Protein 8U4X (pdb70)

Sequence (999 aa):
LLANCADEPIQFPGAIQPHGLLFTLKEPELTILQVSANVQSVLGKVPDQLAGQTLDCVLGAGWAEVIRSTSANDSLVDVPRLLMSVEGVEFEALLHRSQEALVLELEIQDKAAQAISYSERTGNMGRMLRQLHAAADLQTLYEVSVREIQRMTGYDRVLIYRFEEEGHGQVIAEASAPAMELFNGLFFPASDIPEQARELYRRNWLRIIPDANYTPVPLVPQLRPDTQQQLDLSFSTLRSVSPIHCQYMKNMGVLSSMSVSLIQGGKLWGLISCGHRTPLYVSHELRSACQAIGQVLSLQISAMEALEVSRQRETKIQTLQQLHQMMATSDTDVFDGLAQQPQLLMDLVGATGVAIIEDRQTHCYGNCPEPSDIRALHTWMMAGGEPVYASHHLSSVYPPGEAYQTLASGVLAMSLPKPVDNGVIWFRPEVKQSVQWSGDPNKPLNLDRLQPRTSFEIWKVEMTGIATKWSHGDVFAANDLRRSALENDLARQVSKEQQVLLANCADEPIQFPGAIQPHGLLFTLKEPELTILQVSANVQSVLGKVPDQLAGQTLDCVLGAGWAEVIRSTSANDSLVDVPRLLMSVEGVEFEALLHRSQEALVLELEIQDKAAQAISYSERTGNMGRMLRQLHAAADLQTLYEVSVREIQRMTGYDRVLIYRFEEEGHGQVIAEASAPAMELFNGLFFPASDIPEQARELYRRNWLRIIPDANYTPVPLVPQLRPDTQQQLDLSFSTLRSVSPIHCQYMKNMGVLSSMSVSLIQGGKLWGLISCGHRTPLYVSHELRSACQAIGQVLSLQISAMEALEVSRQRETKIQTLQQLHQMMATSDTDVFDGLAQQPQLLMDLVGATGVAIIEDRQTHCYGNCPEPSDIRALHTWMMAGGEPVYASHHLSSVYPPGEAYQTLASGVLAMSLPKPVDNGVIWFRPEVKQSVQWSGDPNKPLNLDRLQPRTSFEIWKVEMTGIATKWSHGDVFAANDLRRSALENDLARQVSKEQQ

Secondary structure (DSSP, 8-state):
-GGGGG-S-TT--SEE-TTEEEEEEETTT-BEEEEEGGGGTSTT--TTT-SS-BGGGTT-HHHHHHHHHHHTT--SSS----EEEETTEEEEEEEEESSSEEEEEEEEE-HHHHHS-HHHHTTTHHHHHHHHHH--SHHHHHHHHHHHHHHHH--SEEEEEEE-TTS-EEEEEEE--TT----TT-EE-TTSS-HHHHHHHHH--EEEES-SSPPPEEEESSB-TTTSSB---SS-SS-PPPHHHHHHHHHHT-SEEEEEEEEETTEEEEEEEEEESS-----HHHHHHHHHHHHHHHHHHHHHHHHHHHHHHHHHHHHHHHHHHHHHT--S-HHHHHHTSHHHHHHHHT-SEEEEEETTEEEEEES---HHHHHHHHHHHHHH--SEEEES-HHHH-GGGGTTTTT-SEEEEE--SSSS-EEEEEEE-B--EEEEEES-SS-SB------B-S---EEEEEE-S-BPPPPHHHHHHHHHHHHHHHHHHHHHHHHHHH-/-TGGGGG-S-TT--SEE-TTEEEEEEETTT-BEEEEEGGGGTSTT--TTT-SS-BGGGTT-HHHHHHHHHHHTT--SSS----EEEETTEEEEEEEEESSSEEEEEEEEE-HHHHHS-HHHHTTTHHHHHHHHHH--SHHHHHHHHHHHHHHHH--SEEEEEEE-TTS-EEEEEEE--TT----TT-EE-TTSS-HHHHHHHHH--EEEES-SSPPPEEEESSB-TTTSSB---SS-SS-PPPHHHHHHHHHHT-SEEEEEEEEETTEEEEEEEEEESS-----HHHHHHHHHHHHHHHHHHHHHHHHHHHHHHHHHHHHHHHHHHHHHT--S-HHHHHHTSHHHHHHHHT-SEEEEEETTEEEEEES---HHHHHHHHHHHHHH--SEEEES-HHHH-GGGGTTTTT-SEEEEE--SSSS-EEEEEEE-B--EEEEEES-SS-SB------B-S---EEEEEE-S-BPPPPHHHHHHHHHHHHHHHHHHHHHHHHHHH-

Foldseek 3Di:
DLCVLVVDPQQFPQFFFLQWKKFKAAQPQQQTQWIFCNVCPPQNDHRVVSHRHHCCVFQNDVLSVVVNVQSPPDQQPDRDWDWDQGVNWIWTWGWDDFPNIIMIMTRTQDPVNVVDDPCPLCVCVVVLLVQCVPDLDLQSNLASLQVSLCSSQVFAWKWWWFADPVQKTFTDHIHGHPPADTRHQAIEDNSLQDPNNQVLCLVAFKEKQLFLPTDTTGMPPQAGPPPRHGGRCSNPNGGDGDNQNSLQLVLSQFTIKIWGFADDPSGRRTITIGGHNHGDDHDVSSRVVSNVSRPSSNVSVVVSLVVVLVVLQVVLVVLLVVLLVQQQPVLDANVVSSVVDVVSVCVSQVFQKKWKDFQPDIDIDGLDDDPVVVVVVLVVVCVVVDQKDWDQACCVVPVVCPVCLQRFLIWIKGDAPDPTRTIMIGGHGKDWAFRWHQDDPVDQFDPPVTHGDSGGDIDTDGDGSGGDGRDSSNVVSRVSSNVSSNVSVVVSVVVVVVD/DVLCVLVVDPQQFPQFFFLQWKKFKAAQPQQQTQWIFCNVCPPQNDHRVVSHRHHCCVFQNDVLSVVVNVQSPPDQQPDRDWDWDQGVNWIWTWGWDDFPNIIMIMTRTQDPVNVVDDPCPLCVCVVVLLVQCVPDLDLQSNLASLQVSLCSSQVFAWKWWWFADPVQKTFTDHIHGHPPADTRHQAIEDNSLQDPNNQVLCLVAFKEKQLFLPTDTTGMPPQAGPPPRHGGRCSNPNGGDGDNQNSLQLVLSQFTIKIWGFADDPSGRRTITIGGHNHGDDHDVSSRVVSNVSRPSSNVSVVVSLVVVLVVLQVVLVVLLVVLLVQQQPVLDANVVSSVVDVVSVCVSQVFQKKWKDFQPDIDIDGLDDDPVVVVVVLVVVCVVVDQKDWDQACCVVPVVCPVCLQRFLIWIKGDAPDPTRTIMIGGHGKDWAFRWHQDDPVDQFDPPVTHGDSGGDIDTDGDGSGGDGRDSSNVVSRVSSNVSSNVSVVVSVVVVVVD

Nearest PDB structures (foldseek):
  8u4x-assembly1_A  TM=1.002E+00  e=1.031E-99  Pseudomonas syringae pv. tomato str. DC3000
  8u62-assembly1_B  TM=8.527E-01  e=4.734E-75  Pseudomonas syringae pv. tomato str. DC3000
  8u63-assembly1_B  TM=8.632E-01  e=7.947E-74  Pseudomonas syringae pv. tomato str. DC3000
  8u65-assembly1_B  TM=8.440E-01  e=9.425E-71  Pseudomonas syringae pv. tomato str. DC3000
  4r70-assembly1_A  TM=9.251E-01  e=7.369E-46  Rhodopseudomonas palustris CGA009

B-factor: mean 63.66, std 15.01, range [32.31, 133.92]

Radius of gyration: 33.75 Å; Cα contacts (8 Å, |Δi|>4): 1844; chains: 2; bounding box: 84×62×90 Å

Solvent-accessible surface area: 44287 Å² total; per-residue (Å²): 145,112,74,71,15,46,100,67,90,23,54,74,47,8,10,0,4,46,30,0,0,0,0,0,0,86,42,104,105,0,23,1,17,1,0,0,28,22,0,125,97,25,18,57,63,60,14,109,128,10,53,64,76,33,0,59,63,7,3,30,73,50,87,0,100,60,0,70,75,29,2,55,162,50,87,24,118,71,38,81,104,13,74,2,72,6,105,79,42,44,0,4,1,33,13,29,96,32,68,148,1,0,1,0,2,0,0,37,9,91,154,72,10,81,84,59,40,35,57,115,68,22,37,56,12,1,62,5,7,64,37,1,69,83,14,89,83,60,116,52,0,8,112,24,0,2,114,20,0,29,96,4,6,41,1,18,9,0,11,0,18,71,24,59,175,133,7,28,0,37,1,27,4,36,12,33,20,120,107,22,83,107,1,83,23,4,35,9,12,36,37,38,33,23,94,34,10,35,78,1,33,91,76,28,86,13,30,7,8,14,42,3,92,31,102,69,20,75,6,52,45,84,83,2,90,80,68,127,100,55,6,32,2,2,100,3,27,0,22,9,18,16,96,61,64,10,66,26,5,86,40,41,44,5,44,0,14,1,11,0,7,1,44,42,77,44,151,23,38,0,7,1,27,4,0,20,98,76,78,68,36,6,12,31,17,5,1,2,0,0,29,2,0,0,26,8,0,4,26,12,0,46,28,21,59,60,116,75,25,52,130,24,104,126,82,33,82,122,25,13,111,88,0,62,114,33,6,63,104,30,130,62,82,7,2,61,3,0,6,110,64,35,101,36,0,13,93,0,2,47,7,57,0,0,0,1,0,31,86,200,103,46,63,49,66,59,78,26,8,109,70,76,39,3,61,50,1,8,86,83,20,74,85,65,59,106,62,28,66,45,11,75,33,0,11,76,66,19,102,77,0,98,89,17,48,94,66,0,1,0,0,0,11,4,23,6,36,38,77,29,65,5,1,0,1,0,1,28,38,30,66,145,65,55,26,55,42,1,3,26,32,144,100,27,29,44,108,130,252,26,63,11,2,99,50,15,113,80,133,119,37,124,64,63,1,25,4,72,138,25,40,115,0,3,41,36,0,0,62,29,0,25,141,10,0,7,30,14,7,0,35,80,24,1,37,123,88,100,178,157,106,108,60,64,13,46,102,68,89,23,53,75,46,7,10,0,4,46,30,0,0,0,0,0,0,87,43,103,103,0,24,1,16,0,0,0,28,22,0,122,98,24,18,56,61,60,14,110,130,10,53,64,75,33,0,59,61,7,3,30,71,50,87,0,98,60,0,68,75,30,3,54,161,52,87,24,119,73,38,80,103,13,75,2,71,7,102,79,42,45,0,4,2,33,14,29,95,33,67,148,1,0,1,0,2,0,0,37,10,90,156,73,9,81,86,59,41,35,58,116,68,23,37,55,12,1,63,4,6,64,38,1,69,82,15,91,85,60,113,54,0,9,110,26,0,3,119,19,0,29,96,4,5,39,0,17,9,0,12,0,18,71,24,60,176,133,8,30,0,37,1,28,4,36,12,35,19,122,105,25,83,107,1,81,23,5,35,9,10,35,38,38,33,24,92,33,10,34,80,2,33,90,76,28,85,13,29,6,8,14,42,4,93,30,102,68,20,74,6,52,43,84,82,2,88,78,68,127,102,54,5,32,1,2,98,3,29,0,21,7,16,16,96,61,62,9,64,27,6,86,40,41,43,6,43,0,14,0,11,0,6,1,44,43,76,43,154,23,37,0,7,0,28,4,0,21,101,76,78,67,36,7,14,32,18,5,1,3,0,0,30,2,1,0,25,7,0,5,27,12,0,45,31,23,59,60,120,75,24,53,128,23,104,126,82,33,80,122,25,13,110,89,0,61,115,34,6,62,104,29,130,62,82,6,1,62,2,0,6,110,66,35,102,36,0,13,91,1,2,47,7,57,0,0,0,1,0,30,86,201,102,46,63,50,66,59,76,26,8,111,70,76,42,3,61,50,1,7,86,82,20,74,86,66,57,105,62,27,65,44,12,75,34,0,11,77,67,20,102,76,0,98,89,15,48,94,66,0,1,0,0,0,11,3,23,6,36,36,75,29,68,6,1,0,1,0,1,27,40,31,67,144,65,54,25,54,41,0,3,28,33,145,103,28,28,44,108,131,252,26,64,11,2,98,52,14,114,79,132,121,40,122,65,63,1,25,3,72,142,24,41,113,0,4,42,34,0,0,60,28,0,25,141,10,0,7,30,15,8,0,34,79,23,0,38,123,89,99,178

Structure (mmCIF, N/CA/C/O backbone):
data_8U4X
#
_entry.id   8U4X
#
_cell.length_a   1.00
_cell.length_b   1.00
_cell.length_c   1.00
_cell.angle_alpha   90.00
_cell.angle_beta   90.00
_cell.angle_gamma   90.00
#
_symmetry.space_group_name_H-M   'P 1'
#
loop_
_entity.id
_entity.type
_entity.pdbx_description
1 polymer 'histidine kinase'
2 non-polymer '3-[2-[(Z)-[3-(2-carboxyethyl)-5-[(Z)-(4-ethenyl-3-methyl-5-oxidanylidene-pyrrol-2-ylidene)methyl]-4-methyl-pyrrol-1-ium -2-ylidene]methyl]-5-[(Z)-[(3E)-3-ethylidene-4-methyl-5-oxidanylidene-pyrrolidin-2-ylidene]methyl]-4-methyl-1H-pyrrol-3- yl]propanoic acid'
#
loop_
_atom_site.group_PDB
_atom_site.id
_atom_site.type_symbol
_atom_site.label_atom_id
_atom_site.label_alt_id
_atom_site.label_comp_id
_atom_site.label_asym_id
_atom_site.label_entity_id
_atom_site.label_seq_id
_atom_site.pdbx_PDB_ins_code
_atom_site.Cartn_x
_atom_site.Cartn_y
_atom_site.Cartn_z
_atom_site.occupancy
_atom_site.B_iso_or_equiv
_atom_site.auth_seq_id
_atom_site.auth_comp_id
_atom_site.auth_asym_id
_atom_site.auth_atom_id
_atom_site.pdbx_PDB_model_num
ATOM 1 N N . LEU A 1 13 ? 170.851 118.809 135.815 1.00 93.52 12 LEU A N 1
ATOM 2 C CA . LEU A 1 13 ? 170.913 118.488 134.393 1.00 100.68 12 LEU A CA 1
ATOM 3 C C . LEU A 1 13 ? 169.516 118.316 133.809 1.00 103.79 12 LEU A C 1
ATOM 4 O O . LEU A 1 13 ? 169.261 118.706 132.665 1.00 103.60 12 LEU A O 1
ATOM 9 N N . LEU A 1 14 ? 168.602 117.715 134.573 1.00 104.67 13 LEU A N 1
ATOM 10 C CA . LEU A 1 14 ? 167.201 117.723 134.167 1.00 104.60 13 LEU A CA 1
ATOM 11 C C . LEU A 1 14 ? 166.662 119.145 134.058 1.00 104.24 13 LEU A C 1
ATOM 12 O O . LEU A 1 14 ? 165.936 119.462 133.107 1.00 103.44 13 LEU A O 1
ATOM 17 N N . ALA A 1 15 ? 167.029 120.018 135.002 1.00 104.40 14 ALA A N 1
ATOM 18 C CA . ALA A 1 15 ? 166.548 121.396 134.981 1.00 102.13 14 ALA A CA 1
ATOM 19 C C . ALA A 1 15 ? 167.033 122.150 133.750 1.00 101.71 14 ALA A C 1
ATOM 20 O O . ALA A 1 15 ? 166.482 123.205 133.414 1.00 100.15 14 ALA A O 1
ATOM 22 N N . ASN A 1 16 ? 168.054 121.629 133.062 1.00 100.61 15 ASN A N 1
ATOM 23 C CA . ASN A 1 16 ? 168.498 122.241 131.815 1.00 98.60 15 ASN A CA 1
ATOM 24 C C . ASN A 1 16 ? 167.394 122.237 130.766 1.00 100.31 15 ASN A C 1
ATOM 25 O O . ASN A 1 16 ? 167.463 122.995 129.791 1.00 100.62 15 ASN A O 1
ATOM 30 N N . CYS A 1 17 ? 166.375 121.389 130.940 1.00 97.65 16 CYS A N 1
ATOM 31 C CA . CYS A 1 17 ? 165.227 121.414 130.042 1.00 89.99 16 CYS A CA 1
ATOM 32 C C . CYS A 1 17 ? 164.471 122.737 130.106 1.00 88.39 16 CYS A C 1
ATOM 33 O O . CYS A 1 17 ? 163.735 123.062 129.168 1.00 87.72 16 CYS A O 1
ATOM 36 N N . ALA A 1 18 ? 164.641 123.509 131.179 1.00 91.15 17 ALA A N 1
ATOM 37 C CA . ALA A 1 18 ? 163.942 124.776 131.359 1.00 92.60 17 ALA A CA 1
ATOM 38 C C . ALA A 1 18 ? 164.914 125.950 131.432 1.00 93.07 17 ALA A C 1
ATOM 39 O O . ALA A 1 18 ? 164.730 126.875 132.226 1.00 95.63 17 ALA A O 1
ATOM 41 N N . ASP A 1 19 ? 165.959 125.929 130.601 1.00 90.41 18 ASP A N 1
ATOM 42 C CA . ASP A 1 19 ? 166.957 126.989 130.586 1.00 94.96 18 ASP A CA 1
ATOM 43 C C . ASP A 1 19 ? 167.199 127.597 129.211 1.00 88.47 18 ASP A C 1
ATOM 44 O O . ASP A 1 19 ? 167.839 128.651 129.129 1.00 84.22 18 ASP A O 1
ATOM 49 N N . GLU A 1 20 ? 166.718 126.972 128.141 1.00 84.47 19 GLU A N 1
ATOM 50 C CA . GLU A 1 20 ? 166.971 127.485 126.802 1.00 79.28 19 GLU A CA 1
ATOM 51 C C . GLU A 1 20 ? 166.216 128.795 126.581 1.00 78.34 19 GLU A C 1
ATOM 52 O O . GLU A 1 20 ? 165.074 128.938 127.028 1.00 77.78 19 GLU A O 1
ATOM 58 N N . PRO A 1 21 ? 166.828 129.775 125.909 1.00 73.94 20 PRO A N 1
ATOM 59 C CA . PRO A 1 21 ? 166.102 131.013 125.545 1.00 65.43 20 PRO A CA 1
ATOM 60 C C . PRO A 1 21 ? 165.256 130.838 124.285 1.00 65.46 20 PRO A C 1
ATOM 61 O O . PRO A 1 21 ? 165.637 131.185 123.167 1.00 67.90 20 PRO A O 1
ATOM 65 N N . ILE A 1 22 ? 164.061 130.271 124.471 1.00 62.63 21 ILE A N 1
ATOM 66 C CA . ILE A 1 22 ? 163.172 130.030 123.339 1.00 57.84 21 ILE A CA 1
ATOM 67 C C . ILE A 1 22 ? 162.649 131.339 122.763 1.00 62.91 21 ILE A C 1
ATOM 68 O O . ILE A 1 22 ? 162.362 131.426 121.563 1.00 63.69 21 ILE A O 1
ATOM 73 N N . GLN A 1 23 ? 162.509 132.373 123.597 1.00 63.83 22 GLN A N 1
ATOM 74 C CA . GLN A 1 23 ? 161.996 133.653 123.123 1.00 54.27 22 GLN A CA 1
ATOM 75 C C . GLN A 1 23 ? 162.950 134.346 122.160 1.00 53.67 22 GLN A C 1
ATOM 76 O O . GLN A 1 23 ? 162.524 135.243 121.425 1.00 54.76 22 GLN A O 1
ATOM 82 N N . PHE A 1 24 ? 164.223 133.957 122.144 1.00 55.68 23 PHE A N 1
ATOM 83 C CA . PHE A 1 24 ? 165.231 134.563 121.274 1.00 55.11 23 PHE A CA 1
ATOM 84 C C . PHE A 1 24 ? 165.970 133.465 120.520 1.00 54.32 23 PHE A C 1
ATOM 85 O O . PHE A 1 24 ? 167.134 133.166 120.812 1.00 59.90 23 PHE A O 1
ATOM 93 N N . PRO A 1 25 ? 165.318 132.838 119.535 1.00 50.44 24 PRO A N 1
ATOM 94 C CA . PRO A 1 25 ? 165.990 131.781 118.769 1.00 52.14 24 PRO A CA 1
ATOM 95 C C . PRO A 1 25 ? 166.961 132.338 117.741 1.00 56.94 24 PRO A C 1
ATOM 96 O O . PRO A 1 25 ? 167.911 131.659 117.340 1.00 65.86 24 PRO A O 1
ATOM 100 N N . GLY A 1 26 ? 166.729 133.575 117.307 1.00 53.01 25 GLY A N 1
ATOM 101 C CA . GLY A 1 26 ? 167.543 134.178 116.274 1.00 51.19 25 GLY A CA 1
ATOM 102 C C . GLY A 1 26 ? 167.255 133.693 114.873 1.00 54.88 25 GLY A C 1
ATOM 103 O O . GLY A 1 26 ? 168.001 134.039 113.950 1.00 60.95 25 GLY A O 1
ATOM 104 N N . ALA A 1 27 ? 166.200 132.904 114.683 1.00 50.02 26 ALA A N 1
ATOM 105 C CA . ALA A 1 27 ? 165.869 132.357 113.377 1.00 46.51 26 ALA A CA 1
ATOM 106 C C . ALA A 1 27 ? 164.365 132.148 113.291 1.00 46.24 26 ALA A C 1
ATOM 107 O O . ALA A 1 27 ? 163.670 132.069 114.307 1.00 48.88 26 ALA A O 1
ATOM 109 N N . ILE A 1 28 ? 163.868 132.060 112.058 1.00 46.66 27 ILE A N 1
ATOM 110 C CA . ILE A 1 28 ? 162.451 131.847 111.797 1.00 44.32 27 ILE A CA 1
ATOM 111 C C . ILE A 1 28 ? 162.294 130.610 110.923 1.00 49.10 27 ILE A C 1
ATOM 112 O O . ILE A 1 28 ? 163.228 130.178 110.240 1.00 54.11 27 ILE A O 1
ATOM 117 N N . GLN A 1 29 ? 161.097 130.033 110.963 1.00 42.45 28 GLN A N 1
ATOM 118 C CA . GLN A 1 29 ? 160.807 128.861 110.155 1.00 37.29 28 GLN A CA 1
ATOM 119 C C . GLN A 1 29 ? 160.747 129.240 108.674 1.00 41.38 28 GLN A C 1
ATOM 120 O O 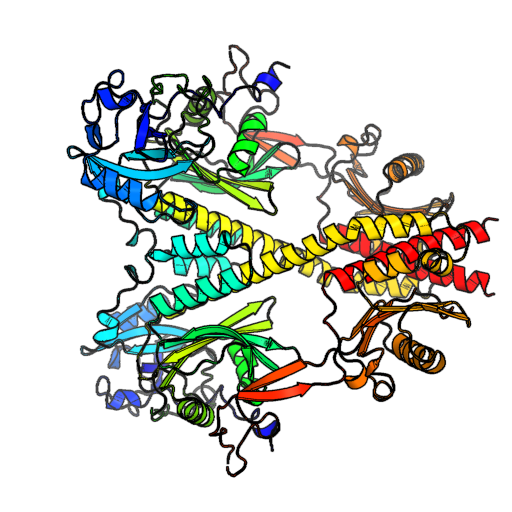. GLN A 1 29 ? 160.345 130.353 108.325 1.00 48.20 28 GLN A O 1
ATOM 126 N N . PRO A 1 30 ? 161.146 128.327 107.781 1.00 37.73 29 PRO A N 1
ATOM 127 C CA . PRO A 1 30 ? 161.217 128.665 106.351 1.00 44.27 29 PRO A CA 1
ATOM 128 C C . PRO A 1 30 ? 159.868 128.880 105.686 1.00 46.71 29 PRO A C 1
ATOM 129 O O . PRO A 1 30 ? 159.836 129.320 104.531 1.00 50.35 29 PRO A O 1
ATOM 133 N N . HIS A 1 31 ? 158.753 128.589 106.359 1.00 43.96 30 HIS A N 1
ATOM 134 C CA . HIS A 1 31 ? 157.450 128.734 105.723 1.00 43.01 30 HIS A CA 1
ATOM 135 C C . HIS A 1 31 ? 156.964 130.177 105.692 1.00 46.95 30 HIS A C 1
ATOM 136 O O . HIS A 1 31 ? 155.783 130.407 105.409 1.00 52.78 30 HIS A O 1
ATOM 143 N N . GLY A 1 32 ? 157.832 131.146 105.967 1.00 48.81 31 GLY A N 1
ATOM 144 C CA . GLY A 1 32 ? 157.420 132.536 105.948 1.00 46.42 31 GLY A CA 1
ATOM 145 C C . GLY A 1 32 ? 158.611 133.468 105.946 1.00 46.27 31 GLY A C 1
ATOM 146 O O . GLY A 1 32 ? 159.769 133.044 105.936 1.00 49.10 31 GLY A O 1
ATOM 147 N N . LEU A 1 33 ? 158.299 134.760 105.956 1.00 44.43 32 LEU A N 1
ATOM 148 C CA . LEU A 1 33 ? 159.290 135.827 105.931 1.00 39.10 32 LEU A CA 1
ATOM 149 C C . LEU A 1 33 ? 159.040 136.778 107.093 1.00 43.53 32 LEU A C 1
ATOM 150 O O . LEU A 1 33 ? 157.891 136.992 107.489 1.00 48.48 32 LEU A O 1
ATOM 155 N N . LEU A 1 34 ? 160.108 137.353 107.636 1.00 43.10 33 LEU A N 1
ATOM 156 C CA . LEU A 1 34 ? 160.000 138.267 108.763 1.00 45.12 33 LEU A CA 1
ATOM 157 C C . LEU A 1 34 ? 160.660 139.598 108.431 1.00 53.26 33 LEU A C 1
ATOM 158 O O . LEU A 1 34 ? 161.697 139.644 107.762 1.00 56.50 33 LEU A O 1
ATOM 163 N N . PHE A 1 35 ? 160.048 140.682 108.905 1.00 52.18 34 PHE A N 1
ATOM 164 C CA . PHE A 1 35 ? 160.544 142.034 108.666 1.00 43.54 34 PHE A CA 1
ATOM 165 C C . PHE A 1 35 ? 160.351 142.836 109.945 1.00 50.81 34 PHE A C 1
ATOM 166 O O . PHE A 1 35 ? 159.217 143.176 110.293 1.00 58.20 34 PHE A O 1
ATOM 174 N N . THR A 1 36 ? 161.436 143.137 110.654 1.00 49.85 35 THR A N 1
ATOM 175 C CA . THR A 1 36 ? 161.368 144.046 111.791 1.00 53.27 35 THR A CA 1
ATOM 176 C C . THR A 1 36 ? 161.872 145.409 111.333 1.00 58.76 35 THR A C 1
ATOM 177 O O . THR A 1 36 ? 162.985 145.521 110.805 1.00 61.58 35 THR A O 1
ATOM 181 N N . LEU A 1 37 ? 161.041 146.434 111.523 1.00 65.83 36 LEU A N 1
ATOM 182 C CA . LEU A 1 37 ? 161.209 147.726 110.879 1.00 65.82 36 LEU A CA 1
ATOM 183 C C . LEU A 1 37 ? 161.032 148.852 111.889 1.00 69.62 36 LEU A C 1
ATOM 184 O O . LEU A 1 37 ? 160.437 148.671 112.956 1.00 70.48 36 LEU A O 1
ATOM 189 N N . LYS A 1 38 ? 161.552 150.025 111.531 1.00 71.30 37 LYS A N 1
ATOM 190 C CA . LYS A 1 38 ? 161.294 151.235 112.298 1.00 74.10 37 LYS A CA 1
ATOM 191 C C . LYS A 1 38 ? 159.874 151.721 112.030 1.00 82.81 37 LYS A C 1
ATOM 192 O O . LYS A 1 38 ? 159.385 151.652 110.899 1.00 85.33 37 LYS A O 1
ATOM 198 N N . GLU A 1 39 ? 159.208 152.208 113.080 1.00 84.74 38 GLU A N 1
ATOM 199 C CA . GLU A 1 39 ? 157.788 152.542 112.973 1.00 84.44 38 GLU A CA 1
ATOM 200 C C . GLU A 1 39 ? 157.485 153.671 111.990 1.00 86.14 38 GLU A C 1
ATOM 201 O O . GLU A 1 39 ? 156.648 153.471 111.096 1.00 87.79 38 GLU A O 1
ATOM 207 N N . PRO A 1 40 ? 158.100 154.863 112.091 1.00 85.54 39 PRO A N 1
ATOM 208 C CA . PRO A 1 40 ? 157.592 155.999 111.299 1.00 81.22 39 PRO A CA 1
ATOM 209 C C . PRO A 1 40 ? 157.725 155.835 109.791 1.00 87.60 39 PRO A C 1
ATOM 210 O O . PRO A 1 40 ? 156.722 155.919 109.073 1.00 87.30 39 PRO A O 1
ATOM 214 N N . GLU A 1 41 ? 158.937 155.603 109.290 1.00 89.76 40 GLU A N 1
ATOM 215 C CA . GLU A 1 41 ? 159.177 155.540 107.854 1.00 88.63 40 GLU A CA 1
ATOM 216 C C . GLU A 1 41 ? 159.193 154.119 107.309 1.00 86.91 40 GLU A C 1
ATOM 217 O O . GLU A 1 41 ? 159.455 153.933 106.116 1.00 85.62 40 GLU A O 1
ATOM 223 N N . LEU A 1 42 ? 158.919 153.119 108.148 1.00 84.85 41 LEU A N 1
ATOM 224 C CA . LEU A 1 42 ? 158.918 151.713 107.739 1.00 76.88 41 LEU A CA 1
ATOM 225 C C . LEU A 1 42 ? 160.267 151.306 107.147 1.00 77.27 41 LEU A C 1
ATOM 226 O O . LEU A 1 42 ? 160.344 150.529 106.193 1.00 75.51 41 LEU A O 1
ATOM 231 N N . THR A 1 43 ? 161.343 151.840 107.722 1.00 78.85 42 THR A N 1
ATOM 232 C CA . THR A 1 43 ? 162.683 151.451 107.303 1.00 75.74 42 THR A CA 1
ATOM 233 C C . THR A 1 43 ? 163.051 150.108 107.918 1.00 76.56 42 THR A C 1
ATOM 234 O O . THR A 1 43 ? 162.776 149.854 109.094 1.00 75.63 42 THR A O 1
ATOM 238 N N . ILE A 1 44 ? 163.683 149.249 107.125 1.00 75.44 43 ILE A N 1
ATOM 239 C CA . ILE A 1 44 ? 163.953 147.872 107.525 1.00 61.41 43 ILE A CA 1
ATOM 240 C C . ILE A 1 44 ? 165.081 147.869 108.547 1.00 59.23 43 ILE A C 1
ATOM 241 O O . ILE A 1 44 ? 166.175 148.377 108.276 1.00 65.25 43 ILE A O 1
ATOM 246 N N . LEU A 1 45 ? 164.817 147.296 109.721 1.00 55.22 44 LEU A N 1
ATOM 247 C CA . LEU A 1 45 ? 165.851 147.087 110.728 1.00 57.26 44 LEU A CA 1
ATOM 248 C C . LEU A 1 45 ? 166.546 145.744 110.532 1.00 62.87 44 LEU A C 1
ATOM 249 O O . LEU A 1 45 ? 167.770 145.692 110.379 1.00 67.92 44 LEU A O 1
ATOM 254 N N . GLN A 1 46 ? 165.782 144.650 110.535 1.00 60.55 45 GLN A N 1
ATOM 255 C CA . GLN A 1 46 ? 166.309 143.353 110.127 1.00 56.05 45 GLN A CA 1
ATOM 256 C C . GLN A 1 46 ? 165.289 142.597 109.288 1.00 56.15 45 GLN A C 1
ATOM 257 O O . GLN A 1 46 ? 164.077 142.831 109.376 1.00 59.66 45 GLN A O 1
ATOM 263 N N . VAL A 1 47 ? 165.809 141.678 108.477 1.00 50.07 46 VAL A N 1
ATOM 264 C CA . VAL A 1 47 ? 165.023 140.840 107.581 1.00 45.22 46 VAL A CA 1
ATOM 265 C C . VAL A 1 47 ? 165.577 139.423 107.644 1.00 55.74 46 VAL A C 1
ATOM 266 O O . VAL A 1 47 ? 166.790 139.223 107.764 1.00 62.36 46 VAL A O 1
ATOM 270 N N . SER A 1 48 ? 164.684 138.438 107.583 1.00 53.05 47 SER A N 1
ATOM 271 C CA . SER A 1 48 ? 165.104 137.044 107.585 1.00 44.19 47 SER A CA 1
ATOM 272 C C . SER A 1 48 ? 165.927 136.728 106.342 1.00 44.74 47 SER A C 1
ATOM 273 O O . SER A 1 48 ? 165.772 137.351 105.288 1.00 50.04 47 SER A O 1
ATOM 276 N N . ALA A 1 49 ? 166.815 135.743 106.477 1.00 40.73 48 ALA A N 1
ATOM 277 C CA . ALA A 1 49 ? 167.701 135.352 105.388 1.00 40.17 48 ALA A CA 1
ATOM 278 C C . ALA A 1 49 ? 166.974 134.640 104.255 1.00 44.39 48 ALA A C 1
ATOM 279 O O . ALA A 1 49 ? 167.589 134.387 103.213 1.00 48.20 48 ALA A O 1
ATOM 281 N N . ASN A 1 50 ? 165.692 134.312 104.427 1.00 46.61 49 ASN A N 1
ATOM 282 C CA . ASN A 1 50 ? 164.937 133.613 103.395 1.00 43.90 49 ASN A CA 1
ATOM 283 C C . ASN A 1 50 ? 164.687 134.466 102.158 1.00 50.72 49 ASN A C 1
ATOM 284 O O . ASN A 1 50 ? 164.244 133.927 101.138 1.00 57.79 49 ASN A O 1
ATOM 289 N N . VAL A 1 51 ? 164.955 135.774 102.218 1.00 45.97 50 VAL A N 1
ATOM 290 C CA . VAL A 1 51 ? 164.714 136.641 101.068 1.00 43.41 50 VAL A CA 1
ATOM 291 C C . VAL A 1 51 ? 165.711 136.417 99.943 1.00 49.41 50 VAL A C 1
ATOM 292 O O . VAL A 1 51 ? 165.511 136.936 98.838 1.00 58.67 50 VAL A O 1
ATOM 296 N N . GLN A 1 52 ? 166.788 135.668 100.188 1.00 49.48 51 GLN A N 1
ATOM 297 C CA . GLN A 1 52 ? 167.704 135.342 99.101 1.00 57.48 51 GLN A CA 1
ATOM 298 C C . GLN A 1 52 ? 167.063 134.387 98.104 1.00 62.87 51 GLN A C 1
ATOM 299 O O . GLN A 1 52 ? 167.405 134.410 96.916 1.00 64.20 51 GLN A O 1
ATOM 305 N N . SER A 1 53 ? 166.137 133.546 98.564 1.00 61.68 52 SER A N 1
ATOM 306 C CA . SER A 1 53 ? 165.380 132.654 97.695 1.00 56.79 52 SER A CA 1
ATOM 307 C C . SER A 1 53 ? 164.006 133.219 97.355 1.00 56.37 52 SER A C 1
ATOM 308 O O . SER A 1 53 ? 163.593 133.195 96.191 1.00 59.58 52 SER A O 1
ATOM 311 N N . VAL A 1 54 ? 163.289 133.726 98.353 1.00 56.03 53 VAL A N 1
ATOM 312 C CA . VAL A 1 54 ? 161.971 134.314 98.136 1.00 52.22 53 VAL A CA 1
ATOM 313 C C . VAL A 1 54 ? 162.140 135.782 97.766 1.00 54.01 53 VAL A C 1
ATOM 314 O O . VAL A 1 54 ? 162.825 136.534 98.467 1.00 57.63 53 VAL A O 1
ATOM 318 N N . LEU A 1 55 ? 161.521 136.186 96.653 1.00 52.77 54 LEU A N 1
ATOM 319 C CA . LEU A 1 55 ? 161.564 137.548 96.119 1.00 56.01 54 LEU A CA 1
ATOM 320 C C . LEU A 1 55 ? 162.958 137.935 95.630 1.00 59.54 54 LEU A C 1
ATOM 321 O O . LEU A 1 55 ? 163.142 139.028 95.085 1.00 65.25 54 LEU A O 1
ATOM 326 N N . GLY A 1 56 ? 163.939 137.051 95.810 1.00 53.02 55 GLY A N 1
ATOM 327 C CA . GLY A 1 56 ? 165.263 137.240 95.246 1.00 54.56 55 GLY A CA 1
ATOM 328 C C . GLY A 1 56 ? 165.977 138.517 95.643 1.00 60.09 55 GLY A C 1
ATOM 329 O O . GLY A 1 56 ? 166.529 139.210 94.784 1.00 60.47 55 GLY A O 1
ATOM 330 N N . LYS A 1 57 ? 165.978 138.845 96.932 1.00 63.24 56 LYS A N 1
ATOM 331 C CA . LYS A 1 57 ? 166.605 140.061 97.430 1.00 61.61 56 LYS A CA 1
ATOM 332 C C . LYS A 1 57 ? 167.725 139.714 98.400 1.00 64.28 56 LYS A C 1
ATOM 333 O O . LYS A 1 57 ? 167.580 138.818 99.238 1.00 65.82 56 LYS A O 1
ATOM 339 N N . VAL A 1 58 ? 168.839 140.427 98.281 1.00 68.55 57 VAL A N 1
ATOM 340 C CA . VAL A 1 58 ? 169.981 140.220 99.171 1.00 72.40 57 VAL A CA 1
ATOM 341 C C . VAL A 1 58 ? 169.643 140.793 100.544 1.00 69.03 57 VAL A C 1
ATOM 342 O O . VAL A 1 58 ? 169.309 141.983 100.646 1.00 71.68 57 VAL A O 1
ATOM 346 N N . PRO A 1 59 ? 169.715 139.995 101.613 1.00 65.19 58 PRO A N 1
ATOM 347 C CA . PRO A 1 59 ? 169.342 140.514 102.938 1.00 66.67 58 PRO A CA 1
ATOM 348 C C . PRO A 1 59 ? 170.364 141.463 103.539 1.00 70.59 58 PRO A C 1
ATOM 349 O O . PRO A 1 59 ? 170.016 142.232 104.444 1.00 70.34 58 PRO A O 1
ATOM 353 N N . ASP A 1 60 ? 171.612 141.435 103.068 1.00 72.77 59 ASP A N 1
ATOM 354 C CA . ASP A 1 60 ? 172.633 142.318 103.622 1.00 77.29 59 ASP A CA 1
ATOM 355 C C . ASP A 1 60 ? 172.416 143.766 103.200 1.00 74.23 59 ASP A C 1
ATOM 356 O O . ASP A 1 60 ? 172.580 144.683 104.012 1.00 73.38 59 ASP A O 1
ATOM 361 N N . GLN A 1 61 ? 172.048 143.991 101.937 1.00 73.33 60 GLN A N 1
ATOM 362 C CA . GLN A 1 61 ? 171.819 145.351 101.463 1.00 71.41 60 GLN A CA 1
ATOM 363 C C . GLN A 1 61 ? 170.496 145.911 101.967 1.00 67.22 60 GLN A C 1
ATOM 364 O O . GLN A 1 61 ? 170.288 147.129 101.936 1.00 66.13 60 GLN A O 1
ATOM 370 N N . LEU A 1 62 ? 169.595 145.047 102.433 1.00 64.31 61 LEU A N 1
ATOM 371 C CA . LEU A 1 62 ? 168.290 145.481 102.925 1.00 61.75 61 LEU A CA 1
ATOM 372 C C . LEU A 1 62 ? 168.381 145.932 104.382 1.00 66.34 61 LEU A C 1
ATOM 373 O O . LEU A 1 62 ? 167.686 145.421 105.262 1.00 68.75 61 LEU A O 1
ATOM 378 N N . ALA A 1 63 ? 169.258 146.901 104.633 1.00 70.27 62 ALA A N 1
ATOM 379 C CA . ALA A 1 63 ? 169.428 147.493 105.952 1.00 69.27 62 ALA A CA 1
ATOM 380 C C . ALA A 1 63 ? 169.240 148.998 105.843 1.00 73.23 62 ALA A C 1
ATOM 381 O O . ALA A 1 63 ? 169.843 149.639 104.976 1.00 72.39 62 ALA A O 1
ATOM 383 N N . GLY A 1 64 ? 168.411 149.555 106.720 1.00 72.29 63 GLY A N 1
ATOM 384 C CA . GLY A 1 64 ? 168.120 150.979 106.662 1.00 72.20 63 GLY A CA 1
ATOM 385 C C . GLY A 1 64 ? 167.416 151.400 105.391 1.00 72.31 63 GLY A C 1
ATOM 386 O O . GLY A 1 64 ? 167.672 152.494 104.873 1.00 75.70 63 GLY A O 1
ATOM 387 N N . GLN A 1 65 ? 166.533 150.550 104.872 1.00 68.99 64 GLN A N 1
ATOM 388 C CA . GLN A 1 65 ? 165.798 150.823 103.647 1.00 73.18 64 GLN A CA 1
ATOM 389 C C . GLN A 1 65 ? 164.305 150.683 103.903 1.00 76.16 64 GLN A C 1
ATOM 390 O O . GLN A 1 65 ? 163.877 149.872 104.729 1.00 77.72 64 GLN A O 1
ATOM 396 N N . THR A 1 66 ? 163.517 151.482 103.189 1.00 78.18 65 THR A N 1
ATOM 397 C CA . THR A 1 66 ? 162.073 151.456 103.353 1.00 76.82 65 THR A CA 1
ATOM 398 C C . THR A 1 66 ? 161.484 150.180 102.756 1.00 75.82 65 THR A C 1
ATOM 399 O O . THR A 1 66 ? 162.125 149.467 101.980 1.00 79.57 65 THR A O 1
ATOM 403 N N . LEU A 1 67 ? 160.235 149.896 103.137 1.00 70.13 66 LEU A N 1
ATOM 404 C CA . LEU A 1 67 ? 159.538 148.728 102.608 1.00 68.90 66 LEU A CA 1
ATOM 405 C C . LEU A 1 67 ? 159.271 148.838 101.113 1.00 73.24 66 LEU A C 1
ATOM 406 O O . LEU A 1 67 ? 159.023 147.817 100.463 1.00 73.64 66 LEU A O 1
ATOM 411 N N . ASP A 1 68 ? 159.312 150.051 100.555 1.00 75.39 67 ASP A N 1
ATOM 412 C CA . ASP A 1 68 ? 159.049 150.234 99.133 1.00 77.54 67 ASP A CA 1
ATOM 413 C C . ASP A 1 68 ? 160.089 149.548 98.258 1.00 83.02 67 ASP A C 1
ATOM 414 O O . ASP A 1 68 ? 159.798 149.234 97.098 1.00 86.51 67 ASP A O 1
ATOM 419 N N . CYS A 1 69 ? 161.294 149.312 98.783 1.00 79.77 68 CYS A N 1
ATOM 420 C CA . CYS A 1 69 ? 162.345 148.691 97.984 1.00 80.99 68 CYS A CA 1
ATOM 421 C C . CYS A 1 69 ? 162.005 147.247 97.633 1.00 78.81 68 CYS A C 1
ATOM 422 O O . CYS A 1 69 ? 162.253 146.803 96.506 1.00 75.71 68 CYS A O 1
ATOM 425 N N . VAL A 1 70 ? 161.439 146.500 98.579 1.00 76.21 69 VAL A N 1
ATOM 426 C CA . VAL A 1 70 ? 161.192 145.075 98.401 1.00 74.92 69 VAL A CA 1
ATOM 427 C C . VAL A 1 70 ? 159.704 144.770 98.271 1.00 74.81 69 VAL A C 1
ATOM 428 O O . VAL A 1 70 ? 159.297 144.018 97.381 1.00 74.69 69 VAL A O 1
ATOM 432 N N . LEU A 1 71 ? 158.878 145.352 99.140 1.00 73.51 70 LEU A N 1
ATOM 433 C CA . LEU A 1 71 ? 157.464 145.006 99.203 1.00 70.32 70 LEU A CA 1
ATOM 434 C C . LEU A 1 71 ? 156.596 145.796 98.233 1.00 73.00 70 LEU A C 1
ATOM 435 O O . LEU A 1 71 ? 155.399 145.508 98.127 1.00 73.69 70 LEU A O 1
ATOM 440 N N . GLY A 1 72 ? 157.155 146.770 97.530 1.00 72.29 71 GLY A N 1
ATOM 441 C CA . GLY A 1 72 ? 156.375 147.574 96.609 1.00 70.20 71 GLY A CA 1
ATOM 442 C C . GLY A 1 72 ? 155.763 148.790 97.279 1.00 74.78 71 GLY A C 1
ATOM 443 O O . GLY A 1 72 ? 155.607 148.859 98.497 1.00 78.00 71 GLY A O 1
ATOM 444 N N . ALA A 1 73 ? 155.408 149.774 96.450 1.00 71.13 72 ALA A N 1
ATOM 445 C CA . ALA A 1 73 ? 154.892 151.034 96.978 1.00 71.67 72 ALA A CA 1
ATOM 446 C C . ALA A 1 73 ? 153.495 150.869 97.563 1.00 73.47 72 ALA A C 1
ATOM 447 O O . ALA A 1 73 ? 153.218 151.346 98.670 1.00 75.68 72 ALA A O 1
ATOM 449 N N . GLY A 1 74 ? 152.599 150.201 96.832 1.00 70.44 73 GLY A N 1
ATOM 450 C CA . GLY A 1 74 ? 151.219 150.100 97.284 1.00 69.03 73 GLY A CA 1
ATOM 451 C C . GLY A 1 74 ? 151.077 149.315 98.574 1.00 70.21 73 GLY A C 1
ATOM 452 O O . GLY A 1 74 ? 150.383 149.739 99.502 1.00 75.71 73 GLY A O 1
ATOM 453 N N . TRP A 1 75 ? 151.737 148.158 98.651 1.00 64.01 74 TRP A N 1
ATOM 454 C CA . TRP A 1 75 ? 151.646 147.340 99.855 1.00 65.43 74 TRP A CA 1
ATOM 455 C C . TRP A 1 75 ? 152.316 148.018 101.043 1.00 70.18 74 TRP A C 1
ATOM 456 O O . TRP A 1 75 ? 151.819 147.925 102.172 1.00 72.92 74 TRP A O 1
ATOM 467 N N . ALA A 1 76 ? 153.437 148.705 100.812 1.00 71.22 75 ALA A N 1
ATOM 468 C CA . ALA A 1 76 ? 154.074 149.458 101.887 1.00 71.92 75 ALA A CA 1
ATOM 469 C C . ALA A 1 76 ? 153.164 150.569 102.391 1.00 74.16 75 ALA A C 1
ATOM 470 O O . ALA A 1 76 ? 153.079 150.809 103.600 1.00 77.71 75 ALA A O 1
ATOM 472 N N . GLU A 1 77 ? 152.476 151.260 101.479 1.00 73.85 76 GLU A N 1
ATOM 473 C CA . GLU A 1 77 ? 151.538 152.299 101.893 1.00 71.68 76 GLU A CA 1
ATOM 474 C C . GLU A 1 77 ? 150.376 151.710 102.685 1.00 70.06 76 GLU A C 1
ATOM 475 O O . GLU A 1 77 ? 149.926 152.302 103.674 1.00 72.89 76 GLU A O 1
ATOM 481 N N . VAL A 1 78 ? 149.874 150.548 102.261 1.00 68.77 77 VAL A N 1
ATOM 482 C CA . VAL A 1 78 ? 148.789 149.896 102.994 1.00 69.57 77 VAL A CA 1
ATOM 483 C C . VAL A 1 78 ? 149.244 149.522 104.400 1.00 68.61 77 VAL A C 1
ATOM 484 O O . VAL A 1 78 ? 148.517 149.729 105.380 1.00 75.29 77 VAL A O 1
ATOM 488 N N . ILE A 1 79 ? 150.451 148.965 104.522 1.00 66.61 78 ILE A N 1
ATOM 489 C CA . ILE A 1 79 ? 150.980 148.606 105.836 1.00 68.32 78 ILE A CA 1
ATOM 490 C C . ILE A 1 79 ? 151.162 149.849 106.698 1.00 73.73 78 ILE A C 1
ATOM 491 O O . ILE A 1 79 ? 150.858 149.842 107.898 1.00 76.93 78 ILE A O 1
ATOM 496 N N . ARG A 1 80 ? 151.664 150.933 106.103 1.00 75.07 79 ARG A N 1
ATOM 497 C CA . ARG A 1 80 ? 151.853 152.176 106.844 1.00 71.76 79 ARG A CA 1
ATOM 498 C C . ARG A 1 80 ? 150.524 152.712 107.361 1.00 73.95 79 ARG A C 1
ATOM 499 O O . ARG A 1 80 ? 150.429 153.165 108.507 1.00 75.14 79 ARG A O 1
ATOM 507 N N . SER A 1 81 ? 149.485 152.672 106.523 1.00 73.55 80 SER A N 1
ATOM 508 C CA . SER A 1 81 ? 148.167 153.123 106.956 1.00 72.04 80 SER A CA 1
ATOM 509 C C . SER A 1 81 ? 147.612 152.231 108.060 1.00 73.85 80 SER A C 1
ATOM 510 O O . SER A 1 81 ? 147.011 152.723 109.023 1.00 77.40 80 SER A O 1
ATOM 513 N N . THR A 1 82 ? 147.797 150.914 107.935 1.00 75.37 81 THR A N 1
ATOM 514 C CA . THR A 1 82 ? 147.271 149.991 108.936 1.00 75.04 81 THR A CA 1
ATOM 515 C C . THR A 1 82 ? 147.965 150.160 110.282 1.00 77.22 81 THR A C 1
ATOM 516 O O . THR A 1 82 ? 147.310 150.122 111.330 1.00 79.53 81 THR A O 1
ATOM 520 N N . SER A 1 83 ? 149.285 150.348 110.277 1.00 78.36 82 SER A N 1
ATOM 521 C CA . SER A 1 83 ? 150.044 150.400 111.521 1.00 82.40 82 SER A CA 1
ATOM 522 C C . SER A 1 83 ? 150.031 151.786 112.153 1.00 85.41 82 SER A C 1
ATOM 523 O O . SER A 1 83 ? 150.500 151.951 113.284 1.00 88.53 82 SER A O 1
ATOM 526 N N . ALA A 1 84 ? 149.506 152.789 111.452 1.00 88.08 83 ALA A N 1
ATOM 527 C CA . ALA A 1 84 ? 149.510 154.151 111.972 1.00 89.21 83 ALA A CA 1
ATOM 528 C C . ALA A 1 84 ? 148.360 154.342 112.953 1.00 94.48 83 ALA A C 1
ATOM 529 O O . ALA A 1 84 ? 147.193 154.127 112.610 1.00 94.99 83 ALA A O 1
ATOM 531 N N . ASN A 1 85 ? 148.698 154.757 114.177 1.00 95.59 84 ASN A N 1
ATOM 532 C CA . ASN A 1 85 ? 147.718 155.059 115.219 1.00 99.70 84 ASN A CA 1
ATOM 533 C C . ASN A 1 85 ? 146.761 153.894 115.450 1.00 100.72 84 ASN A C 1
ATOM 534 O O . ASN A 1 85 ? 145.546 154.080 115.565 1.00 105.07 84 ASN A O 1
ATOM 539 N N . ASP A 1 86 ? 147.307 152.682 115.521 1.00 97.27 85 ASP A N 1
ATOM 540 C CA . ASP A 1 86 ? 146.508 151.484 115.736 1.00 96.98 85 ASP A CA 1
ATOM 541 C C . ASP A 1 86 ? 147.122 150.586 116.799 1.00 93.20 85 ASP A C 1
ATOM 542 O O . ASP A 1 86 ? 148.346 150.445 116.862 1.00 92.88 85 ASP A O 1
ATOM 547 N N . SER A 1 87 ? 146.283 149.978 117.636 1.00 93.08 86 SER A N 1
ATOM 548 C CA . SER A 1 87 ? 146.706 149.069 118.694 1.00 98.34 86 SER A CA 1
ATOM 549 C C . SER A 1 87 ? 147.165 147.717 118.164 1.00 98.04 86 SER A C 1
ATOM 550 O O . SER A 1 87 ? 147.713 146.922 118.936 1.00 98.05 86 SER A O 1
ATOM 553 N N . LEU A 1 88 ? 146.954 147.434 116.876 1.00 93.70 87 LEU A N 1
ATOM 554 C CA . LEU A 1 88 ? 147.370 146.175 116.253 1.00 88.59 87 LEU A CA 1
ATOM 555 C C . LEU A 1 88 ? 146.733 144.972 116.946 1.00 91.78 87 LEU A C 1
ATOM 556 O O . LEU A 1 88 ? 147.358 143.921 117.107 1.00 91.66 87 LEU A O 1
ATOM 561 N N . VAL A 1 89 ? 145.476 145.126 117.359 1.00 92.24 88 VAL A N 1
ATOM 562 C CA . VAL A 1 89 ? 144.728 144.050 117.991 1.00 95.64 88 VAL A CA 1
ATOM 563 C C . VAL A 1 89 ? 143.463 143.723 117.208 1.00 97.02 88 VAL A C 1
ATOM 564 O O . VAL A 1 89 ? 142.787 142.735 117.516 1.00 99.14 88 VAL A O 1
ATOM 568 N N . ASP A 1 90 ? 143.134 144.533 116.201 1.00 95.76 89 ASP A N 1
ATOM 569 C CA . ASP A 1 90 ? 141.952 144.323 115.371 1.00 95.86 89 ASP A CA 1
ATOM 570 C C . ASP A 1 90 ? 142.279 144.480 113.890 1.00 89.78 89 ASP A C 1
ATOM 571 O O . ASP A 1 90 ? 141.432 144.899 113.097 1.00 87.75 89 ASP A O 1
ATOM 576 N N . VAL A 1 91 ? 143.509 144.152 113.510 1.00 86.29 90 VAL A N 1
ATOM 577 C CA . VAL A 1 91 ? 143.937 144.303 112.115 1.00 81.02 90 VAL A CA 1
ATOM 578 C C . VAL A 1 91 ? 143.189 143.298 111.246 1.00 78.46 90 VAL A C 1
ATOM 579 O O . VAL A 1 91 ? 143.172 142.095 111.568 1.00 82.35 90 VAL A O 1
ATOM 583 N N . PRO A 1 92 ? 142.564 143.724 110.152 1.00 73.62 91 PRO A N 1
ATOM 584 C CA . PRO A 1 92 ? 141.873 142.772 109.279 1.00 73.70 91 PRO A CA 1
ATOM 585 C C . PRO A 1 92 ? 142.854 141.953 108.455 1.00 74.60 91 PRO A C 1
ATOM 586 O O . PRO A 1 92 ? 144.074 142.033 108.619 1.00 77.83 91 PRO A O 1
ATOM 590 N N . ARG A 1 93 ? 142.293 141.147 107.555 1.00 68.23 92 ARG A N 1
ATOM 591 C CA . ARG A 1 93 ? 143.107 140.296 106.698 1.00 62.63 92 ARG A CA 1
ATOM 592 C C . ARG A 1 93 ? 143.971 141.138 105.769 1.00 64.21 92 ARG A C 1
ATOM 593 O O . ARG A 1 93 ? 143.549 142.192 105.284 1.00 71.35 92 ARG A O 1
ATOM 601 N N . LEU A 1 94 ? 145.191 140.665 105.522 1.00 56.10 93 LEU A N 1
ATOM 602 C CA . LEU A 1 94 ? 146.137 141.334 104.632 1.00 53.14 93 LEU A CA 1
ATOM 603 C C . LEU A 1 94 ? 146.778 140.278 103.739 1.00 53.79 93 LEU A C 1
ATOM 604 O O . LEU A 1 94 ? 147.687 139.563 104.170 1.00 59.67 93 LEU A O 1
ATOM 609 N N . LEU A 1 95 ? 146.304 140.183 102.501 1.00 48.32 94 LEU A N 1
ATOM 610 C CA . LEU A 1 95 ? 146.834 139.238 101.529 1.00 52.08 94 LEU A CA 1
ATOM 611 C C . LEU A 1 95 ? 147.512 139.993 100.394 1.00 57.33 94 LEU A C 1
ATOM 612 O O . LEU A 1 95 ? 146.915 140.887 99.786 1.00 63.94 94 LEU A O 1
ATOM 617 N N . MET A 1 96 ? 148.763 139.633 100.112 1.00 52.80 95 MET A N 1
ATOM 618 C CA . MET A 1 96 ? 149.534 140.303 99.074 1.00 53.11 95 MET A CA 1
ATOM 619 C C . MET A 1 96 ? 150.130 139.279 98.121 1.00 57.52 95 MET A C 1
ATOM 620 O O . MET A 1 96 ? 150.383 138.133 98.496 1.00 60.60 95 MET A O 1
ATOM 625 N N . SER A 1 97 ? 150.342 139.708 96.878 1.00 61.27 96 SER A N 1
ATOM 626 C CA . SER A 1 97 ? 150.987 138.902 95.841 1.00 60.49 96 SER A CA 1
ATOM 627 C C . SER A 1 97 ? 152.292 139.603 95.477 1.00 61.25 96 SER A C 1
ATOM 628 O O . SER A 1 97 ? 152.301 140.542 94.676 1.00 66.40 96 SER A O 1
ATOM 631 N N . VAL A 1 98 ? 153.393 139.142 96.065 1.00 63.06 97 VAL A N 1
ATOM 632 C CA . VAL A 1 98 ? 154.683 139.812 95.975 1.00 60.82 97 VAL A CA 1
ATOM 633 C C . VAL A 1 98 ? 155.569 138.952 95.076 1.00 64.53 97 VAL A C 1
ATOM 634 O O . VAL A 1 98 ? 155.805 137.776 95.377 1.00 68.79 97 VAL A O 1
ATOM 638 N N . GLU A 1 99 ? 156.039 139.528 93.957 1.00 62.36 98 GLU A N 1
ATOM 639 C CA . GLU A 1 99 ? 156.630 138.782 92.839 1.00 60.52 98 GLU A CA 1
ATOM 640 C C . GLU A 1 99 ? 155.969 137.424 92.622 1.00 59.07 98 GLU A C 1
ATOM 641 O O . GLU A 1 99 ? 156.648 136.403 92.486 1.00 63.01 98 GLU A O 1
ATOM 647 N N . GLY A 1 100 ? 154.640 137.401 92.586 1.00 56.33 99 GLY A N 1
ATOM 648 C CA . GLY A 1 100 ? 153.914 136.211 92.196 1.00 60.02 99 GLY A CA 1
ATOM 649 C C . GLY A 1 100 ? 153.719 135.165 93.268 1.00 62.26 99 GLY A C 1
ATOM 650 O O . GLY A 1 100 ? 153.092 134.136 92.989 1.00 65.61 99 GLY A O 1
ATOM 651 N N . VAL A 1 101 ? 154.226 135.377 94.481 1.00 58.69 100 VAL A N 1
ATOM 652 C CA . VAL A 1 101 ? 153.995 134.453 95.587 1.00 57.06 100 VAL A CA 1
ATOM 653 C C . VAL A 1 101 ? 153.173 135.175 96.646 1.00 53.45 100 VAL A C 1
ATOM 654 O O . VAL A 1 101 ? 153.390 136.365 96.909 1.00 58.40 100 VAL A O 1
ATOM 658 N N . GLU A 1 102 ? 152.201 134.469 97.219 1.00 54.37 101 GLU A N 1
ATOM 659 C CA . GLU A 1 102 ? 151.201 135.071 98.091 1.00 55.41 101 GLU A CA 1
ATOM 660 C C . GLU A 1 102 ? 151.653 135.019 99.544 1.00 52.81 101 GLU A C 1
ATOM 661 O O . GLU A 1 102 ? 152.219 134.018 99.993 1.00 59.22 101 GLU A O 1
ATOM 667 N N . PHE A 1 103 ? 151.394 136.103 100.272 1.00 48.20 102 PHE A N 1
ATOM 668 C CA . PHE A 1 103 ? 151.688 136.193 101.694 1.00 44.36 102 PHE A CA 1
ATOM 669 C C . PHE A 1 103 ? 150.486 136.724 102.458 1.00 43.42 102 PHE A C 1
ATOM 670 O O . PHE A 1 103 ? 149.736 137.573 101.962 1.00 57.11 102 PHE A O 1
ATOM 678 N N . GLU A 1 104 ? 150.319 136.213 103.675 1.00 39.71 103 GLU A N 1
ATOM 679 C CA . GLU A 1 104 ? 149.391 136.761 104.656 1.00 41.81 103 GLU A CA 1
ATOM 680 C C . GLU A 1 104 ? 150.192 137.523 105.704 1.00 45.15 103 GLU A C 1
ATOM 681 O O . GLU A 1 104 ? 151.117 136.970 106.304 1.00 52.53 103 GLU A O 1
ATOM 687 N N . ALA A 1 105 ? 149.835 138.784 105.923 1.00 42.78 104 ALA A N 1
ATOM 688 C CA . ALA A 1 105 ? 150.640 139.693 106.730 1.00 42.85 104 ALA A CA 1
ATOM 689 C C . ALA A 1 105 ? 150.039 139.842 108.122 1.00 44.93 104 ALA A C 1
ATOM 690 O O . ALA A 1 105 ? 148.840 140.103 108.264 1.00 54.76 104 ALA A O 1
ATOM 692 N N . LEU A 1 106 ? 150.878 139.674 109.141 1.00 42.78 105 LEU A N 1
ATOM 693 C CA . LEU A 1 106 ? 150.506 139.905 110.530 1.00 46.48 105 LEU A CA 1
ATOM 694 C C . LEU A 1 106 ? 151.450 140.940 111.125 1.00 53.21 105 LEU A C 1
ATOM 695 O O . LEU A 1 106 ? 152.659 140.897 110.882 1.00 54.19 105 LEU A O 1
ATOM 700 N N . LEU A 1 107 ? 150.899 141.865 111.906 1.00 52.86 106 LEU A N 1
ATOM 701 C CA . LEU A 1 107 ? 151.649 142.990 112.444 1.00 50.67 106 LEU A CA 1
ATOM 702 C C . LEU A 1 107 ? 151.593 142.989 113.965 1.00 53.66 106 LEU A C 1
ATOM 703 O O . LEU A 1 107 ? 150.541 142.726 114.556 1.00 60.98 106 LEU A O 1
ATOM 708 N N . HIS A 1 108 ? 152.728 143.285 114.594 1.00 52.79 107 HIS A N 1
ATOM 709 C CA . HIS A 1 108 ? 152.776 143.489 116.037 1.00 53.80 107 HIS A CA 1
ATOM 710 C C . HIS A 1 108 ? 153.980 144.366 116.362 1.00 58.89 107 HIS A C 1
ATOM 711 O O . HIS A 1 108 ? 154.671 144.859 115.467 1.00 61.65 107 HIS A O 1
ATOM 718 N N . ARG A 1 109 ? 154.225 144.571 117.654 1.00 64.00 108 ARG A N 1
ATOM 719 C CA . ARG A 1 109 ? 155.335 145.395 118.116 1.00 65.79 108 ARG A CA 1
ATOM 720 C C . ARG A 1 109 ? 156.069 144.670 119.233 1.00 71.98 108 ARG A C 1
ATOM 721 O O . ARG A 1 109 ? 155.450 144.252 120.216 1.00 73.96 108 ARG A O 1
ATOM 729 N N . SER A 1 110 ? 157.386 144.522 119.081 1.00 73.58 109 SER A N 1
ATOM 730 C CA . SER A 1 110 ? 158.205 143.870 120.099 1.00 79.98 109 SER A CA 1
ATOM 731 C C . SER A 1 110 ? 158.838 144.880 121.052 1.00 85.48 109 SER A C 1
ATOM 732 O O . SER A 1 110 ? 158.547 144.873 122.252 1.00 87.88 109 SER A O 1
ATOM 735 N N . GLN A 1 111 ? 159.697 145.762 120.531 1.00 83.95 110 GLN A N 1
ATOM 736 C CA . GLN A 1 111 ? 160.320 146.822 121.331 1.00 82.78 110 GLN A CA 1
ATOM 737 C C . GLN A 1 111 ? 160.412 148.066 120.447 1.00 80.54 110 GLN A C 1
ATOM 738 O O . GLN A 1 111 ? 161.411 148.271 119.752 1.00 80.64 110 GLN A O 1
ATOM 744 N N . GLU A 1 112 ? 159.366 148.894 120.494 1.00 80.16 111 GLU A N 1
ATOM 745 C CA . GLU A 1 112 ? 159.300 150.152 119.743 1.00 79.78 111 GLU A CA 1
ATOM 746 C C . GLU A 1 112 ? 159.596 149.951 118.257 1.00 77.20 111 GLU A C 1
ATOM 747 O O . GLU A 1 112 ? 160.030 150.878 117.567 1.00 79.74 111 GLU A O 1
ATOM 753 N N . ALA A 1 113 ? 159.367 148.742 117.750 1.00 75.31 112 ALA A N 1
ATOM 754 C CA . ALA A 1 113 ? 159.619 148.418 116.355 1.00 72.21 112 ALA A CA 1
ATOM 755 C C . ALA A 1 113 ? 158.465 147.584 115.823 1.00 70.86 112 ALA A C 1
ATOM 756 O O . ALA A 1 113 ? 157.851 146.816 116.568 1.00 72.44 112 ALA A O 1
ATOM 758 N N . LEU A 1 114 ? 158.176 147.737 114.534 1.00 66.35 113 LEU A N 1
ATOM 759 C CA . LEU A 1 114 ? 157.065 147.036 113.905 1.00 62.79 113 LEU A CA 1
ATOM 760 C C . LEU A 1 114 ? 157.562 145.710 113.341 1.00 64.93 113 LEU A C 1
ATOM 761 O O . LEU A 1 114 ? 158.404 145.691 112.437 1.00 67.68 113 LEU A O 1
ATOM 766 N N . VAL A 1 115 ? 157.056 144.608 113.883 1.00 62.08 114 VAL A N 1
ATOM 767 C CA . VAL A 1 115 ? 157.383 143.271 113.408 1.00 51.17 114 VAL A CA 1
ATOM 768 C C . VAL A 1 115 ? 156.253 142.811 112.498 1.00 50.13 114 VAL A C 1
ATOM 769 O O . VAL A 1 115 ? 155.086 142.769 112.911 1.00 57.99 114 VAL A O 1
ATOM 773 N N . LEU A 1 116 ? 156.600 142.467 111.260 1.00 45.00 115 LEU A N 1
ATOM 774 C CA . LEU A 1 116 ? 155.645 142.076 110.233 1.00 45.10 115 LEU A CA 1
ATOM 775 C C . LEU A 1 116 ? 156.024 140.697 109.713 1.00 51.66 115 LEU A C 1
ATOM 776 O O . LEU A 1 116 ? 157.151 140.490 109.247 1.00 52.81 115 LEU A O 1
ATOM 781 N N . GLU A 1 117 ? 155.084 139.762 109.796 1.00 52.41 116 GLU A N 1
ATOM 782 C CA . GLU A 1 117 ? 155.291 138.376 109.393 1.00 44.84 116 GLU A CA 1
ATOM 783 C C . GLU A 1 117 ? 154.460 138.103 108.146 1.00 42.38 116 GLU A C 1
ATOM 784 O O . GLU A 1 117 ? 153.245 138.322 108.143 1.00 50.86 116 GLU A O 1
ATOM 790 N N . LEU A 1 118 ? 155.117 137.624 107.092 1.00 38.70 117 LEU A N 1
ATOM 791 C CA . LEU A 1 118 ? 154.446 137.204 105.867 1.00 42.76 117 LEU A CA 1
ATOM 792 C C . LEU A 1 118 ? 154.430 135.681 105.838 1.00 45.87 117 LEU A C 1
ATOM 793 O O . LEU A 1 118 ? 155.445 135.047 105.536 1.00 50.27 117 LEU A O 1
ATOM 798 N N . GLU A 1 119 ? 153.288 135.095 106.180 1.00 44.48 118 GLU A N 1
ATOM 799 C CA . GLU A 1 119 ? 153.095 133.657 106.067 1.00 44.26 118 GLU A CA 1
ATOM 800 C C . GLU A 1 119 ? 152.900 133.310 104.597 1.00 46.85 118 GLU A C 1
ATOM 801 O O . GLU A 1 119 ? 152.002 133.852 103.944 1.00 51.79 118 GLU A O 1
ATOM 807 N N . ILE A 1 120 ? 153.742 132.416 104.078 1.00 44.78 119 ILE A N 1
ATOM 808 C CA . ILE A 1 120 ? 153.662 132.042 102.671 1.00 42.89 119 ILE A CA 1
ATOM 809 C C . ILE A 1 120 ? 152.486 131.100 102.465 1.00 53.73 119 ILE A C 1
ATOM 810 O O . ILE A 1 120 ? 152.375 130.061 103.129 1.00 58.58 119 ILE A O 1
ATOM 815 N N . GLN A 1 121 ? 151.602 131.457 101.538 1.00 57.67 120 GLN A N 1
ATOM 816 C CA . GLN A 1 121 ? 150.432 130.652 101.213 1.00 58.66 120 GLN A CA 1
ATOM 817 C C . GLN A 1 121 ? 150.710 129.889 99.925 1.00 63.85 120 GLN A C 1
ATOM 818 O O . GLN A 1 121 ? 150.913 130.497 98.869 1.00 66.85 120 GLN A O 1
ATOM 824 N N . ASP A 1 122 ? 150.718 128.563 100.015 1.00 64.89 121 ASP A N 1
ATOM 825 C CA . ASP A 1 122 ? 150.963 127.727 98.853 1.00 71.63 121 ASP A CA 1
ATOM 826 C C . ASP A 1 122 ? 149.679 127.557 98.043 1.00 78.95 121 ASP A C 1
ATOM 827 O O . ASP A 1 122 ? 148.616 128.078 98.392 1.00 81.13 121 ASP A O 1
ATOM 832 N N . LYS A 1 123 ? 149.790 126.818 96.936 1.00 80.40 122 LYS A N 1
ATOM 833 C CA . LYS A 1 123 ? 148.619 126.551 96.107 1.00 78.51 122 LYS A CA 1
ATOM 834 C C . LYS A 1 123 ? 147.578 125.741 96.869 1.00 78.65 122 LYS A C 1
ATOM 835 O O . LYS A 1 123 ? 146.372 125.983 96.735 1.00 78.03 122 LYS A O 1
ATOM 841 N N . ALA A 1 124 ? 148.023 124.770 97.670 1.00 78.94 123 ALA A N 1
ATOM 842 C CA . ALA A 1 124 ? 147.092 124.005 98.494 1.00 80.53 123 ALA A CA 1
ATOM 843 C C . ALA A 1 124 ? 146.397 124.903 99.510 1.00 82.87 123 ALA A C 1
ATOM 844 O O . ALA A 1 124 ? 145.191 124.767 99.751 1.00 83.88 123 ALA A O 1
ATOM 846 N N . ALA A 1 125 ? 147.145 125.823 100.123 1.00 82.66 124 ALA A N 1
ATOM 847 C CA . ALA A 1 125 ? 146.540 126.766 101.057 1.00 80.88 124 ALA A CA 1
ATOM 848 C C . ALA A 1 125 ? 145.589 127.721 100.347 1.00 81.62 124 ALA A C 1
ATOM 849 O O . ALA A 1 125 ? 144.534 128.070 100.890 1.00 83.89 124 ALA A O 1
ATOM 851 N N . GLN A 1 126 ? 145.946 128.159 99.136 1.00 79.77 125 GLN A N 1
ATOM 852 C CA . GLN A 1 126 ? 145.069 129.046 98.378 1.00 79.87 125 GLN A CA 1
ATOM 853 C C . GLN A 1 126 ? 143.768 128.348 98.001 1.00 82.54 125 GLN A C 1
ATOM 854 O O . GLN A 1 126 ? 142.698 128.967 98.016 1.00 81.57 125 GLN A O 1
ATOM 860 N N . ALA A 1 127 ? 143.843 127.062 97.648 1.00 83.27 126 ALA A N 1
ATOM 861 C CA . ALA A 1 127 ? 142.639 126.307 97.319 1.00 84.01 126 ALA A CA 1
ATOM 862 C C . ALA A 1 127 ? 141.705 126.212 98.520 1.00 85.39 126 ALA A C 1
ATOM 863 O O . ALA A 1 127 ? 140.481 126.318 98.381 1.00 89.07 126 ALA A O 1
ATOM 865 N N . ILE A 1 128 ? 142.270 126.005 99.710 1.00 83.10 127 ILE A N 1
ATOM 866 C CA . ILE A 1 128 ? 141.468 125.970 100.926 1.00 82.14 127 ILE A CA 1
ATOM 867 C C . ILE A 1 128 ? 140.880 127.350 101.181 1.00 84.05 127 ILE A C 1
ATOM 868 O O . ILE A 1 128 ? 141.594 128.359 101.160 1.00 84.38 127 ILE A O 1
ATOM 873 N N . SER A 1 129 ? 139.573 127.398 101.424 1.00 84.30 128 SER A N 1
ATOM 874 C CA . SER A 1 129 ? 138.862 128.645 101.658 1.00 84.31 128 SER A CA 1
ATOM 875 C C . SER A 1 129 ? 138.278 128.656 103.064 1.00 86.51 128 SER A C 1
ATOM 876 O O . SER A 1 129 ? 137.909 127.610 103.607 1.00 86.13 128 SER A O 1
ATOM 879 N N . TYR A 1 130 ? 138.201 129.852 103.649 1.00 85.63 129 TYR A N 1
ATOM 880 C CA . TYR A 1 130 ? 137.702 130.012 105.009 1.00 83.31 129 TYR A CA 1
ATOM 881 C C . TYR A 1 130 ? 136.190 129.847 105.108 1.00 91.24 129 TYR A C 1
ATOM 882 O O . TYR A 1 130 ? 135.663 129.762 106.222 1.00 94.33 129 TYR A O 1
ATOM 891 N N . SER A 1 131 ? 135.482 129.792 103.978 1.00 93.54 130 SER A N 1
ATOM 892 C CA . SER A 1 131 ? 134.024 129.755 104.020 1.00 91.54 130 SER A CA 1
ATOM 893 C C . SER A 1 131 ? 133.509 128.358 104.349 1.00 91.75 130 SER A C 1
ATOM 894 O O . SER A 1 131 ? 132.771 128.172 105.323 1.00 92.11 130 SER A O 1
ATOM 897 N N . GLU A 1 132 ? 133.881 127.362 103.539 1.00 91.54 131 GLU A N 1
ATOM 898 C CA . GLU A 1 132 ? 133.319 126.023 103.704 1.00 92.34 131 GLU A CA 1
ATOM 899 C C . GLU A 1 132 ? 133.744 125.392 105.025 1.00 91.10 131 GLU A C 1
ATOM 900 O O . GLU A 1 132 ? 132.926 124.765 105.708 1.00 93.24 131 GLU A O 1
ATOM 906 N N . ARG A 1 133 ? 135.015 125.544 105.402 1.00 88.44 132 ARG A N 1
ATOM 907 C CA . ARG A 1 133 ? 135.499 124.934 106.634 1.00 87.72 132 ARG A CA 1
ATOM 908 C C . ARG A 1 133 ? 134.934 125.601 107.880 1.00 88.45 132 ARG A C 1
ATOM 909 O O . ARG A 1 133 ? 134.955 124.991 108.955 1.00 89.26 132 ARG A O 1
ATOM 917 N N . THR A 1 134 ? 134.432 126.830 107.766 1.00 88.37 133 THR A N 1
ATOM 918 C CA . THR A 1 134 ? 133.763 127.509 108.867 1.00 90.34 133 THR A CA 1
ATOM 919 C C . THR A 1 134 ? 132.267 127.670 108.624 1.00 92.38 133 THR A C 1
ATOM 920 O O . THR A 1 134 ? 131.614 128.442 109.332 1.00 92.17 133 THR A O 1
ATOM 924 N N . GLY A 1 135 ? 131.714 126.968 107.633 1.00 91.97 134 GLY A N 1
ATOM 925 C CA . GLY A 1 135 ? 130.278 127.013 107.414 1.00 90.13 134 GLY A CA 1
ATOM 926 C C . GLY A 1 135 ? 129.480 126.415 108.556 1.00 88.21 134 GLY A C 1
ATOM 927 O O . GLY A 1 135 ? 128.388 126.897 108.869 1.00 88.10 134 GLY A O 1
ATOM 928 N N . ASN A 1 136 ? 130.007 125.368 109.188 1.00 86.78 135 ASN A N 1
ATOM 929 C CA . ASN A 1 136 ? 129.370 124.730 110.330 1.00 87.48 135 ASN A CA 1
ATOM 930 C C . ASN A 1 136 ? 129.755 125.380 111.654 1.00 84.30 135 ASN A C 1
ATOM 931 O O . ASN A 1 136 ? 129.672 124.728 112.700 1.00 86.06 135 ASN A O 1
ATOM 936 N N . MET A 1 137 ? 130.185 126.644 111.627 1.00 81.15 136 MET A N 1
ATOM 937 C CA . MET A 1 137 ? 130.589 127.323 112.854 1.00 81.47 136 MET A CA 1
ATOM 938 C C . MET A 1 137 ? 129.417 127.460 113.820 1.00 82.39 136 MET A C 1
ATOM 939 O O . MET A 1 137 ? 129.506 127.035 114.979 1.00 82.29 136 MET A O 1
ATOM 944 N N . GLY A 1 138 ? 128.298 128.017 113.349 1.00 83.35 137 GLY A N 1
ATOM 945 C CA . GLY A 1 138 ? 127.155 128.219 114.225 1.00 78.07 137 GLY A CA 1
ATOM 946 C C . GLY A 1 138 ? 126.586 126.918 114.756 1.00 75.69 137 GLY A C 1
ATOM 947 O O . GLY A 1 138 ? 126.196 126.831 115.923 1.00 75.49 137 GLY A O 1
ATOM 948 N N . ARG A 1 139 ? 126.532 125.889 113.908 1.00 74.82 138 ARG A N 1
ATOM 949 C CA . ARG A 1 139 ? 126.103 124.575 114.373 1.00 73.02 138 ARG A CA 1
ATOM 950 C C . ARG A 1 139 ? 127.061 124.033 115.426 1.00 73.33 138 ARG A C 1
ATOM 951 O O . ARG A 1 139 ? 126.637 123.382 116.388 1.00 73.99 138 ARG A O 1
ATOM 959 N N . MET A 1 140 ? 128.360 124.295 115.261 1.00 75.82 139 MET A N 1
ATOM 960 C CA . MET A 1 140 ? 129.336 123.846 116.246 1.00 72.14 139 MET A CA 1
ATOM 961 C C . MET A 1 140 ? 129.117 124.527 117.592 1.00 68.24 139 MET A C 1
ATOM 962 O O . MET A 1 140 ? 129.164 123.874 118.640 1.00 71.94 139 MET A O 1
ATOM 967 N N . LEU A 1 141 ? 128.869 125.841 117.589 1.00 67.75 140 LEU A N 1
ATOM 968 C CA . LEU A 1 141 ? 128.595 126.521 118.855 1.00 66.82 140 LEU A CA 1
ATOM 969 C C . LEU A 1 141 ? 127.276 126.058 119.465 1.00 68.08 140 LEU A C 1
ATOM 970 O O . LEU A 1 141 ? 127.155 125.957 120.693 1.00 70.21 140 LEU A O 1
ATOM 975 N N . ARG A 1 142 ? 126.272 125.783 118.628 1.00 68.02 141 ARG A N 1
ATOM 976 C CA . ARG A 1 142 ? 125.011 125.258 119.145 1.00 68.09 141 ARG A CA 1
ATOM 977 C C . ARG A 1 142 ? 125.215 123.903 119.810 1.00 70.85 141 ARG A C 1
ATOM 978 O O . ARG A 1 142 ? 124.648 123.633 120.875 1.00 73.29 141 ARG A O 1
ATOM 986 N N . GLN A 1 143 ? 126.027 123.038 119.196 1.00 68.80 142 GLN A N 1
ATOM 987 C CA . GLN A 1 143 ? 126.349 121.754 119.811 1.00 63.49 142 GLN A CA 1
ATOM 988 C C . GLN A 1 143 ? 127.130 121.945 121.105 1.00 61.14 142 GLN A C 1
ATOM 989 O O . GLN A 1 143 ? 126.909 121.222 122.085 1.00 65.61 142 GLN A O 1
ATOM 995 N N . LEU A 1 144 ? 128.056 122.907 121.122 1.00 58.53 143 LEU A N 1
ATOM 996 C CA . LEU A 1 144 ? 128.833 123.174 122.328 1.00 60.49 143 LEU A CA 1
ATOM 997 C C . LEU A 1 144 ? 127.932 123.598 123.481 1.00 65.05 143 LEU A C 1
ATOM 998 O O . LEU A 1 144 ? 128.090 123.123 124.611 1.00 70.14 143 LEU A O 1
ATOM 1003 N N . HIS A 1 145 ? 126.978 124.489 123.213 1.00 66.99 144 HIS A N 1
ATOM 1004 C CA . HIS A 1 145 ? 126.102 124.954 124.283 1.00 71.78 144 HIS A CA 1
ATOM 1005 C C . HIS A 1 145 ? 125.068 123.900 124.660 1.00 73.13 144 HIS A C 1
ATOM 1006 O O . HIS A 1 145 ? 124.620 123.853 125.811 1.00 76.11 144 HIS A O 1
ATOM 1013 N N . ALA A 1 146 ? 124.677 123.048 123.711 1.00 69.86 145 ALA A N 1
ATOM 1014 C CA . ALA A 1 146 ? 123.683 122.017 123.979 1.00 67.96 145 ALA A CA 1
ATOM 1015 C C . ALA A 1 146 ? 124.265 120.784 124.657 1.00 67.86 145 ALA A C 1
ATOM 1016 O O . ALA A 1 146 ? 123.496 119.949 125.146 1.00 70.99 145 ALA A O 1
ATOM 1018 N N . ALA A 1 147 ? 125.588 120.645 124.696 1.00 63.41 146 ALA A N 1
ATOM 1019 C CA . ALA A 1 147 ? 126.199 119.479 125.319 1.00 64.79 146 ALA A CA 1
ATOM 1020 C C . ALA A 1 147 ? 126.043 119.542 126.833 1.00 68.34 146 ALA A C 1
ATOM 1021 O O . ALA A 1 147 ? 126.333 120.568 127.456 1.00 68.47 146 ALA A O 1
ATOM 1023 N N . ALA A 1 148 ? 125.585 118.441 127.425 1.00 69.94 147 ALA A N 1
ATOM 1024 C CA . ALA A 1 148 ? 125.366 118.362 128.862 1.00 72.61 147 ALA A CA 1
ATOM 1025 C C . ALA A 1 148 ? 126.487 117.646 129.603 1.00 75.42 147 ALA A C 1
ATOM 1026 O O . ALA A 1 148 ? 126.403 117.501 130.827 1.00 75.46 147 ALA A O 1
ATOM 1028 N N . ASP A 1 149 ? 127.527 117.197 128.903 1.00 71.80 148 ASP A N 1
ATOM 1029 C CA . ASP A 1 149 ? 128.637 116.490 129.522 1.00 68.86 148 ASP A CA 1
ATOM 1030 C C . ASP A 1 149 ? 129.957 117.054 129.020 1.00 70.25 148 ASP A C 1
ATOM 1031 O O . ASP A 1 149 ? 130.056 117.540 127.890 1.00 71.40 148 ASP A O 1
ATOM 1036 N N . LEU A 1 150 ? 130.976 116.986 129.881 1.00 67.07 149 LEU A N 1
ATOM 1037 C CA . LEU A 1 150 ? 132.308 117.439 129.493 1.00 59.42 149 LEU A CA 1
ATOM 1038 C C . LEU A 1 150 ? 132.884 116.565 128.387 1.00 61.64 149 LEU A C 1
ATOM 1039 O O . LEU A 1 150 ? 133.569 117.061 127.483 1.00 65.59 149 LEU A O 1
ATOM 1044 N N . GLN A 1 151 ? 132.618 115.257 128.445 1.00 60.38 150 GLN A N 1
ATOM 1045 C CA . GLN A 1 151 ? 133.084 114.358 127.395 1.00 62.47 150 GLN A CA 1
ATOM 1046 C C . GLN A 1 151 ? 132.464 114.719 126.052 1.00 65.17 150 GLN A C 1
ATOM 1047 O O . GLN A 1 151 ? 133.138 114.671 125.017 1.00 68.77 150 GLN A O 1
ATOM 1053 N N . THR A 1 152 ? 131.178 115.080 126.047 1.00 61.92 151 THR A N 1
ATOM 1054 C CA . THR A 1 152 ? 130.539 115.521 124.811 1.00 64.13 151 THR A CA 1
ATOM 1055 C C . THR A 1 152 ? 131.181 116.798 124.283 1.00 65.73 151 THR A C 1
ATOM 1056 O O . THR A 1 152 ? 131.408 116.935 123.073 1.00 69.26 151 THR A O 1
ATOM 1060 N N . LEU A 1 153 ? 131.472 117.750 125.176 1.00 63.41 152 LEU A N 1
ATOM 1061 C CA . LEU A 1 153 ? 132.173 118.961 124.763 1.00 59.49 152 LEU A CA 1
ATOM 1062 C C . LEU A 1 153 ? 133.490 118.620 124.087 1.00 62.66 152 LEU A C 1
ATOM 1063 O O . LEU A 1 153 ? 133.782 119.106 122.988 1.00 66.16 152 LEU A O 1
ATOM 1068 N N . TYR A 1 154 ? 134.298 117.778 124.735 1.00 59.80 153 TYR A N 1
ATOM 1069 C CA . TYR A 1 154 ? 135.593 117.415 124.173 1.00 53.52 153 TYR A CA 1
ATOM 1070 C C . TYR A 1 154 ? 135.430 116.730 122.823 1.00 56.33 153 TYR A C 1
ATOM 1071 O O . TYR A 1 154 ? 136.142 117.050 121.863 1.00 63.78 153 TYR A O 1
ATOM 1080 N N . GLU A 1 155 ? 134.478 115.799 122.726 1.00 53.57 154 GLU A N 1
ATOM 1081 C CA . GLU A 1 155 ? 134.292 115.052 121.488 1.00 60.30 154 GLU A CA 1
ATOM 1082 C C . GLU A 1 155 ? 133.931 115.978 120.335 1.00 62.52 154 GLU A C 1
ATOM 1083 O O . GLU A 1 155 ? 134.584 115.961 119.286 1.00 66.52 154 GLU A O 1
ATOM 1089 N N . VAL A 1 156 ? 132.905 116.814 120.520 1.00 62.88 155 VAL A N 1
ATOM 1090 C CA . VAL A 1 156 ? 132.483 117.689 119.429 1.00 61.02 155 VAL A CA 1
ATOM 1091 C C . VAL A 1 156 ? 133.550 118.736 119.119 1.00 61.05 155 VAL A C 1
ATOM 1092 O O . VAL A 1 156 ? 133.742 119.107 117.954 1.00 64.84 155 VAL A O 1
ATOM 1096 N N . SER A 1 157 ? 134.282 119.209 120.133 1.00 60.23 156 SER A N 1
ATOM 1097 C CA . SER A 1 157 ? 135.305 120.220 119.888 1.00 56.15 156 SER A CA 1
ATOM 1098 C C . SER A 1 157 ? 136.438 119.662 119.040 1.00 57.72 156 SER A C 1
ATOM 1099 O O . SER A 1 157 ? 136.819 120.256 118.023 1.00 63.38 156 SER A O 1
ATOM 1102 N N . VAL A 1 158 ? 136.989 118.512 119.441 1.00 52.35 157 VAL A N 1
ATOM 1103 C CA . VAL A 1 158 ? 138.062 117.914 118.654 1.00 49.25 157 VAL A CA 1
ATOM 1104 C C . VAL A 1 158 ? 137.552 117.457 117.292 1.00 56.65 157 VAL A C 1
ATOM 1105 O O . VAL A 1 158 ? 138.292 117.505 116.304 1.00 61.12 157 VAL A O 1
ATOM 1109 N N . ARG A 1 159 ? 136.285 117.042 117.198 1.00 57.74 158 ARG A N 1
ATOM 1110 C CA . ARG A 1 159 ? 135.742 116.652 115.900 1.00 59.64 158 ARG A CA 1
ATOM 1111 C C . ARG A 1 159 ? 135.697 117.841 114.948 1.00 60.82 158 ARG A C 1
ATOM 1112 O O . ARG A 1 159 ? 136.135 117.745 113.796 1.00 65.90 158 ARG A O 1
ATOM 1120 N N . GLU A 1 160 ? 135.188 118.981 115.423 1.00 57.07 159 GLU A N 1
ATOM 1121 C CA . GLU A 1 160 ? 135.140 120.173 114.584 1.00 60.47 159 GLU A CA 1
ATOM 1122 C C . GLU A 1 160 ? 136.541 120.647 114.215 1.00 63.34 159 GLU A C 1
ATOM 1123 O O . GLU A 1 160 ? 136.790 121.038 113.066 1.00 68.66 159 GLU A O 1
ATOM 1129 N N . ILE A 1 161 ? 137.468 120.622 115.178 1.00 57.06 160 ILE A N 1
ATOM 1130 C CA . ILE A 1 161 ? 138.823 121.100 114.919 1.00 50.72 160 ILE A CA 1
ATOM 1131 C C . ILE A 1 161 ? 139.523 120.210 113.897 1.00 53.65 160 ILE A C 1
ATOM 1132 O O . ILE A 1 161 ? 140.214 120.704 112.998 1.00 60.56 160 ILE A O 1
ATOM 1137 N N . GLN A 1 162 ? 139.350 118.889 114.007 1.00 51.41 161 GLN A N 1
ATOM 1138 C CA . GLN A 1 162 ? 139.892 117.987 112.997 1.00 52.10 161 GLN A CA 1
ATOM 1139 C C . GLN A 1 162 ? 139.228 118.213 111.646 1.00 55.76 161 GLN A C 1
ATOM 1140 O O . GLN A 1 162 ? 139.877 118.106 110.599 1.00 61.55 161 GLN A O 1
ATOM 1146 N N . ARG A 1 163 ? 137.928 118.518 111.648 1.00 56.26 162 ARG A N 1
ATOM 1147 C CA . ARG A 1 163 ? 137.225 118.769 110.396 1.00 58.70 162 ARG A CA 1
ATOM 1148 C C . ARG A 1 163 ? 137.815 119.962 109.657 1.00 56.47 162 ARG A C 1
ATOM 1149 O O . ARG A 1 163 ? 138.062 119.894 108.448 1.00 56.46 162 ARG A O 1
ATOM 1157 N N . MET A 1 164 ? 138.041 121.073 110.362 1.00 55.11 163 MET A N 1
ATOM 1158 C CA . MET A 1 164 ? 138.567 122.252 109.675 1.00 55.50 163 MET A CA 1
ATOM 1159 C C . MET A 1 164 ? 140.048 122.087 109.355 1.00 59.47 163 MET A C 1
ATOM 1160 O O . MET A 1 164 ? 140.497 122.404 108.247 1.00 64.31 163 MET A O 1
ATOM 1165 N N . THR A 1 165 ? 140.827 121.590 110.319 1.00 57.62 164 THR A N 1
ATOM 1166 C CA . THR A 1 165 ? 142.272 121.501 110.135 1.00 52.89 164 THR A CA 1
ATOM 1167 C C . THR A 1 165 ? 142.649 120.349 109.213 1.00 51.17 164 THR A C 1
ATOM 1168 O O . THR A 1 165 ? 143.544 120.487 108.372 1.00 57.85 164 THR A O 1
ATOM 1172 N N . GLY A 1 166 ? 141.980 119.209 109.353 1.00 50.88 165 GLY A N 1
ATOM 1173 C CA . GLY A 1 166 ? 142.312 118.031 108.579 1.00 52.67 165 GLY A CA 1
ATOM 1174 C C . GLY A 1 166 ? 143.433 117.188 109.141 1.00 53.17 165 GLY A C 1
ATOM 1175 O O . GLY A 1 166 ? 143.895 116.267 108.456 1.00 59.46 165 GLY A O 1
ATOM 1176 N N . TYR A 1 167 ? 143.888 117.470 110.358 1.00 46.74 166 TYR A N 1
ATOM 1177 C CA . TYR A 1 167 ? 144.983 116.725 110.961 1.00 52.55 166 TYR A CA 1
ATOM 1178 C C . TYR A 1 167 ? 144.508 115.352 111.426 1.00 54.76 166 TYR A C 1
ATOM 1179 O O . TYR A 1 167 ? 143.331 115.152 111.741 1.00 56.79 166 TYR A O 1
ATOM 1188 N N . ASP A 1 168 ? 145.443 114.396 111.459 1.00 54.09 167 ASP A N 1
ATOM 1189 C CA . ASP A 1 168 ? 145.091 113.036 111.862 1.00 54.08 167 ASP A CA 1
ATOM 1190 C C . ASP A 1 168 ? 144.700 112.964 113.332 1.00 54.04 167 ASP A C 1
ATOM 1191 O O . ASP A 1 168 ? 143.646 112.412 113.668 1.00 61.55 167 ASP A O 1
ATOM 1196 N N . ARG A 1 169 ? 145.523 113.513 114.225 1.00 44.94 168 ARG A N 1
ATOM 1197 C CA . ARG A 1 169 ? 145.298 113.349 115.656 1.00 47.63 168 ARG A CA 1
ATOM 1198 C C . ARG A 1 169 ? 145.016 114.705 116.286 1.00 46.45 168 ARG A C 1
ATOM 1199 O O . ARG A 1 169 ? 145.713 115.681 115.996 1.00 51.99 168 ARG A O 1
ATOM 1207 N N . VAL A 1 170 ? 143.993 114.769 117.137 1.00 46.01 169 VAL A N 1
ATOM 1208 C CA . VAL A 1 170 ? 143.677 115.967 117.909 1.00 39.52 169 VAL A CA 1
ATOM 1209 C C . VAL A 1 170 ? 143.518 115.557 119.367 1.00 43.94 169 VAL A C 1
ATOM 1210 O O . VAL A 1 170 ? 142.792 114.603 119.670 1.00 54.67 169 VAL A O 1
ATOM 1214 N N . LEU A 1 171 ? 144.193 116.273 120.267 1.00 42.31 170 LEU A N 1
ATOM 1215 C CA . LEU A 1 171 ? 144.228 115.928 121.680 1.00 42.45 170 LEU A CA 1
ATOM 1216 C C . LEU A 1 171 ? 143.827 117.135 122.514 1.00 42.01 170 LEU A C 1
ATOM 1217 O O . LEU A 1 171 ? 144.147 118.277 122.174 1.00 48.60 170 LEU A O 1
ATOM 1222 N N . ILE A 1 172 ? 143.150 116.871 123.625 1.00 37.88 171 ILE A N 1
ATOM 1223 C CA . ILE A 1 172 ? 142.921 117.868 124.665 1.00 36.32 171 ILE A CA 1
ATOM 1224 C C . ILE A 1 172 ? 143.792 117.470 125.849 1.00 42.11 171 ILE A C 1
ATOM 1225 O O . ILE A 1 172 ? 143.472 116.530 126.589 1.00 47.94 171 ILE A O 1
ATOM 1230 N N . TYR A 1 173 ? 144.902 118.182 126.026 1.00 39.65 172 TYR A N 1
ATOM 1231 C CA . TYR A 1 173 ? 145.925 117.844 127.012 1.00 38.32 172 TYR A CA 1
ATOM 1232 C C . TYR A 1 173 ? 145.807 118.838 128.163 1.00 41.35 172 TYR A C 1
ATOM 1233 O O . TYR A 1 173 ? 146.270 119.975 128.059 1.00 48.35 172 TYR A O 1
ATOM 1242 N N . ARG A 1 174 ? 145.170 118.415 129.254 1.00 36.95 173 ARG A N 1
ATOM 1243 C CA . ARG A 1 174 ? 144.971 119.283 130.408 1.00 42.15 173 ARG A CA 1
ATOM 1244 C C . ARG A 1 174 ? 146.155 119.151 131.356 1.00 45.03 173 ARG A C 1
ATOM 1245 O O . ARG A 1 174 ? 146.577 118.035 131.680 1.00 47.85 173 ARG A O 1
ATOM 1253 N N . PHE A 1 175 ? 146.682 120.288 131.803 1.00 47.36 174 PHE A N 1
ATOM 1254 C CA . PHE A 1 175 ? 147.809 120.305 132.722 1.00 49.51 174 PHE A CA 1
ATOM 1255 C C . PHE A 1 175 ? 147.340 120.080 134.154 1.00 54.52 174 PHE A C 1
ATOM 1256 O O . PHE A 1 175 ? 146.207 120.412 134.516 1.00 57.09 174 PHE A O 1
ATOM 1264 N N . GLU A 1 176 ? 148.223 119.508 134.967 1.00 57.99 175 GLU A N 1
ATOM 1265 C CA . GLU A 1 176 ? 147.978 119.350 136.390 1.00 65.68 175 GLU A CA 1
ATOM 1266 C C . GLU A 1 176 ? 148.776 120.396 137.166 1.00 71.92 175 GLU A C 1
ATOM 1267 O O . GLU A 1 176 ? 149.516 121.202 136.598 1.00 74.35 175 GLU A O 1
ATOM 1273 N N . GLU A 1 177 ? 148.614 120.384 138.491 1.00 73.53 176 GLU A N 1
ATOM 1274 C CA . GLU A 1 177 ? 149.277 121.379 139.328 1.00 77.87 176 GLU A CA 1
ATOM 1275 C C . GLU A 1 177 ? 150.794 121.226 139.290 1.00 78.01 176 GLU A C 1
ATOM 1276 O O . GLU A 1 177 ? 151.521 122.224 139.235 1.00 81.78 176 GLU A O 1
ATOM 1282 N N . GLU A 1 178 ? 151.290 119.988 139.316 1.00 77.09 177 GLU A N 1
ATOM 1283 C CA . GLU A 1 178 ? 152.727 119.752 139.382 1.00 74.10 177 GLU A CA 1
ATOM 1284 C C . GLU A 1 178 ? 153.435 119.966 138.050 1.00 71.77 177 GLU A C 1
ATOM 1285 O O . GLU A 1 178 ? 154.669 120.016 138.029 1.00 74.29 177 GLU A O 1
ATOM 1291 N N . GLY A 1 179 ? 152.699 120.092 136.949 1.00 65.53 178 GLY A N 1
ATOM 1292 C CA . GLY A 1 179 ? 153.319 120.356 135.665 1.00 63.77 178 GLY A CA 1
ATOM 1293 C C . GLY A 1 179 ? 152.986 119.336 134.596 1.00 63.64 178 GLY A C 1
ATOM 1294 O O . GLY A 1 179 ? 152.782 119.697 133.433 1.00 63.81 178 GLY A O 1
ATOM 1295 N N . HIS A 1 180 ? 152.930 118.061 134.971 1.00 65.08 179 HIS A N 1
ATOM 1296 C CA . HIS A 1 180 ? 152.571 117.026 134.017 1.00 55.35 179 HIS A CA 1
ATOM 1297 C C . HIS A 1 180 ? 151.096 117.144 133.645 1.00 55.55 179 HIS A C 1
ATOM 1298 O O . HIS A 1 180 ? 150.285 117.708 134.383 1.00 60.86 179 HIS A O 1
ATOM 1305 N N . GLY A 1 181 ? 150.751 116.610 132.470 1.00 51.94 180 GLY A N 1
ATOM 1306 C CA . GLY A 1 181 ? 149.405 116.712 131.958 1.00 50.88 180 GLY A CA 1
ATOM 1307 C C . GLY A 1 181 ? 148.876 115.366 131.495 1.00 47.40 180 GLY A C 1
ATOM 1308 O O . GLY A 1 181 ? 149.614 114.383 131.382 1.00 49.22 180 GLY A O 1
ATOM 1309 N N . GLN A 1 182 ? 147.573 115.346 131.227 1.00 46.33 181 GLN A N 1
ATOM 1310 C CA . GLN A 1 182 ? 146.873 114.146 130.792 1.00 44.02 181 GLN A CA 1
ATOM 1311 C C . GLN A 1 182 ? 145.995 114.461 129.591 1.00 42.72 181 GLN A C 1
ATOM 1312 O O . GLN A 1 182 ? 145.391 115.536 129.515 1.00 48.95 181 GLN A O 1
ATOM 1318 N N . VAL A 1 183 ? 145.926 113.517 128.658 1.00 38.87 182 VAL A N 1
ATOM 1319 C CA . VAL A 1 183 ? 145.065 113.642 127.487 1.00 40.84 182 VAL A CA 1
ATOM 1320 C C . VAL A 1 183 ? 143.683 113.112 127.851 1.00 47.54 182 VAL A C 1
ATOM 1321 O O . VAL A 1 183 ? 143.551 111.993 128.354 1.00 54.68 182 VAL A O 1
ATOM 1325 N N . ILE A 1 184 ? 142.649 113.913 127.597 1.00 43.15 183 ILE A N 1
ATOM 1326 C CA . ILE A 1 184 ? 141.283 113.515 127.920 1.00 42.15 183 ILE A CA 1
ATOM 1327 C C . ILE A 1 184 ? 140.396 113.376 126.689 1.00 40.46 183 ILE A C 1
ATOM 1328 O O . ILE A 1 184 ? 139.353 112.708 126.769 1.00 51.51 183 ILE A O 1
ATOM 1333 N N . ALA A 1 185 ? 140.769 113.978 125.563 1.00 36.78 184 ALA A N 1
ATOM 1334 C CA . ALA A 1 185 ? 140.030 113.836 124.319 1.00 40.18 184 ALA A CA 1
ATOM 1335 C C . ALA A 1 185 ? 140.974 113.357 123.228 1.00 43.41 184 ALA A C 1
ATOM 1336 O O . ALA A 1 185 ? 142.123 113.797 123.142 1.00 52.31 184 ALA A O 1
ATOM 1338 N N . GLU A 1 186 ? 140.478 112.450 122.391 1.00 41.19 185 GLU A N 1
ATOM 1339 C CA . GLU A 1 186 ? 141.294 111.867 121.338 1.00 46.79 185 GLU A CA 1
ATOM 1340 C C . GLU A 1 186 ? 140.451 111.683 120.087 1.00 52.45 185 GLU A C 1
ATOM 1341 O O . GLU A 1 186 ? 139.331 111.170 120.154 1.00 58.57 185 GLU A O 1
ATOM 1347 N N . ALA A 1 187 ? 140.997 112.109 118.951 1.00 50.24 186 ALA A N 1
ATOM 1348 C CA . ALA A 1 187 ? 140.366 111.928 117.646 1.00 50.81 186 ALA A CA 1
ATOM 1349 C C . ALA A 1 187 ? 141.476 111.580 116.662 1.00 52.18 186 ALA A C 1
ATOM 1350 O O . ALA A 1 187 ? 142.169 112.469 116.160 1.00 58.59 186 ALA A O 1
ATOM 1352 N N . SER A 1 188 ? 141.642 110.288 116.391 1.00 46.20 187 SER A N 1
ATOM 1353 C CA . SER A 1 188 ? 142.773 109.783 115.628 1.00 54.17 187 SER A CA 1
ATOM 1354 C C . SER A 1 188 ? 142.308 109.149 114.324 1.00 60.16 187 SER A C 1
ATOM 1355 O O . SER A 1 188 ? 141.201 108.610 114.237 1.00 63.21 187 SER A O 1
ATOM 1358 N N . ALA A 1 189 ? 143.170 109.221 113.312 1.00 62.44 188 ALA A N 1
ATOM 1359 C CA . ALA A 1 189 ? 142.915 108.575 112.038 1.00 67.51 188 ALA A CA 1
ATOM 1360 C C . ALA A 1 189 ? 143.073 107.062 112.172 1.00 72.98 188 ALA A C 1
ATOM 1361 O O . ALA A 1 189 ? 143.683 106.575 113.127 1.00 71.83 188 ALA A O 1
ATOM 1363 N N . PRO A 1 190 ? 142.507 106.292 111.241 1.00 76.96 189 PRO A N 1
ATOM 1364 C CA . PRO A 1 190 ? 142.705 104.838 111.278 1.00 76.38 189 PRO A CA 1
ATOM 1365 C C . PRO A 1 190 ? 144.174 104.469 111.138 1.00 75.50 189 PRO A C 1
ATOM 1366 O O . PRO A 1 190 ? 144.951 105.158 110.473 1.00 72.80 189 PRO A O 1
ATOM 1370 N N . ALA A 1 191 ? 144.548 103.361 111.784 1.00 78.76 190 ALA A N 1
ATOM 1371 C CA . ALA A 1 191 ? 145.926 102.863 111.788 1.00 76.99 190 ALA A CA 1
ATOM 1372 C C . ALA A 1 191 ? 146.899 103.921 112.305 1.00 77.67 190 ALA A C 1
ATOM 1373 O O . ALA A 1 191 ? 147.962 104.153 111.725 1.00 76.79 190 ALA A O 1
ATOM 1375 N N . MET A 1 192 ? 146.530 104.569 113.408 1.00 78.27 191 MET A N 1
ATOM 1376 C CA . MET A 1 192 ? 147.330 105.636 113.991 1.00 74.97 191 MET A CA 1
ATOM 1377 C C . MET A 1 192 ? 147.319 105.466 115.502 1.00 72.88 191 MET A C 1
ATOM 1378 O O . MET A 1 192 ? 146.274 105.163 116.086 1.00 73.19 191 MET A O 1
ATOM 1383 N N . GLU A 1 193 ? 148.479 105.652 116.130 1.00 71.06 192 GLU A N 1
ATOM 1384 C CA . GLU A 1 193 ? 148.633 105.324 117.542 1.00 67.98 192 GLU A CA 1
ATOM 1385 C C . GLU A 1 193 ? 147.773 106.230 118.417 1.00 67.39 192 GLU A C 1
ATOM 1386 O O . GLU A 1 193 ? 147.640 107.430 118.161 1.00 70.98 192 GLU A O 1
ATOM 1392 N N . LEU A 1 194 ? 147.188 105.642 119.460 1.00 65.69 193 LEU A N 1
ATOM 1393 C CA . LEU A 1 194 ? 146.239 106.323 120.330 1.00 67.44 193 LEU A CA 1
ATOM 1394 C C . LEU A 1 194 ? 146.924 106.752 121.622 1.00 62.92 193 LEU A C 1
ATOM 1395 O O . LEU A 1 194 ? 147.676 105.976 122.219 1.00 61.85 193 LEU A O 1
ATOM 1400 N N . PHE A 1 195 ? 146.659 107.989 122.048 1.00 58.45 194 PHE A N 1
ATOM 1401 C CA . PHE A 1 195 ? 147.180 108.524 123.301 1.00 53.53 194 PHE A CA 1
ATOM 1402 C C . PHE A 1 195 ? 146.071 108.887 124.283 1.00 49.67 194 PHE A C 1
ATOM 1403 O O . PHE A 1 195 ? 146.287 109.709 125.179 1.00 53.81 194 PHE A O 1
ATOM 1411 N N . ASN A 1 196 ? 144.888 108.295 124.134 1.00 48.26 195 ASN A N 1
ATOM 1412 C CA . ASN A 1 196 ? 143.759 108.634 124.993 1.00 46.45 195 ASN A CA 1
ATOM 1413 C C . ASN A 1 196 ? 144.004 108.130 126.411 1.00 46.87 195 ASN A C 1
ATOM 1414 O O . ASN A 1 196 ? 144.264 106.941 126.619 1.00 52.94 195 ASN A O 1
ATOM 1419 N N . GLY A 1 197 ? 143.920 109.036 127.383 1.00 44.21 196 GLY A N 1
ATOM 1420 C CA . GLY A 1 197 ? 144.089 108.688 128.777 1.00 46.09 196 GLY A CA 1
ATOM 1421 C C . GLY A 1 197 ? 145.522 108.579 129.246 1.00 52.97 196 GLY A C 1
ATOM 1422 O O . GLY A 1 197 ? 145.747 108.310 130.433 1.00 57.08 196 GLY A O 1
ATOM 1423 N N . LEU A 1 198 ? 146.495 108.777 128.362 1.00 52.12 197 LEU A N 1
ATOM 1424 C CA . LEU A 1 198 ? 147.895 108.636 128.729 1.00 46.51 197 LEU A CA 1
ATOM 1425 C C . LEU A 1 198 ? 148.404 109.888 129.431 1.00 48.74 197 LEU A C 1
ATOM 1426 O O . LEU A 1 198 ? 148.071 111.016 129.054 1.00 52.41 197 LEU A O 1
ATOM 1431 N N . PHE A 1 199 ? 149.217 109.680 130.461 1.00 49.51 198 PHE A N 1
ATOM 1432 C CA . PHE A 1 199 ? 149.895 110.769 131.146 1.00 50.29 198 PHE A CA 1
ATOM 1433 C C . PHE A 1 199 ? 151.254 111.017 130.506 1.00 53.13 198 PHE A C 1
ATOM 1434 O O . PHE A 1 199 ? 151.907 110.095 130.010 1.00 57.14 198 PHE A O 1
ATOM 1442 N N . PHE A 1 200 ? 151.678 112.279 130.523 1.00 52.03 199 PHE A N 1
ATOM 1443 C CA . PHE A 1 200 ? 152.957 112.657 129.950 1.00 51.98 199 PHE A CA 1
ATOM 1444 C C . PHE A 1 200 ? 153.801 113.384 130.988 1.00 54.75 199 PHE A C 1
ATOM 1445 O O . PHE A 1 200 ? 153.267 114.155 131.793 1.00 58.41 199 PHE A O 1
ATOM 1453 N N . PRO A 1 201 ? 155.115 113.158 130.998 1.00 49.89 200 PRO A N 1
ATOM 1454 C CA . PRO A 1 201 ? 155.975 113.856 131.959 1.00 50.66 200 PRO A CA 1
ATOM 1455 C C . PRO A 1 201 ? 155.973 115.359 131.727 1.00 57.44 200 PRO A C 1
ATOM 1456 O O . PRO A 1 201 ? 155.770 115.840 130.610 1.00 63.37 200 PRO A O 1
ATOM 1460 N N . ALA A 1 202 ? 156.200 116.105 132.811 1.00 58.05 201 ALA A N 1
ATOM 1461 C CA . ALA A 1 202 ? 156.226 117.561 132.733 1.00 59.22 201 ALA A CA 1
ATOM 1462 C C . ALA A 1 202 ? 157.387 118.087 131.901 1.00 62.24 201 ALA A C 1
ATOM 1463 O O . ALA A 1 202 ? 157.365 119.258 131.509 1.00 64.27 201 ALA A O 1
ATOM 1465 N N . SER A 1 203 ? 158.394 117.258 131.623 1.00 60.55 202 SER A N 1
ATOM 1466 C CA . SER A 1 203 ? 159.534 117.695 130.827 1.00 58.55 202 SER A CA 1
ATOM 1467 C C . SER A 1 203 ? 159.193 117.877 129.355 1.00 62.06 202 SER A C 1
ATOM 1468 O O . SER A 1 203 ? 159.976 118.498 128.629 1.00 65.15 202 SER A O 1
ATOM 1471 N N . ASP A 1 204 ? 158.057 117.345 128.897 1.00 60.59 203 ASP A N 1
ATOM 1472 C CA . ASP A 1 204 ? 157.668 117.518 127.500 1.00 58.51 203 ASP A CA 1
ATOM 1473 C C . ASP A 1 204 ? 157.427 118.988 127.179 1.00 61.86 203 ASP A C 1
ATOM 1474 O O . ASP A 1 204 ? 157.876 119.494 126.144 1.00 63.71 203 ASP A O 1
ATOM 1479 N N . ILE A 1 205 ? 156.719 119.686 128.056 1.00 60.67 204 ILE A N 1
ATOM 1480 C CA . ILE A 1 205 ? 156.463 121.113 127.925 1.00 57.89 204 ILE A CA 1
ATOM 1481 C C . ILE A 1 205 ? 157.059 121.814 129.139 1.00 61.67 204 ILE A C 1
ATOM 1482 O O . ILE A 1 205 ? 156.462 121.828 130.216 1.00 66.27 204 ILE A O 1
ATOM 1487 N N . PRO A 1 206 ? 158.245 122.405 129.003 1.00 58.18 205 PRO A N 1
ATOM 1488 C CA . PRO A 1 206 ? 158.910 123.009 130.164 1.00 59.53 205 PRO A CA 1
ATOM 1489 C C . PRO A 1 206 ? 158.181 124.242 130.675 1.00 61.47 205 PRO A C 1
ATOM 1490 O O . PRO A 1 206 ? 157.205 124.711 130.083 1.00 64.62 205 PRO A O 1
ATOM 1494 N N . GLU A 1 207 ? 158.673 124.769 131.800 1.00 63.03 206 GLU A N 1
ATOM 1495 C CA . GLU A 1 207 ? 158.068 125.960 132.389 1.00 63.61 206 GLU A CA 1
ATOM 1496 C C . GLU A 1 207 ? 158.203 127.161 131.464 1.00 65.76 206 GLU A C 1
ATOM 1497 O O . GLU A 1 207 ? 157.306 128.010 131.402 1.00 67.21 206 GLU A O 1
ATOM 1503 N N . GLN A 1 208 ? 159.323 127.256 130.745 1.00 65.70 207 GLN A N 1
ATOM 1504 C CA . GLN A 1 208 ? 159.495 128.327 129.770 1.00 63.98 207 GLN A CA 1
ATOM 1505 C C . GLN A 1 208 ? 158.428 128.254 128.686 1.00 62.69 207 GLN A C 1
ATOM 1506 O O . GLN A 1 208 ? 157.838 129.273 128.304 1.00 57.90 207 GLN A O 1
ATOM 1512 N N . ALA A 1 209 ? 158.171 127.048 128.173 1.00 61.92 208 ALA A N 1
ATOM 1513 C CA . ALA A 1 209 ? 157.159 126.882 127.137 1.00 53.84 208 ALA A CA 1
ATOM 1514 C C . ALA A 1 209 ? 155.774 127.247 127.654 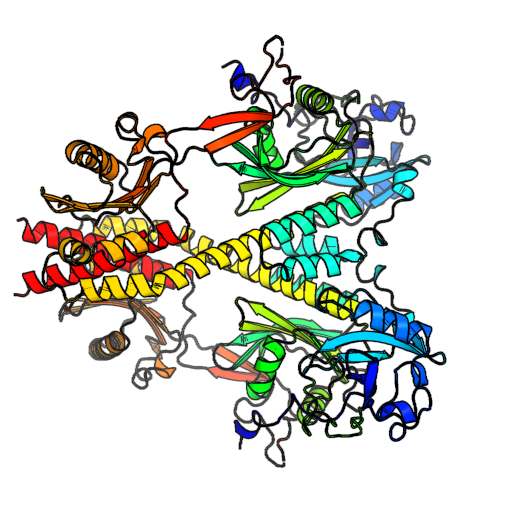1.00 55.22 208 ALA A C 1
ATOM 1515 O O . ALA A 1 209 ? 155.001 127.910 126.956 1.00 58.20 208 ALA A O 1
ATOM 1517 N N . ARG A 1 210 ? 155.443 126.823 128.877 1.00 54.93 209 ARG A N 1
ATOM 1518 C CA . ARG A 1 210 ? 154.145 127.168 129.451 1.00 54.79 209 ARG A CA 1
ATOM 1519 C C . ARG A 1 210 ? 154.008 128.673 129.647 1.00 57.54 209 ARG A C 1
ATOM 1520 O O . ARG A 1 210 ? 152.946 129.247 129.376 1.00 58.83 209 ARG A O 1
ATOM 1528 N N . GLU A 1 211 ? 155.070 129.328 130.120 1.00 57.26 210 GLU A N 1
ATOM 1529 C CA . GLU A 1 211 ? 155.032 130.775 130.310 1.00 55.74 210 GLU A CA 1
ATOM 1530 C C . GLU A 1 211 ? 154.844 131.496 128.981 1.00 54.00 210 GLU A C 1
ATOM 1531 O O . GLU A 1 211 ? 154.077 132.462 128.887 1.00 58.66 210 GLU A O 1
ATOM 1537 N N . LEU A 1 212 ? 155.548 131.044 127.940 1.00 50.77 211 LEU A N 1
ATOM 1538 C CA . LEU A 1 212 ? 155.386 131.646 126.620 1.00 46.96 211 LEU A CA 1
ATOM 1539 C C . LEU A 1 212 ? 153.975 131.424 126.086 1.00 47.39 211 LEU A C 1
ATOM 1540 O O . LEU A 1 212 ? 153.375 132.331 125.496 1.00 52.63 211 LEU A O 1
ATOM 1545 N N . TYR A 1 213 ? 153.426 130.224 126.289 1.00 45.89 212 TYR A N 1
ATOM 1546 C CA . TYR A 1 213 ? 152.117 129.901 125.734 1.00 41.30 212 TYR A CA 1
ATOM 1547 C C . TYR A 1 213 ? 150.995 130.565 126.520 1.00 45.60 212 TYR A C 1
ATOM 1548 O O . TYR A 1 213 ? 149.874 130.690 126.014 1.00 49.03 212 TYR A O 1
ATOM 1557 N N . ARG A 1 214 ? 151.270 130.986 127.756 1.00 48.13 213 ARG A N 1
ATOM 1558 C CA . ARG A 1 214 ? 150.280 131.739 128.517 1.00 49.45 213 ARG A CA 1
ATOM 1559 C C . ARG A 1 214 ? 149.973 133.084 127.875 1.00 52.54 213 ARG A C 1
ATOM 1560 O O . ARG A 1 214 ? 148.882 133.629 128.082 1.00 55.12 213 ARG A O 1
ATOM 1568 N N . ARG A 1 215 ? 150.909 133.630 127.100 1.00 48.92 214 ARG A N 1
ATOM 1569 C CA . ARG A 1 215 ? 150.720 134.888 126.389 1.00 45.41 214 ARG A CA 1
ATOM 1570 C C . ARG A 1 215 ? 150.349 134.669 124.927 1.00 48.95 214 ARG A C 1
ATOM 1571 O O . ARG A 1 215 ? 149.396 135.275 124.431 1.00 54.98 214 ARG A O 1
ATOM 1579 N N . ASN A 1 216 ? 151.085 133.812 124.223 1.00 45.05 215 ASN A N 1
ATOM 1580 C CA . ASN A 1 216 ? 150.764 133.450 122.850 1.00 42.43 215 ASN A CA 1
ATOM 1581 C C . ASN A 1 216 ? 149.909 132.190 122.852 1.00 50.06 215 ASN A C 1
ATOM 1582 O O . ASN A 1 216 ? 150.370 131.121 123.266 1.00 54.84 215 ASN A O 1
ATOM 1587 N N . TRP A 1 217 ? 148.669 132.317 122.382 1.00 47.52 216 TRP A N 1
ATOM 1588 C CA . TRP A 1 217 ? 147.686 131.243 122.455 1.00 42.25 216 TRP A CA 1
ATOM 1589 C C . TRP A 1 217 ? 147.551 130.483 121.140 1.00 41.69 216 TRP A C 1
ATOM 1590 O O . TRP A 1 217 ? 146.507 129.875 120.884 1.00 48.89 216 TRP A O 1
ATOM 1601 N N . LEU A 1 218 ? 148.584 130.501 120.302 1.00 37.69 217 LEU A N 1
ATOM 1602 C CA . LEU A 1 218 ? 148.511 129.884 118.983 1.00 40.10 217 LEU A CA 1
ATOM 1603 C C . LEU A 1 218 ? 149.918 129.583 118.493 1.00 44.15 217 LEU A C 1
ATOM 1604 O O . LEU A 1 218 ? 150.731 130.500 118.346 1.00 49.30 217 LEU A O 1
ATOM 1609 N N . ARG A 1 219 ? 150.207 128.306 118.241 1.00 39.17 218 ARG A N 1
ATOM 1610 C CA . ARG A 1 219 ? 151.493 127.904 117.688 1.00 35.78 218 ARG A CA 1
ATOM 1611 C C . ARG A 1 219 ? 151.277 126.852 116.612 1.00 38.75 218 ARG A C 1
ATOM 1612 O O . ARG A 1 219 ? 150.410 125.983 116.750 1.00 47.42 218 ARG A O 1
ATOM 1620 N N . ILE A 1 220 ? 152.056 126.941 115.537 1.00 39.67 219 ILE A N 1
ATOM 1621 C CA . ILE A 1 220 ? 151.988 125.992 114.433 1.00 41.95 219 ILE A CA 1
ATOM 1622 C C . ILE A 1 220 ? 153.402 125.669 113.967 1.00 46.90 219 ILE A C 1
ATOM 1623 O O . ILE A 1 220 ? 154.236 126.568 113.809 1.00 52.98 219 ILE A O 1
ATOM 1628 N N . ILE A 1 221 ? 153.674 124.382 113.774 1.00 43.48 220 ILE A N 1
ATOM 1629 C CA . ILE A 1 221 ? 154.932 123.898 113.215 1.00 36.28 220 ILE A CA 1
ATOM 1630 C C . ILE A 1 221 ? 154.586 123.011 112.025 1.00 38.49 220 ILE A C 1
ATOM 1631 O O . ILE A 1 221 ? 154.279 121.825 112.213 1.00 46.12 220 ILE A O 1
ATOM 1636 N N . PRO A 1 222 ? 154.566 123.548 110.802 1.00 39.83 221 PRO A N 1
ATOM 1637 C CA . PRO A 1 222 ? 154.181 122.720 109.646 1.00 44.91 221 PRO A CA 1
ATOM 1638 C C . PRO A 1 222 ? 155.115 121.551 109.384 1.00 49.47 221 PRO A C 1
ATOM 1639 O O . PRO A 1 222 ? 154.656 120.492 108.937 1.00 53.41 221 PRO A O 1
ATOM 1643 N N . ASP A 1 223 ? 156.411 121.706 109.645 1.00 46.41 222 ASP A N 1
ATOM 1644 C CA . ASP A 1 223 ? 157.389 120.673 109.342 1.00 40.36 222 ASP A CA 1
ATOM 1645 C C . ASP A 1 223 ? 158.364 120.528 110.501 1.00 48.11 222 ASP A C 1
ATOM 1646 O O . ASP A 1 223 ? 158.681 121.499 111.193 1.00 55.12 222 ASP A O 1
ATOM 1651 N N . ALA A 1 224 ? 158.839 119.299 110.701 1.00 47.91 223 ALA A N 1
ATOM 1652 C CA . ALA A 1 224 ? 159.822 119.000 111.733 1.00 45.82 223 ALA A CA 1
ATOM 1653 C C . ALA A 1 224 ? 161.232 118.833 111.184 1.00 49.48 223 ALA A C 1
ATOM 1654 O O . ALA A 1 224 ? 162.188 118.836 111.966 1.00 53.85 223 ALA A O 1
ATOM 1656 N N . ASN A 1 225 ? 161.385 118.687 109.869 1.00 48.73 224 ASN A N 1
ATOM 1657 C CA . ASN A 1 225 ? 162.687 118.559 109.231 1.00 51.92 224 ASN A CA 1
ATOM 1658 C C . ASN A 1 225 ? 163.228 119.894 108.738 1.00 55.43 224 ASN A C 1
ATOM 1659 O O . ASN A 1 225 ? 164.250 119.919 108.045 1.00 62.87 224 ASN A O 1
ATOM 1664 N N . TYR A 1 226 ? 162.565 120.997 109.074 1.00 51.80 225 TYR A N 1
ATOM 1665 C CA . TYR A 1 226 ? 162.960 122.304 108.573 1.00 49.64 225 TYR A CA 1
ATOM 1666 C C . TYR A 1 226 ? 164.325 122.715 109.116 1.00 52.88 225 TYR A C 1
ATOM 1667 O O . TYR A 1 226 ? 164.699 122.387 110.245 1.00 57.46 225 TYR A O 1
ATOM 1676 N N . THR A 1 227 ? 165.074 123.440 108.286 1.00 50.72 226 THR A N 1
ATOM 1677 C CA . THR A 1 227 ? 166.320 124.058 108.711 1.00 50.89 226 THR A CA 1
ATOM 1678 C C . THR A 1 227 ? 166.049 125.508 109.072 1.00 52.94 226 THR A C 1
ATOM 1679 O O . THR A 1 227 ? 165.537 126.256 108.224 1.00 56.48 226 THR A O 1
ATOM 1683 N N . PRO A 1 228 ? 166.348 125.945 110.295 1.00 47.22 227 PRO A N 1
ATOM 1684 C CA . PRO A 1 228 ? 166.038 127.327 110.680 1.00 47.88 227 PRO A CA 1
ATOM 1685 C C . PRO A 1 228 ? 166.763 128.333 109.797 1.00 55.61 227 PRO A C 1
ATOM 1686 O O . PRO A 1 228 ? 167.913 128.127 109.402 1.00 57.82 227 PRO A O 1
ATOM 1690 N N . VAL A 1 229 ? 166.075 129.429 109.493 1.00 52.31 228 VAL A N 1
ATOM 1691 C CA . VAL A 1 229 ? 166.610 130.493 108.648 1.00 47.81 228 VAL A CA 1
ATOM 1692 C C . VAL A 1 229 ? 167.022 131.646 109.563 1.00 53.23 228 VAL A C 1
ATOM 1693 O O . VAL A 1 229 ? 166.143 132.291 110.158 1.00 53.69 228 VAL A O 1
ATOM 1697 N N . PRO A 1 230 ? 168.311 131.944 109.693 1.00 51.41 229 PRO A N 1
ATOM 1698 C CA . PRO A 1 230 ? 168.743 132.954 110.664 1.00 46.93 229 PRO A CA 1
ATOM 1699 C C . PRO A 1 230 ? 168.312 134.357 110.265 1.00 56.71 229 PRO A C 1
ATOM 1700 O O . PRO A 1 230 ? 168.077 134.665 109.095 1.00 59.43 229 PRO A O 1
ATOM 1704 N N . LEU A 1 231 ? 168.208 135.215 111.277 1.00 57.91 230 LEU A N 1
ATOM 1705 C CA . LEU A 1 231 ? 167.857 136.616 111.091 1.00 48.95 230 LEU A CA 1
ATOM 1706 C C . LEU A 1 231 ? 169.137 137.435 110.972 1.00 56.89 230 LEU A C 1
ATOM 1707 O O . LEU A 1 231 ? 169.982 137.406 111.873 1.00 62.61 230 LEU A O 1
ATOM 1712 N N . VAL A 1 232 ? 169.278 138.161 109.869 1.00 53.01 231 VAL A N 1
ATOM 1713 C CA . VAL A 1 232 ? 170.442 138.996 109.606 1.00 56.62 231 VAL A CA 1
ATOM 1714 C C . VAL A 1 232 ? 169.964 140.433 109.416 1.00 58.72 231 VAL A C 1
ATOM 1715 O O . VAL A 1 232 ? 169.018 140.663 108.660 1.00 62.79 231 VAL A O 1
ATOM 1719 N N . PRO A 1 233 ? 170.541 141.415 110.120 1.00 56.01 232 PRO A N 1
ATOM 1720 C CA . PRO A 1 233 ? 171.582 141.288 111.153 1.00 56.33 232 PRO A CA 1
ATOM 1721 C C . PRO A 1 233 ? 171.037 140.654 112.428 1.00 62.27 232 PRO A C 1
ATOM 1722 O O . PRO A 1 233 ? 169.876 140.847 112.777 1.00 61.68 232 PRO A O 1
ATOM 1726 N N . GLN A 1 234 ? 171.867 139.885 113.137 1.00 65.21 233 GLN A N 1
ATOM 1727 C CA . GLN A 1 234 ? 171.396 139.190 114.330 1.00 66.07 233 GLN A CA 1
ATOM 1728 C C . GLN A 1 234 ? 171.003 140.171 115.427 1.00 68.55 233 GLN A C 1
ATOM 1729 O O . GLN A 1 234 ? 169.996 139.970 116.116 1.00 71.90 233 GLN A O 1
ATOM 1735 N N . LEU A 1 235 ? 171.780 141.234 115.603 1.00 67.52 234 LEU A N 1
ATOM 1736 C CA . LEU A 1 235 ? 171.522 142.236 116.626 1.00 71.53 234 LEU A CA 1
ATOM 1737 C C . LEU A 1 235 ? 170.854 143.451 115.996 1.00 72.22 234 LEU A C 1
ATOM 1738 O O . LEU A 1 235 ? 171.326 143.965 114.976 1.00 71.19 234 LEU A O 1
ATOM 1743 N N . ARG A 1 236 ? 169.761 143.898 116.599 1.00 69.87 235 ARG A N 1
ATOM 1744 C CA . ARG A 1 236 ? 169.058 145.074 116.100 1.00 68.34 235 ARG A CA 1
ATOM 1745 C C . ARG A 1 236 ? 169.940 146.307 116.259 1.00 75.88 235 ARG A C 1
ATOM 1746 O O . ARG A 1 236 ? 170.521 146.510 117.331 1.00 82.62 235 ARG A O 1
ATOM 1754 N N . PRO A 1 237 ? 170.069 147.150 115.231 1.00 74.60 236 PRO A N 1
ATOM 1755 C CA . PRO A 1 237 ? 170.839 148.389 115.404 1.00 78.19 236 PRO A CA 1
ATOM 1756 C C . PRO A 1 237 ? 170.032 149.470 116.108 1.00 82.80 236 PRO A C 1
ATOM 1757 O O . PRO A 1 237 ? 170.071 150.642 115.721 1.00 85.00 236 PRO A O 1
ATOM 1761 N N . ASP A 1 238 ? 169.301 149.079 117.149 1.00 81.60 237 ASP A N 1
ATOM 1762 C CA . ASP A 1 238 ? 168.593 150.002 118.026 1.00 82.81 237 ASP A CA 1
ATOM 1763 C C . ASP A 1 238 ? 169.049 149.875 119.469 1.00 85.56 237 ASP A C 1
ATOM 1764 O O . ASP A 1 238 ? 169.395 150.881 120.100 1.00 91.38 237 ASP A O 1
ATOM 1769 N N . THR A 1 239 ? 169.055 148.657 120.011 1.00 81.31 238 THR A N 1
ATOM 1770 C CA . THR A 1 239 ? 169.534 148.394 121.358 1.00 84.88 238 THR A CA 1
ATOM 1771 C C . THR A 1 239 ? 170.662 147.373 121.395 1.00 83.00 238 THR A C 1
ATOM 1772 O O . THR A 1 239 ? 171.109 147.008 122.490 1.00 87.08 238 THR A O 1
ATOM 1776 N N . GLN A 1 240 ? 171.131 146.904 120.236 1.00 78.31 239 GLN A N 1
ATOM 1777 C CA . GLN A 1 240 ? 172.203 145.910 120.147 1.00 79.30 239 GLN A CA 1
ATOM 1778 C C . GLN A 1 240 ? 171.852 144.635 120.913 1.00 81.97 239 GLN A C 1
ATOM 1779 O O . GLN A 1 240 ? 172.697 144.037 121.583 1.00 82.89 239 GLN A O 1
ATOM 1785 N N . GLN A 1 241 ? 170.594 144.215 120.812 1.00 78.97 240 GLN A N 1
ATOM 1786 C CA . GLN A 1 241 ? 170.126 142.996 121.458 1.00 76.70 240 GLN A CA 1
ATOM 1787 C C . GLN A 1 241 ? 169.468 142.081 120.429 1.00 76.12 240 GLN A C 1
ATOM 1788 O O . GLN A 1 241 ? 169.459 142.373 119.230 1.00 72.82 240 GLN A O 1
ATOM 1794 N N . GLN A 1 242 ? 168.913 140.968 120.902 1.00 78.59 241 GLN A N 1
ATOM 1795 C CA . GLN A 1 242 ? 168.236 140.013 120.038 1.00 71.53 241 GLN A CA 1
ATOM 1796 C C . GLN A 1 242 ? 166.752 140.341 119.953 1.00 69.25 241 GLN A C 1
ATOM 1797 O O . GLN A 1 242 ? 166.137 140.757 120.939 1.00 69.95 241 GLN A O 1
ATOM 1803 N N . LEU A 1 243 ? 166.183 140.156 118.764 1.00 64.96 242 LEU A N 1
ATOM 1804 C CA . LEU A 1 243 ? 164.764 140.415 118.566 1.00 57.24 242 LEU A CA 1
ATOM 1805 C C . LEU A 1 243 ? 163.927 139.440 119.384 1.00 55.64 242 LEU A C 1
ATOM 1806 O O . LEU A 1 243 ? 164.195 138.236 119.408 1.00 60.57 242 LEU A O 1
ATOM 1811 N N . ASP A 1 244 ? 162.908 139.969 120.061 1.00 55.68 243 ASP A N 1
ATOM 1812 C CA . ASP A 1 244 ? 162.035 139.163 120.913 1.00 54.06 243 ASP A CA 1
ATOM 1813 C C . ASP A 1 244 ? 160.870 138.664 120.069 1.00 55.57 243 ASP A C 1
ATOM 1814 O O . ASP A 1 244 ? 159.884 139.369 119.849 1.00 57.33 243 ASP A O 1
ATOM 1819 N N . LEU A 1 245 ? 160.985 137.430 119.588 1.00 53.24 244 LEU A N 1
ATOM 1820 C CA . LEU A 1 245 ? 159.914 136.797 118.819 1.00 43.94 244 LEU A CA 1
ATOM 1821 C C . LEU A 1 245 ? 158.954 136.035 119.728 1.00 46.85 244 LEU A C 1
ATOM 1822 O O . LEU A 1 245 ? 158.644 134.867 119.501 1.00 50.46 244 LEU A O 1
ATOM 1827 N N . SER A 1 246 ? 158.465 136.708 120.771 1.00 48.66 245 SER A N 1
ATOM 1828 C CA . SER A 1 246 ? 157.561 136.053 121.711 1.00 47.74 245 SER A CA 1
ATOM 1829 C C . SER A 1 246 ? 156.172 135.875 121.112 1.00 49.26 245 SER A C 1
ATOM 1830 O O . SER A 1 246 ? 155.552 134.817 121.272 1.00 53.57 245 SER A O 1
ATOM 1833 N N . PHE A 1 247 ? 155.667 136.895 120.419 1.00 50.84 246 PHE A N 1
ATOM 1834 C CA . PHE A 1 247 ? 154.351 136.853 119.795 1.00 48.40 246 PHE A CA 1
ATOM 1835 C C . PHE A 1 247 ? 154.441 136.670 118.284 1.00 50.71 246 PHE A C 1
ATOM 1836 O O . PHE A 1 247 ? 153.517 137.038 117.554 1.00 57.62 246 PHE A O 1
ATOM 1844 N N . SER A 1 248 ? 155.544 136.106 117.804 1.00 49.90 247 SER A N 1
ATOM 1845 C CA . SER A 1 248 ? 155.770 135.904 116.380 1.00 49.26 247 SER A CA 1
ATOM 1846 C C . SER A 1 248 ? 155.426 134.466 116.015 1.00 55.41 247 SER A C 1
ATOM 1847 O O . SER A 1 248 ? 156.018 133.526 116.557 1.00 59.70 247 SER A O 1
ATOM 1850 N N . THR A 1 249 ? 154.471 134.299 115.098 1.00 55.70 248 THR A N 1
ATOM 1851 C CA . THR A 1 249 ? 154.147 132.963 114.609 1.00 56.49 248 THR A CA 1
ATOM 1852 C C . THR A 1 249 ? 155.296 132.375 113.801 1.00 55.41 248 THR A C 1
ATOM 1853 O O . THR A 1 249 ? 155.395 131.151 113.661 1.00 57.54 248 THR A O 1
ATOM 1857 N N . LEU A 1 250 ? 156.165 133.229 113.264 1.00 50.84 249 LEU A N 1
ATOM 1858 C CA . LEU A 1 250 ? 157.332 132.790 112.505 1.00 46.54 249 LEU A CA 1
ATOM 1859 C C . LEU A 1 250 ? 158.542 132.763 113.435 1.00 52.73 249 LEU A C 1
ATOM 1860 O O . LEU A 1 250 ? 159.462 133.576 113.341 1.00 59.23 249 LEU A O 1
ATOM 1865 N N . ARG A 1 251 ? 158.522 131.805 114.357 1.00 44.17 250 ARG A N 1
ATOM 1866 C CA . ARG A 1 251 ? 159.595 131.620 115.322 1.00 43.94 250 ARG A CA 1
ATOM 1867 C C . ARG A 1 251 ? 160.099 130.188 115.241 1.00 50.54 250 ARG A C 1
ATOM 1868 O O . ARG A 1 251 ? 159.302 129.244 115.266 1.00 57.51 250 ARG A O 1
ATOM 1876 N N . SER A 1 252 ? 161.415 130.029 115.140 1.00 47.35 251 SER A N 1
ATOM 1877 C CA . SER A 1 252 ? 162.006 128.699 115.149 1.00 45.31 251 SER A CA 1
ATOM 1878 C C . SER A 1 252 ? 161.831 128.056 116.519 1.00 48.27 251 SER A C 1
ATOM 1879 O O . SER A 1 252 ? 161.998 128.707 117.554 1.00 50.37 251 SER A O 1
ATOM 1882 N N . VAL A 1 253 ? 161.492 126.774 116.521 1.00 49.59 252 VAL A N 1
ATOM 1883 C CA . VAL A 1 253 ? 161.275 126.041 117.749 1.00 50.03 252 VAL A CA 1
ATOM 1884 C C . VAL A 1 253 ? 162.551 125.289 118.109 1.00 54.39 252 VAL A C 1
ATOM 1885 O O . VAL A 1 253 ? 163.456 125.127 117.294 1.00 58.23 252 VAL A O 1
ATOM 1889 N N . SER A 1 254 ? 162.629 124.833 119.354 1.00 52.54 253 SER A N 1
ATOM 1890 C CA . SER A 1 254 ? 163.824 124.145 119.819 1.00 57.93 253 SER A CA 1
ATOM 1891 C C . SER A 1 254 ? 164.005 122.835 119.058 1.00 58.94 253 SER A C 1
ATOM 1892 O O . SER A 1 254 ? 163.025 122.115 118.824 1.00 60.69 253 SER A O 1
ATOM 1895 N N . PRO A 1 255 ? 165.231 122.498 118.646 1.00 53.91 254 PRO A N 1
ATOM 1896 C CA . PRO A 1 255 ? 165.438 121.231 117.923 1.00 55.39 254 PRO A CA 1
ATOM 1897 C C . PRO A 1 255 ? 165.065 120.004 118.735 1.00 55.01 254 PRO A C 1
ATOM 1898 O O . PRO A 1 255 ? 164.712 118.970 118.152 1.00 56.22 254 PRO A O 1
ATOM 1902 N N . ILE A 1 256 ? 165.140 120.084 120.066 1.00 53.32 255 ILE A N 1
ATOM 1903 C CA . ILE A 1 256 ? 164.746 118.951 120.898 1.00 51.09 255 ILE A CA 1
ATOM 1904 C C . ILE A 1 256 ? 163.264 118.650 120.720 1.00 51.92 255 ILE A C 1
ATOM 1905 O O . ILE A 1 256 ? 162.854 117.484 120.683 1.00 55.88 255 ILE A O 1
ATOM 1910 N N . HIS A 1 257 ? 162.438 119.691 120.587 1.00 50.51 256 HIS A N 1
ATOM 1911 C CA . HIS A 1 257 ? 161.016 119.471 120.345 1.00 47.00 256 HIS A CA 1
ATOM 1912 C C . HIS A 1 257 ? 160.775 118.860 118.970 1.00 45.51 256 HIS A C 1
ATOM 1913 O O . HIS A 1 257 ? 159.886 118.016 118.808 1.00 48.86 256 HIS A O 1
ATOM 1920 N N . CYS A 1 258 ? 161.548 119.279 117.965 1.00 44.89 257 CYS A N 1
ATOM 1921 C CA . CYS A 1 258 ? 161.422 118.676 116.641 1.00 45.73 257 CYS A CA 1
ATOM 1922 C C . CYS A 1 258 ? 161.785 117.197 116.677 1.00 46.38 257 CYS A C 1
ATOM 1923 O O . CYS A 1 258 ? 161.094 116.363 116.077 1.00 51.22 257 CYS A O 1
ATOM 1926 N N . GLN A 1 259 ? 162.863 116.851 117.385 1.00 45.20 258 GLN A N 1
ATOM 1927 C CA . GLN A 1 259 ? 163.236 115.447 117.523 1.00 45.02 258 GLN A CA 1
ATOM 1928 C C . GLN A 1 259 ? 162.180 114.672 118.302 1.00 46.06 258 GLN A C 1
ATOM 1929 O O . GLN A 1 259 ? 161.914 113.503 118.007 1.00 49.40 258 GLN A O 1
ATOM 1935 N N . TYR A 1 260 ? 161.569 115.310 119.302 1.00 44.35 259 TYR A N 1
ATOM 1936 C CA . TYR A 1 260 ? 160.493 114.674 120.055 1.00 42.95 259 TYR A CA 1
ATOM 1937 C C . TYR A 1 260 ? 159.296 114.371 119.160 1.00 45.58 259 TYR A C 1
ATOM 1938 O O . TYR A 1 260 ? 158.720 113.276 119.224 1.00 51.09 259 TYR A O 1
ATOM 1947 N N . MET A 1 261 ? 158.912 115.330 118.315 1.00 44.99 260 MET A N 1
ATOM 1948 C CA . MET A 1 261 ? 157.811 115.103 117.383 1.00 42.49 260 MET A CA 1
ATOM 1949 C C . MET A 1 261 ? 158.158 114.016 116.373 1.00 41.93 260 MET A C 1
ATOM 1950 O O . MET A 1 261 ? 157.298 113.206 116.006 1.00 46.28 260 MET A O 1
ATOM 1955 N N . LYS A 1 262 ? 159.409 113.987 115.906 1.00 39.17 261 LYS A N 1
ATOM 1956 C CA . LYS A 1 262 ? 159.836 112.917 115.010 1.00 36.92 261 LYS A CA 1
ATOM 1957 C C . LYS A 1 262 ? 159.756 111.561 115.700 1.00 41.63 261 LYS A C 1
ATOM 1958 O O . LYS A 1 262 ? 159.364 110.562 115.084 1.00 47.09 261 LYS A O 1
ATOM 1964 N N . ASN A 1 263 ? 160.130 111.507 116.980 1.00 42.74 262 ASN A N 1
ATOM 1965 C CA . ASN A 1 263 ? 160.027 110.265 117.738 1.00 39.04 262 ASN A CA 1
ATOM 1966 C C . ASN A 1 263 ? 158.576 109.825 117.877 1.00 44.04 262 ASN A C 1
ATOM 1967 O O . ASN A 1 263 ? 158.270 108.630 117.778 1.00 51.52 262 ASN A O 1
ATOM 1972 N N . MET A 1 264 ? 157.665 110.774 118.112 1.00 42.60 263 MET A N 1
ATOM 1973 C CA . MET A 1 264 ? 156.243 110.439 118.115 1.00 41.11 263 MET A CA 1
ATOM 1974 C C . MET A 1 264 ? 155.775 109.935 116.756 1.00 44.88 263 MET A C 1
ATOM 1975 O O . MET A 1 264 ? 154.785 109.198 116.677 1.00 50.36 263 MET A O 1
ATOM 1980 N N . GLY A 1 265 ? 156.462 110.317 115.685 1.00 44.51 264 GLY A N 1
ATOM 1981 C CA . GLY A 1 265 ? 156.061 109.951 114.342 1.00 41.80 264 GLY A CA 1
ATOM 1982 C C . GLY A 1 265 ? 155.262 111.005 113.609 1.00 44.96 264 GLY A C 1
ATOM 1983 O O . GLY A 1 265 ? 154.822 110.750 112.480 1.00 51.04 264 GLY A O 1
ATOM 1984 N N . VAL A 1 266 ? 155.058 112.177 114.204 1.00 45.30 265 VAL A N 1
ATOM 1985 C CA . VAL A 1 266 ? 154.330 113.272 113.576 1.00 44.24 265 VAL A CA 1
ATOM 1986 C C . VAL A 1 266 ? 155.340 114.236 112.972 1.00 42.11 265 VAL A C 1
ATOM 1987 O O . VAL A 1 266 ? 156.478 114.346 113.446 1.00 47.33 265 VAL A O 1
ATOM 1991 N N . LEU A 1 267 ? 154.931 114.918 111.903 1.00 38.98 266 LEU A N 1
ATOM 1992 C CA . LEU A 1 267 ? 155.774 115.905 111.241 1.00 37.09 266 LEU A CA 1
ATOM 1993 C C . LEU A 1 267 ? 155.119 117.278 111.178 1.00 44.72 266 LEU A C 1
ATOM 1994 O O . LEU A 1 267 ? 155.653 118.179 110.520 1.00 49.07 266 LEU A O 1
ATOM 1999 N N . SER A 1 268 ? 153.979 117.462 111.840 1.00 43.37 267 SER A N 1
ATOM 2000 C CA . SER A 1 268 ? 153.312 118.755 111.887 1.00 42.05 267 SER A CA 1
ATOM 2001 C C . SER A 1 268 ? 152.560 118.865 113.203 1.00 41.36 267 SER A C 1
ATOM 2002 O O . SER A 1 268 ? 151.949 117.892 113.655 1.00 47.15 267 SER A O 1
ATOM 2005 N N . SER A 1 269 ? 152.607 120.047 113.809 1.00 39.55 268 SER A N 1
ATOM 2006 C CA . SER A 1 269 ? 151.956 120.286 115.088 1.00 42.11 268 SER A CA 1
ATOM 2007 C C . SER A 1 269 ? 151.195 121.602 115.041 1.00 44.85 268 SER A C 1
ATOM 2008 O O . SER A 1 269 ? 151.550 122.520 114.299 1.00 52.00 268 SER A O 1
ATOM 2011 N N . MET A 1 270 ? 150.147 121.688 115.854 1.00 41.22 269 MET A N 1
ATOM 2012 C CA . MET A 1 270 ? 149.328 122.895 115.927 1.00 42.37 269 MET A CA 1
ATOM 2013 C C . MET A 1 270 ? 148.627 122.907 117.275 1.00 44.28 269 MET A C 1
ATOM 2014 O O . MET A 1 270 ? 147.788 122.042 117.543 1.00 51.92 269 MET A O 1
ATOM 2019 N N . SER A 1 271 ? 148.970 123.875 118.121 1.00 37.38 270 SER A N 1
ATOM 2020 C CA . SER A 1 271 ? 148.462 123.930 119.483 1.00 38.94 270 SER A CA 1
ATOM 2021 C C . SER A 1 271 ? 147.816 125.279 119.767 1.00 44.22 270 SER A C 1
ATOM 2022 O O . SER A 1 271 ? 148.324 126.330 119.356 1.00 50.65 270 SER A O 1
ATOM 2025 N N . VAL A 1 272 ? 146.690 125.232 120.477 1.00 41.02 271 VAL A N 1
ATOM 2026 C CA . VAL A 1 272 ? 145.976 126.411 120.948 1.00 37.95 271 VAL A CA 1
ATOM 2027 C C . VAL A 1 272 ? 145.968 126.379 122.468 1.00 40.59 271 VAL A C 1
ATOM 2028 O O . VAL A 1 272 ? 145.551 125.382 123.069 1.00 44.46 271 VAL A O 1
ATOM 2032 N N . SER A 1 273 ? 146.426 127.463 123.087 1.00 41.53 272 SER A N 1
ATOM 2033 C CA . SER A 1 273 ? 146.467 127.543 124.540 1.00 41.95 272 SER A CA 1
ATOM 2034 C C . SER A 1 273 ? 145.070 127.784 125.097 1.00 41.76 272 SER A C 1
ATOM 2035 O O . SER A 1 273 ? 144.347 128.668 124.627 1.00 47.11 272 SER A O 1
ATOM 2038 N N . LEU A 1 274 ? 144.693 126.995 126.098 1.00 41.38 273 LEU A N 1
ATOM 2039 C CA . LEU A 1 274 ? 143.432 127.170 126.806 1.00 45.59 273 LEU A CA 1
ATOM 2040 C C . LEU A 1 274 ? 143.703 127.914 128.107 1.00 48.72 273 LEU A C 1
ATOM 2041 O O . LEU A 1 274 ? 144.512 127.465 128.927 1.00 53.46 273 LEU A O 1
ATOM 2046 N N . ILE A 1 275 ? 143.031 129.046 128.293 1.00 46.49 274 ILE A N 1
ATOM 2047 C CA . ILE A 1 275 ? 143.285 129.939 129.417 1.00 49.81 274 ILE A CA 1
ATOM 2048 C C . ILE A 1 275 ? 142.026 130.021 130.267 1.00 57.33 274 ILE A C 1
ATOM 2049 O O . ILE A 1 275 ? 140.940 130.314 129.752 1.00 62.58 274 ILE A O 1
ATOM 2054 N N . GLN A 1 276 ? 142.173 129.760 131.564 1.00 57.51 275 GLN A N 1
ATOM 2055 C CA . GLN A 1 276 ? 141.087 129.890 132.533 1.00 60.37 275 GLN A CA 1
ATOM 2056 C C . GLN A 1 276 ? 141.614 130.686 133.721 1.00 63.53 275 GLN A C 1
ATOM 2057 O O . GLN A 1 276 ? 142.391 130.164 134.527 1.00 65.51 275 GLN A O 1
ATOM 2063 N N . GLY A 1 277 ? 141.192 131.941 133.827 1.00 63.54 276 GLY A N 1
ATOM 2064 C CA . GLY A 1 277 ? 141.670 132.804 134.893 1.00 63.06 276 GLY A CA 1
ATOM 2065 C C . GLY A 1 277 ? 143.149 133.116 134.817 1.00 65.91 276 GLY A C 1
ATOM 2066 O O . GLY A 1 277 ? 143.815 133.201 135.857 1.00 69.75 276 GLY A O 1
ATOM 2067 N N . GLY A 1 278 ? 143.681 133.290 133.609 1.00 63.09 277 GLY A N 1
ATOM 2068 C CA . GLY A 1 278 ? 145.084 133.599 133.438 1.00 61.42 277 GLY A CA 1
ATOM 2069 C C . GLY A 1 278 ? 146.029 132.430 133.596 1.00 60.07 277 GLY A C 1
ATOM 2070 O O . GLY A 1 278 ? 147.242 132.646 133.689 1.00 64.62 277 GLY A O 1
ATOM 2071 N N . LYS A 1 279 ? 145.518 131.202 133.633 1.00 59.28 278 LYS A N 1
ATOM 2072 C CA . LYS A 1 279 ? 146.337 130.013 133.809 1.00 60.41 278 LYS A CA 1
ATOM 2073 C C . LYS A 1 279 ? 146.183 129.090 132.608 1.00 56.23 278 LYS A C 1
ATOM 2074 O O . LYS A 1 279 ? 145.105 128.997 132.012 1.00 57.67 278 LYS A O 1
ATOM 2080 N N . LEU A 1 280 ? 147.272 128.408 132.260 1.00 50.13 279 LEU A N 1
ATOM 2081 C CA . LEU A 1 280 ? 147.287 127.470 131.139 1.00 44.63 279 LEU A CA 1
ATOM 2082 C C . LEU A 1 280 ? 146.591 126.187 131.576 1.00 47.53 279 LEU A C 1
ATOM 2083 O O . LEU A 1 280 ? 147.218 125.246 132.064 1.00 52.81 279 LEU A O 1
ATOM 2088 N N . TRP A 1 281 ? 145.267 126.155 131.405 1.00 47.26 280 TRP A N 1
ATOM 2089 C CA . TRP A 1 281 ? 144.502 124.974 131.796 1.00 44.97 280 TRP A CA 1
ATOM 2090 C C . TRP A 1 281 ? 144.872 123.768 130.942 1.00 45.44 280 TRP A C 1
ATOM 2091 O O . TRP A 1 281 ? 145.025 122.655 131.459 1.00 48.34 280 TRP A O 1
ATOM 2102 N N . GLY A 1 282 ? 145.032 123.968 129.640 1.00 42.21 281 GLY A N 1
ATOM 2103 C CA . GLY A 1 282 ? 145.368 122.861 128.766 1.00 39.91 281 GLY A CA 1
ATOM 2104 C C . GLY A 1 282 ? 145.720 123.355 127.383 1.00 38.31 281 GLY A C 1
ATOM 2105 O O . GLY A 1 282 ? 145.739 124.559 127.108 1.00 44.62 281 GLY A O 1
ATOM 2106 N N . LEU A 1 283 ? 146.006 122.394 126.511 1.00 35.14 282 LEU A N 1
ATOM 2107 C CA . LEU A 1 283 ? 146.383 122.660 125.131 1.00 36.32 282 LEU A CA 1
ATOM 2108 C C . LEU A 1 283 ? 145.566 121.789 124.190 1.00 38.67 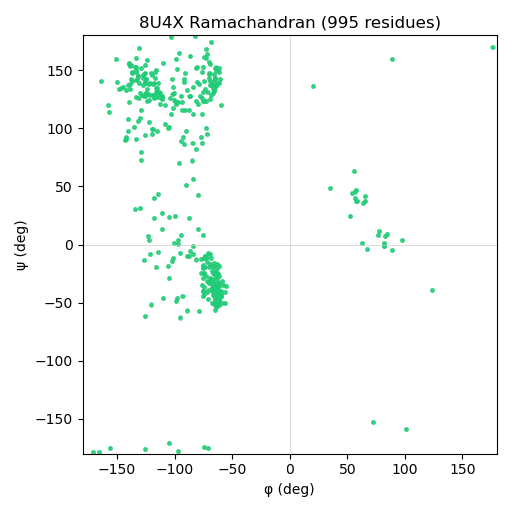282 LEU A C 1
ATOM 2109 O O . LEU A 1 283 ? 145.332 120.606 124.462 1.00 47.11 282 LEU A O 1
ATOM 2114 N N . ILE A 1 284 ? 145.124 122.385 123.084 1.00 35.35 283 ILE A N 1
ATOM 2115 C CA . ILE A 1 284 ? 144.475 121.640 122.005 1.00 35.32 283 ILE A CA 1
ATOM 2116 C C . ILE A 1 284 ? 145.588 121.248 121.038 1.00 41.17 283 ILE A C 1
ATOM 2117 O O . ILE A 1 284 ? 145.871 121.941 120.060 1.00 46.75 283 ILE A O 1
ATOM 2122 N N . SER A 1 285 ? 146.229 120.119 121.321 1.00 41.19 284 SER A N 1
ATOM 2123 C CA . SER A 1 285 ? 147.364 119.665 120.531 1.00 41.33 284 SER A CA 1
ATOM 2124 C C . SER A 1 285 ? 146.872 118.984 119.259 1.00 38.60 284 SER A C 1
ATOM 2125 O O . SER A 1 285 ? 145.769 118.433 119.220 1.00 45.30 284 SER A O 1
ATOM 2128 N N . CYS A 1 286 ? 147.697 119.022 118.219 1.00 39.06 285 CYS A N 1
ATOM 2129 C CA . CYS A 1 286 ? 147.367 118.390 116.952 1.00 44.15 285 CYS A CA 1
ATOM 2130 C C . CYS A 1 286 ? 148.598 117.702 116.377 1.00 45.53 285 CYS A C 1
ATOM 2131 O O . CYS A 1 286 ? 149.737 118.066 116.681 1.00 50.96 285 CYS A O 1
ATOM 2134 N N . GLY A 1 287 ? 148.351 116.700 115.542 1.00 44.79 286 GLY A N 1
ATOM 2135 C CA . GLY A 1 287 ? 149.422 115.907 114.973 1.00 43.65 286 GLY A CA 1
ATOM 2136 C C . GLY A 1 287 ? 149.084 115.395 113.589 1.00 46.08 286 GLY A C 1
ATOM 2137 O O . GLY A 1 287 ? 147.994 114.867 113.343 1.00 53.46 286 GLY A O 1
ATOM 2138 N N . HIS A 1 288 ? 150.049 115.549 112.683 1.00 45.43 287 HIS A N 1
ATOM 2139 C CA . HIS A 1 288 ? 149.949 115.120 111.296 1.00 48.71 287 HIS A CA 1
ATOM 2140 C C . HIS A 1 288 ? 151.154 114.252 110.969 1.00 48.56 287 HIS A C 1
ATOM 2141 O O . HIS A 1 288 ? 152.283 114.576 111.348 1.00 51.83 287 HIS A O 1
ATOM 2148 N N . ARG A 1 289 ? 150.913 113.150 110.259 1.00 50.02 288 ARG A N 1
ATOM 2149 C CA . ARG A 1 289 ? 152.006 112.258 109.891 1.00 49.47 288 ARG A CA 1
ATOM 2150 C C . ARG A 1 289 ? 152.853 112.824 108.758 1.00 50.53 288 ARG A C 1
ATOM 2151 O O . ARG A 1 289 ? 154.002 112.405 108.580 1.00 53.72 288 ARG A O 1
ATOM 2159 N N . THR A 1 290 ? 152.314 113.764 107.991 1.00 49.68 289 THR A N 1
ATOM 2160 C CA . THR A 1 290 ? 152.997 114.389 106.870 1.00 52.33 289 THR A CA 1
ATOM 2161 C C . THR A 1 290 ? 152.990 115.902 107.041 1.00 55.87 289 THR A C 1
ATOM 2162 O O . THR A 1 290 ? 152.129 116.449 107.737 1.00 57.17 289 THR A O 1
ATOM 2166 N N . PRO A 1 291 ? 153.952 116.606 106.446 1.00 51.15 290 PRO A N 1
ATOM 2167 C CA . PRO A 1 291 ? 153.929 118.073 106.511 1.00 49.78 290 PRO A CA 1
ATOM 2168 C C . PRO A 1 291 ? 152.699 118.643 105.818 1.00 53.84 290 PRO A C 1
ATOM 2169 O O . PRO A 1 291 ? 152.296 118.182 104.748 1.00 60.63 290 PRO A O 1
ATOM 2173 N N . LEU A 1 292 ? 152.106 119.661 106.441 1.00 51.71 291 LEU A N 1
ATOM 2174 C CA . LEU A 1 292 ? 150.973 120.371 105.865 1.00 57.11 291 LEU A CA 1
ATOM 2175 C C . LEU A 1 292 ? 150.808 121.686 106.613 1.00 57.63 291 LEU A C 1
ATOM 2176 O O . LEU A 1 292 ? 150.963 121.733 107.836 1.00 61.00 291 LEU A O 1
ATOM 2181 N N . TYR A 1 293 ? 150.490 122.746 105.874 1.00 52.62 292 TYR A N 1
ATOM 2182 C CA . TYR A 1 293 ? 150.385 124.090 106.426 1.00 50.63 292 TYR A CA 1
ATOM 2183 C C . TYR A 1 293 ? 148.921 124.462 106.618 1.00 50.53 292 TYR A C 1
ATOM 2184 O O . TYR A 1 293 ? 148.072 124.112 105.790 1.00 55.93 292 TYR A O 1
ATOM 2193 N N . VAL A 1 294 ? 148.631 125.170 107.707 1.00 48.78 293 VAL A N 1
ATOM 2194 C CA . VAL A 1 294 ? 147.286 125.640 108.021 1.00 49.87 293 VAL A CA 1
ATOM 2195 C C . VAL A 1 294 ? 147.274 127.160 107.944 1.00 56.36 293 VAL A C 1
ATOM 2196 O O . VAL A 1 294 ? 148.131 127.826 108.538 1.00 58.41 293 VAL A O 1
ATOM 2200 N N . SER A 1 295 ? 146.304 127.709 107.216 1.00 56.96 294 SER A N 1
ATOM 2201 C CA . SER A 1 295 ? 146.208 129.153 107.054 1.00 52.04 294 SER A CA 1
ATOM 2202 C C . SER A 1 295 ? 145.910 129.827 108.390 1.00 52.92 294 SER A C 1
ATOM 2203 O O . SER A 1 295 ? 145.301 129.241 109.290 1.00 57.13 294 SER A O 1
ATOM 2206 N N . HIS A 1 296 ? 146.354 131.081 108.512 1.00 53.82 295 HIS A N 1
ATOM 2207 C CA . HIS A 1 296 ? 146.219 131.797 109.777 1.00 55.82 295 HIS A CA 1
ATOM 2208 C C . HIS A 1 296 ? 144.759 132.035 110.141 1.00 61.89 295 HIS A C 1
ATOM 2209 O O . HIS A 1 296 ? 144.421 132.132 111.326 1.00 64.05 295 HIS A O 1
ATOM 2216 N N . GLU A 1 297 ? 143.881 132.150 109.141 1.00 62.84 296 GLU A N 1
ATOM 2217 C CA . GLU A 1 297 ? 142.463 132.343 109.428 1.00 60.92 296 GLU A CA 1
ATOM 2218 C C . GLU A 1 297 ? 141.876 131.137 110.151 1.00 63.73 296 GLU A C 1
ATOM 2219 O O . GLU A 1 297 ? 141.143 131.289 111.138 1.00 66.09 296 GLU A O 1
ATOM 2225 N N . LEU A 1 298 ? 142.196 129.929 109.684 1.00 60.41 297 LEU A N 1
ATOM 2226 C CA . LEU A 1 298 ? 141.715 128.730 110.361 1.00 53.70 297 LEU A CA 1
ATOM 2227 C C . LEU A 1 298 ? 142.332 128.598 111.748 1.00 54.34 297 LEU A C 1
ATOM 2228 O O . LEU A 1 298 ? 141.678 128.119 112.681 1.00 59.18 297 LEU A O 1
ATOM 2233 N N . ARG A 1 299 ? 143.588 129.020 111.905 1.00 53.53 298 ARG A N 1
ATOM 2234 C CA . ARG A 1 299 ? 144.219 128.986 113.221 1.00 53.81 298 ARG A CA 1
ATOM 2235 C C . ARG A 1 299 ? 143.525 129.936 114.191 1.00 53.95 298 ARG A C 1
ATOM 2236 O O . ARG A 1 299 ? 143.310 129.595 115.359 1.00 60.10 298 ARG A O 1
ATOM 2244 N N . SER A 1 300 ? 143.163 131.135 113.723 1.00 53.62 299 SER A N 1
ATOM 2245 C CA . SER A 1 300 ? 142.421 132.072 114.562 1.00 54.41 299 SER A CA 1
ATOM 2246 C C . SER A 1 300 ? 141.033 131.541 114.899 1.00 55.05 299 SER A C 1
ATOM 2247 O O . SER A 1 300 ? 140.551 131.717 116.026 1.00 58.47 299 SER A O 1
ATOM 2250 N N . ALA A 1 301 ? 140.371 130.896 113.934 1.00 53.79 300 ALA A N 1
ATOM 2251 C CA . ALA A 1 301 ? 139.077 130.282 114.216 1.00 52.02 300 ALA A CA 1
ATOM 2252 C C . ALA A 1 301 ? 139.206 129.192 115.273 1.00 52.33 300 ALA A C 1
ATOM 2253 O O . ALA A 1 301 ? 138.367 129.086 116.175 1.00 55.94 300 ALA A O 1
ATOM 2255 N N . CYS A 1 302 ? 140.254 128.369 115.175 1.00 52.11 301 CYS A N 1
ATOM 2256 C CA . CYS A 1 302 ? 140.505 127.352 116.191 1.00 48.77 301 CYS A CA 1
ATOM 2257 C C . CYS A 1 302 ? 140.805 127.981 117.547 1.00 48.07 301 CYS A C 1
ATOM 2258 O O . CYS A 1 302 ? 140.409 127.441 118.584 1.00 54.11 301 CYS A O 1
ATOM 2261 N N . GLN A 1 303 ? 141.513 129.112 117.560 1.00 46.60 302 GLN A N 1
ATOM 2262 C CA . GLN A 1 303 ? 141.747 129.819 118.816 1.00 46.68 302 GLN A CA 1
ATOM 2263 C C . GLN A 1 303 ? 140.435 130.279 119.440 1.00 50.02 302 GLN A C 1
ATOM 2264 O O . GLN A 1 303 ? 140.230 130.142 120.653 1.00 54.77 302 GLN A O 1
ATOM 2270 N N . ALA A 1 304 ? 139.533 130.827 118.622 1.00 50.71 303 ALA A N 1
ATOM 2271 C CA . ALA A 1 304 ? 138.224 131.230 119.129 1.00 48.40 303 ALA A CA 1
ATOM 2272 C C . ALA A 1 304 ? 137.448 130.028 119.654 1.00 49.80 303 ALA A C 1
ATOM 2273 O O . ALA A 1 304 ? 136.768 130.114 120.686 1.00 52.31 303 ALA A O 1
ATOM 2275 N N . ILE A 1 305 ? 137.536 128.898 118.948 1.00 49.08 304 ILE A N 1
ATOM 2276 C CA . ILE A 1 305 ? 136.916 127.664 119.424 1.00 45.25 304 ILE A CA 1
ATOM 2277 C C . ILE A 1 305 ? 137.489 127.270 120.777 1.00 44.67 304 ILE A C 1
ATOM 2278 O O . ILE A 1 305 ? 136.764 126.812 121.663 1.00 49.46 304 ILE A O 1
ATOM 2283 N N . GLY A 1 306 ? 138.799 127.441 120.957 1.00 44.89 305 GLY A N 1
ATOM 2284 C CA . GLY A 1 306 ? 139.412 127.113 122.235 1.00 45.92 305 GLY A CA 1
ATOM 2285 C C . GLY A 1 306 ? 138.936 128.007 123.365 1.00 46.10 305 GLY A C 1
ATOM 2286 O O . GLY A 1 306 ? 138.704 127.540 124.484 1.00 53.04 305 GLY A O 1
ATOM 2287 N N . GLN A 1 307 ? 138.795 129.307 123.094 1.00 43.94 306 GLN A N 1
ATOM 2288 C CA . GLN A 1 307 ? 138.278 130.212 124.121 1.00 45.53 306 GLN A CA 1
ATOM 2289 C C . GLN A 1 307 ? 136.836 129.868 124.483 1.00 47.37 306 GLN A C 1
ATOM 2290 O O . GLN A 1 307 ? 136.462 129.872 125.665 1.00 51.35 306 GLN A O 1
ATOM 2296 N N . VAL A 1 308 ? 136.011 129.558 123.479 1.00 45.34 307 VAL A N 1
ATOM 2297 C CA . VAL A 1 308 ? 134.639 129.134 123.752 1.00 42.71 307 VAL A CA 1
ATOM 2298 C C . VAL A 1 308 ? 134.636 127.829 124.540 1.00 48.14 307 VAL A C 1
ATOM 2299 O O . VAL A 1 308 ? 133.806 127.624 125.436 1.00 54.03 307 VAL A O 1
ATOM 2303 N N . LEU A 1 309 ? 135.566 126.929 124.217 1.00 47.64 308 LEU A N 1
ATOM 2304 C CA . LEU A 1 309 ? 135.693 125.667 124.934 1.00 43.53 308 LEU A CA 1
ATOM 2305 C C . LEU A 1 309 ? 136.008 125.908 126.403 1.00 46.10 308 LEU A C 1
ATOM 2306 O O . LEU A 1 309 ? 135.421 125.273 127.283 1.00 54.18 308 LEU A O 1
ATOM 2311 N N . SER A 1 310 ? 136.939 126.823 126.681 1.00 45.62 309 SER A N 1
ATOM 2312 C CA . SER A 1 310 ? 137.279 127.144 128.064 1.00 50.34 309 SER A CA 1
ATOM 2313 C C . SER A 1 310 ? 136.091 127.761 128.795 1.00 55.23 309 SER A C 1
ATOM 2314 O O . SER A 1 310 ? 135.822 127.426 129.957 1.00 61.01 309 SER A O 1
ATOM 2317 N N . LEU A 1 311 ? 135.369 128.666 128.128 1.00 53.45 310 LEU A N 1
ATOM 2318 C CA . LEU A 1 311 ? 134.201 129.283 128.751 1.00 50.57 310 LEU A CA 1
ATOM 2319 C C . LEU A 1 311 ? 133.147 128.237 129.099 1.00 52.14 310 LEU A C 1
ATOM 2320 O O . LEU A 1 311 ? 132.589 128.243 130.204 1.00 58.74 310 LEU A O 1
ATOM 2325 N N . GLN A 1 312 ? 132.876 127.315 128.173 1.00 50.49 311 GLN A N 1
ATOM 2326 C CA . GLN A 1 312 ? 131.873 126.287 128.428 1.00 50.30 311 GLN A CA 1
ATOM 2327 C C . GLN A 1 312 ? 132.346 125.282 129.472 1.00 55.56 311 GLN A C 1
ATOM 2328 O O . GLN A 1 312 ? 131.529 124.768 130.247 1.00 60.53 311 GLN A O 1
ATOM 2334 N N . ILE A 1 313 ? 133.650 124.993 129.516 1.00 54.86 312 ILE A N 1
ATOM 2335 C CA . ILE A 1 313 ? 134.184 124.131 130.565 1.00 54.13 312 ILE A CA 1
ATOM 2336 C C . ILE A 1 313 ? 133.969 124.769 131.927 1.00 56.49 312 ILE A C 1
ATOM 2337 O O . ILE A 1 313 ? 133.547 124.106 132.880 1.00 62.88 312 ILE A O 1
ATOM 2342 N N . SER A 1 314 ? 134.258 126.068 132.042 1.00 53.62 313 SER A N 1
ATOM 2343 C CA . SER A 1 314 ? 134.017 126.764 133.303 1.00 54.25 313 SER A CA 1
ATOM 2344 C C . SER A 1 314 ? 132.537 126.750 133.662 1.00 54.17 313 SER A C 1
ATOM 2345 O O . SER A 1 314 ? 132.172 126.535 134.827 1.00 58.13 313 SER A O 1
ATOM 2348 N N . ALA A 1 315 ? 131.669 126.969 132.670 1.00 53.58 314 ALA A N 1
ATOM 2349 C CA . ALA A 1 315 ? 130.232 126.980 132.925 1.00 54.26 314 ALA A CA 1
ATOM 2350 C C . ALA A 1 315 ? 129.751 125.635 133.457 1.00 56.95 314 ALA A C 1
ATOM 2351 O O . ALA A 1 315 ? 129.040 125.575 134.468 1.00 60.13 314 ALA A O 1
ATOM 2353 N N . MET A 1 316 ? 130.138 124.536 132.804 1.00 54.00 315 MET A N 1
ATOM 2354 C CA . MET A 1 316 ? 129.678 123.236 133.279 1.00 51.99 315 MET A CA 1
ATOM 2355 C C . MET A 1 316 ? 130.395 122.784 134.545 1.00 51.33 315 MET A C 1
ATOM 2356 O O . MET A 1 316 ? 129.832 121.994 135.305 1.00 57.22 315 MET A O 1
ATOM 2361 N N . GLU A 1 317 ? 131.613 123.265 134.803 1.00 50.66 316 GLU A N 1
ATOM 2362 C CA . GLU A 1 317 ? 132.237 123.000 136.095 1.00 52.02 316 GLU A CA 1
ATOM 2363 C C . GLU A 1 317 ? 131.453 123.666 137.217 1.00 56.24 316 GLU A C 1
ATOM 2364 O O . GLU A 1 317 ? 131.208 123.053 138.264 1.00 62.52 316 GLU A O 1
ATOM 2370 N N . ALA A 1 318 ? 131.032 124.915 137.006 1.00 50.95 317 ALA A N 1
ATOM 2371 C CA . ALA A 1 318 ? 130.166 125.573 137.978 1.00 52.82 317 ALA A CA 1
ATOM 2372 C C . ALA A 1 318 ? 128.839 124.836 138.113 1.00 56.23 317 ALA A C 1
ATOM 2373 O O . ALA A 1 318 ? 128.295 124.717 139.217 1.00 59.94 317 ALA A O 1
ATOM 2375 N N . LEU A 1 319 ? 128.303 124.338 136.996 1.00 53.67 318 LEU A N 1
ATOM 2376 C CA . LEU A 1 319 ? 127.058 123.577 137.041 1.00 50.01 318 LEU A CA 1
ATOM 2377 C C . LEU A 1 319 ? 127.213 122.305 137.869 1.00 51.54 318 LEU A C 1
ATOM 2378 O O . LEU A 1 319 ? 126.333 121.965 138.667 1.00 55.85 318 LEU A O 1
ATOM 2383 N N . GLU A 1 320 ? 128.324 121.589 137.690 1.00 49.68 319 GLU A N 1
ATOM 2384 C CA . GLU A 1 320 ? 128.570 120.376 138.464 1.00 50.29 319 GLU A CA 1
ATOM 2385 C C . GLU A 1 320 ? 128.757 120.692 139.942 1.00 53.08 319 GLU A C 1
ATOM 2386 O O . GLU A 1 320 ? 128.272 119.955 140.810 1.00 59.90 319 GLU A O 1
ATOM 2392 N N . VAL A 1 321 ? 129.465 121.783 140.247 1.00 51.85 320 VAL A N 1
ATOM 2393 C CA . VAL A 1 321 ? 129.640 122.185 141.639 1.00 56.15 320 VAL A CA 1
ATOM 2394 C C . VAL A 1 321 ? 128.291 122.498 142.274 1.00 62.01 320 VAL A C 1
ATOM 2395 O O . VAL A 1 321 ? 128.008 122.083 143.404 1.00 67.80 320 VAL A O 1
ATOM 2399 N N . SER A 1 322 ? 127.431 123.222 141.552 1.00 57.30 321 SER A N 1
ATOM 2400 C CA . SER A 1 322 ? 126.109 123.541 142.081 1.00 55.98 321 SER A CA 1
ATOM 2401 C C . SER A 1 322 ? 125.245 1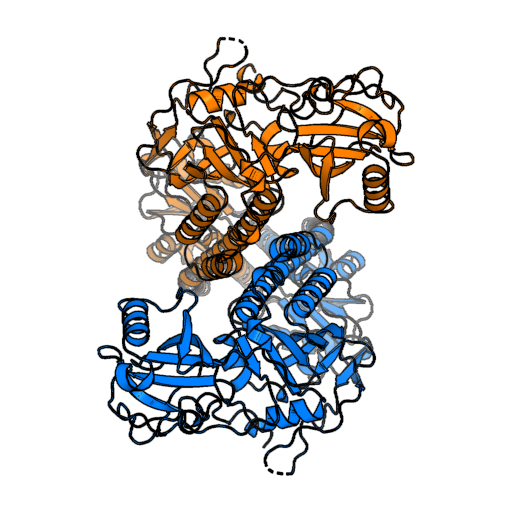22.294 142.223 1.00 55.68 321 SER A C 1
ATOM 2402 O O . SER A 1 322 ? 124.445 122.199 143.158 1.00 62.16 321 SER A O 1
ATOM 2405 N N . ARG A 1 323 ? 125.383 121.332 141.307 1.00 51.99 322 ARG A N 1
ATOM 2406 C CA . ARG A 1 323 ? 124.640 120.081 141.430 1.00 51.52 322 ARG A CA 1
ATOM 2407 C C . ARG A 1 323 ? 125.066 119.305 142.670 1.00 56.38 322 ARG A C 1
ATOM 2408 O O . ARG A 1 323 ? 124.222 118.765 143.398 1.00 63.35 322 ARG A O 1
ATOM 2416 N N . GLN A 1 324 ? 126.375 119.236 142.925 1.00 53.28 323 GLN A N 1
ATOM 2417 C CA . GLN A 1 324 ? 126.855 118.589 144.143 1.00 54.41 323 GLN A CA 1
ATOM 2418 C C . GLN A 1 324 ? 126.369 119.325 145.385 1.00 59.75 323 GLN A C 1
ATOM 2419 O O . GLN A 1 324 ? 125.963 118.695 146.372 1.00 65.77 323 GLN A O 1
ATOM 2425 N N . ARG A 1 325 ? 126.388 120.660 145.350 1.00 57.85 324 ARG A N 1
ATOM 2426 C CA . ARG A 1 325 ? 125.857 121.434 146.466 1.00 60.25 324 ARG A CA 1
ATOM 2427 C C . ARG A 1 325 ? 124.387 121.115 146.702 1.00 64.78 324 ARG A C 1
ATOM 2428 O O . ARG A 1 325 ? 123.962 120.921 147.845 1.00 66.81 324 ARG A O 1
ATOM 2436 N N . GLU A 1 326 ? 123.600 121.041 145.627 1.00 64.19 325 GLU A N 1
ATOM 2437 C CA . GLU A 1 326 ? 122.176 120.755 145.759 1.00 63.48 325 GLU A CA 1
ATOM 2438 C C . GLU A 1 326 ? 121.938 119.362 146.328 1.00 64.05 325 GLU A C 1
ATOM 2439 O O . GLU A 1 326 ? 121.060 119.174 147.178 1.00 69.57 325 GLU A O 1
ATOM 2445 N N . THR A 1 327 ? 122.708 118.371 145.873 1.00 58.73 326 THR A N 1
ATOM 2446 C CA . THR A 1 327 ? 122.480 117.012 146.353 1.00 64.16 326 THR A CA 1
ATOM 2447 C C . THR A 1 327 ? 123.001 116.812 147.772 1.00 62.96 326 THR A C 1
ATOM 2448 O O . THR A 1 327 ? 122.582 115.866 148.448 1.00 66.78 326 THR A O 1
ATOM 2452 N N . LYS A 1 328 ? 123.903 117.675 148.243 1.00 59.10 327 LYS A N 1
ATOM 2453 C CA . LYS A 1 328 ? 124.348 117.619 149.631 1.00 60.79 327 LYS A CA 1
ATOM 2454 C C . LYS A 1 328 ? 123.589 118.574 150.550 1.00 67.54 327 LYS A C 1
ATOM 2455 O O . LYS A 1 328 ? 123.792 118.527 151.770 1.00 71.04 327 LYS A O 1
ATOM 2461 N N . ILE A 1 329 ? 122.731 119.435 149.994 1.00 69.69 328 ILE A N 1
ATOM 2462 C CA . ILE A 1 329 ? 121.993 120.402 150.809 1.00 65.25 328 ILE A CA 1
ATOM 2463 C C . ILE A 1 329 ? 121.095 119.696 151.819 1.00 67.65 328 ILE A C 1
ATOM 2464 O O . ILE A 1 329 ? 120.997 120.116 152.977 1.00 71.86 328 ILE A O 1
ATOM 2469 N N . GLN A 1 330 ? 120.405 118.635 151.395 1.00 68.45 329 GLN A N 1
ATOM 2470 C CA . GLN A 1 330 ? 119.486 117.952 152.303 1.00 68.62 329 GLN A CA 1
ATOM 2471 C C . GLN A 1 330 ? 120.229 117.335 153.483 1.00 68.74 329 GLN A C 1
ATOM 2472 O O . GLN A 1 330 ? 119.798 117.463 154.637 1.00 71.01 329 GLN A O 1
ATOM 2478 N N . THR A 1 331 ? 121.354 116.668 153.212 1.00 67.48 330 THR A N 1
ATOM 2479 C CA . THR A 1 331 ? 122.154 116.098 154.290 1.00 64.33 330 THR A CA 1
ATOM 2480 C C . THR A 1 331 ? 122.707 117.184 155.204 1.00 70.15 330 THR A C 1
ATOM 2481 O O . THR A 1 331 ? 122.721 117.018 156.431 1.00 73.65 330 THR A O 1
ATOM 2485 N N . LEU A 1 332 ? 123.161 118.301 154.628 1.00 71.09 331 LEU A N 1
ATOM 2486 C CA . LEU A 1 332 ? 123.671 119.395 155.448 1.00 68.24 331 LEU A CA 1
ATOM 2487 C C . LEU A 1 332 ? 122.581 119.961 156.349 1.00 68.27 331 LEU A C 1
ATOM 2488 O O . LEU A 1 332 ? 122.827 120.257 157.524 1.00 69.64 331 LEU A O 1
ATOM 2493 N N . GLN A 1 333 ? 121.366 120.115 155.816 1.00 69.19 332 GLN A N 1
ATOM 2494 C CA . GLN A 1 333 ? 120.257 120.621 156.618 1.00 70.53 332 GLN A CA 1
ATOM 2495 C C . GLN A 1 333 ? 119.893 119.651 157.734 1.00 69.18 332 GLN A C 1
ATOM 2496 O O . GLN A 1 333 ? 119.609 120.071 158.862 1.00 73.92 332 GLN A O 1
ATOM 2502 N N . GLN A 1 334 ? 119.886 118.348 157.438 1.00 67.26 333 GLN A N 1
ATOM 2503 C CA . GLN A 1 334 ? 119.587 117.366 158.477 1.00 68.54 333 GLN A CA 1
ATOM 2504 C C . GLN A 1 334 ? 120.638 117.396 159.582 1.00 70.12 333 GLN A C 1
ATOM 2505 O O . GLN A 1 334 ? 120.302 117.345 160.774 1.00 72.38 333 GLN A O 1
ATOM 2511 N N . LEU A 1 335 ? 121.917 117.485 159.207 1.00 72.87 334 LEU A N 1
ATOM 2512 C CA . LEU A 1 335 ? 122.972 117.559 160.212 1.00 69.14 334 LEU A CA 1
ATOM 2513 C C . LEU A 1 335 ? 122.882 118.847 161.021 1.00 69.94 334 LEU A C 1
ATOM 2514 O O . LEU A 1 335 ? 123.132 118.841 162.230 1.00 72.55 334 LEU A O 1
ATOM 2519 N N . HIS A 1 336 ? 122.527 119.960 160.374 1.00 69.19 335 HIS A N 1
ATOM 2520 C CA . HIS A 1 336 ? 122.346 121.216 161.097 1.00 67.30 335 HIS A CA 1
ATOM 2521 C C . HIS A 1 336 ? 121.200 121.112 162.097 1.00 71.20 335 HIS A C 1
ATOM 2522 O O . HIS A 1 336 ? 121.303 121.598 163.230 1.00 76.35 335 HIS A O 1
ATOM 2529 N N . GLN A 1 337 ? 120.093 120.485 161.689 1.00 73.78 336 GLN A N 1
ATOM 2530 C CA . GLN A 1 337 ? 118.967 120.299 162.599 1.00 76.92 336 GLN A CA 1
ATOM 2531 C C . GLN A 1 337 ? 119.349 119.417 163.781 1.00 74.54 336 GLN A C 1
ATOM 2532 O O . GLN A 1 337 ? 118.949 119.691 164.918 1.00 76.97 336 GLN A O 1
ATOM 2538 N N . MET A 1 338 ? 120.114 118.351 163.532 1.00 73.55 337 MET A N 1
ATOM 2539 C CA . MET A 1 338 ? 120.587 117.516 164.632 1.00 72.89 337 MET A CA 1
ATOM 2540 C C . MET A 1 338 ? 121.525 118.289 165.553 1.00 73.80 337 MET A C 1
ATOM 2541 O O . MET A 1 338 ? 121.486 118.113 166.777 1.00 77.89 337 MET A O 1
ATOM 2546 N N . MET A 1 339 ? 122.376 119.142 164.982 1.00 72.87 338 MET A N 1
ATOM 2547 C CA . MET A 1 339 ? 123.329 119.914 165.770 1.00 68.76 338 MET A CA 1
ATOM 2548 C C . MET A 1 339 ? 122.635 120.950 166.644 1.00 73.92 338 MET A C 1
ATOM 2549 O O . MET A 1 339 ? 123.048 121.176 167.788 1.00 78.03 338 MET A O 1
ATOM 2554 N N . ALA A 1 340 ? 121.585 121.591 166.125 1.00 75.98 339 ALA A N 1
ATOM 2555 C CA . ALA A 1 340 ? 120.948 122.685 166.851 1.00 75.96 339 ALA A CA 1
ATOM 2556 C C . ALA A 1 340 ? 120.219 122.195 168.097 1.00 80.89 339 ALA A C 1
ATOM 2557 O O . ALA A 1 340 ? 120.149 122.915 169.100 1.00 85.62 339 ALA A O 1
ATOM 2559 N N . THR A 1 341 ? 119.673 120.979 168.058 1.00 79.88 340 THR A N 1
ATOM 2560 C CA . THR A 1 341 ? 118.843 120.456 169.136 1.00 81.43 340 THR A CA 1
ATOM 2561 C C . THR A 1 341 ? 119.481 119.256 169.832 1.00 83.34 340 THR A C 1
ATOM 2562 O O . THR A 1 341 ? 118.800 118.265 170.114 1.00 87.07 340 THR A O 1
ATOM 2566 N N . SER A 1 342 ? 120.780 119.328 170.116 1.00 83.44 341 SER A N 1
ATOM 2567 C CA . SER A 1 342 ? 121.473 118.234 170.785 1.00 89.92 341 SER A CA 1
ATOM 2568 C C . SER A 1 342 ? 121.742 118.571 172.247 1.00 95.05 341 SER A C 1
ATOM 2569 O O . SER A 1 342 ? 121.839 117.672 173.089 1.00 99.48 341 SER A O 1
ATOM 2572 N N . ASP A 1 343 ? 121.888 119.864 172.546 1.00 93.96 342 ASP A N 1
ATOM 2573 C CA . ASP A 1 343 ? 122.172 120.373 173.887 1.00 98.49 342 ASP A CA 1
ATOM 2574 C C . ASP A 1 343 ? 123.516 119.898 174.428 1.00 93.72 342 ASP A C 1
ATOM 2575 O O . ASP A 1 343 ? 123.875 120.235 175.561 1.00 92.36 342 ASP A O 1
ATOM 2580 N N . THR A 1 344 ? 124.261 119.124 173.644 1.00 89.32 343 THR A N 1
ATOM 2581 C CA . THR A 1 344 ? 125.616 118.715 173.983 1.00 89.49 343 THR A CA 1
ATOM 2582 C C . THR A 1 344 ? 126.601 119.514 173.138 1.00 84.62 343 THR A C 1
ATOM 2583 O O . THR A 1 344 ? 126.219 120.468 172.452 1.00 84.80 343 THR A O 1
ATOM 2587 N N . ASP A 1 345 ? 127.872 119.128 173.188 1.00 80.76 344 ASP A N 1
ATOM 2588 C CA . ASP A 1 345 ? 128.881 119.732 172.334 1.00 76.83 344 ASP A CA 1
ATOM 2589 C C . ASP A 1 345 ? 128.532 119.485 170.868 1.00 72.11 344 ASP A C 1
ATOM 2590 O O . ASP A 1 345 ? 127.871 118.505 170.516 1.00 79.78 344 ASP A O 1
ATOM 2595 N N . VAL A 1 346 ? 128.983 120.405 170.013 1.00 59.49 345 VAL A N 1
ATOM 2596 C CA . VAL A 1 346 ? 128.571 120.392 168.610 1.00 60.15 345 VAL A CA 1
ATOM 2597 C C . VAL A 1 346 ? 129.004 119.098 167.931 1.00 73.00 345 VAL A C 1
ATOM 2598 O O . VAL A 1 346 ? 128.204 118.427 167.266 1.00 75.96 345 VAL A O 1
ATOM 2602 N N . PHE A 1 347 ? 130.272 118.718 168.100 1.00 72.36 346 PHE A N 1
ATOM 2603 C CA . PHE A 1 347 ? 130.763 117.519 167.433 1.00 64.42 346 PHE A CA 1
ATOM 2604 C C . PHE A 1 347 ? 130.211 116.247 168.062 1.00 66.14 346 PHE A C 1
ATOM 2605 O O . PHE A 1 347 ? 130.076 115.236 167.369 1.00 68.53 346 PHE A O 1
ATOM 2613 N N . ASP A 1 348 ? 129.871 116.272 169.353 1.00 66.25 347 ASP A N 1
ATOM 2614 C CA . ASP A 1 348 ? 129.221 115.113 169.959 1.00 69.17 347 ASP A CA 1
ATOM 2615 C C . ASP A 1 348 ? 127.850 114.871 169.337 1.00 69.20 347 ASP A C 1
ATOM 2616 O O . ASP A 1 348 ? 127.517 113.741 168.953 1.00 72.31 347 ASP A O 1
ATOM 2621 N N . GLY A 1 349 ? 127.042 115.928 169.220 1.00 66.08 348 GLY A N 1
ATOM 2622 C CA . GLY A 1 349 ? 125.765 115.802 168.542 1.00 66.86 348 GLY A CA 1
ATOM 2623 C C . GLY A 1 349 ? 125.912 115.427 167.082 1.00 65.74 348 GLY A C 1
ATOM 2624 O O . GLY A 1 349 ? 125.062 114.723 166.530 1.00 68.91 348 GLY A O 1
ATOM 2625 N N . LEU A 1 350 ? 126.981 115.898 166.435 1.00 65.23 349 LEU A N 1
ATOM 2626 C CA . LEU A 1 350 ? 127.270 115.465 165.072 1.00 62.43 349 LEU A CA 1
ATOM 2627 C C . LEU A 1 350 ? 127.560 113.969 165.023 1.00 63.69 349 LEU A C 1
ATOM 2628 O O . LEU A 1 350 ? 127.126 113.271 164.099 1.00 61.58 349 LEU A O 1
ATOM 2633 N N . ALA A 1 351 ? 128.297 113.461 166.013 1.00 68.27 350 ALA A N 1
ATOM 2634 C CA . ALA A 1 351 ? 128.642 112.048 166.092 1.00 66.87 350 ALA A CA 1
ATOM 2635 C C . ALA A 1 351 ? 127.477 111.175 166.529 1.00 66.00 350 ALA A C 1
ATOM 2636 O O . ALA A 1 351 ? 127.582 109.946 166.440 1.00 66.53 350 ALA A O 1
ATOM 2638 N N . GLN A 1 352 ? 126.385 111.772 167.016 1.00 68.08 351 GLN A N 1
ATOM 2639 C CA . GLN A 1 352 ? 125.217 110.983 167.397 1.00 67.15 351 GLN A CA 1
ATOM 2640 C C . GLN A 1 352 ? 124.716 110.115 166.246 1.00 67.24 351 GLN A C 1
ATOM 2641 O O . GLN A 1 352 ? 124.273 1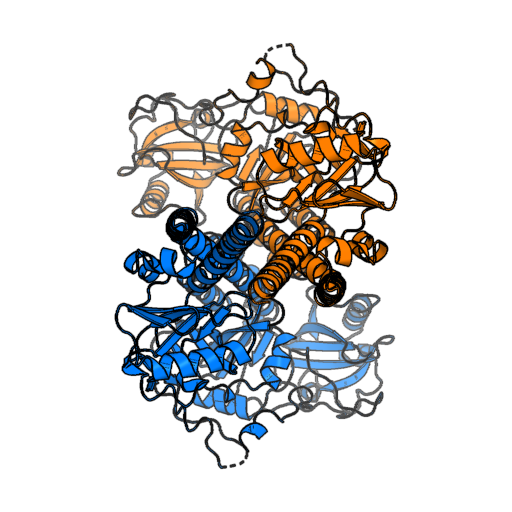08.984 166.477 1.00 70.23 351 GLN A O 1
ATOM 2647 N N . GLN A 1 353 ? 124.797 110.610 165.009 1.00 69.15 352 GLN A N 1
ATOM 2648 C CA . GLN A 1 353 ? 124.441 109.848 163.812 1.00 74.76 352 GLN A CA 1
ATOM 2649 C C . GLN A 1 353 ? 125.680 109.746 162.930 1.00 75.61 352 GLN A C 1
ATOM 2650 O O . GLN A 1 353 ? 125.967 110.654 162.135 1.00 74.57 352 GLN A O 1
ATOM 2656 N N . PRO A 1 354 ? 126.444 108.655 163.040 1.00 71.46 353 PRO A N 1
ATOM 2657 C CA . PRO A 1 354 ? 127.702 108.563 162.283 1.00 59.36 353 PRO A CA 1
ATOM 2658 C C . PRO A 1 354 ? 127.508 108.262 160.805 1.00 56.44 353 PRO A C 1
ATOM 2659 O O . PRO A 1 354 ? 128.279 108.750 159.971 1.00 60.66 353 PRO A O 1
ATOM 2663 N N . GLN A 1 355 ? 126.499 107.456 160.463 1.00 61.16 354 GLN A N 1
ATOM 2664 C CA . GLN A 1 355 ? 126.306 107.063 159.070 1.00 64.71 354 GLN A CA 1
ATOM 2665 C C . GLN A 1 355 ? 125.939 108.258 158.197 1.00 66.47 354 GLN A C 1
ATOM 2666 O O . GLN A 1 355 ? 126.388 108.354 157.048 1.00 70.52 354 GLN A O 1
ATOM 2672 N N . LEU A 1 356 ? 125.110 109.167 158.715 1.00 65.80 355 LEU A N 1
ATOM 2673 C CA . LEU A 1 356 ? 124.768 110.363 157.952 1.00 65.35 355 LEU A CA 1
ATOM 2674 C C . LEU A 1 356 ? 125.998 111.228 157.709 1.00 68.49 355 LEU A C 1
ATOM 2675 O O . LEU A 1 356 ? 126.188 111.756 156.607 1.00 71.85 355 LEU A O 1
ATOM 2680 N N . LEU A 1 357 ? 126.850 111.377 158.726 1.00 67.27 356 LEU A N 1
ATOM 2681 C CA . LEU A 1 357 ? 128.092 112.123 158.547 1.00 62.64 356 LEU A CA 1
ATOM 2682 C C . LEU A 1 357 ? 128.992 111.448 157.520 1.00 62.92 356 LEU A C 1
ATOM 2683 O O . LEU A 1 357 ? 129.671 112.124 156.738 1.00 60.70 356 LEU A O 1
ATOM 2688 N N . MET A 1 358 ? 129.018 110.114 157.518 1.00 63.54 357 MET A N 1
ATOM 2689 C CA . MET A 1 358 ? 129.808 109.383 156.532 1.00 56.96 357 MET A CA 1
ATOM 2690 C C . MET A 1 358 ? 129.304 109.645 155.118 1.00 60.03 357 MET A C 1
ATOM 2691 O O . MET A 1 358 ? 130.084 109.992 154.223 1.00 62.16 357 MET A O 1
ATOM 2696 N N . ASP A 1 359 ? 127.997 109.481 154.898 1.00 62.05 358 ASP A N 1
ATOM 2697 C CA . ASP A 1 359 ? 127.439 109.668 153.562 1.00 63.48 358 ASP A CA 1
ATOM 2698 C C . ASP A 1 359 ? 127.371 111.135 153.154 1.00 67.50 358 ASP A C 1
ATOM 2699 O O . ASP A 1 359 ? 127.110 111.424 151.982 1.00 72.60 358 ASP A O 1
ATOM 2704 N N . LEU A 1 360 ? 127.587 112.062 154.090 1.00 64.36 359 LEU A N 1
ATOM 2705 C CA . LEU A 1 360 ? 127.703 113.467 153.714 1.00 61.08 359 LEU A CA 1
ATOM 2706 C C . LEU A 1 360 ? 128.887 113.687 152.782 1.00 60.83 359 LEU A C 1
ATOM 2707 O O . LEU A 1 360 ? 128.799 114.462 151.823 1.00 62.13 359 LEU A O 1
ATOM 2712 N N . VAL A 1 361 ? 130.002 113.009 153.046 1.00 60.48 360 VAL A N 1
ATOM 2713 C CA . VAL A 1 361 ? 131.213 113.142 152.248 1.00 56.74 360 VAL A CA 1
ATOM 2714 C C . VAL A 1 361 ? 131.557 111.860 151.507 1.00 57.20 360 VAL A C 1
ATOM 2715 O O . VAL A 1 361 ? 132.491 111.854 150.695 1.00 57.15 360 VAL A O 1
ATOM 2719 N N . GLY A 1 362 ? 130.833 110.774 151.759 1.00 56.97 361 GLY A N 1
ATOM 2720 C CA . GLY A 1 362 ? 131.124 109.513 151.100 1.00 54.89 361 GLY A CA 1
ATOM 2721 C C . GLY A 1 362 ? 132.467 108.921 151.470 1.00 49.02 361 GLY A C 1
ATOM 2722 O O . GLY A 1 362 ? 133.180 108.405 150.602 1.00 49.18 361 GLY A O 1
ATOM 2723 N N . ALA A 1 363 ? 132.828 108.983 152.748 1.00 48.00 362 ALA A N 1
ATOM 2724 C CA . ALA A 1 363 ? 134.068 108.414 153.250 1.00 48.11 362 ALA A CA 1
ATOM 2725 C C . ALA A 1 363 ? 133.765 107.205 154.125 1.00 49.27 362 ALA A C 1
ATOM 2726 O O . ALA A 1 363 ? 132.671 107.070 154.679 1.00 58.73 362 ALA A O 1
ATOM 2728 N N . THR A 1 364 ? 134.750 106.315 154.239 1.00 45.01 363 THR A N 1
ATOM 2729 C CA . THR A 1 364 ? 134.590 105.081 154.996 1.00 48.11 363 THR A CA 1
ATOM 2730 C C . THR A 1 364 ? 135.140 105.163 156.414 1.00 47.76 363 THR A C 1
ATOM 2731 O O . THR A 1 364 ? 135.061 104.172 157.147 1.00 56.19 363 THR A O 1
ATOM 2735 N N . GLY A 1 365 ? 135.690 106.304 156.821 1.00 45.11 364 GLY A N 1
ATOM 2736 C CA . GLY A 1 365 ? 136.136 106.458 158.193 1.00 49.87 364 GLY A CA 1
ATOM 2737 C C . GLY A 1 365 ? 135.842 107.829 158.763 1.00 49.61 364 GLY A C 1
ATOM 2738 O O . GLY A 1 365 ? 136.055 108.835 158.084 1.00 50.86 364 GLY A O 1
ATOM 2739 N N . VAL A 1 366 ? 135.367 107.893 160.004 1.00 48.95 365 VAL A N 1
ATOM 2740 C CA . VAL A 1 366 ? 135.038 109.155 160.657 1.00 41.88 365 VAL A CA 1
ATOM 2741 C C . VAL A 1 366 ? 135.833 109.242 161.953 1.00 44.37 365 VAL A C 1
ATOM 2742 O O . VAL A 1 366 ? 135.827 108.299 162.751 1.00 55.72 365 VAL A O 1
ATOM 2746 N N . ALA A 1 367 ? 136.521 110.366 162.156 1.00 40.28 366 ALA A N 1
ATOM 2747 C CA . ALA A 1 367 ? 137.269 110.615 163.383 1.00 43.99 366 ALA A CA 1
ATOM 2748 C C . ALA A 1 367 ? 136.872 111.981 163.920 1.00 48.53 366 ALA A C 1
ATOM 2749 O O . ALA A 1 367 ? 137.127 113.003 163.275 1.00 55.46 366 ALA A O 1
ATOM 2751 N N . ILE A 1 368 ? 136.255 112.003 165.096 1.00 51.57 367 ILE A N 1
ATOM 2752 C CA . ILE A 1 368 ? 135.804 113.243 165.718 1.00 52.27 367 ILE A CA 1
ATOM 2753 C C . ILE A 1 368 ? 136.639 113.470 166.971 1.00 56.85 367 ILE A C 1
ATOM 2754 O O . ILE A 1 368 ? 136.655 112.629 167.877 1.00 60.11 367 ILE A O 1
ATOM 2759 N N . ILE A 1 369 ? 137.339 114.599 167.021 1.00 50.85 368 ILE A N 1
ATOM 2760 C CA . ILE A 1 369 ? 138.251 114.915 168.114 1.00 49.48 368 ILE A CA 1
ATOM 2761 C C . ILE A 1 369 ? 137.662 116.081 168.893 1.00 55.29 368 ILE A C 1
ATOM 2762 O O . ILE A 1 369 ? 137.342 117.125 168.311 1.00 62.29 368 ILE A O 1
ATOM 2767 N N . GLU A 1 370 ? 137.518 115.902 170.210 1.00 59.08 369 GLU A N 1
ATOM 2768 C CA . GLU A 1 370 ? 137.009 116.937 171.104 1.00 64.53 369 GLU A CA 1
ATOM 2769 C C . GLU A 1 370 ? 137.757 116.897 172.438 1.00 71.20 369 GLU A C 1
ATOM 2770 O O . GLU A 1 370 ? 137.354 116.197 173.372 1.00 73.55 369 GLU A O 1
ATOM 2776 N N . ASP A 1 371 ? 138.842 117.670 172.527 1.00 69.43 370 ASP A N 1
ATOM 2777 C CA . ASP A 1 371 ? 139.525 117.966 173.788 1.00 74.87 370 ASP A CA 1
ATOM 2778 C C . ASP A 1 371 ? 139.933 116.687 174.523 1.00 75.79 370 ASP A C 1
ATOM 2779 O O . ASP A 1 371 ? 139.464 116.421 175.633 1.00 77.06 370 ASP A O 1
ATOM 2784 N N . ARG A 1 372 ? 140.813 115.909 173.883 1.00 73.99 371 ARG A N 1
ATOM 2785 C CA . ARG A 1 372 ? 141.471 114.718 174.435 1.00 72.81 371 ARG A CA 1
ATOM 2786 C C . ARG A 1 372 ? 140.626 113.448 174.375 1.00 72.83 371 ARG A C 1
ATOM 2787 O O . ARG A 1 372 ? 141.077 112.394 174.836 1.00 76.15 371 ARG A O 1
ATOM 2795 N N . GLN A 1 373 ? 139.416 113.506 173.821 1.00 71.94 372 GLN A N 1
ATOM 2796 C CA . GLN A 1 373 ? 138.687 112.304 173.425 1.00 66.82 372 GLN A CA 1
ATOM 2797 C C . GLN A 1 373 ? 138.572 112.273 171.909 1.00 61.38 372 GLN A C 1
ATOM 2798 O O . GLN A 1 373 ? 138.173 113.266 171.291 1.00 65.68 372 GLN A O 1
ATOM 2804 N N . THR A 1 374 ? 138.923 111.133 171.316 1.00 58.27 373 THR A N 1
ATOM 2805 C CA . THR A 1 374 ? 138.776 110.906 169.884 1.00 57.14 373 THR A CA 1
ATOM 2806 C C . THR A 1 374 ? 137.833 109.727 169.680 1.00 57.79 373 THR A C 1
ATOM 2807 O O . THR A 1 374 ? 138.004 108.671 170.299 1.00 59.67 373 THR A O 1
ATOM 2811 N N . HIS A 1 375 ? 136.818 109.926 168.845 1.00 55.99 374 HIS A N 1
ATOM 2812 C CA . HIS A 1 375 ? 135.829 108.902 168.539 1.00 54.99 374 HIS A CA 1
ATOM 2813 C C . HIS A 1 375 ? 136.011 108.465 167.093 1.00 58.49 374 HIS A C 1
ATOM 2814 O O . HIS A 1 375 ? 136.042 109.305 166.186 1.00 62.00 374 HIS A O 1
ATOM 2821 N N . CYS A 1 376 ? 136.131 107.157 166.882 1.00 61.49 375 CYS A N 1
ATOM 2822 C CA . CYS A 1 376 ? 136.368 106.587 165.563 1.00 55.15 375 CYS A CA 1
ATOM 2823 C C . CYS A 1 376 ? 135.192 105.711 165.158 1.00 56.15 375 CYS A C 1
ATOM 2824 O O . CYS A 1 376 ? 134.741 104.866 165.939 1.00 63.32 375 CYS A O 1
ATOM 2827 N N . TYR A 1 377 ? 134.702 105.918 163.939 1.00 50.56 376 TYR A N 1
ATOM 2828 C CA . TYR A 1 377 ? 133.637 105.112 163.363 1.00 49.47 376 TYR A CA 1
ATOM 2829 C C . TYR A 1 377 ? 134.080 104.606 161.998 1.00 54.07 376 TYR A C 1
ATOM 2830 O O . TYR A 1 377 ? 134.763 105.318 161.254 1.00 56.81 376 TYR A O 1
ATOM 2839 N N . GLY A 1 378 ? 133.687 103.375 161.676 1.00 59.38 377 GLY A N 1
ATOM 2840 C CA . GLY A 1 378 ? 134.061 102.790 160.405 1.00 60.07 377 GLY A CA 1
ATOM 2841 C C . GLY A 1 378 ? 135.536 102.417 160.355 1.00 61.01 377 GLY A C 1
ATOM 2842 O O . GLY A 1 378 ? 136.181 102.135 161.368 1.00 63.81 377 GLY A O 1
ATOM 2843 N N . ASN A 1 379 ? 136.068 102.418 159.135 1.00 57.25 378 ASN A N 1
ATOM 2844 C CA . ASN A 1 379 ? 137.473 102.094 158.909 1.00 58.20 378 ASN A CA 1
ATOM 2845 C C . ASN A 1 379 ? 138.339 103.243 159.408 1.00 59.49 378 ASN A C 1
ATOM 2846 O O . ASN A 1 379 ? 138.579 104.214 158.685 1.00 57.53 378 ASN A O 1
ATOM 2851 N N . CYS A 1 380 ? 138.815 103.137 160.648 1.00 59.89 379 CYS A N 1
ATOM 2852 C CA . CYS A 1 380 ? 139.566 104.198 161.291 1.00 54.15 379 CYS A CA 1
ATOM 2853 C C . CYS A 1 380 ? 140.980 103.733 161.617 1.00 54.29 379 CYS A C 1
ATOM 2854 O O . CYS A 1 380 ? 141.172 102.590 162.050 1.00 58.84 379 CYS A O 1
ATOM 2857 N N . PRO A 1 381 ? 141.989 104.585 161.419 1.00 51.51 380 PRO A N 1
ATOM 2858 C CA . PRO A 1 381 ? 143.364 104.207 161.774 1.00 47.85 380 PRO A CA 1
ATOM 2859 C C . PRO A 1 381 ? 143.588 104.149 163.277 1.00 55.00 380 PRO A C 1
ATOM 2860 O O . PRO A 1 381 ? 142.649 104.314 164.063 1.00 60.92 380 PRO A O 1
ATOM 2864 N N . GLU A 1 382 ? 144.831 103.905 163.683 1.00 58.27 381 GLU A N 1
ATOM 2865 C CA . GLU A 1 382 ? 145.169 103.920 165.099 1.00 66.63 381 GLU A CA 1
ATOM 2866 C C . GLU A 1 382 ? 144.974 105.325 165.666 1.00 65.10 381 GLU A C 1
ATOM 2867 O O . GLU A 1 382 ? 145.365 106.308 165.031 1.00 65.74 381 GLU A O 1
ATOM 2873 N N . PRO A 1 383 ? 144.374 105.451 166.855 1.00 61.39 382 PRO A N 1
ATOM 2874 C CA . PRO A 1 383 ? 144.105 106.795 167.399 1.00 60.84 382 PRO A CA 1
ATOM 2875 C C . PRO A 1 383 ? 145.346 107.658 167.555 1.00 62.55 382 PRO A C 1
ATOM 2876 O O . PRO A 1 383 ? 145.270 108.878 167.365 1.00 64.00 382 PRO A O 1
ATOM 2880 N N . SER A 1 384 ? 146.489 107.063 167.905 1.00 63.31 383 SER A N 1
ATOM 2881 C CA . SER A 1 384 ? 147.721 107.840 168.014 1.00 61.64 383 SER A CA 1
ATOM 2882 C C . SER A 1 384 ? 148.130 108.417 166.664 1.00 55.84 383 SER A C 1
ATOM 2883 O O . SER A 1 384 ? 148.576 109.569 166.581 1.00 58.42 383 SER A O 1
ATOM 2886 N N . ASP A 1 385 ? 147.993 107.627 165.597 1.00 55.25 384 ASP A N 1
ATOM 2887 C CA . ASP A 1 385 ? 148.316 108.121 164.262 1.00 56.58 384 ASP A CA 1
ATOM 2888 C C . ASP A 1 385 ? 147.402 109.274 163.866 1.00 52.56 384 ASP A C 1
ATOM 2889 O O . ASP A 1 385 ? 147.860 110.275 163.301 1.00 55.67 384 ASP A O 1
ATOM 2894 N N . ILE A 1 386 ? 146.105 109.151 164.156 1.00 54.62 385 ILE A N 1
ATOM 2895 C CA . ILE A 1 386 ? 145.166 110.222 163.839 1.00 53.90 385 ILE A CA 1
ATOM 2896 C C . ILE A 1 386 ? 145.484 111.473 164.646 1.00 53.85 385 ILE A C 1
ATOM 2897 O O . ILE A 1 386 ? 145.381 112.593 164.137 1.00 56.52 385 ILE A O 1
ATOM 2902 N N . ARG A 1 387 ? 145.868 111.311 165.914 1.00 51.81 386 ARG A N 1
ATOM 2903 C CA . ARG A 1 387 ? 146.251 112.471 166.714 1.00 48.32 386 ARG A CA 1
ATOM 2904 C C . ARG A 1 387 ? 147.492 113.154 166.156 1.00 52.02 386 ARG A C 1
ATOM 2905 O O . ARG A 1 387 ? 147.538 114.387 166.064 1.00 53.28 386 ARG A O 1
ATOM 2913 N N . ALA A 1 388 ? 148.512 112.375 165.786 1.00 54.86 387 ALA A N 1
ATOM 2914 C CA . ALA A 1 388 ? 149.710 112.970 165.201 1.00 50.21 387 ALA A CA 1
ATOM 2915 C C . ALA A 1 388 ? 149.375 113.704 163.911 1.00 51.86 387 ALA A C 1
ATOM 2916 O O . ALA A 1 388 ? 149.849 114.826 163.679 1.00 55.15 387 ALA A O 1
ATOM 2918 N N . LEU A 1 389 ? 148.531 113.098 163.073 1.00 49.59 388 LEU A N 1
ATOM 2919 C CA . LEU A 1 389 ? 148.088 113.761 161.854 1.00 48.69 388 LEU A CA 1
ATOM 2920 C C . LEU A 1 389 ? 147.370 115.065 162.173 1.00 53.56 388 LEU A C 1
ATOM 2921 O O . LEU A 1 389 ? 147.617 116.091 161.535 1.00 58.73 388 LEU A O 1
ATOM 2926 N N . HIS A 1 390 ? 146.486 115.047 163.175 1.00 55.29 389 HIS A N 1
ATOM 2927 C CA . HIS A 1 390 ? 145.705 116.235 163.504 1.00 57.58 389 HIS A CA 1
ATOM 2928 C C . HIS A 1 390 ? 146.589 117.375 163.994 1.00 61.11 389 HIS A C 1
ATOM 2929 O O . HIS A 1 390 ? 146.402 118.526 163.584 1.00 64.79 389 HIS A O 1
ATOM 2936 N N . THR A 1 391 ? 147.551 117.083 164.876 1.00 58.62 390 THR A N 1
ATOM 2937 C CA . THR A 1 391 ? 148.469 118.137 165.308 1.00 56.39 390 THR A CA 1
ATOM 2938 C C . THR A 1 391 ? 149.347 118.619 164.161 1.00 52.89 390 THR A C 1
ATOM 2939 O O . THR A 1 391 ? 149.821 119.761 164.180 1.00 56.64 390 THR A O 1
ATOM 2943 N N . TRP A 1 392 ? 149.581 117.771 163.157 1.00 51.52 391 TRP A N 1
ATOM 2944 C CA . TRP A 1 392 ? 150.250 118.254 161.953 1.00 53.57 391 TRP A CA 1
ATOM 2945 C C . TRP A 1 392 ? 149.336 119.158 161.134 1.00 54.59 391 TRP A C 1
ATOM 2946 O O . TRP A 1 392 ? 149.808 120.087 160.469 1.00 59.92 391 TRP A O 1
ATOM 2957 N N . MET A 1 393 ? 148.027 118.901 161.170 1.00 55.21 392 MET A N 1
ATOM 2958 C CA . MET A 1 393 ? 147.103 119.604 160.286 1.00 58.57 392 MET A CA 1
ATOM 2959 C C . MET A 1 393 ? 146.875 121.039 160.744 1.00 67.71 392 MET A C 1
ATOM 2960 O O . MET A 1 393 ? 146.738 121.945 159.915 1.00 71.55 392 MET A O 1
ATOM 2965 N N . MET A 1 394 ? 146.834 121.265 162.059 1.00 70.83 393 MET A N 1
ATOM 2966 C CA . MET A 1 394 ? 146.624 122.612 162.579 1.00 68.98 393 MET A CA 1
ATOM 2967 C C . MET A 1 394 ? 147.819 123.522 162.325 1.00 73.97 393 MET A C 1
ATOM 2968 O O . MET A 1 394 ? 147.685 124.746 162.426 1.00 76.98 393 MET A O 1
ATOM 2973 N N . ALA A 1 395 ? 148.984 122.953 162.008 1.00 69.96 394 ALA A N 1
ATOM 2974 C CA . ALA A 1 395 ? 150.153 123.766 161.698 1.00 67.63 394 ALA A CA 1
ATOM 2975 C C . ALA A 1 395 ? 149.964 124.600 160.439 1.00 72.07 394 ALA A C 1
ATOM 2976 O O . ALA A 1 395 ? 150.449 125.735 160.384 1.00 76.84 394 ALA A O 1
ATOM 2978 N N . GLY A 1 396 ? 149.278 124.063 159.427 1.00 66.60 395 GLY A N 1
ATOM 2979 C CA . GLY A 1 396 ? 149.031 124.835 158.221 1.00 70.94 395 GLY A CA 1
ATOM 2980 C C . GLY A 1 396 ? 148.133 126.032 158.457 1.00 77.40 395 GLY A C 1
ATOM 2981 O O . GLY A 1 396 ? 148.326 127.088 157.848 1.00 81.09 395 GLY A O 1
ATOM 2982 N N . GLY A 1 397 ? 147.144 125.888 159.337 1.00 75.77 396 GLY A N 1
ATOM 2983 C CA . GLY A 1 397 ? 146.245 126.965 159.681 1.00 74.80 396 GLY A CA 1
ATOM 2984 C C . GLY A 1 397 ? 145.016 127.079 158.804 1.00 78.24 396 GLY A C 1
ATOM 2985 O O . GLY A 1 397 ? 144.155 127.924 159.080 1.00 80.68 396 GLY A O 1
ATOM 2986 N N . GLU A 1 398 ? 144.907 126.262 157.762 1.00 78.92 397 GLU A N 1
ATOM 2987 C CA . GLU A 1 398 ? 143.743 126.328 156.890 1.00 78.44 397 GLU A CA 1
ATOM 2988 C C . GLU A 1 398 ? 142.506 125.823 157.628 1.00 75.66 397 GLU A C 1
ATOM 2989 O O . GLU A 1 398 ? 142.580 124.816 158.341 1.00 73.23 397 GLU A O 1
ATOM 2995 N N . PRO A 1 399 ? 141.363 126.502 157.494 1.00 73.57 398 PRO A N 1
ATOM 2996 C CA . PRO A 1 399 ? 140.141 126.011 158.153 1.00 66.45 398 PRO A CA 1
ATOM 2997 C C . PRO A 1 399 ? 139.717 124.630 157.687 1.00 64.22 398 PRO A C 1
ATOM 2998 O O . PRO A 1 399 ? 139.195 123.847 158.490 1.00 63.44 398 PRO A O 1
ATOM 3002 N N . VAL A 1 400 ? 139.925 124.307 156.413 1.00 66.58 399 VAL A N 1
ATOM 3003 C CA . VAL A 1 400 ? 139.611 122.995 155.865 1.00 60.17 399 VAL A CA 1
ATOM 3004 C C . VAL A 1 400 ? 140.802 122.527 155.040 1.00 63.22 399 VAL A C 1
ATOM 3005 O O . VAL A 1 400 ? 141.575 123.346 154.529 1.00 70.55 399 VAL A O 1
ATOM 3009 N N . TYR A 1 401 ? 140.966 121.210 154.932 1.00 56.49 400 TYR A N 1
ATOM 3010 C CA . TYR A 1 401 ? 142.061 120.625 154.171 1.00 55.18 400 TYR A CA 1
ATOM 3011 C C . TYR A 1 401 ? 141.581 119.350 153.496 1.00 51.07 400 TYR A C 1
ATOM 3012 O O . TYR A 1 401 ? 140.897 118.532 154.120 1.00 53.80 400 TYR A O 1
ATOM 3021 N N . ALA A 1 402 ? 141.944 119.185 152.225 1.00 50.68 401 ALA A N 1
ATOM 3022 C CA . ALA A 1 402 ? 141.624 117.991 151.455 1.00 46.02 401 ALA A CA 1
ATOM 3023 C C . ALA A 1 402 ? 142.898 117.449 150.828 1.00 47.63 401 ALA A C 1
ATOM 3024 O O . ALA A 1 402 ? 143.631 118.192 150.168 1.00 58.48 401 ALA A O 1
ATOM 3026 N N . SER A 1 403 ? 143.161 116.159 151.032 1.00 41.46 402 SER A N 1
ATOM 3027 C CA . SER A 1 403 ? 144.336 115.515 150.461 1.00 41.06 402 SER A CA 1
ATOM 3028 C C . SER A 1 403 ? 143.958 114.130 149.964 1.00 48.72 402 SER A C 1
ATOM 3029 O O . SER A 1 403 ? 143.464 113.304 150.737 1.00 52.02 402 SER A O 1
ATOM 3032 N N . HIS A 1 404 ? 144.195 113.878 148.678 1.00 53.70 403 HIS A N 1
ATOM 3033 C CA . HIS A 1 404 ? 143.943 112.574 148.080 1.00 45.17 403 HIS A CA 1
ATOM 3034 C C . HIS A 1 404 ? 145.140 111.639 148.182 1.00 48.25 403 HIS A C 1
ATOM 3035 O O . HIS A 1 404 ? 145.008 110.448 147.885 1.00 53.80 403 HIS A O 1
ATOM 3042 N N . HIS A 1 405 ? 146.300 112.150 148.596 1.00 48.18 404 HIS A N 1
ATOM 3043 C CA . HIS A 1 405 ? 147.505 111.340 148.787 1.00 45.42 404 HIS A CA 1
ATOM 3044 C C . HIS A 1 405 ? 148.208 111.890 150.027 1.00 48.00 404 HIS A C 1
ATOM 3045 O O . HIS A 1 405 ? 149.010 112.823 149.939 1.00 55.13 404 HIS A O 1
ATOM 3052 N N . LEU A 1 406 ? 147.895 111.302 151.183 1.00 46.43 405 LEU A N 1
ATOM 3053 C CA . LEU A 1 406 ? 148.461 111.794 152.435 1.00 51.90 405 LEU A CA 1
ATOM 3054 C C . LEU A 1 406 ? 149.949 111.483 152.533 1.00 58.97 405 LEU A C 1
ATOM 3055 O O . LEU A 1 406 ? 150.730 112.310 153.017 1.00 62.21 405 LEU A O 1
ATOM 3060 N N . SER A 1 407 ? 150.362 110.298 152.073 1.00 55.12 406 SER A N 1
ATOM 3061 C CA . SER A 1 407 ? 151.765 109.909 152.180 1.00 56.01 406 SER A CA 1
ATOM 3062 C C . SER A 1 407 ? 152.668 110.807 151.345 1.00 59.90 406 SER A C 1
ATOM 3063 O O . SER A 1 407 ? 153.866 110.920 151.633 1.00 63.24 406 SER A O 1
ATOM 3066 N N . SER A 1 408 ? 152.121 111.445 150.308 1.00 56.78 407 SER A N 1
ATOM 3067 C CA . SER A 1 408 ? 152.923 112.353 149.494 1.00 54.07 407 SER A CA 1
ATOM 3068 C C . SER A 1 408 ? 153.376 113.566 150.297 1.00 58.42 407 SER A C 1
ATOM 3069 O O . SER A 1 408 ? 154.521 114.012 150.167 1.00 61.98 407 SER A O 1
ATOM 3072 N N . VAL A 1 409 ? 152.493 114.112 151.132 1.00 55.45 408 VAL A N 1
ATOM 3073 C CA . VAL A 1 409 ? 152.808 115.302 151.912 1.00 52.24 408 VAL A CA 1
ATOM 3074 C C . VAL A 1 409 ? 153.048 114.981 153.383 1.00 56.18 408 VAL A C 1
ATOM 3075 O O . VAL A 1 409 ? 153.645 115.800 154.095 1.00 57.81 408 VAL A O 1
ATOM 3079 N N . TYR A 1 410 ? 152.603 113.820 153.857 1.00 57.95 409 TYR A N 1
ATOM 3080 C CA . TYR A 1 410 ? 152.811 113.403 155.244 1.00 60.32 409 TYR A CA 1
ATOM 3081 C C . TYR A 1 410 ? 153.623 112.116 155.251 1.00 63.12 409 TYR A C 1
ATOM 3082 O O . TYR A 1 410 ? 153.064 111.026 155.029 1.00 66.35 409 TYR A O 1
ATOM 3091 N N . PRO A 1 411 ? 154.931 112.189 155.482 1.00 59.47 410 PRO A N 1
ATOM 3092 C CA . PRO A 1 411 ? 155.783 110.988 155.420 1.00 59.01 410 PRO A CA 1
ATOM 3093 C C . PRO A 1 411 ? 155.327 109.877 156.356 1.00 62.89 410 PRO A C 1
ATOM 3094 O O . PRO A 1 411 ? 155.359 108.702 155.960 1.00 65.47 410 PRO A O 1
ATOM 3098 N N . PRO A 1 412 ? 154.893 110.169 157.595 1.00 62.42 411 PRO A N 1
ATOM 3099 C CA . PRO A 1 412 ? 154.456 109.063 158.463 1.00 61.85 411 PRO A CA 1
ATOM 3100 C C . PRO A 1 412 ? 153.091 108.494 158.107 1.00 61.13 411 PRO A C 1
ATOM 3101 O O . PRO A 1 412 ? 152.566 107.666 158.859 1.00 64.45 411 PRO A O 1
ATOM 3105 N N . GLY A 1 413 ? 152.503 108.910 156.989 1.00 62.52 412 GLY A N 1
ATOM 3106 C CA . GLY A 1 413 ? 151.228 108.385 156.552 1.00 62.50 412 GLY A CA 1
ATOM 3107 C C . GLY A 1 413 ? 151.288 107.098 155.763 1.00 66.27 412 GLY A C 1
ATOM 3108 O O . GLY A 1 413 ? 150.241 106.570 155.376 1.00 65.95 412 GLY A O 1
ATOM 3109 N N . GLU A 1 414 ? 152.488 106.570 155.510 1.00 65.78 413 GLU A N 1
ATOM 3110 C CA . GLU A 1 414 ? 152.608 105.341 154.732 1.00 63.37 413 GLU A CA 1
ATOM 3111 C C . GLU A 1 414 ? 152.206 104.119 155.548 1.00 61.64 413 GLU A C 1
ATOM 3112 O O . GLU A 1 414 ? 151.822 103.090 154.979 1.00 64.01 413 GLU A O 1
ATOM 3118 N N . ALA A 1 415 ? 152.299 104.206 156.877 1.00 59.05 414 ALA A N 1
ATOM 3119 C CA . ALA A 1 415 ? 151.973 103.060 157.719 1.00 61.44 414 ALA A CA 1
ATOM 3120 C C . ALA A 1 415 ? 150.504 102.675 157.593 1.00 65.53 414 ALA A C 1
ATOM 3121 O O . ALA A 1 415 ? 150.168 101.486 157.540 1.00 69.60 414 ALA A O 1
ATOM 3123 N N . TYR A 1 416 ? 149.614 103.665 157.543 1.00 66.84 415 TYR A N 1
ATOM 3124 C CA . TYR A 1 416 ? 148.178 103.429 157.470 1.00 65.92 415 TYR A CA 1
ATOM 3125 C C . TYR A 1 416 ? 147.595 103.827 156.117 1.00 62.08 415 TYR A C 1
ATOM 3126 O O . TYR A 1 416 ? 146.415 104.176 156.028 1.00 61.45 415 TYR A O 1
ATOM 3135 N N . GLN A 1 417 ? 148.407 103.784 155.058 1.00 57.50 416 GLN A N 1
ATOM 3136 C CA . GLN A 1 417 ? 147.922 104.157 153.735 1.00 56.17 416 GLN A CA 1
ATOM 3137 C C . GLN A 1 417 ? 146.875 103.186 153.206 1.00 60.99 416 GLN A C 1
ATOM 3138 O O . GLN A 1 417 ? 146.062 103.572 152.360 1.00 64.35 416 GLN A O 1
ATOM 3144 N N . THR A 1 418 ? 146.874 101.938 153.682 1.00 64.82 417 THR A N 1
ATOM 3145 C CA . THR A 1 418 ? 145.855 100.987 153.253 1.00 64.35 417 THR A CA 1
ATOM 3146 C C . THR A 1 418 ? 144.489 101.351 153.819 1.00 64.96 417 THR A C 1
ATOM 3147 O O . THR A 1 418 ? 143.458 101.100 153.184 1.00 63.64 417 THR A O 1
ATOM 3151 N N . LEU A 1 419 ? 144.461 101.942 155.013 1.00 67.08 418 LEU A N 1
ATOM 3152 C CA . LEU A 1 419 ? 143.219 102.313 155.679 1.00 59.72 418 LEU A CA 1
ATOM 3153 C C . LEU A 1 419 ? 142.793 103.746 155.392 1.00 59.86 418 LEU A C 1
ATOM 3154 O O . LEU A 1 419 ? 141.614 103.992 155.125 1.00 58.92 418 LEU A O 1
ATOM 3159 N N . ALA A 1 420 ? 143.723 104.696 155.439 1.00 63.59 419 ALA A N 1
ATOM 3160 C CA . ALA A 1 420 ? 143.422 106.115 155.252 1.00 57.50 419 ALA A CA 1
ATOM 3161 C C . ALA A 1 420 ? 144.435 106.723 154.285 1.00 50.58 419 ALA A C 1
ATOM 3162 O O . ALA A 1 420 ? 145.492 107.205 154.700 1.00 52.33 419 ALA A O 1
ATOM 3164 N N . SER A 1 421 ? 144.110 106.700 152.994 1.00 43.33 420 SER A N 1
ATOM 3165 C CA . SER A 1 421 ? 144.919 107.369 151.985 1.00 40.13 420 SER A CA 1
ATOM 3166 C C . SER A 1 421 ? 144.333 108.703 151.545 1.00 45.42 420 SER A C 1
ATOM 3167 O O . SER A 1 421 ? 145.021 109.471 150.865 1.00 51.86 420 SER A O 1
ATOM 3170 N N . GLY A 1 422 ? 143.088 108.997 151.912 1.00 50.88 421 GLY A N 1
ATOM 3171 C CA . GLY A 1 422 ? 142.502 110.292 151.634 1.00 49.53 421 GLY A CA 1
ATOM 3172 C C . GLY A 1 422 ? 141.965 110.935 152.895 1.00 47.29 421 GLY A C 1
ATOM 3173 O O . GLY A 1 422 ? 141.180 110.319 153.619 1.00 51.50 421 GLY A O 1
ATOM 3174 N N . VAL A 1 423 ? 142.369 112.173 153.164 1.00 41.74 422 VAL A N 1
ATOM 3175 C CA . VAL A 1 423 ? 142.035 112.856 154.408 1.00 35.68 422 VAL A CA 1
ATOM 3176 C C . VAL A 1 423 ? 141.308 114.152 154.082 1.00 44.63 422 VAL A C 1
ATOM 3177 O O . VAL A 1 423 ? 141.827 114.992 153.338 1.00 50.76 422 VAL A O 1
ATOM 3181 N N . LEU A 1 424 ? 140.114 114.317 154.646 1.00 46.43 423 LEU A N 1
ATOM 3182 C CA . LEU A 1 424 ? 139.356 115.561 154.553 1.00 44.05 423 LEU A CA 1
ATOM 3183 C C . LEU A 1 424 ? 139.079 116.047 155.968 1.00 42.39 423 LEU A C 1
ATOM 3184 O O . LEU A 1 424 ? 138.229 115.485 156.664 1.00 48.30 423 LEU A O 1
ATOM 3189 N N . ALA A 1 425 ? 139.799 117.079 156.396 1.00 40.65 424 ALA A N 1
ATOM 3190 C CA . ALA A 1 425 ? 139.746 117.537 157.777 1.00 43.27 424 ALA A CA 1
ATOM 3191 C C . ALA A 1 425 ? 139.202 118.955 157.849 1.00 49.13 424 ALA A C 1
ATOM 3192 O O . ALA A 1 425 ? 139.478 119.784 156.976 1.00 56.61 424 ALA A O 1
ATOM 3194 N N . MET A 1 426 ? 138.420 119.223 158.894 1.00 48.32 425 MET A N 1
ATOM 3195 C CA . MET A 1 426 ? 137.889 120.554 159.154 1.00 50.72 425 MET A CA 1
ATOM 3196 C C . MET A 1 426 ? 137.788 120.763 160.659 1.00 51.32 425 MET A C 1
ATOM 3197 O O . MET A 1 426 ? 137.322 119.882 161.387 1.00 53.75 425 MET A O 1
ATOM 3202 N N . SER A 1 427 ? 138.239 121.927 161.124 1.00 50.40 426 SER A N 1
ATOM 3203 C CA . SER A 1 427 ? 138.313 122.219 162.547 1.00 52.33 426 SER A CA 1
ATOM 3204 C C . SER A 1 427 ? 137.747 123.602 162.832 1.00 54.51 426 SER A C 1
ATOM 3205 O O . SER A 1 427 ? 137.838 124.510 162.001 1.00 59.91 426 SER A O 1
ATOM 3208 N N . LEU A 1 428 ? 137.158 123.750 164.018 1.00 53.69 427 LEU A N 1
ATOM 3209 C CA . LEU A 1 428 ? 136.621 125.026 164.468 1.00 54.82 427 LEU A CA 1
ATOM 3210 C C . LEU A 1 428 ? 137.752 125.955 164.908 1.00 62.33 427 LEU A C 1
ATOM 3211 O O . LEU A 1 428 ? 138.785 125.492 165.400 1.00 64.99 427 LEU A O 1
ATOM 3216 N N . PRO A 1 429 ? 137.582 127.269 164.740 1.00 59.67 428 PRO A N 1
ATOM 3217 C CA . PRO A 1 429 ? 138.648 128.211 165.118 1.00 49.91 428 PRO A CA 1
ATOM 3218 C C . PRO A 1 429 ? 138.606 128.591 166.594 1.00 48.33 428 PRO A C 1
ATOM 3219 O O . PRO A 1 429 ? 138.242 129.712 166.966 1.00 53.21 428 PRO A O 1
ATOM 3223 N N . LYS A 1 430 ? 138.986 127.652 167.450 1.00 47.76 429 LYS A N 1
ATOM 3224 C CA . LYS A 1 430 ? 139.023 127.870 168.886 1.00 54.52 429 LYS A CA 1
ATOM 3225 C C . LYS A 1 430 ? 140.283 127.244 169.462 1.00 59.13 429 LYS A C 1
ATOM 3226 O O . LYS A 1 430 ? 140.833 126.299 168.884 1.00 64.12 429 LYS A O 1
ATOM 3232 N N . PRO A 1 431 ? 140.773 127.760 170.593 1.00 61.16 430 PRO A N 1
ATOM 3233 C CA . PRO A 1 431 ? 141.976 127.168 171.204 1.00 64.63 430 PRO A CA 1
ATOM 3234 C C . PRO A 1 431 ? 141.821 125.699 171.559 1.00 70.14 430 PRO A C 1
ATOM 3235 O O . PRO A 1 431 ? 142.810 124.956 171.527 1.00 77.05 430 PRO A O 1
ATOM 3239 N N . VAL A 1 432 ? 140.609 125.259 171.902 1.00 67.25 431 VAL A N 1
ATOM 3240 C CA . VAL A 1 432 ? 140.393 123.856 172.228 1.00 67.19 431 VAL A CA 1
ATOM 3241 C C . VAL A 1 432 ? 140.619 123.003 170.987 1.00 73.86 431 VAL A C 1
ATOM 3242 O O . VAL A 1 432 ? 140.106 123.299 169.900 1.00 73.95 431 VAL A O 1
ATOM 3246 N N . ASP A 1 433 ? 141.394 121.933 171.146 1.00 78.24 432 ASP A N 1
ATOM 3247 C CA . ASP A 1 433 ? 141.722 121.046 170.034 1.00 73.14 432 ASP A CA 1
ATOM 3248 C C . ASP A 1 433 ? 140.495 120.221 169.668 1.00 66.88 432 ASP A C 1
ATOM 3249 O O . ASP A 1 433 ? 140.184 119.223 170.324 1.00 67.72 432 ASP A O 1
ATOM 3254 N N . ASN A 1 434 ? 139.795 120.637 168.615 1.00 59.59 433 ASN A N 1
ATOM 3255 C CA . ASN A 1 434 ? 138.612 119.937 168.139 1.00 58.66 433 ASN A CA 1
ATOM 3256 C C . ASN A 1 434 ? 138.641 119.880 166.619 1.00 52.58 433 ASN A C 1
ATOM 3257 O O . ASN A 1 434 ? 139.257 120.720 165.959 1.00 57.26 433 ASN A O 1
ATOM 3262 N N . GLY A 1 435 ? 137.970 118.874 166.069 1.00 51.49 434 GLY A N 1
ATOM 3263 C CA . GLY A 1 435 ? 137.933 118.729 164.626 1.00 48.56 434 GLY A CA 1
ATOM 3264 C C . GLY A 1 435 ? 137.208 117.483 164.168 1.00 44.15 434 GLY A C 1
ATOM 3265 O O . GLY A 1 435 ? 136.866 116.597 164.959 1.00 52.26 434 GLY A O 1
ATOM 3266 N N . VAL A 1 436 ? 136.981 117.425 162.856 1.00 40.09 435 VAL A N 1
ATOM 3267 C CA . VAL A 1 436 ? 136.312 116.310 162.199 1.00 40.94 435 VAL A CA 1
ATOM 3268 C C . VAL A 1 436 ? 137.161 115.908 161.000 1.00 51.19 435 VAL A C 1
ATOM 3269 O O . VAL A 1 436 ? 137.482 116.751 160.152 1.00 57.79 435 VAL A O 1
ATOM 3273 N N . ILE A 1 437 ? 137.523 114.629 160.928 1.00 50.27 436 ILE A N 1
ATOM 3274 C CA . ILE A 1 437 ? 138.366 114.100 159.863 1.00 41.94 436 ILE A CA 1
ATOM 3275 C C . ILE A 1 437 ? 137.635 112.947 159.190 1.00 40.10 436 ILE A C 1
ATOM 3276 O O . ILE A 1 437 ? 137.074 112.076 159.867 1.00 46.73 436 ILE A O 1
ATOM 3281 N N . TRP A 1 438 ? 137.637 112.949 157.861 1.00 38.52 437 TRP A N 1
ATOM 3282 C CA . TRP A 1 438 ? 137.046 111.890 157.058 1.00 43.63 437 TRP A CA 1
ATOM 3283 C C . TRP A 1 438 ? 138.155 111.161 156.312 1.00 47.23 437 TRP A C 1
ATOM 3284 O O . TRP A 1 438 ? 138.993 111.798 155.661 1.00 49.71 437 TRP A O 1
ATOM 3295 N N . PHE A 1 439 ? 138.155 109.835 156.411 1.00 41.82 438 PHE A N 1
ATOM 3296 C CA . PHE A 1 439 ? 139.194 108.987 155.844 1.00 32.31 438 PHE A CA 1
ATOM 3297 C C . PHE A 1 439 ? 138.619 108.133 154.724 1.00 41.60 438 PHE A C 1
ATOM 3298 O O . PHE A 1 439 ? 137.578 107.486 154.897 1.00 51.24 438 PHE A O 1
ATOM 3306 N N . ARG A 1 440 ? 139.310 108.131 153.586 1.00 43.58 439 ARG A N 1
ATOM 3307 C CA . ARG A 1 440 ? 138.985 107.331 152.419 1.00 43.83 439 ARG A CA 1
ATOM 3308 C C . ARG A 1 440 ? 140.102 106.330 152.162 1.00 48.92 439 ARG A C 1
ATOM 3309 O O . ARG A 1 440 ? 141.280 106.716 152.148 1.00 54.81 439 ARG A O 1
ATOM 3317 N N . PRO A 1 441 ? 139.784 105.055 151.954 1.00 47.61 440 PRO A N 1
ATOM 3318 C CA . PRO A 1 441 ? 140.832 104.042 151.801 1.00 51.89 440 PRO A CA 1
ATOM 3319 C C . PRO A 1 441 ? 141.523 104.131 150.447 1.00 56.16 440 PRO A C 1
ATOM 3320 O O . PRO A 1 441 ? 141.013 104.719 149.491 1.00 56.72 440 PRO A O 1
ATOM 3324 N N . GLU A 1 442 ? 142.707 103.526 150.385 1.00 53.17 441 GLU A N 1
ATOM 3325 C CA . GLU A 1 442 ? 143.484 103.512 149.153 1.00 49.56 441 GLU A CA 1
ATOM 3326 C C . GLU A 1 442 ? 142.798 102.665 148.090 1.00 57.54 441 GLU A C 1
ATOM 3327 O O . GLU A 1 442 ? 142.285 101.579 148.374 1.00 64.75 441 GLU A O 1
ATOM 3333 N N . VAL A 1 443 ? 142.790 103.169 146.859 1.00 57.36 442 VAL A N 1
ATOM 3334 C CA . VAL A 1 443 ? 142.323 102.425 145.696 1.00 56.11 442 VAL A CA 1
ATOM 3335 C C . VAL A 1 443 ? 143.512 102.233 144.763 1.00 62.67 442 VAL A C 1
ATOM 3336 O O . VAL A 1 443 ? 144.200 103.200 144.412 1.00 66.38 442 VAL A O 1
ATOM 3340 N N . LYS A 1 444 ? 143.765 100.985 144.377 1.00 63.22 443 LYS A N 1
ATOM 3341 C CA . LYS A 1 444 ? 144.912 100.679 143.530 1.00 60.75 443 LYS A CA 1
ATOM 3342 C C . LYS A 1 444 ? 144.618 101.094 142.095 1.00 58.32 443 LYS A C 1
ATOM 3343 O O . LYS A 1 444 ? 143.756 100.508 141.433 1.00 65.58 443 LYS A O 1
ATOM 3349 N N . GLN A 1 445 ? 145.334 102.107 141.614 1.00 49.90 444 GLN A N 1
ATOM 3350 C CA . GLN A 1 445 ? 145.131 102.650 140.279 1.00 52.42 444 GLN A CA 1
ATOM 3351 C C . GLN A 1 445 ? 146.397 102.473 139.455 1.00 58.42 444 GLN A C 1
ATOM 3352 O O . GLN A 1 445 ? 147.489 102.859 139.889 1.00 64.37 444 GLN A O 1
ATOM 3358 N N . SER A 1 446 ? 146.242 101.901 138.263 1.00 57.20 445 SER A N 1
ATOM 3359 C CA . SER A 1 446 ? 147.344 101.706 137.324 1.00 58.83 445 SER A CA 1
ATOM 3360 C C . SER A 1 446 ? 147.347 102.894 136.368 1.00 61.87 445 SER A C 1
ATOM 3361 O O . SER A 1 446 ? 146.716 102.869 135.310 1.00 63.65 445 SER A O 1
ATOM 3364 N N . VAL A 1 447 ? 148.065 103.948 136.755 1.00 63.31 446 VAL A N 1
ATOM 3365 C CA . VAL A 1 447 ? 148.177 105.132 135.915 1.00 55.38 446 VAL A CA 1
ATOM 3366 C C . VAL A 1 447 ? 148.946 104.781 134.648 1.00 53.98 446 VAL A C 1
ATOM 3367 O O . VAL A 1 447 ? 149.967 104.081 134.686 1.00 61.32 446 VAL A O 1
ATOM 3371 N N . GLN A 1 448 ? 148.447 105.257 133.512 1.00 49.86 447 GLN A N 1
ATOM 3372 C CA . GLN A 1 448 ? 149.051 104.991 132.214 1.00 56.64 447 GLN A CA 1
ATOM 3373 C C . GLN A 1 448 ? 149.982 106.136 131.848 1.00 58.26 447 GLN A C 1
ATOM 3374 O O . GLN A 1 448 ? 149.579 107.304 131.883 1.00 59.20 447 GLN A O 1
ATOM 3380 N N . TRP A 1 449 ? 151.221 105.804 131.496 1.00 56.62 448 TRP A N 1
ATOM 3381 C CA . TRP A 1 449 ? 152.196 106.798 131.077 1.00 51.60 448 TRP A CA 1
ATOM 3382 C C . TRP A 1 449 ? 152.679 106.499 129.664 1.00 57.85 448 TRP A C 1
ATOM 3383 O O . TRP A 1 449 ? 152.757 105.342 129.243 1.00 66.65 448 TRP A O 1
ATOM 3394 N N . SER A 1 450 ? 153.000 107.566 128.933 1.00 56.12 449 SER A N 1
ATOM 3395 C CA . SER A 1 450 ? 153.533 107.458 127.577 1.00 56.03 449 SER A CA 1
ATOM 3396 C C . SER A 1 450 ? 155.055 107.458 127.670 1.00 60.10 449 SER A C 1
ATOM 3397 O O . SER A 1 450 ? 155.699 108.507 127.679 1.00 68.50 449 SER A O 1
ATOM 3400 N N . GLY A 1 451 ? 155.630 106.265 127.741 1.00 57.24 450 GLY A N 1
ATOM 3401 C CA . GLY A 1 451 ? 157.064 106.115 127.876 1.00 62.54 450 GLY A CA 1
ATOM 3402 C C . GLY A 1 451 ? 157.472 105.805 129.303 1.00 69.98 450 GLY A C 1
ATOM 3403 O O . GLY A 1 451 ? 156.690 105.320 130.124 1.00 67.78 450 GLY A O 1
ATOM 3404 N N . ASP A 1 452 ? 158.735 106.091 129.593 1.00 76.08 451 ASP A N 1
ATOM 3405 C CA . ASP A 1 452 ? 159.284 105.815 130.914 1.00 72.68 451 ASP A CA 1
ATOM 3406 C C . ASP A 1 452 ? 159.030 106.991 131.849 1.00 72.63 451 ASP A C 1
ATOM 3407 O O . ASP A 1 452 ? 159.549 108.086 131.605 1.00 76.74 451 ASP A O 1
ATOM 3412 N N . PRO A 1 453 ? 158.242 106.818 132.914 1.00 72.51 452 PRO A N 1
ATOM 3413 C CA . PRO A 1 453 ? 158.112 107.901 133.902 1.00 76.08 452 PRO A CA 1
ATOM 3414 C C . PRO A 1 453 ? 159.419 108.238 134.594 1.00 79.68 452 PRO A C 1
ATOM 3415 O O . PRO A 1 453 ? 159.650 109.406 134.932 1.00 82.12 452 PRO A O 1
ATOM 3419 N N . ASN A 1 454 ? 160.285 107.248 134.815 1.00 78.41 453 ASN A N 1
ATOM 3420 C CA . ASN A 1 454 ? 161.552 107.484 135.493 1.00 78.96 453 ASN A CA 1
ATOM 3421 C C . ASN A 1 454 ? 162.665 107.904 134.544 1.00 82.21 453 ASN A C 1
ATOM 3422 O O . ASN A 1 454 ? 163.735 108.307 135.012 1.00 88.26 453 ASN A O 1
ATOM 3427 N N . LYS A 1 455 ? 162.445 107.826 133.233 1.00 79.99 454 LYS A N 1
ATOM 3428 C CA . LYS A 1 455 ? 163.418 108.273 132.237 1.00 75.85 454 LYS A CA 1
ATOM 3429 C C . LYS A 1 455 ? 162.687 109.194 131.266 1.00 73.40 454 LYS A C 1
ATOM 3430 O O . LYS A 1 455 ? 162.239 108.770 130.192 1.00 72.83 454 LYS A O 1
ATOM 3436 N N . PRO A 1 456 ? 162.473 110.456 131.654 1.00 75.15 455 PRO A N 1
ATOM 3437 C CA . PRO A 1 456 ? 161.868 111.410 130.714 1.00 73.04 455 PRO A CA 1
ATOM 3438 C C . PRO A 1 456 ? 162.735 111.671 129.495 1.00 75.85 455 PRO A C 1
ATOM 3439 O O . PRO A 1 456 ? 162.212 111.890 128.396 1.00 76.95 455 PRO A O 1
ATOM 3443 N N . LEU A 1 457 ? 164.055 111.654 129.668 1.00 78.00 456 LEU A N 1
ATOM 3444 C CA . LEU A 1 457 ? 164.990 112.041 128.622 1.00 74.96 456 LEU A CA 1
ATOM 3445 C C . LEU A 1 457 ? 166.090 110.999 128.492 1.00 78.51 456 LEU A C 1
ATOM 3446 O O . LEU A 1 457 ? 166.517 110.405 129.487 1.00 81.32 456 LEU A O 1
ATOM 3451 N N . ASN A 1 458 ? 166.542 110.781 127.258 1.00 78.32 457 ASN A N 1
ATOM 3452 C CA . ASN A 1 458 ? 167.696 109.925 127.021 1.00 82.90 457 ASN A CA 1
ATOM 3453 C C . ASN A 1 458 ? 168.999 110.700 127.181 1.00 90.43 457 ASN A C 1
ATOM 3454 O O . ASN A 1 458 ? 169.533 111.239 126.206 1.00 93.51 457 ASN A O 1
ATOM 3459 N N . LEU A 1 459 ? 169.508 110.769 128.411 1.00 95.47 458 LEU A N 1
ATOM 3460 C CA . LEU A 1 459 ? 170.703 111.543 128.733 1.00 100.98 458 LEU A CA 1
ATOM 3461 C C . LEU A 1 459 ? 171.901 111.044 127.933 1.00 103.83 458 LEU A C 1
ATOM 3462 O O . LEU A 1 459 ? 172.292 109.878 128.041 1.00 100.31 458 LEU A O 1
ATOM 3467 N N . ASP A 1 460 ? 172.482 111.931 127.132 1.00 105.13 459 ASP A N 1
ATOM 3468 C CA . ASP A 1 460 ? 173.631 111.586 126.304 1.00 109.37 459 ASP A CA 1
ATOM 3469 C C . ASP A 1 460 ? 174.789 112.549 126.550 1.00 105.34 459 ASP A C 1
ATOM 3470 O O . ASP A 1 460 ? 174.621 113.766 126.481 1.00 103.57 459 ASP A O 1
ATOM 3475 N N . ARG A 1 467 ? 173.868 117.227 125.495 1.00 91.14 466 ARG A N 1
ATOM 3476 C CA . ARG A 1 467 ? 172.583 117.690 124.988 1.00 92.80 466 ARG A CA 1
ATOM 3477 C C . ARG A 1 467 ? 171.478 116.686 125.300 1.00 85.91 466 ARG A C 1
ATOM 3478 O O . ARG A 1 467 ? 171.662 115.479 125.145 1.00 87.62 466 ARG A O 1
ATOM 3486 N N . LEU A 1 468 ? 170.332 117.195 125.743 1.00 82.15 467 LEU A N 1
ATOM 3487 C CA . LEU A 1 468 ? 169.195 116.350 126.076 1.00 77.27 467 LEU A CA 1
ATOM 3488 C C . LEU A 1 468 ? 168.603 115.743 124.811 1.00 73.12 467 LEU A C 1
ATOM 3489 O O . LEU A 1 468 ? 168.550 116.393 123.762 1.00 77.12 467 LEU A O 1
ATOM 3494 N N . GLN A 1 469 ? 168.159 114.492 124.914 1.00 68.31 468 GLN A N 1
ATOM 3495 C CA . GLN A 1 469 ? 167.593 113.766 123.789 1.00 68.69 468 GLN A CA 1
ATOM 3496 C C . GLN A 1 469 ? 166.221 113.227 124.170 1.00 67.96 468 GLN A C 1
ATOM 3497 O O . GLN A 1 469 ? 166.087 112.570 125.214 1.00 75.03 468 GLN A O 1
ATOM 3503 N N . PRO A 1 470 ? 165.186 113.487 123.372 1.00 58.40 469 PRO A N 1
ATOM 3504 C CA . PRO A 1 470 ? 163.859 112.948 123.691 1.00 58.11 469 PRO A CA 1
ATOM 3505 C C . PRO A 1 470 ? 163.847 111.427 123.641 1.00 63.74 469 PRO A C 1
ATOM 3506 O O . PRO A 1 470 ? 164.581 110.800 122.874 1.00 63.65 469 PRO A O 1
ATOM 3510 N N . ARG A 1 471 ? 162.997 110.839 124.478 1.00 60.82 470 ARG A N 1
ATOM 3511 C CA . ARG A 1 471 ? 162.901 109.388 124.561 1.00 57.49 470 ARG A CA 1
ATOM 3512 C C . ARG A 1 471 ? 162.337 108.808 123.270 1.00 57.92 470 ARG A C 1
ATOM 3513 O O . ARG A 1 471 ? 161.356 109.311 122.717 1.00 60.48 470 ARG A O 1
ATOM 3521 N N . THR A 1 472 ? 162.968 107.734 122.790 1.00 57.29 471 THR A N 1
ATOM 3522 C CA . THR A 1 472 ? 162.510 107.087 121.565 1.00 56.94 471 THR A CA 1
ATOM 3523 C C . THR A 1 472 ? 161.245 106.270 121.798 1.00 58.40 471 THR A C 1
ATOM 3524 O O . THR A 1 472 ? 160.338 106.276 120.957 1.00 59.00 471 THR A O 1
ATOM 3528 N N . SER A 1 473 ? 161.164 105.571 122.927 1.00 60.92 472 SER A N 1
ATOM 3529 C CA . SER A 1 473 ? 160.030 104.705 123.220 1.00 63.62 472 SER A CA 1
ATOM 3530 C C . SER A 1 473 ? 158.805 105.541 123.567 1.00 62.34 472 SER A C 1
ATOM 3531 O O . SER A 1 473 ? 158.892 106.488 124.356 1.00 61.20 472 SER A O 1
ATOM 3534 N N . PHE A 1 474 ? 157.666 105.188 122.974 1.00 62.78 473 PHE A N 1
ATOM 3535 C CA . PHE A 1 474 ? 156.404 105.876 123.218 1.00 61.95 473 PHE A CA 1
ATOM 3536 C C . PHE A 1 474 ? 155.292 104.886 123.539 1.00 67.75 473 PHE A C 1
ATOM 3537 O O . PHE A 1 474 ? 154.124 105.124 123.216 1.00 64.41 473 PHE A O 1
ATOM 3545 N N . GLU A 1 475 ? 155.635 103.771 124.174 1.00 70.22 474 GLU A N 1
ATOM 3546 C CA . GLU A 1 475 ? 154.669 102.736 124.507 1.00 63.95 474 GLU A CA 1
ATOM 3547 C C . GLU A 1 475 ? 153.996 103.034 125.842 1.00 66.84 474 GLU A C 1
ATOM 3548 O O . GLU A 1 475 ? 154.483 103.825 126.654 1.00 69.52 474 GLU A O 1
ATOM 3554 N N . ILE A 1 476 ? 152.857 102.381 126.061 1.00 63.54 475 ILE A N 1
ATOM 3555 C CA . ILE A 1 476 ? 152.089 102.577 127.285 1.00 56.22 475 ILE A CA 1
ATOM 3556 C C . ILE A 1 476 ? 152.736 101.793 128.418 1.00 56.78 475 ILE A C 1
ATOM 3557 O O . ILE A 1 476 ? 153.001 100.591 128.291 1.00 61.67 475 ILE A O 1
ATOM 3562 N N . TRP A 1 477 ? 152.995 102.472 129.533 1.00 56.04 476 TRP A N 1
ATOM 3563 C CA . TRP A 1 477 ? 153.507 101.841 130.743 1.00 63.13 476 TRP A CA 1
ATOM 3564 C C . TRP A 1 477 ? 152.484 101.943 131.864 1.00 67.67 476 TRP A C 1
ATOM 3565 O O . TRP A 1 477 ? 151.890 103.006 132.083 1.00 67.31 476 TRP A O 1
ATOM 3576 N N . LYS A 1 478 ? 152.287 100.828 132.564 1.00 68.67 477 LYS A N 1
ATOM 3577 C CA . LYS A 1 478 ? 151.448 100.765 133.753 1.00 61.72 477 LYS A CA 1
ATOM 3578 C C . LYS A 1 478 ? 152.287 101.202 134.948 1.00 59.57 477 LYS A C 1
ATOM 3579 O O . LYS A 1 478 ? 153.437 100.776 135.091 1.00 67.35 477 LYS A O 1
ATOM 3585 N N . VAL A 1 479 ? 151.719 102.048 135.803 1.00 52.35 478 VAL A N 1
ATOM 3586 C CA . VAL A 1 479 ? 152.351 102.429 137.061 1.00 54.96 478 VAL A CA 1
ATOM 3587 C C . VAL A 1 479 ? 151.315 102.253 138.162 1.00 64.14 478 VAL A C 1
ATOM 3588 O O . VAL A 1 479 ? 150.345 103.017 138.237 1.00 65.95 478 VAL A O 1
ATOM 3592 N N . GLU A 1 480 ? 151.510 101.244 139.007 1.00 64.16 479 GLU A N 1
ATOM 3593 C CA . GLU A 1 480 ? 150.583 100.968 140.100 1.00 62.35 479 GLU A CA 1
ATOM 3594 C C . GLU A 1 480 ? 150.838 101.980 141.209 1.00 67.08 479 GLU A C 1
ATOM 3595 O O . GLU A 1 480 ? 151.684 101.766 142.082 1.00 71.19 479 GLU A O 1
ATOM 3601 N N . MET A 1 481 ? 150.108 103.092 141.178 1.00 65.47 480 MET A N 1
ATOM 3602 C CA . MET A 1 481 ? 150.341 104.178 142.121 1.00 61.57 480 MET A CA 1
ATOM 3603 C C . MET A 1 481 ? 149.592 103.884 143.414 1.00 61.74 480 MET A C 1
ATOM 3604 O O . MET A 1 481 ? 148.357 103.888 143.442 1.00 64.89 480 MET A O 1
ATOM 3609 N N . THR A 1 482 ? 150.341 103.632 144.483 1.00 59.28 481 THR A N 1
ATOM 3610 C CA . THR A 1 482 ? 149.779 103.261 145.772 1.00 63.92 481 THR A CA 1
ATOM 3611 C C . THR A 1 482 ? 149.706 104.474 146.690 1.00 66.68 481 THR A C 1
ATOM 3612 O O . THR A 1 482 ? 150.404 105.473 146.495 1.00 67.56 481 THR A O 1
ATOM 3616 N N . GLY A 1 483 ? 148.845 104.373 147.700 1.00 62.06 482 GLY A N 1
ATOM 3617 C CA . GLY A 1 483 ? 148.688 105.439 148.666 1.00 56.73 482 GLY A CA 1
ATOM 3618 C C . GLY A 1 483 ? 147.771 106.563 148.247 1.00 54.75 482 GLY A C 1
ATOM 3619 O O . GLY A 1 483 ? 147.692 107.573 148.954 1.00 57.85 482 GLY A O 1
ATOM 3620 N N . ILE A 1 484 ? 147.069 106.423 147.126 1.00 51.57 483 ILE A N 1
ATOM 3621 C CA . ILE A 1 484 ? 146.170 107.454 146.621 1.00 49.80 483 ILE A CA 1
ATOM 3622 C C . ILE A 1 484 ? 144.741 106.949 146.752 1.00 57.75 483 ILE A C 1
ATOM 3623 O O . ILE A 1 484 ? 144.411 105.854 146.280 1.00 62.62 483 ILE A O 1
ATOM 3628 N N . ALA A 1 485 ? 143.894 107.748 147.393 1.00 55.88 484 ALA A N 1
ATOM 3629 C CA . ALA A 1 485 ? 142.483 107.436 147.550 1.00 49.39 484 ALA A CA 1
ATOM 3630 C C . ALA A 1 485 ? 141.665 108.154 146.482 1.00 47.49 484 ALA A C 1
ATOM 3631 O O . ALA A 1 485 ? 142.201 108.840 145.608 1.00 53.76 484 ALA A O 1
ATOM 3633 N N . THR A 1 486 ? 140.348 107.979 146.558 1.00 43.19 485 THR A N 1
ATOM 3634 C CA . THR A 1 486 ? 139.452 108.635 145.616 1.00 46.01 485 THR A CA 1
ATOM 3635 C C . THR A 1 486 ? 139.510 110.147 145.796 1.00 49.94 485 THR A C 1
ATOM 3636 O O . THR A 1 486 ? 139.619 110.653 146.916 1.00 53.07 485 THR A O 1
ATOM 3640 N N . LYS A 1 487 ? 139.446 110.867 144.678 1.00 48.42 486 LYS A N 1
ATOM 3641 C CA . LYS A 1 487 ? 139.506 112.322 144.712 1.00 44.55 486 LYS A CA 1
ATOM 3642 C C . LYS A 1 487 ? 138.335 112.896 145.499 1.00 49.88 486 LYS A C 1
ATOM 3643 O O . LYS A 1 487 ? 137.198 112.431 145.383 1.00 55.66 486 LYS A O 1
ATOM 3649 N N . TRP A 1 488 ? 138.622 113.912 146.308 1.00 52.23 487 TRP A N 1
ATOM 3650 C CA . TRP A 1 488 ? 137.572 114.649 146.996 1.00 46.18 487 TRP A CA 1
ATOM 3651 C C . TRP A 1 488 ? 136.947 115.650 146.033 1.00 52.84 487 TRP A C 1
ATOM 3652 O O . TRP A 1 488 ? 137.638 116.519 145.492 1.00 58.58 487 TRP A O 1
ATOM 3663 N N . SER A 1 489 ? 135.640 115.525 145.818 1.00 50.41 488 SER A N 1
ATOM 3664 C CA . SER A 1 489 ? 134.953 116.363 144.850 1.00 51.82 488 SER A CA 1
ATOM 3665 C C . SER A 1 489 ? 134.821 117.793 145.370 1.00 56.98 488 SER A C 1
ATOM 3666 O O . SER A 1 489 ? 135.083 118.091 146.538 1.00 57.75 488 SER A O 1
ATOM 3669 N N . HIS A 1 490 ? 134.424 118.693 144.468 1.00 58.35 489 HIS A N 1
ATOM 3670 C CA . HIS A 1 490 ? 134.141 120.065 144.875 1.00 55.14 489 HIS A CA 1
ATOM 3671 C C . HIS A 1 490 ? 132.976 120.109 145.855 1.00 53.58 489 HIS A C 1
ATOM 3672 O O . HIS A 1 490 ? 132.983 120.895 146.810 1.00 55.62 489 HIS A O 1
ATOM 3679 N N . GLY A 1 491 ? 131.965 119.269 145.632 1.00 54.60 490 GLY A N 1
ATOM 3680 C CA . GLY A 1 491 ? 130.888 119.154 146.598 1.00 54.77 490 GLY A CA 1
ATOM 3681 C C . GLY A 1 491 ? 131.363 118.639 147.942 1.00 53.04 490 GLY A C 1
ATOM 3682 O O . GLY A 1 491 ? 130.799 118.987 148.979 1.00 56.73 490 GLY A O 1
ATOM 3683 N N . ASP A 1 492 ? 132.415 117.818 147.945 1.00 53.37 491 ASP A N 1
ATOM 3684 C CA . ASP A 1 492 ? 132.955 117.305 149.201 1.00 51.48 491 ASP A CA 1
ATOM 3685 C C . ASP A 1 492 ? 133.509 118.433 150.066 1.00 53.63 491 ASP A C 1
ATOM 3686 O O . ASP A 1 492 ? 133.152 118.563 151.246 1.00 54.88 491 ASP A O 1
ATOM 3691 N N . VAL A 1 493 ? 134.383 119.263 149.492 1.00 52.80 492 VAL A N 1
ATOM 3692 C CA . VAL A 1 493 ? 134.941 120.379 150.247 1.00 52.05 492 VAL A CA 1
ATOM 3693 C C . VAL A 1 493 ? 133.864 121.411 150.553 1.00 56.02 492 VAL A C 1
ATOM 3694 O O . VAL A 1 493 ? 133.904 122.067 151.601 1.00 55.30 492 VAL A O 1
ATOM 3698 N N . PHE A 1 494 ? 132.886 121.577 149.655 1.00 57.21 493 PHE A N 1
ATOM 3699 C CA . PHE A 1 494 ? 131.772 122.470 149.960 1.00 52.95 493 PHE A CA 1
ATOM 3700 C C . PHE A 1 494 ? 131.005 121.992 151.185 1.00 50.96 493 PHE A C 1
ATOM 3701 O O . PHE A 1 494 ? 130.634 122.797 152.045 1.00 55.57 493 PHE A O 1
ATOM 3709 N N . ALA A 1 495 ? 130.733 120.688 151.264 1.00 48.27 494 ALA A N 1
ATOM 3710 C CA . ALA A 1 495 ? 130.024 120.142 152.414 1.00 47.25 494 ALA A CA 1
ATOM 3711 C C . ALA A 1 495 ? 130.846 120.295 153.683 1.00 51.88 494 ALA A C 1
ATOM 3712 O O . ALA A 1 495 ? 130.302 120.608 154.747 1.00 62.61 494 ALA A O 1
ATOM 3714 N N . ALA A 1 496 ? 132.159 120.076 153.589 1.00 50.32 495 ALA A N 1
ATOM 3715 C CA . ALA A 1 496 ? 133.020 120.277 154.751 1.00 50.81 495 ALA A CA 1
ATOM 3716 C C . ALA A 1 496 ? 132.966 121.724 155.230 1.00 54.57 495 ALA A C 1
ATOM 3717 O O . ALA A 1 496 ? 132.838 121.991 156.432 1.00 57.22 495 ALA A O 1
ATOM 3719 N N . ASN A 1 497 ? 133.041 122.677 154.297 1.00 58.08 496 ASN A N 1
ATOM 3720 C CA . ASN A 1 497 ? 133.011 124.089 154.667 1.00 53.72 496 ASN A CA 1
ATOM 3721 C C . ASN A 1 497 ? 131.653 124.492 155.231 1.00 55.88 496 ASN A C 1
ATOM 3722 O O . ASN A 1 497 ? 131.579 125.280 156.181 1.00 59.82 496 ASN A O 1
ATOM 3727 N N . ASP A 1 498 ? 130.566 123.973 154.656 1.00 56.35 497 ASP A N 1
ATOM 3728 C CA . ASP A 1 498 ? 129.235 124.289 155.164 1.00 55.53 497 ASP A CA 1
ATOM 3729 C C . ASP A 1 498 ? 129.022 123.699 156.551 1.00 55.34 497 ASP A C 1
ATOM 3730 O O . ASP A 1 498 ? 128.403 124.334 157.414 1.00 63.89 497 ASP A O 1
ATOM 3735 N N . LEU A 1 499 ? 129.524 122.484 156.784 1.00 50.55 498 LEU A N 1
ATOM 3736 C CA . LEU A 1 499 ? 129.477 121.905 158.120 1.00 52.90 498 LEU A CA 1
ATOM 3737 C C . LEU A 1 499 ? 130.286 122.739 159.101 1.00 60.19 498 LEU A C 1
ATOM 3738 O O . LEU A 1 499 ? 129.869 122.940 160.246 1.00 64.50 498 LEU A O 1
ATOM 3743 N N . ARG A 1 500 ? 131.446 123.240 158.667 1.00 58.41 499 ARG A N 1
ATOM 3744 C CA . ARG A 1 500 ? 132.244 124.111 159.523 1.00 55.25 499 ARG A CA 1
ATOM 3745 C C . ARG A 1 500 ? 131.492 125.392 159.863 1.00 60.17 499 ARG A C 1
ATOM 3746 O O . ARG A 1 500 ? 131.524 125.855 161.007 1.00 63.16 499 ARG A O 1
ATOM 3754 N N . ARG A 1 501 ? 130.817 125.984 158.876 1.00 59.64 500 ARG A N 1
ATOM 3755 C CA . ARG A 1 501 ? 130.059 127.211 159.116 1.00 55.73 500 ARG A CA 1
ATOM 3756 C C . ARG A 1 501 ? 128.893 126.968 160.070 1.00 58.88 500 ARG A C 1
ATOM 3757 O O . ARG A 1 501 ? 128.639 127.771 160.979 1.00 65.38 500 ARG A O 1
ATOM 3765 N N . SER A 1 502 ? 128.169 125.863 159.874 1.00 54.25 501 SER A N 1
ATOM 3766 C CA . SER A 1 502 ? 127.069 125.529 160.773 1.00 52.32 501 SER A CA 1
ATOM 3767 C C . SER A 1 502 ? 127.574 125.271 162.186 1.00 53.09 501 SER A C 1
ATOM 3768 O O . SER A 1 502 ? 126.949 125.699 163.164 1.00 62.00 501 SER A O 1
ATOM 3771 N N . ALA A 1 503 ? 128.704 124.569 162.310 1.00 48.20 502 ALA A N 1
ATOM 3772 C CA . ALA A 1 503 ? 129.298 124.342 163.621 1.00 50.91 502 ALA A CA 1
ATOM 3773 C C . ALA A 1 503 ? 129.723 125.654 164.262 1.00 57.51 502 ALA A C 1
ATOM 3774 O O . ALA A 1 503 ? 129.550 125.843 165.468 1.00 62.97 502 ALA A O 1
ATOM 3776 N N . LEU A 1 504 ? 130.278 126.573 163.470 1.00 58.88 503 LEU A N 1
ATOM 3777 C CA . LEU A 1 504 ? 130.646 127.890 163.982 1.00 56.08 503 LEU A CA 1
ATOM 3778 C C . LEU A 1 504 ? 129.433 128.612 164.553 1.00 58.24 503 LEU A C 1
ATOM 3779 O O . LEU A 1 504 ? 129.462 129.105 165.688 1.00 62.10 503 LEU A O 1
ATOM 3784 N N . GLU A 1 505 ? 128.349 128.671 163.776 1.00 55.70 504 GLU A N 1
ATOM 3785 C CA . GLU A 1 505 ? 127.151 129.378 164.219 1.00 55.03 504 GLU A CA 1
ATOM 3786 C C . GLU A 1 505 ? 126.570 128.741 165.478 1.00 59.70 504 GLU A C 1
ATOM 3787 O O . GLU A 1 505 ? 126.296 129.428 166.474 1.00 66.01 504 GLU A O 1
ATOM 3793 N N . ASN A 1 506 ? 126.389 127.417 165.455 1.00 55.47 505 ASN A N 1
ATOM 3794 C CA . ASN A 1 506 ? 125.815 126.724 166.600 1.00 52.62 505 ASN A CA 1
ATOM 3795 C C . ASN A 1 506 ? 126.698 126.842 167.834 1.00 60.90 505 ASN A C 1
ATOM 3796 O O . ASN A 1 506 ? 126.187 127.061 168.936 1.00 68.85 505 ASN A O 1
ATOM 3801 N N . ASP A 1 507 ? 128.017 126.713 167.673 1.00 61.84 506 ASP A N 1
ATOM 3802 C CA . ASP A 1 507 ? 128.923 126.825 168.808 1.00 67.38 506 ASP A CA 1
ATOM 3803 C C . ASP A 1 507 ? 128.893 128.225 169.401 1.00 70.11 506 ASP A C 1
ATOM 3804 O O . ASP A 1 507 ? 128.899 128.378 170.627 1.00 73.59 506 ASP A O 1
ATOM 3809 N N . LEU A 1 508 ? 128.866 129.262 168.556 1.00 66.98 507 LEU A N 1
ATOM 3810 C CA . LEU A 1 508 ? 128.733 130.614 169.088 1.00 61.09 507 LEU A CA 1
ATOM 3811 C C . LEU A 1 508 ? 127.444 130.753 169.883 1.00 62.10 507 LEU A C 1
ATOM 3812 O O . LEU A 1 508 ? 127.436 131.342 170.972 1.00 68.88 507 LEU A O 1
ATOM 3817 N N . ALA A 1 509 ? 126.347 130.199 169.359 1.00 58.22 508 ALA A N 1
ATOM 3818 C CA . ALA A 1 509 ? 125.085 130.249 170.090 1.00 57.78 508 ALA A CA 1
ATOM 3819 C C . ALA A 1 509 ? 125.199 129.559 171.446 1.00 67.16 508 ALA A C 1
ATOM 3820 O O . ALA A 1 509 ? 124.723 130.085 172.460 1.00 78.24 508 ALA A O 1
ATOM 3822 N N . ARG A 1 510 ? 125.835 128.385 171.486 1.00 64.32 509 ARG A N 1
ATOM 3823 C CA . ARG A 1 510 ? 125.940 127.644 172.742 1.00 68.88 509 ARG A CA 1
ATOM 3824 C C . ARG A 1 510 ? 126.807 128.375 173.761 1.00 74.52 509 ARG A C 1
ATOM 3825 O O . ARG A 1 510 ? 126.455 128.442 174.943 1.00 81.59 509 ARG A O 1
ATOM 3833 N N . GLN A 1 511 ? 127.954 128.917 173.337 1.00 72.06 510 GLN A N 1
ATOM 3834 C CA . GLN A 1 511 ? 128.783 129.655 174.290 1.00 76.98 510 GLN A CA 1
ATOM 3835 C C . GLN A 1 511 ? 128.084 130.917 174.781 1.00 81.26 510 GLN A C 1
ATOM 3836 O O . GLN A 1 511 ? 128.176 131.256 175.968 1.00 84.19 510 GLN A O 1
ATOM 3842 N N . VAL A 1 512 ? 127.377 131.626 173.896 1.00 79.54 511 VAL A N 1
ATOM 3843 C CA . VAL A 1 512 ? 126.655 132.818 174.333 1.00 78.88 511 VAL A CA 1
ATOM 3844 C C . VAL A 1 512 ? 125.574 132.447 175.342 1.00 83.57 511 VAL A C 1
ATOM 3845 O O . VAL A 1 512 ? 125.410 133.114 176.372 1.00 91.12 511 VAL A O 1
ATOM 3849 N N . SER A 1 513 ? 124.829 131.370 175.072 1.00 80.24 512 SER A N 1
ATOM 3850 C CA . SER A 1 513 ? 123.798 130.933 176.008 1.00 82.74 512 SER A CA 1
ATOM 3851 C C . SER A 1 513 ? 124.400 130.507 177.342 1.00 87.99 512 SER A C 1
ATOM 3852 O O . SER A 1 513 ? 123.870 130.845 178.407 1.00 94.42 512 SER A O 1
ATOM 3855 N N . LYS A 1 514 ? 125.510 129.765 177.305 1.00 85.87 513 LYS A N 1
ATOM 3856 C CA . LYS A 1 514 ? 126.144 129.306 178.536 1.00 90.66 513 LYS A CA 1
ATOM 3857 C C . LYS A 1 514 ? 126.649 130.478 179.367 1.00 94.97 513 LYS A C 1
ATOM 3858 O O . LYS A 1 514 ? 126.518 130.480 180.597 1.00 95.95 513 LYS A O 1
ATOM 3864 N N . GLU A 1 515 ? 127.234 131.485 178.713 1.00 95.02 514 GLU A N 1
ATOM 3865 C CA . GLU A 1 515 ? 127.651 132.683 179.432 1.00 97.92 514 GLU A CA 1
ATOM 3866 C C . GLU A 1 515 ? 126.450 133.421 180.010 1.00 98.05 514 GLU A C 1
ATOM 3867 O O . GLU A 1 515 ? 126.513 133.944 181.129 1.00 99.04 514 GLU A O 1
ATOM 3873 N N . GLN A 1 516 ? 125.346 133.475 179.259 1.00 97.82 515 GLN A N 1
ATOM 3874 C CA . GLN A 1 516 ? 124.142 134.133 179.756 1.00 97.88 515 GLN A CA 1
ATOM 3875 C C . GLN A 1 516 ? 123.590 133.426 180.988 1.00 96.30 515 GLN A C 1
ATOM 3876 O O . GLN A 1 516 ? 123.187 134.078 181.959 1.00 99.49 515 GLN A O 1
ATOM 3882 N N . GLN A 1 517 ? 123.563 132.097 180.970 1.00 92.99 516 GLN A N 1
ATOM 3883 C CA . GLN A 1 517 ? 123.083 131.328 182.114 1.00 93.85 516 GLN A CA 1
ATOM 3884 C C . GLN A 1 517 ? 124.250 130.802 182.943 1.00 93.09 516 GLN A C 1
ATOM 3885 O O . GLN A 1 517 ? 125.181 131.542 183.261 1.00 93.85 516 GLN A O 1
ATOM 3891 N N . VAL B 1 12 ? 93.062 143.823 138.410 1.00 102.39 11 VAL B N 1
ATOM 3892 C CA . VAL B 1 12 ? 92.480 142.687 137.708 1.00 102.01 11 VAL B CA 1
ATOM 3893 C C . VAL B 1 12 ? 92.502 142.928 136.203 1.00 101.35 11 VAL B C 1
ATOM 3894 O O . VAL B 1 12 ? 92.960 142.080 135.437 1.00 100.93 11 VAL B O 1
ATOM 3898 N N . LEU B 1 13 ? 92.007 144.095 135.787 1.00 93.52 12 LEU B N 1
ATOM 3899 C CA . LEU B 1 13 ? 91.946 144.413 134.364 1.00 100.68 12 LEU B CA 1
ATOM 3900 C C . LEU B 1 13 ? 93.344 144.583 133.781 1.00 103.79 12 LEU B C 1
ATOM 3901 O O . LEU B 1 13 ? 93.599 144.190 132.638 1.00 103.60 12 LEU B O 1
ATOM 3906 N N . LEU B 1 14 ? 94.258 145.184 134.545 1.00 104.67 13 LEU B N 1
ATOM 3907 C CA . LEU B 1 14 ? 95.660 145.173 134.140 1.00 104.60 13 LEU B CA 1
ATOM 3908 C C . LEU B 1 14 ? 96.196 143.749 134.034 1.00 104.24 13 LEU B C 1
ATOM 3909 O O . LEU B 1 14 ? 96.923 143.429 133.085 1.00 103.44 13 LEU B O 1
ATOM 3914 N N . ALA B 1 15 ? 95.827 142.879 134.979 1.00 104.40 14 ALA B N 1
ATOM 3915 C CA . ALA B 1 15 ? 96.306 141.500 134.962 1.00 102.13 14 ALA B CA 1
ATOM 3916 C C . ALA B 1 15 ? 95.821 140.744 133.731 1.00 101.71 14 ALA B C 1
ATOM 3917 O O . ALA B 1 15 ? 96.371 139.688 133.397 1.00 100.15 14 ALA B O 1
ATOM 3919 N N . ASN B 1 16 ? 94.801 141.266 133.042 1.00 100.61 15 ASN B N 1
ATOM 3920 C CA . ASN B 1 16 ? 94.358 140.653 131.794 1.00 98.60 15 ASN B CA 1
ATOM 3921 C C . ASN B 1 16 ? 95.463 140.653 130.747 1.00 100.31 15 ASN B C 1
ATOM 3922 O O . ASN B 1 16 ? 95.393 139.894 129.773 1.00 100.62 15 ASN B O 1
ATOM 3927 N N . CYS B 1 17 ? 96.482 141.499 130.920 1.00 97.65 16 CYS B N 1
ATOM 3928 C CA . CYS B 1 17 ? 97.632 141.471 130.024 1.00 89.99 16 CYS B CA 1
ATOM 3929 C C . CYS B 1 17 ? 98.385 140.148 130.091 1.00 88.39 16 CYS B C 1
ATOM 3930 O O . CYS B 1 17 ? 99.121 139.820 129.154 1.00 87.72 16 CYS B O 1
ATOM 3933 N N . ALA B 1 18 ? 98.213 139.377 131.164 1.00 91.15 17 ALA B N 1
ATOM 3934 C CA . ALA B 1 18 ? 98.910 138.109 131.347 1.00 92.60 17 ALA B CA 1
ATOM 3935 C C . ALA B 1 18 ? 97.936 136.937 131.422 1.00 93.07 17 ALA B C 1
ATOM 3936 O O . ALA B 1 18 ? 98.118 136.013 132.217 1.00 95.63 17 ALA B O 1
ATOM 3938 N N . ASP B 1 19 ? 96.892 136.958 130.590 1.00 90.41 18 ASP B N 1
ATOM 3939 C CA . ASP B 1 19 ? 95.892 135.900 130.575 1.00 94.96 18 ASP B CA 1
ATOM 3940 C C . ASP B 1 19 ? 95.651 135.291 129.201 1.00 88.47 18 ASP B C 1
ATOM 3941 O O . ASP B 1 19 ? 95.009 134.237 129.120 1.00 84.22 18 ASP B O 1
ATOM 3946 N N . GLU B 1 20 ? 96.134 135.912 128.130 1.00 84.47 19 GLU B N 1
ATOM 3947 C CA . GLU B 1 20 ? 95.881 135.397 126.792 1.00 79.28 19 GLU B CA 1
ATOM 3948 C C . GLU B 1 20 ? 96.634 134.086 126.574 1.00 78.34 19 GLU B C 1
ATOM 3949 O O . GLU B 1 20 ? 97.775 133.942 127.022 1.00 77.78 19 GLU B O 1
ATOM 3955 N N . PRO B 1 21 ? 96.022 133.106 125.903 1.00 73.94 20 PRO B N 1
ATOM 3956 C CA . PRO B 1 21 ? 96.745 131.866 125.542 1.00 65.43 20 PRO B CA 1
ATOM 3957 C C . PRO B 1 21 ? 97.593 132.038 124.283 1.00 65.46 20 PRO B C 1
ATOM 3958 O O . PRO B 1 21 ? 97.213 131.689 123.164 1.00 67.90 20 PRO B O 1
ATOM 3962 N N . ILE B 1 22 ? 98.789 132.603 124.468 1.00 62.63 21 ILE B N 1
ATOM 3963 C CA . ILE B 1 22 ? 99.679 132.841 123.336 1.00 57.84 21 ILE B CA 1
ATOM 3964 C C . ILE B 1 22 ? 100.201 131.530 122.764 1.00 62.91 21 ILE B C 1
ATOM 3965 O O . ILE B 1 22 ? 100.489 131.441 121.564 1.00 63.69 21 ILE B O 1
ATOM 3970 N N . GLN B 1 23 ? 100.338 130.497 123.599 1.00 63.83 22 GLN B N 1
ATOM 3971 C CA . GLN B 1 23 ? 100.850 129.216 123.127 1.00 54.27 22 GLN B CA 1
ATOM 3972 C C . GLN B 1 23 ? 99.895 128.523 122.165 1.00 53.67 22 GLN B C 1
ATOM 3973 O O . GLN B 1 23 ? 100.321 127.624 121.432 1.00 54.76 22 GLN B O 1
ATOM 3979 N N . PHE B 1 24 ? 98.623 128.914 122.147 1.00 55.68 23 PHE B N 1
ATOM 3980 C CA . PHE B 1 24 ? 97.615 128.308 121.277 1.00 55.11 23 PHE B CA 1
ATOM 3981 C C . PHE B 1 24 ? 96.878 129.406 120.521 1.00 54.32 23 PHE B C 1
ATOM 3982 O O . PHE B 1 24 ? 95.714 129.707 120.811 1.00 59.90 23 PHE B O 1
ATOM 3990 N N . PRO B 1 25 ? 97.532 130.030 119.535 1.00 50.44 24 PRO B N 1
ATOM 3991 C CA . PRO B 1 25 ? 96.862 131.087 118.767 1.00 52.14 24 PRO B CA 1
ATOM 3992 C C . PRO B 1 25 ? 95.892 130.529 117.739 1.00 56.94 24 PRO B C 1
ATOM 3993 O O . PRO B 1 25 ? 94.943 131.210 117.336 1.00 65.86 24 PRO B O 1
ATOM 3997 N N . GLY B 1 26 ? 96.122 129.292 117.308 1.00 53.01 25 GLY B N 1
ATOM 3998 C CA . GLY B 1 26 ? 95.308 128.689 116.275 1.00 51.19 25 GLY B CA 1
ATOM 3999 C C . GLY B 1 26 ? 95.598 129.171 114.873 1.00 54.88 25 GLY B C 1
ATOM 4000 O O . GLY B 1 26 ? 94.853 128.824 113.950 1.00 60.95 25 GLY B O 1
ATOM 4001 N N . ALA B 1 27 ? 96.655 129.957 114.683 1.00 50.02 26 ALA B N 1
ATOM 4002 C CA . ALA B 1 27 ? 96.987 130.501 113.376 1.00 46.51 26 ALA B CA 1
ATOM 4003 C C . ALA B 1 27 ? 98.492 130.708 113.291 1.00 46.24 26 ALA B C 1
ATOM 4004 O O . ALA B 1 27 ? 99.186 130.787 114.308 1.00 48.88 26 ALA B O 1
ATOM 4006 N N . ILE B 1 28 ? 98.990 130.793 112.059 1.00 46.66 27 ILE B N 1
ATOM 4007 C CA . ILE B 1 28 ? 100.407 131.004 111.799 1.00 44.32 27 ILE B CA 1
ATOM 4008 C C . ILE B 1 28 ? 100.567 132.239 110.922 1.00 49.10 27 ILE B C 1
ATOM 4009 O O . ILE B 1 28 ? 99.635 132.671 110.238 1.00 54.11 27 ILE B O 1
ATOM 4014 N N . GLN B 1 29 ? 101.766 132.814 110.963 1.00 42.45 28 GLN B N 1
ATOM 4015 C CA . GLN B 1 29 ? 102.058 133.984 110.153 1.00 37.29 28 GLN B CA 1
ATOM 4016 C C . GLN B 1 29 ? 102.118 133.603 108.673 1.00 41.38 28 GLN B C 1
ATOM 4017 O O . GLN B 1 29 ? 102.519 132.489 108.325 1.00 48.20 28 GLN B O 1
ATOM 4023 N N . PRO B 1 30 ? 101.722 134.514 107.778 1.00 37.73 29 PRO B N 1
ATOM 4024 C CA . PRO B 1 30 ? 101.651 134.175 106.349 1.00 44.27 29 PRO B CA 1
ATOM 4025 C C . PRO B 1 30 ? 103.001 133.957 105.685 1.00 46.71 29 PRO B C 1
ATOM 4026 O O . PRO B 1 30 ? 103.033 133.515 104.531 1.00 50.35 29 PRO B O 1
ATOM 4030 N N . HIS B 1 31 ? 104.115 134.247 106.359 1.00 43.96 30 HIS B N 1
ATOM 4031 C CA . HIS B 1 31 ? 105.419 134.098 105.724 1.00 43.01 30 HIS B CA 1
ATOM 4032 C C . HIS B 1 31 ? 105.903 132.655 105.696 1.00 46.95 30 HIS B C 1
ATOM 4033 O O . HIS B 1 31 ? 107.084 132.423 105.414 1.00 52.78 30 HIS B O 1
ATOM 4040 N N . GLY B 1 32 ? 105.033 131.687 105.971 1.00 48.81 31 GLY B N 1
ATOM 4041 C CA . GLY B 1 32 ? 105.443 130.297 105.956 1.00 46.42 31 GLY B CA 1
ATOM 4042 C C . GLY B 1 32 ? 104.251 129.367 105.954 1.00 46.27 31 GLY B C 1
ATOM 4043 O O . GLY B 1 32 ? 103.093 129.793 105.942 1.00 49.10 31 GLY B O 1
ATOM 4044 N N . LEU B 1 33 ? 104.560 128.074 105.966 1.00 44.43 32 LEU B N 1
ATOM 4045 C CA . LEU B 1 33 ? 103.568 127.009 105.942 1.00 39.10 32 LEU B CA 1
ATOM 4046 C C . LEU B 1 33 ? 103.816 126.059 107.106 1.00 43.53 32 LEU B C 1
ATOM 4047 O O . LEU B 1 33 ? 104.964 125.844 107.503 1.00 48.48 32 LEU B O 1
ATOM 4052 N N . LEU B 1 34 ? 102.746 125.487 107.649 1.00 43.10 33 LEU B N 1
ATOM 4053 C CA . LEU B 1 34 ? 102.851 124.575 108.778 1.00 45.12 33 LEU B CA 1
ATOM 4054 C C . LEU B 1 34 ? 102.189 123.244 108.447 1.00 53.26 33 LEU B C 1
ATOM 4055 O O . LEU B 1 34 ? 101.153 123.199 107.777 1.00 56.50 33 LEU B O 1
ATOM 4060 N N . PHE B 1 35 ? 102.800 122.160 108.923 1.00 52.18 34 PHE B N 1
ATOM 4061 C CA . PHE B 1 35 ? 102.301 120.808 108.686 1.00 43.54 34 PHE B CA 1
ATOM 4062 C C . PHE B 1 35 ? 102.492 120.008 109.967 1.00 50.81 34 PHE B C 1
ATOM 4063 O O . PHE B 1 35 ? 103.625 119.667 110.316 1.00 58.20 34 PHE B O 1
ATOM 4071 N N . THR B 1 36 ? 101.406 119.710 110.675 1.00 49.85 35 THR B N 1
ATOM 4072 C CA . THR B 1 36 ? 101.471 118.803 111.814 1.00 53.27 35 THR B CA 1
ATOM 4073 C C . THR B 1 36 ? 100.966 117.440 111.358 1.00 58.76 35 THR B C 1
ATOM 4074 O O . THR B 1 36 ? 99.853 117.329 110.829 1.00 61.58 35 THR B O 1
ATOM 4078 N N . LEU B 1 37 ? 101.795 116.414 111.550 1.00 65.83 36 LEU B N 1
ATOM 4079 C CA . LEU B 1 37 ? 101.626 115.121 110.908 1.00 65.82 36 LEU B CA 1
ATOM 4080 C C . LEU B 1 37 ? 101.800 113.997 111.920 1.00 69.62 36 LEU B C 1
ATOM 4081 O O . LEU B 1 37 ? 102.394 114.178 112.987 1.00 70.48 36 LEU B O 1
ATOM 4086 N N . LYS B 1 38 ? 101.279 112.824 111.563 1.00 71.30 37 LYS B N 1
ATOM 4087 C CA . LYS B 1 38 ? 101.534 111.614 112.333 1.00 74.10 37 LYS B CA 1
ATOM 4088 C C . LYS B 1 38 ? 102.953 111.126 112.067 1.00 82.81 37 LYS B C 1
ATOM 4089 O O . LYS B 1 38 ? 103.444 111.192 110.936 1.00 85.33 37 LYS B O 1
ATOM 4095 N N . GLU B 1 39 ? 103.617 110.640 113.119 1.00 84.74 38 GLU B N 1
ATOM 4096 C CA . GLU B 1 39 ? 105.037 110.304 113.014 1.00 84.44 38 GLU B CA 1
ATOM 4097 C C . GLU B 1 39 ? 105.339 109.172 112.033 1.00 86.14 38 GLU B C 1
ATOM 4098 O O . GLU B 1 39 ? 106.178 109.370 111.138 1.00 87.79 38 GLU B O 1
ATOM 4104 N N . PRO B 1 40 ? 104.723 107.981 112.135 1.00 85.54 39 PRO B N 1
ATOM 4105 C CA . PRO B 1 40 ? 105.229 106.843 111.345 1.00 81.22 39 PRO B CA 1
ATOM 4106 C C . PRO B 1 40 ? 105.098 107.005 109.837 1.00 87.60 39 PRO B C 1
ATOM 4107 O O . PRO B 1 40 ? 106.102 106.919 109.120 1.00 87.30 39 PRO B O 1
ATOM 4111 N N . GLU B 1 41 ? 103.887 107.238 109.334 1.00 89.76 40 GLU B N 1
ATOM 4112 C CA . GLU B 1 41 ? 103.648 107.299 107.898 1.00 88.63 40 GLU B CA 1
ATOM 4113 C C . GLU B 1 41 ? 103.635 108.719 107.351 1.00 86.91 40 GLU B C 1
ATOM 4114 O O . GLU B 1 41 ? 103.375 108.904 106.157 1.00 85.62 40 GLU B O 1
ATOM 4120 N N . LEU B 1 42 ? 103.910 109.720 108.188 1.00 84.85 41 LEU B N 1
ATOM 4121 C CA . LEU B 1 42 ? 103.913 111.125 107.777 1.00 76.88 41 LEU B CA 1
ATOM 4122 C C . LEU B 1 42 ? 102.566 111.533 107.183 1.00 77.27 41 LEU B C 1
ATOM 4123 O O . LEU B 1 42 ? 102.491 112.309 106.227 1.00 75.51 41 LEU B O 1
ATOM 4128 N N . THR B 1 43 ? 101.489 111.002 107.758 1.00 78.85 42 THR B N 1
ATOM 4129 C CA . THR B 1 43 ? 100.150 111.392 107.337 1.00 75.74 42 THR B CA 1
ATOM 4130 C C . THR B 1 43 ? 99.783 112.737 107.949 1.00 76.56 42 THR B C 1
ATOM 4131 O O . THR B 1 43 ? 100.057 112.993 109.126 1.00 75.63 42 THR B O 1
ATOM 4135 N N . ILE B 1 44 ? 99.153 113.596 107.154 1.00 75.44 43 ILE B N 1
ATOM 4136 C CA . ILE B 1 44 ? 98.885 114.973 107.552 1.00 61.41 43 ILE B CA 1
ATOM 4137 C C . ILE B 1 44 ? 97.755 114.980 108.573 1.00 59.23 43 ILE B C 1
ATOM 4138 O O . ILE B 1 44 ? 96.661 114.474 108.302 1.00 65.25 43 ILE B O 1
ATOM 4143 N N . LEU B 1 45 ? 98.020 115.555 109.746 1.00 55.22 44 LEU B N 1
ATOM 4144 C CA . LEU B 1 45 ? 96.985 115.767 110.751 1.00 57.26 44 LEU B CA 1
ATOM 4145 C C . LEU B 1 45 ? 96.293 117.111 110.553 1.00 62.87 44 LEU B C 1
ATOM 4146 O O . LEU B 1 45 ? 95.069 117.164 110.399 1.00 67.92 44 LEU B O 1
ATOM 4151 N N . GLN B 1 46 ? 97.058 118.204 110.555 1.00 60.55 45 GLN B N 1
ATOM 4152 C CA . GLN B 1 46 ? 96.534 119.501 110.144 1.00 56.05 45 GLN B CA 1
ATOM 4153 C C . GLN B 1 46 ? 97.555 120.254 109.305 1.00 56.15 45 GLN B C 1
ATOM 4154 O O . GLN B 1 46 ? 98.767 120.019 109.395 1.00 59.66 45 GLN B O 1
ATOM 4160 N N . VAL B 1 47 ? 97.037 121.172 108.492 1.00 50.07 46 VAL B N 1
ATOM 4161 C CA . VAL B 1 47 ? 97.825 122.007 107.595 1.00 45.22 46 VAL B CA 1
ATOM 4162 C C . VAL B 1 47 ? 97.274 123.426 107.655 1.00 55.74 46 VAL B C 1
ATOM 4163 O O . VAL B 1 47 ? 96.061 123.627 107.774 1.00 62.36 46 VAL B O 1
ATOM 4167 N N . SER B 1 48 ? 98.169 124.409 107.593 1.00 53.05 47 SER B N 1
ATOM 4168 C CA . SER B 1 48 ? 97.751 125.803 107.593 1.00 44.19 47 SER B CA 1
ATOM 4169 C C . SER B 1 48 ? 96.929 126.119 106.348 1.00 44.74 47 SER B C 1
ATOM 4170 O O . SER B 1 48 ? 97.084 125.494 105.296 1.00 50.04 47 SER B O 1
ATOM 4173 N N . ALA B 1 49 ? 96.043 127.106 106.480 1.00 40.73 48 ALA B N 1
ATOM 4174 C CA . ALA B 1 49 ? 95.158 127.496 105.391 1.00 40.17 48 ALA B CA 1
ATOM 4175 C C . ALA B 1 49 ? 95.887 128.205 104.257 1.00 44.39 48 ALA B C 1
ATOM 4176 O O . ALA B 1 49 ? 95.274 128.457 103.214 1.00 48.20 48 ALA B O 1
ATOM 4178 N N . ASN B 1 50 ? 97.169 128.531 104.429 1.00 46.61 49 ASN B N 1
ATOM 4179 C CA . ASN B 1 50 ? 97.927 129.228 103.397 1.00 43.90 49 ASN B CA 1
ATOM 4180 C C . ASN B 1 50 ? 98.177 128.372 102.162 1.00 50.72 49 ASN B C 1
ATOM 4181 O O . ASN B 1 50 ? 98.622 128.908 101.142 1.00 57.79 49 ASN B O 1
ATOM 4186 N N . VAL B 1 51 ? 97.906 127.065 102.224 1.00 45.97 50 VAL B N 1
ATOM 4187 C CA . VAL B 1 51 ? 98.147 126.195 101.076 1.00 43.41 50 VAL B CA 1
ATOM 4188 C C . VAL B 1 51 ? 97.152 126.419 99.949 1.00 49.41 50 VAL B C 1
ATOM 4189 O O . VAL B 1 51 ? 97.352 125.898 98.845 1.00 58.67 50 VAL B O 1
ATOM 4193 N N . GLN B 1 52 ? 96.075 127.170 100.192 1.00 49.48 51 GLN B N 1
ATOM 4194 C CA . GLN B 1 52 ? 95.161 127.495 99.103 1.00 57.48 51 GLN B CA 1
ATOM 4195 C C . GLN B 1 52 ? 95.804 128.448 98.105 1.00 62.87 51 GLN B C 1
ATOM 4196 O O . GLN B 1 52 ? 95.463 128.423 96.917 1.00 64.20 51 GLN B O 1
ATOM 4202 N N . SER B 1 53 ? 96.731 129.288 98.565 1.00 61.68 52 SER B N 1
ATOM 4203 C CA . SER B 1 53 ? 97.490 130.178 97.695 1.00 56.79 52 SER B CA 1
ATOM 4204 C C . SER B 1 53 ? 98.864 129.610 97.357 1.00 56.37 52 SER B C 1
ATOM 4205 O O . SER B 1 53 ? 99.278 129.631 96.194 1.00 59.58 52 SER B O 1
ATOM 4208 N N . VAL B 1 54 ? 99.579 129.103 98.357 1.00 56.03 53 VAL B N 1
ATOM 4209 C CA . VAL B 1 54 ? 100.896 128.513 98.142 1.00 52.22 53 VAL B CA 1
ATOM 4210 C C . VAL B 1 54 ? 100.725 127.045 97.774 1.00 54.01 53 VAL B C 1
ATOM 4211 O O . VAL B 1 54 ? 100.038 126.295 98.476 1.00 57.63 53 VAL B O 1
ATOM 4215 N N . LEU B 1 55 ? 101.345 126.638 96.662 1.00 52.77 54 LEU B N 1
ATOM 4216 C CA . LEU B 1 55 ? 101.300 125.275 96.131 1.00 56.01 54 LEU B CA 1
ATOM 4217 C C . LEU B 1 55 ? 99.906 124.890 95.641 1.00 59.54 54 LEU B C 1
ATOM 4218 O O . LEU B 1 55 ? 99.720 123.796 95.098 1.00 65.25 54 LEU B O 1
ATOM 4223 N N . GLY B 1 56 ? 98.926 125.775 95.819 1.00 53.02 55 GLY B N 1
ATOM 4224 C CA . GLY B 1 56 ? 97.602 125.588 95.254 1.00 54.56 55 GLY B CA 1
ATOM 4225 C C . GLY B 1 56 ? 96.886 124.312 95.653 1.00 60.09 55 GLY B C 1
ATOM 4226 O O . GLY B 1 56 ? 96.333 123.618 94.794 1.00 60.47 55 GLY B O 1
ATOM 4227 N N . LYS B 1 57 ? 96.884 123.986 96.942 1.00 63.24 56 LYS B N 1
ATOM 4228 C CA . LYS B 1 57 ? 96.254 122.772 97.442 1.00 61.61 56 LYS B CA 1
ATOM 4229 C C . LYS B 1 57 ? 95.134 123.123 98.410 1.00 64.28 56 LYS B C 1
ATOM 4230 O O . LYS B 1 57 ? 95.279 124.020 99.246 1.00 65.82 56 LYS B O 1
ATOM 4236 N N . VAL B 1 58 ? 94.019 122.411 98.291 1.00 68.55 57 VAL B N 1
ATOM 4237 C CA . VAL B 1 58 ? 92.876 122.621 99.180 1.00 72.40 57 VAL B CA 1
ATOM 4238 C C . VAL B 1 58 ? 93.212 122.050 100.554 1.00 69.03 57 VAL B C 1
ATOM 4239 O O . VAL B 1 58 ? 93.544 120.860 100.658 1.00 71.68 57 VAL B O 1
ATOM 4243 N N . PRO B 1 59 ? 93.140 122.850 101.621 1.00 65.19 58 PRO B N 1
ATOM 4244 C CA . PRO B 1 59 ? 93.512 122.333 102.947 1.00 66.67 58 PRO B CA 1
ATOM 4245 C C . PRO B 1 59 ? 92.487 121.386 103.549 1.00 70.59 58 PRO B C 1
ATOM 4246 O O . PRO B 1 59 ? 92.833 120.618 104.456 1.00 70.34 58 PRO B O 1
ATOM 4250 N N . ASP B 1 60 ? 91.240 121.415 103.077 1.00 72.77 59 ASP B N 1
ATOM 4251 C CA . ASP B 1 60 ? 90.217 120.535 103.631 1.00 77.29 59 ASP B CA 1
ATOM 4252 C C . ASP B 1 60 ? 90.432 119.086 103.212 1.00 74.23 59 ASP B C 1
ATOM 4253 O O . ASP B 1 60 ? 90.266 118.171 104.026 1.00 73.38 59 ASP B O 1
ATOM 4258 N N . GLN B 1 61 ? 90.801 118.858 101.950 1.00 73.33 60 GLN B N 1
ATOM 4259 C CA . GLN B 1 61 ? 91.028 117.497 101.478 1.00 71.41 60 GLN B CA 1
ATOM 4260 C C . GLN B 1 61 ? 92.349 116.935 101.985 1.00 67.22 60 GLN B C 1
ATOM 4261 O O . GLN B 1 61 ? 92.556 115.717 101.956 1.00 66.13 60 GLN B O 1
ATOM 4267 N N . LEU B 1 62 ? 93.252 117.799 102.450 1.00 64.31 61 LEU B N 1
ATOM 4268 C CA . LEU B 1 62 ? 94.556 117.364 102.944 1.00 61.75 61 LEU B CA 1
ATOM 4269 C C . LEU B 1 62 ? 94.462 116.916 104.402 1.00 66.34 61 LEU B C 1
ATOM 4270 O O . LEU B 1 62 ? 95.158 117.427 105.281 1.00 68.75 61 LEU B O 1
ATOM 4275 N N . ALA B 1 63 ? 93.584 115.948 104.653 1.00 70.27 62 ALA B N 1
ATOM 4276 C CA . ALA B 1 63 ? 93.412 115.359 105.974 1.00 69.27 62 ALA B CA 1
ATOM 4277 C C . ALA B 1 63 ? 93.597 113.853 105.867 1.00 73.23 62 ALA B C 1
ATOM 4278 O O . ALA B 1 63 ? 92.994 113.211 105.001 1.00 72.39 62 ALA B O 1
ATOM 4280 N N . GLY B 1 64 ? 94.425 113.296 106.745 1.00 72.29 63 GLY B N 1
ATOM 4281 C CA . GLY B 1 64 ? 94.714 111.872 106.690 1.00 72.20 63 GLY B CA 1
ATOM 4282 C C . GLY B 1 64 ? 95.418 111.448 105.420 1.00 72.31 63 GLY B C 1
ATOM 4283 O O . GLY B 1 64 ? 95.161 110.353 104.904 1.00 75.70 63 GLY B O 1
ATOM 4284 N N . GLN B 1 65 ? 96.303 112.295 104.901 1.00 68.99 64 GLN B N 1
ATOM 4285 C CA . GLN B 1 65 ? 97.038 112.019 103.677 1.00 73.18 64 GLN B CA 1
ATOM 4286 C C . GLN B 1 65 ? 98.531 112.157 103.934 1.00 76.16 64 GLN B C 1
ATOM 4287 O O . GLN B 1 65 ? 98.960 112.969 104.759 1.00 77.72 64 GLN B O 1
ATOM 4293 N N . THR B 1 66 ? 99.319 111.356 103.222 1.00 78.18 65 THR B N 1
ATOM 4294 C CA . THR B 1 66 ? 100.763 111.380 103.387 1.00 76.82 65 THR B CA 1
ATOM 4295 C C . THR B 1 66 ? 101.355 112.654 102.789 1.00 75.82 65 THR B C 1
ATOM 4296 O O . THR B 1 66 ? 100.715 113.367 102.011 1.00 79.57 65 THR B O 1
ATOM 4300 N N . LEU B 1 67 ? 102.604 112.937 103.170 1.00 70.13 66 LEU B N 1
ATOM 4301 C CA . LEU B 1 67 ? 103.302 114.102 102.640 1.00 68.90 66 LEU B CA 1
ATOM 4302 C C . LEU B 1 67 ? 103.571 113.989 101.146 1.00 73.24 66 LEU B C 1
ATOM 4303 O O . LEU B 1 67 ? 103.821 115.010 100.495 1.00 73.64 66 LEU B O 1
ATOM 4308 N N . ASP B 1 68 ? 103.528 112.776 100.590 1.00 75.39 67 ASP B N 1
ATOM 4309 C CA . ASP B 1 68 ? 103.792 112.590 99.168 1.00 77.54 67 ASP B CA 1
ATOM 4310 C C . ASP B 1 68 ? 102.754 113.277 98.291 1.00 83.02 67 ASP B C 1
ATOM 4311 O O . ASP B 1 68 ? 103.047 113.588 97.131 1.00 86.51 67 ASP B O 1
ATOM 4316 N N . CYS B 1 69 ? 101.549 113.515 98.815 1.00 79.77 68 CYS B N 1
ATOM 4317 C CA . CYS B 1 69 ? 100.500 114.137 98.014 1.00 80.99 68 CYS B CA 1
ATOM 4318 C C . CYS B 1 69 ? 100.843 115.579 97.661 1.00 78.81 68 CYS B C 1
ATOM 4319 O O . CYS B 1 69 ? 100.596 116.022 96.533 1.00 75.71 68 CYS B O 1
ATOM 4322 N N . VAL B 1 70 ? 101.409 116.327 98.606 1.00 76.21 69 VAL B N 1
ATOM 4323 C CA . VAL B 1 70 ? 101.658 117.751 98.426 1.00 74.92 69 VAL B CA 1
ATOM 4324 C C . VAL B 1 70 ? 103.147 118.054 98.297 1.00 74.81 69 VAL B C 1
ATOM 4325 O O . VAL B 1 70 ? 103.556 118.803 97.405 1.00 74.69 69 VAL B O 1
ATOM 4329 N N . LEU B 1 71 ? 103.971 117.472 99.167 1.00 73.51 70 LEU B N 1
ATOM 4330 C CA . LEU B 1 71 ? 105.385 117.816 99.231 1.00 70.32 70 LEU B CA 1
ATOM 4331 C C . LEU B 1 71 ? 106.253 117.023 98.263 1.00 73.00 70 LEU B C 1
ATOM 4332 O O . LEU B 1 71 ? 107.451 117.308 98.158 1.00 73.69 70 LEU B O 1
ATOM 4337 N N . GLY B 1 72 ? 105.693 116.048 97.561 1.00 72.29 71 GLY B N 1
ATOM 4338 C CA . GLY B 1 72 ? 106.473 115.242 96.642 1.00 70.20 71 GLY B CA 1
ATOM 4339 C C . GLY B 1 72 ? 107.083 114.026 97.315 1.00 74.78 71 GLY B C 1
ATOM 4340 O O . GLY B 1 72 ? 107.237 113.959 98.533 1.00 78.00 71 GLY B O 1
ATOM 4341 N N . ALA B 1 73 ? 107.437 113.040 96.488 1.00 71.13 72 ALA B N 1
ATOM 4342 C CA . ALA B 1 73 ? 107.950 111.780 97.018 1.00 71.67 72 ALA B CA 1
ATOM 4343 C C . ALA B 1 73 ? 109.347 111.944 97.604 1.00 73.47 72 ALA B C 1
ATOM 4344 O O . ALA B 1 73 ? 109.623 111.468 98.712 1.00 75.68 72 ALA B O 1
ATOM 4346 N N . GLY B 1 74 ? 110.245 112.609 96.873 1.00 70.44 73 GLY B N 1
ATOM 4347 C CA . GLY B 1 74 ? 111.624 112.709 97.326 1.00 69.03 73 GLY B CA 1
ATOM 4348 C C . GLY B 1 74 ? 111.766 113.496 98.615 1.00 70.21 73 GLY B C 1
ATOM 4349 O O . GLY B 1 74 ? 112.459 113.072 99.544 1.00 75.71 73 GLY B O 1
ATOM 4350 N N . TRP B 1 75 ? 111.108 114.654 98.689 1.00 64.01 74 TRP B N 1
ATOM 4351 C CA . TRP B 1 75 ? 111.200 115.473 99.892 1.00 65.43 74 TRP B CA 1
ATOM 4352 C C . TRP B 1 75 ? 110.528 114.799 101.081 1.00 70.18 74 TRP B C 1
ATOM 4353 O O . TRP B 1 75 ? 111.023 114.893 102.210 1.00 72.92 74 TRP B O 1
ATOM 4364 N N . ALA B 1 76 ? 109.405 114.113 100.849 1.00 71.22 75 ALA B N 1
ATOM 4365 C CA . ALA B 1 76 ? 108.766 113.364 101.926 1.00 71.92 75 ALA B CA 1
ATOM 4366 C C . ALA B 1 76 ? 109.674 112.251 102.432 1.00 74.16 75 ALA B C 1
ATOM 4367 O O . ALA B 1 76 ? 109.758 112.013 103.642 1.00 77.71 75 ALA B O 1
ATOM 4369 N N . GLU B 1 77 ? 110.362 111.558 101.522 1.00 73.85 76 GLU B N 1
ATOM 4370 C CA . GLU B 1 77 ? 111.298 110.518 101.938 1.00 71.68 76 GLU B CA 1
ATOM 4371 C C . GLU B 1 77 ? 112.460 111.106 102.731 1.00 70.06 76 GLU B C 1
ATOM 4372 O O . GLU B 1 77 ? 112.909 110.516 103.721 1.00 72.89 76 GLU B O 1
ATOM 4378 N N . VAL B 1 78 ? 112.965 112.267 102.306 1.00 68.77 77 VAL B N 1
ATOM 4379 C CA . VAL B 1 78 ? 114.049 112.918 103.038 1.00 69.57 77 VAL B CA 1
ATOM 4380 C C . VAL B 1 78 ? 113.594 113.296 104.443 1.00 68.61 77 VAL B C 1
ATOM 4381 O O . VAL B 1 78 ? 114.320 113.089 105.424 1.00 75.29 77 VAL B O 1
ATOM 4385 N N . ILE B 1 79 ? 112.387 113.855 104.563 1.00 66.61 78 ILE B N 1
ATOM 4386 C CA . ILE B 1 79 ? 111.858 114.217 105.876 1.00 68.32 78 ILE B CA 1
ATOM 4387 C C . ILE B 1 79 ? 111.673 112.975 106.740 1.00 73.73 78 ILE B C 1
ATOM 4388 O O . ILE B 1 79 ? 111.976 112.984 107.940 1.00 76.93 78 ILE B O 1
ATOM 4393 N N . ARG B 1 80 ? 111.170 111.891 106.146 1.00 75.07 79 ARG B N 1
ATOM 4394 C CA . ARG B 1 80 ? 110.979 110.650 106.889 1.00 71.76 79 ARG B CA 1
ATOM 4395 C C . ARG B 1 80 ? 112.306 110.113 107.408 1.00 73.95 79 ARG B C 1
ATOM 4396 O O . ARG B 1 80 ? 112.400 109.661 108.555 1.00 75.14 79 ARG B O 1
ATOM 4404 N N . SER B 1 81 ? 113.346 110.150 106.571 1.00 73.55 80 SER B N 1
ATOM 4405 C CA . SER B 1 81 ? 114.663 109.698 107.006 1.00 72.04 80 SER B CA 1
ATOM 4406 C C . SER B 1 81 ? 115.219 110.590 108.109 1.00 73.85 80 SER B C 1
ATOM 4407 O O . SER B 1 81 ? 115.818 110.099 109.074 1.00 77.40 80 SER B O 1
ATOM 4410 N N . THR B 1 82 ? 115.035 111.907 107.982 1.00 75.37 81 THR B N 1
ATOM 4411 C CA . THR B 1 82 ? 115.562 112.831 108.981 1.00 75.04 81 THR B CA 1
ATOM 4412 C C . THR B 1 82 ? 114.866 112.666 110.327 1.00 77.22 81 THR B C 1
ATOM 4413 O O . THR B 1 82 ? 115.520 112.704 111.376 1.00 79.53 81 THR B O 1
ATOM 4417 N N . SER B 1 83 ? 113.546 112.480 110.321 1.00 78.36 82 SER B N 1
ATOM 4418 C CA . SER B 1 83 ? 112.786 112.431 111.565 1.00 82.40 82 SER B CA 1
ATOM 4419 C C . SER B 1 83 ? 112.797 111.046 112.199 1.00 85.41 82 SER B C 1
ATOM 4420 O O . SER B 1 83 ? 112.326 110.884 113.330 1.00 88.53 82 SER B O 1
ATOM 4423 N N . ALA B 1 84 ? 113.320 110.041 111.501 1.00 88.08 83 ALA B N 1
ATOM 4424 C CA . ALA B 1 84 ? 113.314 108.680 112.023 1.00 89.21 83 ALA B CA 1
ATOM 4425 C C . ALA B 1 84 ? 114.463 108.489 113.005 1.00 94.48 83 ALA B C 1
ATOM 4426 O O . ALA B 1 84 ? 115.630 108.701 112.663 1.00 94.99 83 ALA B O 1
ATOM 4428 N N . ASN B 1 85 ? 114.123 108.077 114.229 1.00 95.59 84 ASN B N 1
ATOM 4429 C CA . ASN B 1 85 ? 115.102 107.775 115.272 1.00 99.70 84 ASN B CA 1
ATOM 4430 C C . ASN B 1 85 ? 116.060 108.939 115.503 1.00 100.72 84 ASN B C 1
ATOM 4431 O O . ASN B 1 85 ? 117.275 108.750 115.619 1.00 105.07 84 ASN B O 1
ATOM 4436 N N . ASP B 1 86 ? 115.516 110.152 115.571 1.00 97.27 85 ASP B N 1
ATOM 4437 C CA . ASP B 1 86 ? 116.316 111.348 115.784 1.00 96.98 85 ASP B CA 1
ATOM 4438 C C . ASP B 1 86 ? 115.703 112.249 116.846 1.00 93.20 85 ASP B C 1
ATOM 4439 O O . ASP B 1 86 ? 114.479 112.392 116.907 1.00 92.88 85 ASP B O 1
ATOM 4444 N N . SER B 1 87 ? 116.542 112.857 117.682 1.00 93.08 86 SER B N 1
ATOM 4445 C CA . SER B 1 87 ? 116.120 113.768 118.739 1.00 98.34 86 SER B CA 1
ATOM 4446 C C . SER B 1 87 ? 115.663 115.120 118.206 1.00 98.04 86 SER B C 1
ATOM 4447 O O . SER B 1 87 ? 115.115 115.917 118.976 1.00 98.05 86 SER B O 1
ATOM 4450 N N . LEU B 1 88 ? 115.876 115.401 116.917 1.00 93.70 87 LEU B N 1
ATOM 4451 C CA . LEU B 1 88 ? 115.462 116.660 116.293 1.00 88.59 87 LEU B CA 1
ATOM 4452 C C . LEU B 1 88 ? 116.101 117.863 116.984 1.00 91.78 87 LEU B C 1
ATOM 4453 O O . LEU B 1 88 ? 115.477 118.915 117.143 1.00 91.66 87 LEU B O 1
ATOM 4458 N N . VAL B 1 89 ? 117.357 117.708 117.398 1.00 92.24 88 VAL B N 1
ATOM 4459 C CA . VAL B 1 89 ? 118.106 118.783 118.029 1.00 95.64 88 VAL B CA 1
ATOM 4460 C C . VAL B 1 89 ? 119.372 119.107 117.246 1.00 97.02 88 VAL B C 1
ATOM 4461 O O . VAL B 1 89 ? 120.049 120.095 117.553 1.00 99.14 88 VAL B O 1
ATOM 4465 N N . ASP B 1 90 ? 119.701 118.295 116.242 1.00 95.76 89 ASP B N 1
ATOM 4466 C CA . ASP B 1 90 ? 120.884 118.502 115.412 1.00 95.86 89 ASP B CA 1
ATOM 4467 C C . ASP B 1 90 ? 120.558 118.343 113.931 1.00 89.78 89 ASP B C 1
ATOM 4468 O O . ASP B 1 90 ? 121.405 117.921 113.140 1.00 87.75 89 ASP B O 1
ATOM 4473 N N . VAL B 1 91 ? 119.329 118.672 113.550 1.00 86.29 90 VAL B N 1
ATOM 4474 C CA . VAL B 1 91 ? 118.902 118.520 112.154 1.00 81.02 90 VAL B CA 1
ATOM 4475 C C . VAL B 1 91 ? 119.652 119.521 111.284 1.00 78.46 90 VAL B C 1
ATOM 4476 O O . VAL B 1 91 ? 119.671 120.725 111.604 1.00 82.35 90 VAL B O 1
ATOM 4480 N N . PRO B 1 92 ? 120.278 119.093 110.192 1.00 73.62 91 PRO B N 1
ATOM 4481 C CA . PRO B 1 92 ? 120.971 120.042 109.317 1.00 73.70 91 PRO B CA 1
ATOM 4482 C C . PRO B 1 92 ? 119.991 120.862 108.491 1.00 74.60 91 PRO B C 1
ATOM 4483 O O . PRO B 1 92 ? 118.772 120.784 108.655 1.00 77.83 91 PRO B O 1
ATOM 4487 N N . ARG B 1 93 ? 120.555 121.665 107.591 1.00 68.23 92 ARG B N 1
ATOM 4488 C CA . ARG B 1 93 ? 119.743 122.516 106.732 1.00 62.63 92 ARG B CA 1
ATOM 4489 C C . ARG B 1 93 ? 118.879 121.674 105.803 1.00 64.21 92 ARG B C 1
ATOM 4490 O O . ARG B 1 93 ? 119.299 120.618 105.319 1.00 71.35 92 ARG B O 1
ATOM 4498 N N . LEU B 1 94 ? 117.660 122.148 105.554 1.00 56.10 93 LEU B N 1
ATOM 4499 C CA . LEU B 1 94 ? 116.714 121.479 104.664 1.00 53.14 93 LEU B CA 1
ATOM 4500 C C . LEU B 1 94 ? 116.075 122.535 103.769 1.00 53.79 93 LEU B C 1
ATOM 4501 O O . LEU B 1 94 ? 115.167 123.252 104.198 1.00 59.67 93 LEU B O 1
ATOM 4506 N N . LEU B 1 95 ? 116.550 122.627 102.531 1.00 48.32 94 LEU B N 1
ATOM 4507 C CA . LEU B 1 95 ? 116.023 123.571 101.557 1.00 52.08 94 LEU B CA 1
ATOM 4508 C C . LEU B 1 95 ? 115.344 122.815 100.423 1.00 57.33 94 LEU B C 1
ATOM 4509 O O . LEU B 1 95 ? 115.941 121.920 99.817 1.00 63.94 94 LEU B O 1
ATOM 4514 N N . MET B 1 96 ? 114.094 123.177 100.139 1.00 52.80 95 MET B N 1
ATOM 4515 C CA . MET B 1 96 ? 113.323 122.506 99.102 1.00 53.11 95 MET B CA 1
ATOM 4516 C C . MET B 1 96 ? 112.730 123.530 98.146 1.00 57.52 95 MET B C 1
ATOM 4517 O O . MET B 1 96 ? 112.478 124.677 98.519 1.00 60.60 95 MET B O 1
ATOM 4522 N N . SER B 1 97 ? 112.518 123.099 96.904 1.00 61.27 96 SER B N 1
ATOM 4523 C CA . SER B 1 97 ? 111.875 123.904 95.865 1.00 60.49 96 SER B CA 1
ATOM 4524 C C . SER B 1 97 ? 110.569 123.204 95.500 1.00 61.25 96 SER B C 1
ATOM 4525 O O . SER B 1 97 ? 110.560 122.264 94.702 1.00 66.40 96 SER B O 1
ATOM 4528 N N . VAL B 1 98 ? 109.469 123.668 96.087 1.00 63.06 97 VAL B N 1
ATOM 4529 C CA . VAL B 1 98 ? 108.177 123.000 95.997 1.00 60.82 97 VAL B CA 1
ATOM 4530 C C . VAL B 1 98 ? 107.294 123.860 95.096 1.00 64.53 97 VAL B C 1
ATOM 4531 O O . VAL B 1 98 ? 107.060 125.037 95.394 1.00 68.79 97 VAL B O 1
ATOM 4535 N N . GLU B 1 99 ? 106.823 123.283 93.977 1.00 62.36 98 GLU B N 1
ATOM 4536 C CA . GLU B 1 99 ? 106.235 124.028 92.857 1.00 60.52 98 GLU B CA 1
ATOM 4537 C C . GLU B 1 99 ? 106.898 125.384 92.639 1.00 59.07 98 GLU B C 1
ATOM 4538 O O . GLU B 1 99 ? 106.221 126.406 92.500 1.00 63.01 98 GLU B O 1
ATOM 4544 N N . GLY B 1 100 ? 108.228 125.405 92.604 1.00 56.33 99 GLY B N 1
ATOM 4545 C CA . GLY B 1 100 ? 108.955 126.593 92.212 1.00 60.02 99 GLY B CA 1
ATOM 4546 C C . GLY B 1 100 ? 109.152 127.641 93.283 1.00 62.26 99 GLY B C 1
ATOM 4547 O O . GLY B 1 100 ? 109.780 128.668 93.003 1.00 65.61 99 GLY B O 1
ATOM 4548 N N . VAL B 1 101 ? 108.643 127.432 94.496 1.00 58.69 100 VAL B N 1
ATOM 4549 C CA . VAL B 1 101 ? 108.874 128.357 95.601 1.00 57.06 100 VAL B CA 1
ATOM 4550 C C . VAL B 1 101 ? 109.694 127.636 96.662 1.00 53.45 100 VAL B C 1
ATOM 4551 O O . VAL B 1 101 ? 109.475 126.447 96.926 1.00 58.40 100 VAL B O 1
ATOM 4555 N N . GLU B 1 102 ? 110.667 128.341 97.235 1.00 54.37 101 GLU B N 1
ATOM 4556 C CA . GLU B 1 102 ? 111.665 127.740 98.108 1.00 55.41 101 GLU B CA 1
ATOM 4557 C C . GLU B 1 102 ? 111.212 127.794 99.561 1.00 52.81 101 GLU B C 1
ATOM 4558 O O . GLU B 1 102 ? 110.647 128.797 100.007 1.00 59.22 101 GLU B O 1
ATOM 4564 N N . PHE B 1 103 ? 111.469 126.711 100.291 1.00 48.20 102 PHE B N 1
ATOM 4565 C CA . PHE B 1 103 ? 111.173 126.624 101.712 1.00 44.36 102 PHE B CA 1
ATOM 4566 C C . PHE B 1 103 ? 112.374 126.092 102.479 1.00 43.42 102 PHE B C 1
ATOM 4567 O O . PHE B 1 103 ? 113.123 125.242 101.985 1.00 57.11 102 PHE B O 1
ATOM 4575 N N . GLU B 1 104 ? 112.540 126.605 103.694 1.00 39.71 103 GLU B N 1
ATOM 4576 C CA . GLU B 1 104 ? 113.466 126.058 104.677 1.00 41.81 103 GLU B CA 1
ATOM 4577 C C . GLU B 1 104 ? 112.664 125.298 105.726 1.00 45.15 103 GLU B C 1
ATOM 4578 O O . GLU B 1 104 ? 111.738 125.853 106.324 1.00 52.53 103 GLU B O 1
ATOM 4584 N N . ALA B 1 105 ? 113.018 124.037 105.948 1.00 42.78 104 ALA B N 1
ATOM 4585 C CA . ALA B 1 105 ? 112.212 123.131 106.755 1.00 42.85 104 ALA B CA 1
ATOM 4586 C C . ALA B 1 105 ? 112.810 122.983 108.148 1.00 44.93 104 ALA B C 1
ATOM 4587 O O . ALA B 1 105 ? 114.009 122.721 108.292 1.00 54.76 104 ALA B O 1
ATOM 4589 N N . LEU B 1 106 ? 111.971 123.154 109.166 1.00 42.78 105 LEU B N 1
ATOM 4590 C CA . LEU B 1 106 ? 112.341 122.925 110.556 1.00 46.48 105 LEU B CA 1
ATOM 4591 C C . LEU B 1 106 ? 111.395 121.892 111.152 1.00 53.21 105 LEU B C 1
ATOM 4592 O O . LEU B 1 106 ? 110.186 121.937 110.907 1.00 54.19 105 LEU B O 1
ATOM 4597 N N . LEU B 1 107 ? 111.944 120.968 111.935 1.00 52.86 106 LEU B N 1
ATOM 4598 C CA . LEU B 1 107 ? 111.191 119.844 112.474 1.00 50.67 106 LEU B CA 1
ATOM 4599 C C . LEU B 1 107 ? 111.246 119.848 113.995 1.00 53.66 106 LEU B C 1
ATOM 4600 O O . LEU B 1 107 ? 112.299 120.110 114.586 1.00 60.98 106 LEU B O 1
ATOM 4605 N N . HIS B 1 108 ? 110.110 119.555 114.623 1.00 52.79 107 HIS B N 1
ATOM 4606 C CA . HIS B 1 108 ? 110.061 119.354 116.067 1.00 53.80 107 HIS B CA 1
ATOM 4607 C C . HIS B 1 108 ? 108.855 118.479 116.392 1.00 58.89 107 HIS B C 1
ATOM 4608 O O . HIS B 1 108 ? 108.164 117.986 115.497 1.00 61.65 107 HIS B O 1
ATOM 4615 N N . ARG B 1 109 ? 108.608 118.276 117.684 1.00 64.00 108 ARG B N 1
ATOM 4616 C CA . ARG B 1 109 ? 107.497 117.455 118.147 1.00 65.79 108 ARG B CA 1
ATOM 4617 C C . ARG B 1 109 ? 106.763 118.183 119.261 1.00 71.98 108 ARG B C 1
ATOM 4618 O O . ARG B 1 109 ? 107.382 118.602 120.245 1.00 73.96 108 ARG B O 1
ATOM 4626 N N . SER B 1 110 ? 105.446 118.333 119.109 1.00 73.58 109 SER B N 1
ATOM 4627 C CA . SER B 1 110 ? 104.627 118.988 120.124 1.00 79.98 109 SER B CA 1
ATOM 4628 C C . SER B 1 110 ? 103.992 117.980 121.078 1.00 85.48 109 SER B C 1
ATOM 4629 O O . SER B 1 110 ? 104.282 117.989 122.279 1.00 87.88 109 SER B O 1
ATOM 4632 N N . GLN B 1 111 ? 103.133 117.099 120.558 1.00 83.95 110 GLN B N 1
ATOM 4633 C CA . GLN B 1 111 ? 102.506 116.042 121.359 1.00 82.78 110 GLN B CA 1
ATOM 4634 C C . GLN B 1 111 ? 102.413 114.796 120.477 1.00 80.54 110 GLN B C 1
ATOM 4635 O O . GLN B 1 111 ? 101.415 114.592 119.782 1.00 80.64 110 GLN B O 1
ATOM 4641 N N . GLU B 1 112 ? 103.458 113.966 120.527 1.00 80.16 111 GLU B N 1
ATOM 4642 C CA . GLU B 1 112 ? 103.523 112.707 119.778 1.00 79.78 111 GLU B CA 1
ATOM 4643 C C . GLU B 1 112 ? 103.229 112.906 118.291 1.00 77.20 111 GLU B C 1
ATOM 4644 O O . GLU B 1 112 ? 102.794 111.978 117.602 1.00 79.74 111 GLU B O 1
ATOM 4650 N N . ALA B 1 113 ? 103.460 114.114 117.783 1.00 75.31 112 ALA B N 1
ATOM 4651 C CA . ALA B 1 113 ? 103.210 114.436 116.386 1.00 72.21 112 ALA B CA 1
ATOM 4652 C C . ALA B 1 113 ? 104.366 115.267 115.854 1.00 70.86 112 ALA B C 1
ATOM 4653 O O . ALA B 1 113 ? 104.980 116.036 116.599 1.00 72.44 112 ALA B O 1
ATOM 4655 N N . LEU B 1 114 ? 104.656 115.112 114.566 1.00 66.35 113 LEU B N 1
ATOM 4656 C CA . LEU B 1 114 ? 105.768 115.810 113.936 1.00 62.79 113 LEU B CA 1
ATOM 4657 C C . LEU B 1 114 ? 105.274 117.136 113.370 1.00 64.93 113 LEU B C 1
ATOM 4658 O O . LEU B 1 114 ? 104.433 117.155 112.465 1.00 67.68 113 LEU B O 1
ATOM 4663 N N . VAL B 1 115 ? 105.781 118.238 113.911 1.00 62.08 114 VAL B N 1
ATOM 4664 C CA . VAL B 1 115 ? 105.456 119.575 113.433 1.00 51.17 114 VAL B CA 1
ATOM 4665 C C . VAL B 1 115 ? 106.588 120.032 112.523 1.00 50.13 114 VAL B C 1
ATOM 4666 O O . VAL B 1 115 ? 107.755 120.072 112.937 1.00 57.99 114 VAL B O 1
ATOM 4670 N N . LEU B 1 116 ? 106.242 120.373 111.285 1.00 45.00 115 LEU B N 1
ATOM 4671 C CA . LEU B 1 116 ? 107.199 120.761 110.258 1.00 45.10 115 LEU B CA 1
ATOM 4672 C C . LEU B 1 116 ? 106.823 122.140 109.735 1.00 51.66 115 LEU B C 1
ATOM 4673 O O . LEU B 1 116 ? 105.697 122.348 109.268 1.00 52.81 115 LEU B O 1
ATOM 4678 N N . GLU B 1 117 ? 107.765 123.074 109.818 1.00 52.41 116 GLU B N 1
ATOM 4679 C CA . GLU B 1 117 ? 107.560 124.460 109.411 1.00 44.84 116 GLU B CA 1
ATOM 4680 C C . GLU B 1 117 ? 108.392 124.730 108.165 1.00 42.38 116 GLU B C 1
ATOM 4681 O O . GLU B 1 117 ? 109.607 124.509 108.164 1.00 50.86 116 GLU B O 1
ATOM 4687 N N . LEU B 1 118 ? 107.737 125.208 107.110 1.00 38.70 117 LEU B N 1
ATOM 4688 C CA . LEU B 1 118 ? 108.410 125.624 105.884 1.00 42.76 117 LEU B CA 1
ATOM 4689 C C . LEU B 1 118 ? 108.428 127.147 105.853 1.00 45.87 117 LEU B C 1
ATOM 4690 O O . LEU B 1 118 ? 107.415 127.782 105.549 1.00 50.27 117 LEU B O 1
ATOM 4695 N N . GLU B 1 119 ? 109.570 127.732 106.195 1.00 44.48 118 GLU B N 1
ATOM 4696 C CA . GLU B 1 119 ? 109.766 129.169 106.080 1.00 44.26 118 GLU B CA 1
ATOM 4697 C C . GLU B 1 119 ? 109.963 129.514 104.610 1.00 46.85 118 GLU B C 1
ATOM 4698 O O . GLU B 1 119 ? 110.861 128.969 103.958 1.00 51.79 118 GLU B O 1
ATOM 4704 N N . ILE B 1 120 ? 109.123 130.408 104.088 1.00 44.78 119 ILE B N 1
ATOM 4705 C CA . ILE B 1 120 ? 109.205 130.780 102.681 1.00 42.89 119 ILE B CA 1
ATOM 4706 C C . ILE B 1 120 ? 110.383 131.720 102.474 1.00 53.73 119 ILE B C 1
ATOM 4707 O O . ILE B 1 120 ? 110.494 132.759 103.137 1.00 58.58 119 ILE B O 1
ATOM 4712 N N . GLN B 1 121 ? 111.267 131.360 101.548 1.00 57.67 120 GLN B N 1
ATOM 4713 C CA . GLN B 1 121 ? 112.439 132.163 101.223 1.00 58.66 120 GLN B CA 1
ATOM 4714 C C . GLN B 1 121 ? 112.162 132.924 99.934 1.00 63.85 120 GLN B C 1
ATOM 4715 O O . GLN B 1 121 ? 111.960 132.314 98.878 1.00 66.85 120 GLN B O 1
ATOM 4721 N N . ASP B 1 122 ? 112.156 134.250 100.021 1.00 64.89 121 ASP B N 1
ATOM 4722 C CA . ASP B 1 122 ? 111.914 135.084 98.858 1.00 71.63 121 ASP B CA 1
ATOM 4723 C C . ASP B 1 122 ? 113.199 135.251 98.049 1.00 78.95 121 ASP B C 1
ATOM 4724 O O . ASP B 1 122 ? 114.261 134.729 98.400 1.00 81.13 121 ASP B O 1
ATOM 4729 N N . LYS B 1 123 ? 113.090 135.988 96.941 1.00 80.40 122 LYS B N 1
ATOM 4730 C CA . LYS B 1 123 ? 114.262 136.252 96.112 1.00 78.51 122 LYS B CA 1
ATOM 4731 C C . LYS B 1 123 ? 115.304 137.062 96.874 1.00 78.65 122 LYS B C 1
ATOM 4732 O O . LYS B 1 123 ? 116.509 136.817 96.741 1.00 78.03 122 LYS B O 1
ATOM 4738 N N . ALA B 1 124 ? 114.860 138.035 97.673 1.00 78.94 123 ALA B N 1
ATOM 4739 C CA . ALA B 1 124 ? 115.791 138.799 98.496 1.00 80.53 123 ALA B CA 1
ATOM 4740 C C . ALA B 1 124 ? 116.484 137.902 99.514 1.00 82.87 123 ALA B C 1
ATOM 4741 O O . ALA B 1 124 ? 117.689 138.036 99.757 1.00 83.88 123 ALA B O 1
ATOM 4743 N N . ALA B 1 125 ? 115.734 136.984 100.128 1.00 82.66 124 ALA B N 1
ATOM 4744 C CA . ALA B 1 125 ? 116.337 136.041 101.064 1.00 80.88 124 ALA B CA 1
ATOM 4745 C C . ALA B 1 125 ? 117.287 135.084 100.356 1.00 81.62 124 ALA B C 1
ATOM 4746 O O . ALA B 1 125 ? 118.340 134.734 100.902 1.00 83.89 124 ALA B O 1
ATOM 4748 N N . GLN B 1 126 ? 116.930 134.645 99.147 1.00 79.77 125 GLN B N 1
ATOM 4749 C CA . GLN B 1 126 ? 117.806 133.755 98.390 1.00 79.87 125 GLN B CA 1
ATOM 4750 C C . GLN B 1 126 ? 119.108 134.450 98.013 1.00 82.54 125 GLN B C 1
ATOM 4751 O O . GLN B 1 126 ? 120.178 133.830 98.031 1.00 81.57 125 GLN B O 1
ATOM 4757 N N . ALA B 1 127 ? 119.036 135.736 97.659 1.00 83.27 126 ALA B N 1
ATOM 4758 C CA . ALA B 1 127 ? 120.242 136.489 97.329 1.00 84.01 126 ALA B CA 1
ATOM 4759 C C . ALA B 1 127 ? 121.174 136.584 98.531 1.00 85.39 126 ALA B C 1
ATOM 4760 O O . ALA B 1 127 ? 122.398 136.476 98.393 1.00 89.07 126 ALA B O 1
ATOM 4762 N N . ILE B 1 128 ? 120.609 136.793 99.720 1.00 83.10 127 ILE B N 1
ATOM 4763 C CA . ILE B 1 128 ? 121.409 136.830 100.937 1.00 82.14 127 ILE B CA 1
ATOM 4764 C C . ILE B 1 128 ? 121.995 135.450 101.195 1.00 84.05 127 ILE B C 1
ATOM 4765 O O . ILE B 1 128 ? 121.280 134.441 101.174 1.00 84.38 127 ILE B O 1
ATOM 4770 N N . SER B 1 129 ? 123.302 135.400 101.439 1.00 84.30 128 SER B N 1
ATOM 4771 C CA . SER B 1 129 ? 124.011 134.152 101.676 1.00 84.31 128 SER B CA 1
ATOM 4772 C C . SER B 1 129 ? 124.593 134.143 103.082 1.00 86.51 128 SER B C 1
ATOM 4773 O O . SER B 1 129 ? 124.963 135.189 103.624 1.00 86.13 128 SER B O 1
ATOM 4776 N N . TYR B 1 130 ? 124.668 132.947 103.669 1.00 85.63 129 TYR B N 1
ATOM 4777 C CA . TYR B 1 130 ? 125.166 132.789 105.030 1.00 83.31 129 TYR B CA 1
ATOM 4778 C C . TYR B 1 130 ? 126.678 132.952 105.130 1.00 91.24 129 TYR B C 1
ATOM 4779 O O . TYR B 1 130 ? 127.204 133.038 106.244 1.00 94.33 129 TYR B O 1
ATOM 4788 N N . SER B 1 131 ? 127.387 133.003 104.000 1.00 93.54 130 SER B N 1
ATOM 4789 C CA . SER B 1 131 ? 128.845 133.038 104.044 1.00 91.54 130 SER B CA 1
ATOM 4790 C C . SER B 1 131 ? 129.362 134.435 104.371 1.00 91.75 130 SER B C 1
ATOM 4791 O O . SER B 1 131 ? 130.100 134.622 105.346 1.00 92.11 130 SER B O 1
ATOM 4794 N N . GLU B 1 132 ? 128.992 135.430 103.559 1.00 91.54 131 GLU B N 1
ATOM 4795 C CA . GLU B 1 132 ? 129.556 136.768 103.722 1.00 92.34 131 GLU B CA 1
ATOM 4796 C C . GLU B 1 132 ? 129.131 137.403 105.041 1.00 91.10 131 GLU B C 1
ATOM 4797 O O . GLU B 1 132 ? 129.949 138.030 105.725 1.00 93.24 131 GLU B O 1
ATOM 4803 N N . ARG B 1 133 ? 127.859 137.254 105.418 1.00 88.44 132 ARG B N 1
ATOM 4804 C CA . ARG B 1 133 ? 127.375 137.866 106.649 1.00 87.72 132 ARG B CA 1
ATOM 4805 C C . ARG B 1 133 ? 127.938 137.200 107.896 1.00 88.45 132 ARG B C 1
ATOM 4806 O O . ARG B 1 133 ? 127.917 137.812 108.970 1.00 89.26 132 ARG B O 1
ATOM 4814 N N . THR B 1 134 ? 128.438 135.970 107.784 1.00 88.37 133 THR B N 1
ATOM 4815 C CA . THR B 1 134 ? 129.106 135.292 108.887 1.00 90.34 133 THR B CA 1
ATOM 4816 C C . THR B 1 134 ? 130.601 135.129 108.646 1.00 92.38 133 THR B C 1
ATOM 4817 O O . THR B 1 134 ? 131.253 134.356 109.356 1.00 92.17 133 THR B O 1
ATOM 4821 N N . GLY B 1 135 ? 131.157 135.828 107.654 1.00 91.97 134 GLY B N 1
ATOM 4822 C CA . GLY B 1 135 ? 132.592 135.780 107.437 1.00 90.13 134 GLY B CA 1
ATOM 4823 C C . GLY B 1 135 ? 133.390 136.379 108.578 1.00 88.21 134 GLY B C 1
ATOM 4824 O O . GLY B 1 135 ? 134.481 135.896 108.893 1.00 88.10 134 GLY B O 1
ATOM 4825 N N . ASN B 1 136 ? 132.864 137.428 109.208 1.00 86.78 135 ASN B N 1
ATOM 4826 C CA . ASN B 1 136 ? 133.501 138.067 110.350 1.00 87.48 135 ASN B CA 1
ATOM 4827 C C . ASN B 1 136 ? 133.113 137.420 111.674 1.00 84.30 135 ASN B C 1
ATOM 4828 O O . ASN B 1 136 ? 133.197 138.073 112.719 1.00 86.06 135 ASN B O 1
ATOM 4833 N N . MET B 1 137 ? 132.682 136.156 111.649 1.00 81.15 136 MET B N 1
ATOM 4834 C CA . MET B 1 137 ? 132.276 135.479 112.877 1.00 81.47 136 MET B CA 1
ATOM 4835 C C . MET B 1 137 ? 133.447 135.343 113.844 1.00 82.39 136 MET B C 1
ATOM 4836 O O . MET B 1 137 ? 133.357 135.770 115.003 1.00 82.29 136 MET B O 1
ATOM 4841 N N . GLY B 1 138 ? 134.565 134.783 113.375 1.00 83.35 137 GLY B N 1
ATOM 4842 C CA . GLY B 1 138 ? 135.708 134.581 114.252 1.00 78.07 137 GLY B CA 1
ATOM 4843 C C . GLY B 1 138 ? 136.278 135.882 114.782 1.00 75.69 137 GLY B C 1
ATOM 4844 O O . GLY B 1 138 ? 136.667 135.970 115.950 1.00 75.49 137 GLY B O 1
ATOM 4845 N N . ARG B 1 139 ? 136.334 136.909 113.932 1.00 74.82 138 ARG B N 1
ATOM 4846 C CA . ARG B 1 139 ? 136.764 138.224 114.396 1.00 73.02 138 ARG B CA 1
ATOM 4847 C C . ARG B 1 139 ? 135.806 138.769 115.446 1.00 73.33 138 ARG B C 1
ATOM 4848 O O . ARG B 1 139 ? 136.230 139.420 116.408 1.00 73.99 138 ARG B O 1
ATOM 4856 N N . MET B 1 140 ? 134.508 138.508 115.280 1.00 75.82 139 MET B N 1
ATOM 4857 C CA . MET B 1 140 ? 133.531 138.960 116.264 1.00 72.14 139 MET B CA 1
ATOM 4858 C C . MET B 1 140 ? 133.747 138.281 117.612 1.00 68.24 139 MET B C 1
ATOM 4859 O O . MET B 1 140 ? 133.700 138.936 118.659 1.00 71.94 139 MET B O 1
ATOM 4864 N N . LEU B 1 141 ? 133.994 136.967 117.611 1.00 67.75 140 LEU B N 1
ATOM 4865 C CA . LEU B 1 141 ? 134.265 136.289 118.879 1.00 66.82 140 LEU B CA 1
ATOM 4866 C C . LEU B 1 141 ? 135.585 136.750 119.488 1.00 68.08 140 LEU B C 1
ATOM 4867 O O . LEU B 1 141 ? 135.705 136.854 120.716 1.00 70.21 140 LEU B O 1
ATOM 4872 N N . ARG B 1 142 ? 136.590 137.023 118.652 1.00 68.02 141 ARG B N 1
ATOM 4873 C CA . ARG B 1 142 ? 137.851 137.546 119.169 1.00 68.09 141 ARG B CA 1
ATOM 4874 C C . ARG B 1 142 ? 137.649 138.903 119.832 1.00 70.85 141 ARG B C 1
ATOM 4875 O O . ARG B 1 142 ? 138.215 139.174 120.897 1.00 73.29 141 ARG B O 1
ATOM 4883 N N . GLN B 1 143 ? 136.839 139.768 119.216 1.00 68.80 142 GLN B N 1
ATOM 4884 C CA . GLN B 1 143 ? 136.518 141.053 119.828 1.00 63.49 142 GLN B CA 1
ATOM 4885 C C . GLN B 1 143 ? 135.736 140.866 121.122 1.00 61.14 142 GLN B C 1
ATOM 4886 O O . GLN B 1 143 ? 135.956 141.590 122.101 1.00 65.61 142 GLN B O 1
ATOM 4892 N N . LEU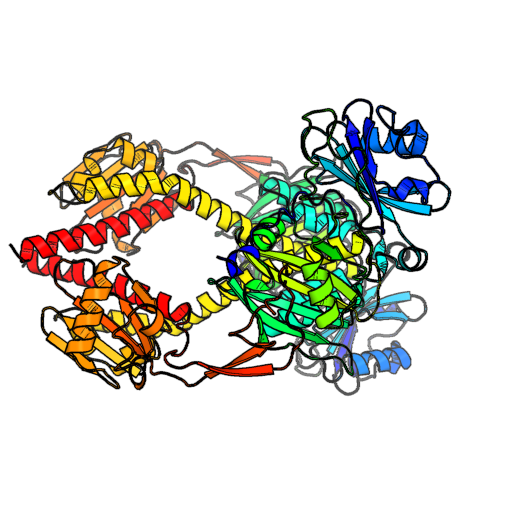 B 1 144 ? 134.808 139.906 121.140 1.00 58.53 143 LEU B N 1
ATOM 4893 C CA . LEU B 1 144 ? 134.029 139.641 122.346 1.00 60.49 143 LEU B CA 1
ATOM 4894 C C . LEU B 1 144 ? 134.928 139.219 123.500 1.00 65.05 143 LEU B C 1
ATOM 4895 O O . LEU B 1 144 ? 134.770 139.695 124.630 1.00 70.14 143 LEU B O 1
ATOM 4900 N N . HIS B 1 145 ? 135.881 138.325 123.235 1.00 66.99 144 HIS B N 1
ATOM 4901 C CA . HIS B 1 145 ? 136.756 137.861 124.306 1.00 71.78 144 HIS B CA 1
ATOM 4902 C C . HIS B 1 145 ? 137.791 138.914 124.682 1.00 73.13 144 HIS B C 1
ATOM 4903 O O . HIS B 1 145 ? 138.239 138.962 125.834 1.00 76.11 144 HIS B O 1
ATOM 4910 N N . ALA B 1 146 ? 138.185 139.763 123.732 1.00 69.86 145 ALA B N 1
ATOM 4911 C CA . ALA B 1 146 ? 139.180 140.793 124.000 1.00 67.96 145 ALA B CA 1
ATOM 4912 C C . ALA B 1 146 ? 138.599 142.029 124.674 1.00 67.86 145 ALA B C 1
ATOM 4913 O O . ALA B 1 146 ? 139.369 142.863 125.163 1.00 70.99 145 ALA B O 1
ATOM 4915 N N . ALA B 1 147 ? 137.277 142.170 124.713 1.00 63.41 146 ALA B N 1
ATOM 4916 C CA . ALA B 1 147 ? 136.666 143.338 125.333 1.00 64.79 146 ALA B CA 1
ATOM 4917 C C . ALA B 1 147 ? 136.821 143.277 126.847 1.00 68.34 146 ALA B C 1
ATOM 4918 O O . ALA B 1 147 ? 136.529 142.252 127.472 1.00 68.47 146 ALA B O 1
ATOM 4920 N N . ALA B 1 148 ? 137.281 144.379 127.437 1.00 69.94 147 ALA B N 1
ATOM 4921 C CA . ALA B 1 148 ? 137.498 144.460 128.875 1.00 72.61 147 ALA B CA 1
ATOM 4922 C C . ALA B 1 148 ? 136.378 145.179 129.614 1.00 75.42 147 ALA B C 1
ATOM 4923 O O . ALA B 1 148 ? 136.460 145.325 130.838 1.00 75.46 147 ALA B O 1
ATOM 4925 N N . ASP B 1 149 ? 135.339 145.627 128.912 1.00 71.80 148 ASP B N 1
ATOM 4926 C CA . ASP B 1 149 ? 134.230 146.338 129.529 1.00 68.86 148 ASP B CA 1
ATOM 4927 C C . ASP B 1 149 ? 132.909 145.775 129.027 1.00 70.25 148 ASP B C 1
ATOM 4928 O O . ASP B 1 149 ? 132.811 145.287 127.897 1.00 71.40 148 ASP B O 1
ATOM 4933 N N . LEU B 1 150 ? 131.889 145.846 129.887 1.00 67.07 149 LEU B N 1
ATOM 4934 C CA . LEU B 1 150 ? 130.557 145.394 129.498 1.00 59.42 149 LEU B CA 1
ATOM 4935 C C . LEU B 1 150 ? 129.983 146.267 128.389 1.00 61.64 149 LEU B C 1
ATOM 4936 O O . LEU B 1 150 ? 129.298 145.770 127.486 1.00 65.59 149 LEU B O 1
ATOM 4941 N N . GLN B 1 151 ? 130.251 147.575 128.446 1.00 60.38 150 GLN B N 1
ATOM 4942 C CA . GLN B 1 151 ? 129.788 148.473 127.394 1.00 62.47 150 GLN B CA 1
ATOM 4943 C C . GLN B 1 151 ? 130.408 148.109 126.052 1.00 65.17 150 GLN B C 1
ATOM 4944 O O . GLN B 1 151 ? 129.735 148.156 125.017 1.00 68.77 150 GLN B O 1
ATOM 4950 N N . THR B 1 152 ? 131.694 147.746 126.049 1.00 61.92 151 THR B N 1
ATOM 4951 C CA . THR B 1 152 ? 132.333 147.302 124.814 1.00 64.13 151 THR B CA 1
ATOM 4952 C C . THR B 1 152 ? 131.690 146.024 124.288 1.00 65.73 151 THR B C 1
ATOM 4953 O O . THR B 1 152 ? 131.464 145.886 123.078 1.00 69.26 151 THR B O 1
ATOM 4957 N N . LEU B 1 153 ? 131.397 145.074 125.182 1.00 63.41 152 LEU B N 1
ATOM 4958 C CA . LEU B 1 153 ? 130.694 143.864 124.771 1.00 59.49 152 LEU B CA 1
ATOM 4959 C C . LEU B 1 153 ? 129.378 144.206 124.092 1.00 62.66 152 LEU B C 1
ATOM 4960 O O . LEU B 1 153 ? 129.086 143.718 122.994 1.00 66.16 152 LEU B O 1
ATOM 4965 N N . TYR B 1 154 ? 128.571 145.050 124.738 1.00 59.80 153 TYR B N 1
ATOM 4966 C CA . TYR B 1 154 ? 127.277 145.414 124.175 1.00 53.52 153 TYR B CA 1
ATOM 4967 C C . TYR B 1 154 ? 127.442 146.097 122.824 1.00 56.33 153 TYR B C 1
ATOM 4968 O O . TYR B 1 154 ? 126.731 145.776 121.864 1.00 63.78 153 TYR B O 1
ATOM 4977 N N . GLU B 1 155 ? 128.396 147.026 122.726 1.00 53.57 154 GLU B N 1
ATOM 4978 C CA . GLU B 1 155 ? 128.584 147.771 121.487 1.00 60.30 154 GLU B CA 1
ATOM 4979 C C . GLU B 1 155 ? 128.945 146.843 120.336 1.00 62.52 154 GLU B C 1
ATOM 4980 O O . GLU B 1 155 ? 128.292 146.859 119.286 1.00 66.52 154 GLU B O 1
ATOM 4986 N N . VAL B 1 156 ? 129.969 146.005 120.523 1.00 62.88 155 VAL B N 1
ATOM 4987 C CA . VAL B 1 156 ? 130.391 145.127 119.434 1.00 61.02 155 VAL B CA 1
ATOM 4988 C C . VAL B 1 156 ? 129.322 144.082 119.125 1.00 61.05 155 VAL B C 1
ATOM 4989 O O . VAL B 1 156 ? 129.131 143.709 117.960 1.00 64.84 155 VAL B O 1
ATOM 4993 N N . SER B 1 157 ? 128.588 143.611 120.139 1.00 60.23 156 SER B N 1
ATOM 4994 C CA . SER B 1 157 ? 127.565 142.602 119.895 1.00 56.15 156 SER B CA 1
ATOM 4995 C C . SER B 1 157 ? 126.433 143.161 119.045 1.00 57.72 156 SER B C 1
ATOM 4996 O O . SER B 1 157 ? 126.052 142.565 118.028 1.00 63.38 156 SER B O 1
ATOM 4999 N N . VAL B 1 158 ? 125.883 144.311 119.443 1.00 52.35 157 VAL B N 1
ATOM 5000 C CA . VAL B 1 158 ? 124.812 144.910 118.655 1.00 49.25 157 VAL B CA 1
ATOM 5001 C C . VAL B 1 158 ? 125.324 145.364 117.292 1.00 56.65 157 VAL B C 1
ATOM 5002 O O . VAL B 1 158 ? 124.585 145.316 116.303 1.00 61.12 157 VAL B O 1
ATOM 5006 N N . ARG B 1 159 ? 126.592 145.777 117.198 1.00 57.74 158 ARG B N 1
ATOM 5007 C CA . ARG B 1 159 ? 127.136 146.164 115.901 1.00 59.64 158 ARG B CA 1
ATOM 5008 C C . ARG B 1 159 ? 127.181 144.974 114.951 1.00 60.82 158 ARG B C 1
ATOM 5009 O O . ARG B 1 159 ? 126.744 145.068 113.798 1.00 65.90 158 ARG B O 1
ATOM 5017 N N . GLU B 1 160 ? 127.687 143.834 115.428 1.00 57.07 159 GLU B N 1
ATOM 5018 C CA . GLU B 1 160 ? 127.734 142.640 114.591 1.00 60.47 159 GLU B CA 1
ATOM 5019 C C . GLU B 1 160 ? 126.333 142.167 114.222 1.00 63.34 159 GLU B C 1
ATOM 5020 O O . GLU B 1 160 ? 126.084 141.775 113.073 1.00 68.66 159 GLU B O 1
ATOM 5026 N N . ILE B 1 161 ? 125.405 142.196 115.184 1.00 57.06 160 ILE B N 1
ATOM 5027 C CA . ILE B 1 161 ? 124.050 141.720 114.924 1.00 50.72 160 ILE B CA 1
ATOM 5028 C C . ILE B 1 161 ? 123.352 142.608 113.900 1.00 53.65 160 ILE B C 1
ATOM 5029 O O . ILE B 1 161 ? 122.661 142.114 113.001 1.00 60.56 160 ILE B O 1
ATOM 5034 N N . GLN B 1 162 ? 123.526 143.929 114.008 1.00 51.41 161 GLN B N 1
ATOM 5035 C CA . GLN B 1 162 ? 122.987 144.831 112.996 1.00 52.10 161 GLN B CA 1
ATOM 5036 C C . GLN B 1 162 ? 123.652 144.601 111.646 1.00 55.76 161 GLN B C 1
ATOM 5037 O O . GLN B 1 162 ? 123.004 144.707 110.598 1.00 61.55 161 GLN B O 1
ATOM 5043 N N . ARG B 1 163 ? 124.952 144.294 111.650 1.00 56.26 162 ARG B N 1
ATOM 5044 C CA . ARG B 1 163 ? 125.655 144.040 110.398 1.00 58.70 162 ARG B CA 1
ATOM 5045 C C . ARG B 1 163 ? 125.064 142.846 109.661 1.00 56.47 162 ARG B C 1
ATOM 5046 O O . ARG B 1 163 ? 124.818 142.914 108.451 1.00 56.46 162 ARG B O 1
ATOM 5054 N N . MET B 1 164 ? 124.836 141.738 110.367 1.00 55.11 163 MET B N 1
ATOM 5055 C CA . MET B 1 164 ? 124.309 140.558 109.682 1.00 55.50 163 MET B CA 1
ATOM 5056 C C . MET B 1 164 ? 122.828 140.725 109.361 1.00 59.47 163 MET B C 1
ATOM 5057 O O . MET B 1 164 ? 122.380 140.407 108.253 1.00 64.31 163 MET B O 1
ATOM 5062 N N . THR B 1 165 ? 122.049 141.224 110.323 1.00 57.62 164 THR B N 1
ATOM 5063 C CA . THR B 1 165 ? 120.605 141.315 110.138 1.00 52.89 164 THR B CA 1
ATOM 5064 C C . THR B 1 165 ? 120.230 142.467 109.214 1.00 51.17 164 THR B C 1
ATOM 5065 O O . THR B 1 165 ? 119.335 142.328 108.371 1.00 57.85 164 THR B O 1
ATOM 5069 N N . GLY B 1 166 ? 120.901 143.606 109.352 1.00 50.88 165 GLY B N 1
ATOM 5070 C CA . GLY B 1 166 ? 120.571 144.782 108.576 1.00 52.67 165 GLY B CA 1
ATOM 5071 C C . GLY B 1 166 ? 119.450 145.629 109.135 1.00 53.17 165 GLY B C 1
ATOM 5072 O O . GLY B 1 166 ? 118.991 146.549 108.448 1.00 59.46 165 GLY B O 1
ATOM 5073 N N . TYR B 1 167 ? 118.994 145.349 110.352 1.00 46.74 166 TYR B N 1
ATOM 5074 C CA . TYR B 1 167 ? 117.900 146.096 110.953 1.00 52.55 166 TYR B CA 1
ATOM 5075 C C . TYR B 1 167 ? 118.376 147.470 111.417 1.00 54.76 166 TYR B C 1
ATOM 5076 O O . TYR B 1 167 ? 119.553 147.669 111.732 1.00 56.79 166 TYR B O 1
ATOM 5085 N N . ASP B 1 168 ? 117.443 148.428 111.447 1.00 54.09 167 ASP B N 1
ATOM 5086 C CA . ASP B 1 168 ? 117.797 149.788 111.847 1.00 54.08 167 ASP B CA 1
ATOM 5087 C C . ASP B 1 168 ? 118.187 149.862 113.318 1.00 54.04 167 ASP B C 1
ATOM 5088 O O . ASP B 1 168 ? 119.241 150.412 113.655 1.00 61.55 167 ASP B O 1
ATOM 5093 N N . ARG B 1 169 ? 117.362 149.315 114.211 1.00 44.94 168 ARG B N 1
ATOM 5094 C CA . ARG B 1 169 ? 117.586 149.481 115.642 1.00 47.63 168 ARG B CA 1
ATOM 5095 C C . ARG B 1 169 ? 117.865 148.126 116.275 1.00 46.45 168 ARG B C 1
ATOM 5096 O O . ARG B 1 169 ? 117.167 147.151 115.986 1.00 51.99 168 ARG B O 1
ATOM 5104 N N . VAL B 1 170 ? 118.887 148.062 117.127 1.00 46.01 169 VAL B N 1
ATOM 5105 C CA . VAL B 1 170 ? 119.201 146.864 117.901 1.00 39.52 169 VAL B CA 1
ATOM 5106 C C . VAL B 1 170 ? 119.359 147.277 119.358 1.00 43.94 169 VAL B C 1
ATOM 5107 O O . VAL B 1 170 ? 120.086 148.230 119.660 1.00 54.67 169 VAL B O 1
ATOM 5111 N N . LEU B 1 171 ? 118.682 146.563 120.259 1.00 42.31 170 LEU B N 1
ATOM 5112 C CA . LEU B 1 171 ? 118.647 146.911 121.671 1.00 42.45 170 LEU B CA 1
ATOM 5113 C C . LEU B 1 171 ? 119.045 145.704 122.508 1.00 42.01 170 LEU B C 1
ATOM 5114 O O . LEU B 1 171 ? 118.723 144.562 122.169 1.00 48.60 170 LEU B O 1
ATOM 5119 N N . ILE B 1 172 ? 119.721 145.969 123.619 1.00 37.88 171 ILE B N 1
ATOM 5120 C CA . ILE B 1 172 ? 119.948 144.974 124.660 1.00 36.32 171 ILE B CA 1
ATOM 5121 C C . ILE B 1 172 ? 119.076 145.375 125.844 1.00 42.11 171 ILE B C 1
ATOM 5122 O O . ILE B 1 172 ? 119.398 146.315 126.582 1.00 47.94 171 ILE B O 1
ATOM 5127 N N . TYR B 1 173 ? 117.965 144.665 126.021 1.00 39.65 172 TYR B N 1
ATOM 5128 C CA . TYR B 1 173 ? 116.942 145.006 127.005 1.00 38.32 172 TYR B CA 1
ATOM 5129 C C . TYR B 1 173 ? 117.057 144.015 128.158 1.00 41.35 172 TYR B C 1
ATOM 5130 O O . TYR B 1 173 ? 116.592 142.878 128.055 1.00 48.35 172 TYR B O 1
ATOM 5139 N N . ARG B 1 174 ? 117.694 144.438 129.249 1.00 36.95 173 ARG B N 1
ATOM 5140 C CA . ARG B 1 174 ? 117.890 143.572 130.404 1.00 42.15 173 ARG B CA 1
ATOM 5141 C C . ARG B 1 174 ? 116.705 143.707 131.351 1.00 45.03 173 ARG B C 1
ATOM 5142 O O . ARG B 1 174 ? 116.285 144.824 131.672 1.00 47.85 173 ARG B O 1
ATOM 5150 N N . PHE B 1 175 ? 116.177 142.572 131.800 1.00 47.36 174 PHE B N 1
ATOM 5151 C CA . PHE B 1 175 ? 115.049 142.558 132.718 1.00 49.51 174 PHE B CA 1
ATOM 5152 C C . PHE B 1 175 ? 115.517 142.784 134.149 1.00 54.52 174 PHE B C 1
ATOM 5153 O O . PHE B 1 175 ? 116.649 142.451 134.513 1.00 57.09 174 PHE B O 1
ATOM 5161 N N . GLU B 1 176 ? 114.634 143.359 134.960 1.00 57.99 175 GLU B N 1
ATOM 5162 C CA . GLU B 1 176 ? 114.877 143.519 136.383 1.00 65.68 175 GLU B CA 1
ATOM 5163 C C . GLU B 1 176 ? 114.077 142.476 137.161 1.00 71.92 175 GLU B C 1
ATOM 5164 O O . GLU B 1 176 ? 113.337 141.670 136.593 1.00 74.35 175 GLU B O 1
ATOM 5170 N N . GLU B 1 177 ? 114.239 142.489 138.486 1.00 73.53 176 GLU B N 1
ATOM 5171 C CA . GLU B 1 177 ? 113.573 141.497 139.324 1.00 77.87 176 GLU B CA 1
ATOM 5172 C C . GLU B 1 177 ? 112.057 141.653 139.284 1.00 78.01 176 GLU B C 1
ATOM 5173 O O . GLU B 1 177 ? 111.327 140.655 139.230 1.00 81.78 176 GLU B O 1
ATOM 5179 N N . GLU B 1 178 ? 111.562 142.891 139.308 1.00 77.09 177 GLU B N 1
ATOM 5180 C CA . GLU B 1 178 ? 110.126 143.130 139.372 1.00 74.10 177 GLU B CA 1
ATOM 5181 C C . GLU B 1 178 ? 109.419 142.914 138.040 1.00 71.77 177 GLU B C 1
ATOM 5182 O O . GLU B 1 178 ? 108.184 142.866 138.018 1.00 74.29 177 GLU B O 1
ATOM 5188 N N . GLY B 1 179 ? 110.155 142.785 136.940 1.00 65.53 178 GLY B N 1
ATOM 5189 C CA . GLY B 1 179 ? 109.536 142.521 135.656 1.00 63.77 178 GLY B CA 1
ATOM 5190 C C . GLY B 1 179 ? 109.872 143.538 134.585 1.00 63.64 178 GLY B C 1
ATOM 5191 O O . GLY B 1 179 ? 110.076 143.175 133.423 1.00 63.81 178 GLY B O 1
ATOM 5192 N N . HIS B 1 180 ? 109.929 144.813 134.958 1.00 65.08 179 HIS B N 1
ATOM 5193 C CA . HIS B 1 180 ? 110.290 145.847 134.002 1.00 55.35 179 HIS B CA 1
ATOM 5194 C C . HIS B 1 180 ? 111.766 145.726 133.632 1.00 55.55 179 HIS B C 1
ATOM 5195 O O . HIS B 1 180 ? 112.576 145.161 134.372 1.00 60.86 179 HIS B O 1
ATOM 5202 N N . GLY B 1 181 ? 112.112 146.257 132.457 1.00 51.94 180 GLY B N 1
ATOM 5203 C CA . GLY B 1 181 ? 113.459 146.152 131.946 1.00 50.88 180 GLY B CA 1
ATOM 5204 C C . GLY B 1 181 ? 113.990 147.497 131.481 1.00 47.40 180 GLY B C 1
ATOM 5205 O O . GLY B 1 181 ? 113.255 148.480 131.366 1.00 49.22 180 GLY B O 1
ATOM 5206 N N . GLN B 1 182 ? 115.294 147.514 131.214 1.00 46.33 181 GLN B N 1
ATOM 5207 C CA . GLN B 1 182 ? 115.996 148.712 130.778 1.00 44.02 181 GLN B CA 1
ATOM 5208 C C . GLN B 1 182 ? 116.875 148.393 129.578 1.00 42.72 181 GLN B C 1
ATOM 5209 O O . GLN B 1 182 ? 117.477 147.318 129.505 1.00 48.95 181 GLN B O 1
ATOM 5215 N N . VAL B 1 183 ? 116.946 149.337 128.644 1.00 38.87 182 VAL B N 1
ATOM 5216 C CA . VAL B 1 183 ? 117.808 149.207 127.474 1.00 40.84 182 VAL B CA 1
ATOM 5217 C C . VAL B 1 183 ? 119.190 149.736 127.838 1.00 47.54 182 VAL B C 1
ATOM 5218 O O . VAL B 1 183 ? 119.324 150.856 128.340 1.00 54.68 182 VAL B O 1
ATOM 5222 N N . ILE B 1 184 ? 120.223 148.933 127.586 1.00 43.15 183 ILE B N 1
ATOM 5223 C CA . ILE B 1 184 ? 121.590 149.329 127.910 1.00 42.15 183 ILE B CA 1
ATOM 5224 C C . ILE B 1 184 ? 122.478 149.465 126.680 1.00 40.46 183 ILE B C 1
ATOM 5225 O O . ILE B 1 184 ? 123.522 150.131 126.760 1.00 51.51 183 ILE B O 1
ATOM 5230 N N . ALA B 1 185 ? 122.105 148.862 125.554 1.00 36.78 184 ALA B N 1
ATOM 5231 C CA . ALA B 1 185 ? 122.845 149.001 124.311 1.00 40.18 184 ALA B CA 1
ATOM 5232 C C . ALA B 1 185 ? 121.903 149.480 123.218 1.00 43.41 184 ALA B C 1
ATOM 5233 O O . ALA B 1 185 ? 120.753 149.040 123.131 1.00 52.31 184 ALA B O 1
ATOM 5235 N N . GLU B 1 186 ? 122.402 150.385 122.380 1.00 41.19 185 GLU B N 1
ATOM 5236 C CA . GLU B 1 186 ? 121.587 150.966 121.325 1.00 46.79 185 GLU B CA 1
ATOM 5237 C C . GLU B 1 186 ? 122.431 151.147 120.075 1.00 52.45 185 GLU B C 1
ATOM 5238 O O . GLU B 1 186 ? 123.553 151.659 120.142 1.00 58.57 185 GLU B O 1
ATOM 5244 N N . ALA B 1 187 ? 121.886 150.720 118.939 1.00 50.24 186 ALA B N 1
ATOM 5245 C CA . ALA B 1 187 ? 122.519 150.898 117.635 1.00 50.81 186 ALA B CA 1
ATOM 5246 C C . ALA B 1 187 ? 121.410 151.246 116.649 1.00 52.18 186 ALA B C 1
ATOM 5247 O O . ALA B 1 187 ? 120.716 150.357 116.148 1.00 58.59 186 ALA B O 1
ATOM 5249 N N . SER B 1 188 ? 121.247 152.537 116.375 1.00 46.20 187 SER B N 1
ATOM 5250 C CA . SER B 1 188 ? 120.117 153.044 115.610 1.00 54.17 187 SER B CA 1
ATOM 5251 C C . SER B 1 188 ? 120.584 153.674 114.306 1.00 60.16 187 SER B C 1
ATOM 5252 O O . SER B 1 188 ? 121.692 154.211 114.219 1.00 63.21 187 SER B O 1
ATOM 5255 N N . ALA B 1 189 ? 119.723 153.603 113.293 1.00 62.44 188 ALA B N 1
ATOM 5256 C CA . ALA B 1 189 ? 119.980 154.246 112.018 1.00 67.51 188 ALA B CA 1
ATOM 5257 C C . ALA B 1 189 ? 119.824 155.759 112.150 1.00 72.98 188 ALA B C 1
ATOM 5258 O O . ALA B 1 189 ? 119.214 156.249 113.103 1.00 71.83 188 ALA B O 1
ATOM 5260 N N . PRO B 1 190 ? 120.392 156.527 111.218 1.00 76.96 189 PRO B N 1
ATOM 5261 C CA . PRO B 1 190 ? 120.197 157.981 111.252 1.00 76.38 189 PRO B CA 1
ATOM 5262 C C . PRO B 1 190 ? 118.728 158.352 111.110 1.00 75.50 189 PRO B C 1
ATOM 5263 O O . PRO B 1 190 ? 117.951 157.663 110.446 1.00 72.80 189 PRO B O 1
ATOM 5267 N N . ALA B 1 191 ? 118.355 159.462 111.755 1.00 78.76 190 ALA B N 1
ATOM 5268 C CA . ALA B 1 191 ? 116.978 159.962 111.756 1.00 76.99 190 ALA B CA 1
ATOM 5269 C C . ALA B 1 191 ? 116.003 158.906 112.274 1.00 77.67 190 ALA B C 1
ATOM 5270 O O . ALA B 1 191 ? 114.940 158.675 111.693 1.00 76.79 190 ALA B O 1
ATOM 5272 N N . MET B 1 192 ? 116.369 158.260 113.379 1.00 78.27 191 MET B N 1
ATOM 5273 C CA . MET B 1 192 ? 115.568 157.194 113.962 1.00 74.97 191 MET B CA 1
ATOM 5274 C C . MET B 1 192 ? 115.578 157.367 115.473 1.00 72.88 191 MET B C 1
ATOM 5275 O O . MET B 1 192 ? 116.623 157.669 116.057 1.00 73.19 191 MET B O 1
ATOM 5280 N N . GLU B 1 193 ? 114.417 157.184 116.100 1.00 71.06 192 GLU B N 1
ATOM 5281 C CA . GLU B 1 193 ? 114.262 157.515 117.512 1.00 67.98 192 GLU B CA 1
ATOM 5282 C C . GLU B 1 193 ? 115.120 156.609 118.389 1.00 67.39 192 GLU B C 1
ATOM 5283 O O . GLU B 1 193 ? 115.251 155.409 118.135 1.00 70.98 192 GLU B O 1
ATOM 5289 N N . LEU B 1 194 ? 115.704 157.197 119.431 1.00 65.69 193 LEU B N 1
ATOM 5290 C CA . LEU B 1 194 ? 116.652 156.516 120.304 1.00 67.44 193 LEU B CA 1
ATOM 5291 C C . LEU B 1 194 ? 115.965 156.091 121.595 1.00 62.92 193 LEU B C 1
ATOM 5292 O O . LEU B 1 194 ? 115.213 156.869 122.191 1.00 61.85 193 LEU B O 1
ATOM 5297 N N . PHE B 1 195 ? 116.228 154.854 122.024 1.00 58.45 194 PHE B N 1
ATOM 5298 C CA . PHE B 1 195 ? 115.704 154.322 123.277 1.00 53.53 194 PHE B CA 1
ATOM 5299 C C . PHE B 1 195 ? 116.812 153.959 124.261 1.00 49.67 194 PHE B C 1
ATOM 5300 O O . PHE B 1 195 ? 116.594 153.139 125.158 1.00 53.81 194 PHE B O 1
ATOM 5308 N N . ASN B 1 196 ? 117.996 154.549 124.112 1.00 48.26 195 ASN B N 1
ATOM 5309 C CA . ASN B 1 196 ? 119.124 154.209 124.973 1.00 46.45 195 ASN B CA 1
ATOM 5310 C C . ASN B 1 196 ? 118.878 154.716 126.389 1.00 46.87 195 ASN B C 1
ATOM 5311 O O . ASN B 1 196 ? 118.620 155.906 126.596 1.00 52.94 195 ASN B O 1
ATOM 5316 N N . GLY B 1 197 ? 118.960 153.811 127.363 1.00 44.21 196 GLY B N 1
ATOM 5317 C CA . GLY B 1 197 ? 118.790 154.163 128.756 1.00 46.09 196 GLY B CA 1
ATOM 5318 C C . GLY B 1 197 ? 117.357 154.275 129.224 1.00 52.97 196 GLY B C 1
ATOM 5319 O O . GLY B 1 197 ? 117.131 154.546 130.410 1.00 57.08 196 GLY B O 1
ATOM 5320 N N . LEU B 1 198 ? 116.385 154.077 128.339 1.00 52.12 197 LEU B N 1
ATOM 5321 C CA . LEU B 1 198 ? 114.984 154.220 128.704 1.00 46.51 197 LEU B CA 1
ATOM 5322 C C . LEU B 1 198 ? 114.473 152.970 129.409 1.00 48.74 197 LEU B C 1
ATOM 5323 O O . LEU B 1 198 ? 114.805 151.841 129.034 1.00 52.41 197 LEU B O 1
ATOM 5328 N N . PHE B 1 199 ? 113.659 153.181 130.437 1.00 49.51 198 PHE B N 1
ATOM 5329 C CA . PHE B 1 199 ? 112.979 152.095 131.123 1.00 50.29 198 PHE B CA 1
ATOM 5330 C C . PHE B 1 199 ? 111.620 151.847 130.483 1.00 53.13 198 PHE B C 1
ATOM 5331 O O . PHE B 1 199 ? 110.969 152.769 129.984 1.00 57.14 198 PHE B O 1
ATOM 5339 N N . PHE B 1 200 ? 111.194 150.586 130.502 1.00 52.03 199 PHE B N 1
ATOM 5340 C CA . PHE B 1 200 ? 109.915 150.209 129.928 1.00 51.98 199 PHE B CA 1
ATOM 5341 C C . PHE B 1 200 ? 109.069 149.485 130.966 1.00 54.75 199 PHE B C 1
ATOM 5342 O O . PHE B 1 200 ? 109.601 148.715 131.773 1.00 58.41 199 PHE B O 1
ATOM 5350 N N . PRO B 1 201 ? 107.756 149.713 130.974 1.00 49.89 200 PRO B N 1
ATOM 5351 C CA . PRO B 1 201 ? 106.893 149.018 131.937 1.00 50.66 200 PRO B CA 1
ATOM 5352 C C . PRO B 1 201 ? 106.894 147.515 131.707 1.00 57.44 200 PRO B C 1
ATOM 5353 O O . PRO B 1 201 ? 107.096 147.032 130.590 1.00 63.37 200 PRO B O 1
ATOM 5357 N N . ALA B 1 202 ? 106.664 146.771 132.791 1.00 58.05 201 ALA B N 1
ATOM 5358 C CA . ALA B 1 202 ? 106.636 145.315 132.717 1.00 59.22 201 ALA B CA 1
ATOM 5359 C C . ALA B 1 202 ? 105.475 144.789 131.884 1.00 62.24 201 ALA B C 1
ATOM 5360 O O . ALA B 1 202 ? 105.495 143.617 131.494 1.00 64.27 201 ALA B O 1
ATOM 5362 N N . SER B 1 203 ? 104.469 145.620 131.604 1.00 60.55 202 SER B N 1
ATOM 5363 C CA . SER B 1 203 ? 103.330 145.183 130.808 1.00 58.55 202 SER B CA 1
ATOM 5364 C C . SER B 1 203 ? 103.672 144.998 129.336 1.00 62.06 202 SER B C 1
ATOM 5365 O O . SER B 1 203 ? 102.888 144.376 128.610 1.00 65.15 202 SER B O 1
ATOM 5368 N N . ASP B 1 204 ? 104.809 145.527 128.878 1.00 60.59 203 ASP B N 1
ATOM 5369 C CA . ASP B 1 204 ? 105.199 145.351 127.482 1.00 58.51 203 ASP B CA 1
ATOM 5370 C C . ASP B 1 204 ? 105.438 143.881 127.164 1.00 61.86 203 ASP B C 1
ATOM 5371 O O . ASP B 1 204 ? 104.989 143.374 126.129 1.00 63.71 203 ASP B O 1
ATOM 5376 N N . ILE B 1 205 ? 106.144 143.183 128.042 1.00 60.67 204 ILE B N 1
ATOM 5377 C CA . ILE B 1 205 ? 106.398 141.755 127.914 1.00 57.89 204 ILE B CA 1
ATOM 5378 C C . ILE B 1 205 ? 105.800 141.058 129.129 1.00 61.67 204 ILE B C 1
ATOM 5379 O O . ILE B 1 205 ? 106.395 141.044 130.206 1.00 66.27 204 ILE B O 1
ATOM 5384 N N . PRO B 1 206 ? 104.613 140.468 128.993 1.00 58.18 205 PRO B N 1
ATOM 5385 C CA . PRO B 1 206 ? 103.946 139.867 130.154 1.00 59.53 205 PRO B CA 1
ATOM 5386 C C . PRO B 1 206 ? 104.673 138.633 130.668 1.00 61.47 205 PRO B C 1
ATOM 5387 O O . PRO B 1 206 ? 105.649 138.162 130.077 1.00 64.62 205 PRO B O 1
ATOM 5391 N N . GLU B 1 207 ? 104.179 138.109 131.793 1.00 63.03 206 GLU B N 1
ATOM 5392 C CA . GLU B 1 207 ? 104.781 136.919 132.384 1.00 63.61 206 GLU B CA 1
ATOM 5393 C C . GLU B 1 207 ? 104.645 135.715 131.461 1.00 65.76 206 GLU B C 1
ATOM 5394 O O . GLU B 1 207 ? 105.541 134.865 131.402 1.00 67.21 206 GLU B O 1
ATOM 5400 N N . GLN B 1 208 ? 103.525 135.621 130.742 1.00 65.70 207 GLN B N 1
ATOM 5401 C CA . GLN B 1 208 ? 103.353 134.549 129.768 1.00 63.98 207 GLN B CA 1
ATOM 5402 C C . GLN B 1 208 ? 104.421 134.618 128.685 1.00 62.69 207 GLN B C 1
ATOM 5403 O O . GLN B 1 208 ? 105.009 133.598 128.305 1.00 57.90 207 GLN B O 1
ATOM 5409 N N . ALA B 1 209 ? 104.680 135.823 128.170 1.00 61.92 208 ALA B N 1
ATOM 5410 C CA . ALA B 1 209 ? 105.693 135.986 127.134 1.00 53.84 208 ALA B CA 1
ATOM 5411 C C . ALA B 1 209 ? 107.077 135.620 127.654 1.00 55.22 208 ALA B C 1
ATOM 5412 O O . ALA B 1 209 ? 107.850 134.954 126.958 1.00 58.20 208 ALA B O 1
ATOM 5414 N N . ARG B 1 210 ? 107.408 136.045 128.876 1.00 54.93 209 ARG B N 1
ATOM 5415 C CA . ARG B 1 210 ? 108.705 135.699 129.452 1.00 54.79 209 ARG B CA 1
ATOM 5416 C C . ARG B 1 210 ? 108.840 134.194 129.651 1.00 57.54 209 ARG B C 1
ATOM 5417 O O . ARG B 1 210 ? 109.901 133.618 129.381 1.00 58.83 209 ARG B O 1
ATOM 5425 N N . GLU B 1 211 ? 107.776 133.542 130.124 1.00 57.26 210 GLU B N 1
ATOM 5426 C CA . GLU B 1 211 ? 107.812 132.095 130.316 1.00 55.74 210 GLU B CA 1
ATOM 5427 C C . GLU B 1 211 ? 108.000 131.372 128.989 1.00 54.00 210 GLU B C 1
ATOM 5428 O O . GLU B 1 211 ? 108.765 130.404 128.898 1.00 58.66 210 GLU B O 1
ATOM 5434 N N . LEU B 1 212 ? 107.298 131.823 127.946 1.00 50.77 211 LEU B N 1
ATOM 5435 C CA . LEU B 1 212 ? 107.459 131.218 126.628 1.00 46.96 211 LEU B CA 1
ATOM 5436 C C . LEU B 1 212 ? 108.871 131.437 126.094 1.00 47.39 211 LEU B C 1
ATOM 5437 O O . LEU B 1 212 ? 109.470 130.529 125.506 1.00 52.63 211 LEU B O 1
ATOM 5442 N N . TYR B 1 213 ? 109.422 132.637 126.296 1.00 45.89 212 TYR B N 1
ATOM 5443 C CA . TYR B 1 213 ? 110.732 132.957 125.742 1.00 41.30 212 TYR B CA 1
ATOM 5444 C C . TYR B 1 213 ? 111.853 132.293 126.529 1.00 45.60 212 TYR B C 1
ATOM 5445 O O . TYR B 1 213 ? 112.974 132.165 126.025 1.00 49.03 212 TYR B O 1
ATOM 5454 N N . ARG B 1 214 ? 111.576 131.874 127.766 1.00 48.13 213 ARG B N 1
ATOM 5455 C CA . ARG B 1 214 ? 112.564 131.121 128.529 1.00 49.45 213 ARG B CA 1
ATOM 5456 C C . ARG B 1 214 ? 112.870 129.774 127.890 1.00 52.54 213 ARG B C 1
ATOM 5457 O O . ARG B 1 214 ? 113.959 129.228 128.099 1.00 55.12 213 ARG B O 1
ATOM 5465 N N . ARG B 1 215 ? 111.933 129.228 127.115 1.00 48.92 214 ARG B N 1
ATOM 5466 C CA . ARG B 1 215 ? 112.120 127.969 126.406 1.00 45.41 214 ARG B CA 1
ATOM 5467 C C . ARG B 1 215 ? 112.493 128.185 124.944 1.00 48.95 214 ARG B C 1
ATOM 5468 O O . ARG B 1 215 ? 113.446 127.576 124.450 1.00 54.98 214 ARG B O 1
ATOM 5476 N N . ASN B 1 216 ? 111.759 129.041 124.238 1.00 45.05 215 ASN B N 1
ATOM 5477 C CA . ASN B 1 216 ? 112.082 129.401 122.864 1.00 42.43 215 ASN B CA 1
ATOM 5478 C C . ASN B 1 216 ? 112.939 130.659 122.866 1.00 50.06 215 ASN B C 1
ATOM 5479 O O . ASN B 1 216 ? 112.480 131.730 123.277 1.00 54.84 215 ASN B O 1
ATOM 5484 N N . TRP B 1 217 ? 114.179 130.530 122.396 1.00 47.52 216 TRP B N 1
ATOM 5485 C CA . TRP B 1 217 ? 115.164 131.602 122.469 1.00 42.25 216 TRP B CA 1
ATOM 5486 C C . TRP B 1 217 ? 115.302 132.360 121.153 1.00 41.69 216 TRP B C 1
ATOM 5487 O O . TRP B 1 217 ? 116.346 132.966 120.897 1.00 48.89 216 TRP B O 1
ATOM 5498 N N . LEU B 1 218 ? 114.269 132.342 120.314 1.00 37.69 217 LEU B N 1
ATOM 5499 C CA . LEU B 1 218 ? 114.344 132.957 118.994 1.00 40.10 217 LEU B CA 1
ATOM 5500 C C . LEU B 1 218 ? 112.938 133.260 118.502 1.00 44.15 217 LEU B C 1
ATOM 5501 O O . LEU B 1 218 ? 112.124 132.343 118.356 1.00 49.30 217 LEU B O 1
ATOM 5506 N N . ARG B 1 219 ? 112.652 134.536 118.248 1.00 39.17 218 ARG B N 1
ATOM 5507 C CA . ARG B 1 219 ? 111.367 134.939 117.693 1.00 35.78 218 ARG B CA 1
ATOM 5508 C C . ARG B 1 219 ? 111.585 135.989 116.615 1.00 38.75 218 ARG B C 1
ATOM 5509 O O . ARG B 1 219 ? 112.453 136.857 116.753 1.00 47.42 218 ARG B O 1
ATOM 5517 N N . ILE B 1 220 ? 110.807 135.899 115.539 1.00 39.67 219 ILE B N 1
ATOM 5518 C CA . ILE B 1 220 ? 110.878 136.847 114.434 1.00 41.95 219 ILE B CA 1
ATOM 5519 C C . ILE B 1 220 ? 109.465 137.171 113.967 1.00 46.90 219 ILE B C 1
ATOM 5520 O O . ILE B 1 220 ? 108.630 136.274 113.809 1.00 52.98 219 ILE B O 1
ATOM 5525 N N . ILE B 1 221 ? 109.195 138.458 113.771 1.00 43.48 220 ILE B N 1
ATOM 5526 C CA . ILE B 1 221 ? 107.938 138.943 113.210 1.00 36.28 220 ILE B CA 1
ATOM 5527 C C . ILE B 1 221 ? 108.286 139.828 112.019 1.00 38.49 220 ILE B C 1
ATOM 5528 O O . ILE B 1 221 ? 108.595 141.014 112.206 1.00 46.12 220 ILE B O 1
ATOM 5533 N N . PRO B 1 222 ? 108.306 139.288 110.796 1.00 39.83 221 PRO B N 1
ATOM 5534 C CA . PRO B 1 222 ? 108.694 140.114 109.639 1.00 44.91 221 PRO B CA 1
ATOM 5535 C C . PRO B 1 222 ? 107.762 141.284 109.375 1.00 49.47 221 PRO B C 1
ATOM 5536 O O . PRO B 1 222 ? 108.223 142.341 108.927 1.00 53.41 221 PRO B O 1
ATOM 5540 N N . ASP B 1 223 ? 106.465 141.131 109.635 1.00 46.41 222 ASP B N 1
ATOM 5541 C CA . ASP B 1 223 ? 105.489 142.166 109.329 1.00 40.36 222 ASP B CA 1
ATOM 5542 C C . ASP B 1 223 ? 104.513 142.314 110.487 1.00 48.11 222 ASP B C 1
ATOM 5543 O O . ASP B 1 223 ? 104.195 141.345 111.181 1.00 55.12 222 ASP B O 1
ATOM 5548 N N . ALA B 1 224 ? 104.040 143.544 110.685 1.00 47.91 223 ALA B N 1
ATOM 5549 C CA . ALA B 1 224 ? 103.057 143.846 111.715 1.00 45.82 223 ALA B CA 1
ATOM 5550 C C . ALA B 1 224 ? 101.647 144.015 111.164 1.00 49.48 223 ALA B C 1
ATOM 5551 O O . ALA B 1 224 ? 100.691 144.015 111.946 1.00 53.85 223 ALA B O 1
ATOM 5553 N N . ASN B 1 225 ? 101.496 144.159 109.850 1.00 48.73 224 ASN B N 1
ATOM 5554 C CA . ASN B 1 225 ? 100.194 144.288 109.210 1.00 51.92 224 ASN B CA 1
ATOM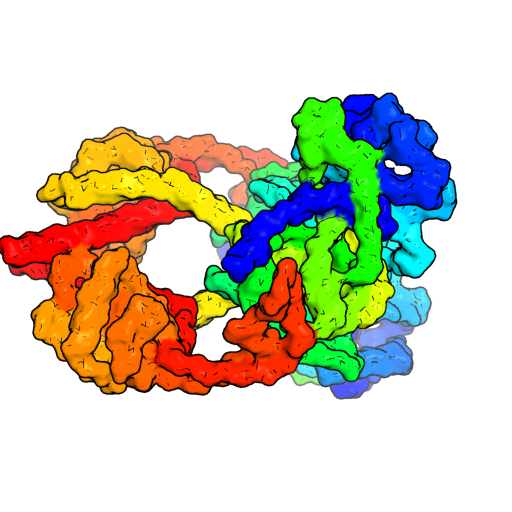 5555 C C . ASN B 1 225 ? 99.652 142.953 108.719 1.00 55.43 224 ASN B C 1
ATOM 5556 O O . ASN B 1 225 ? 98.630 142.928 108.025 1.00 62.87 224 ASN B O 1
ATOM 5561 N N . TYR B 1 226 ? 100.313 141.850 109.057 1.00 51.80 225 TYR B N 1
ATOM 5562 C CA . TYR B 1 226 ? 99.916 140.542 108.558 1.00 49.64 225 TYR B CA 1
ATOM 5563 C C . TYR B 1 226 ? 98.551 140.134 109.100 1.00 52.88 225 TYR B C 1
ATOM 5564 O O . TYR B 1 226 ? 98.176 140.465 110.229 1.00 57.46 225 TYR B O 1
ATOM 5573 N N . THR B 1 227 ? 97.801 139.409 108.270 1.00 50.72 226 THR B N 1
ATOM 5574 C CA . THR B 1 227 ? 96.554 138.793 108.696 1.00 50.89 226 THR B CA 1
ATOM 5575 C C . THR B 1 227 ? 96.822 137.344 109.060 1.00 52.94 226 THR B C 1
ATOM 5576 O O . THR B 1 227 ? 97.333 136.593 108.213 1.00 56.48 226 THR B O 1
ATOM 5580 N N . PRO B 1 228 ? 96.522 136.910 110.283 1.00 47.22 227 PRO B N 1
ATOM 5581 C CA . PRO B 1 228 ? 96.829 135.527 110.670 1.00 47.88 227 PRO B CA 1
ATOM 5582 C C . PRO B 1 228 ? 96.103 134.521 109.789 1.00 55.61 227 PRO B C 1
ATOM 5583 O O . PRO B 1 228 ? 94.954 134.728 109.392 1.00 57.82 227 PRO B O 1
ATOM 5587 N N . VAL B 1 229 ? 96.789 133.423 109.487 1.00 52.31 228 VAL B N 1
ATOM 5588 C CA . VAL B 1 229 ? 96.254 132.359 108.643 1.00 47.81 228 VAL B CA 1
ATOM 5589 C C . VAL B 1 229 ? 95.839 131.208 109.560 1.00 53.23 228 VAL B C 1
ATOM 5590 O O . VAL B 1 229 ? 96.716 130.563 110.157 1.00 53.69 228 VAL B O 1
ATOM 5594 N N . PRO B 1 230 ? 94.549 130.913 109.689 1.00 51.41 229 PRO B N 1
ATOM 5595 C CA . PRO B 1 230 ? 94.115 129.904 110.662 1.00 46.93 229 PRO B CA 1
ATOM 5596 C C . PRO B 1 230 ? 94.544 128.500 110.266 1.00 56.71 229 PRO B C 1
ATOM 5597 O O . PRO B 1 230 ? 94.780 128.190 109.096 1.00 59.43 229 PRO B O 1
ATOM 5601 N N . LEU B 1 231 ? 94.646 127.644 111.279 1.00 57.91 230 LEU B N 1
ATOM 5602 C CA . LEU B 1 231 ? 94.994 126.242 111.095 1.00 48.95 230 LEU B CA 1
ATOM 5603 C C . LEU B 1 231 ? 93.714 125.425 110.977 1.00 56.89 230 LEU B C 1
ATOM 5604 O O . LEU B 1 231 ? 92.868 125.457 111.877 1.00 62.61 230 LEU B O 1
ATOM 5609 N N . VAL B 1 232 ? 93.573 124.697 109.874 1.00 53.01 231 VAL B N 1
ATOM 5610 C CA . VAL B 1 232 ? 92.408 123.864 109.612 1.00 56.62 231 VAL B CA 1
ATOM 5611 C C . VAL B 1 232 ? 92.883 122.425 109.424 1.00 58.72 231 VAL B C 1
ATOM 5612 O O . VAL B 1 232 ? 93.830 122.193 108.670 1.00 62.79 231 VAL B O 1
ATOM 5616 N N . PRO B 1 233 ? 92.304 121.446 110.130 1.00 56.01 232 PRO B N 1
ATOM 5617 C CA . PRO B 1 233 ? 91.263 121.576 111.162 1.00 56.33 232 PRO B CA 1
ATOM 5618 C C . PRO B 1 233 ? 91.807 122.211 112.436 1.00 62.27 232 PRO B C 1
ATOM 5619 O O . PRO B 1 233 ? 92.968 122.017 112.786 1.00 61.68 232 PRO B O 1
ATOM 5623 N N . GLN B 1 234 ? 90.978 122.983 113.143 1.00 65.21 233 GLN B N 1
ATOM 5624 C CA . GLN B 1 234 ? 91.449 123.679 114.336 1.00 66.07 233 GLN B CA 1
ATOM 5625 C C . GLN B 1 234 ? 91.840 122.699 115.434 1.00 68.55 233 GLN B C 1
ATOM 5626 O O . GLN B 1 234 ? 92.846 122.900 116.124 1.00 71.90 233 GLN B O 1
ATOM 5632 N N . LEU B 1 235 ? 91.060 121.637 115.612 1.00 67.52 234 LEU B N 1
ATOM 5633 C CA . LEU B 1 235 ? 91.316 120.636 116.637 1.00 71.53 234 LEU B CA 1
ATOM 5634 C C . LEU B 1 235 ? 91.983 119.420 116.009 1.00 72.22 234 LEU B C 1
ATOM 5635 O O . LEU B 1 235 ? 91.511 118.905 114.989 1.00 71.19 234 LEU B O 1
ATOM 5640 N N . ARG B 1 236 ? 93.075 118.972 116.614 1.00 69.87 235 ARG B N 1
ATOM 5641 C CA . ARG B 1 236 ? 93.776 117.794 116.118 1.00 68.34 235 ARG B CA 1
ATOM 5642 C 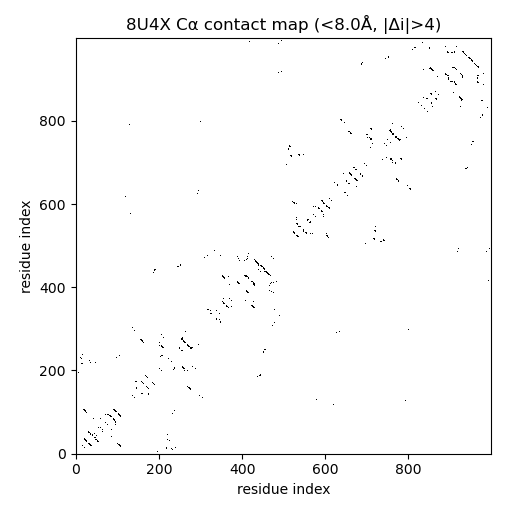C . ARG B 1 236 ? 92.893 116.563 116.278 1.00 75.88 235 ARG B C 1
ATOM 5643 O O . ARG B 1 236 ? 92.309 116.363 117.349 1.00 82.62 235 ARG B O 1
ATOM 5651 N N . PRO B 1 237 ? 92.763 115.719 115.251 1.00 74.60 236 PRO B N 1
ATOM 5652 C CA . PRO B 1 237 ? 91.991 114.481 115.425 1.00 78.19 236 PRO B CA 1
ATOM 5653 C C . PRO B 1 237 ? 92.795 113.400 116.131 1.00 82.80 236 PRO B C 1
ATOM 5654 O O . PRO B 1 237 ? 92.755 112.227 115.747 1.00 85.00 236 PRO B O 1
ATOM 5658 N N . ASP B 1 238 ? 93.526 113.792 117.173 1.00 81.60 237 ASP B N 1
ATOM 5659 C CA . ASP B 1 238 ? 94.231 112.868 118.052 1.00 82.81 237 ASP B CA 1
ATOM 5660 C C . ASP B 1 238 ? 93.775 112.999 119.495 1.00 85.56 237 ASP B C 1
ATOM 5661 O O . ASP B 1 238 ? 93.426 111.994 120.127 1.00 91.38 237 ASP B O 1
ATOM 5666 N N . THR B 1 239 ? 93.770 114.218 120.034 1.00 81.31 238 THR B N 1
ATOM 5667 C CA . THR B 1 239 ? 93.290 114.484 121.381 1.00 84.88 238 THR B CA 1
ATOM 5668 C C . THR B 1 239 ? 92.164 115.507 121.415 1.00 83.00 238 THR B C 1
ATOM 5669 O O . THR B 1 239 ? 91.717 115.874 122.509 1.00 87.08 238 THR B O 1
ATOM 5673 N N . GLN B 1 240 ? 91.696 115.974 120.254 1.00 78.31 239 GLN B N 1
ATOM 5674 C CA . GLN B 1 240 ? 90.626 116.970 120.163 1.00 79.30 239 GLN B CA 1
ATOM 5675 C C . GLN B 1 240 ? 90.978 118.245 120.927 1.00 81.97 239 GLN B C 1
ATOM 5676 O O . GLN B 1 240 ? 90.134 118.845 121.595 1.00 82.89 239 GLN B O 1
ATOM 5682 N N . GLN B 1 241 ? 92.237 118.663 120.827 1.00 78.97 240 GLN B N 1
ATOM 5683 C CA . GLN B 1 241 ? 92.706 119.883 121.471 1.00 76.70 240 GLN B CA 1
ATOM 5684 C C . GLN B 1 241 ? 93.367 120.795 120.442 1.00 76.12 240 GLN B C 1
ATOM 5685 O O . GLN B 1 241 ? 93.377 120.501 119.242 1.00 72.82 240 GLN B O 1
ATOM 5691 N N . GLN B 1 242 ? 93.923 121.908 120.913 1.00 78.59 241 GLN B N 1
ATOM 5692 C CA . GLN B 1 242 ? 94.602 122.860 120.047 1.00 71.53 241 GLN B CA 1
ATOM 5693 C C . GLN B 1 242 ? 96.086 122.530 119.965 1.00 69.25 241 GLN B C 1
ATOM 5694 O O . GLN B 1 242 ? 96.699 122.115 120.952 1.00 69.95 241 GLN B O 1
ATOM 5700 N N . LEU B 1 243 ? 96.657 122.712 118.776 1.00 64.96 242 LEU B N 1
ATOM 5701 C CA . LEU B 1 243 ? 98.076 122.450 118.579 1.00 57.24 242 LEU B CA 1
ATOM 5702 C C . LEU B 1 243 ? 98.913 123.425 119.397 1.00 55.64 242 LEU B C 1
ATOM 5703 O O . LEU B 1 243 ? 98.647 124.630 119.418 1.00 60.57 242 LEU B O 1
ATOM 5708 N N . ASP B 1 244 ? 99.930 122.897 120.075 1.00 55.68 243 ASP B N 1
ATOM 5709 C CA . ASP B 1 244 ? 100.804 123.702 120.927 1.00 54.06 243 ASP B CA 1
ATOM 5710 C C . ASP B 1 244 ? 101.971 124.198 120.083 1.00 55.57 243 ASP B C 1
ATOM 5711 O O . ASP B 1 244 ? 102.956 123.492 119.865 1.00 57.33 243 ASP B O 1
ATOM 5716 N N . LEU B 1 245 ? 101.858 125.432 119.600 1.00 53.24 244 LEU B N 1
ATOM 5717 C CA . LEU B 1 245 ? 102.930 126.062 118.831 1.00 43.94 244 LEU B CA 1
ATOM 5718 C C . LEU B 1 245 ? 103.891 126.823 119.739 1.00 46.85 244 LEU B C 1
ATOM 5719 O O . LEU B 1 245 ? 104.203 127.990 119.511 1.00 50.46 244 LEU B O 1
ATOM 5724 N N . SER B 1 246 ? 104.378 126.151 120.784 1.00 48.66 245 SER B N 1
ATOM 5725 C CA . SER B 1 246 ? 105.282 126.806 121.724 1.00 47.74 245 SER B CA 1
ATOM 5726 C C . SER B 1 246 ? 106.672 126.982 121.126 1.00 49.26 245 SER B C 1
ATOM 5727 O O . SER B 1 246 ? 107.293 128.039 121.285 1.00 53.57 245 SER B O 1
ATOM 5730 N N . PHE B 1 247 ? 107.176 125.959 120.435 1.00 50.84 246 PHE B N 1
ATOM 5731 C CA . PHE B 1 247 ? 108.493 125.999 119.812 1.00 48.40 246 PHE B CA 1
ATOM 5732 C C . PHE B 1 247 ? 108.404 126.179 118.301 1.00 50.71 246 PHE B C 1
ATOM 5733 O O . PHE B 1 247 ? 109.328 125.808 117.572 1.00 57.62 246 PHE B O 1
ATOM 5741 N N . SER B 1 248 ? 107.302 126.744 117.819 1.00 49.90 247 SER B N 1
ATOM 5742 C CA . SER B 1 248 ? 107.078 126.943 116.394 1.00 49.26 247 SER B CA 1
ATOM 5743 C C . SER B 1 248 ? 107.424 128.380 116.028 1.00 55.41 247 SER B C 1
ATOM 5744 O O . SER B 1 248 ? 106.834 129.322 116.567 1.00 59.70 247 SER B O 1
ATOM 5747 N N . THR B 1 249 ? 108.381 128.545 115.111 1.00 55.70 248 THR B N 1
ATOM 5748 C CA . THR B 1 249 ? 108.707 129.880 114.620 1.00 56.49 248 THR B CA 1
ATOM 5749 C C . THR B 1 249 ? 107.560 130.467 113.810 1.00 55.41 248 THR B C 1
ATOM 5750 O O . THR B 1 249 ? 107.463 131.692 113.668 1.00 57.54 248 THR B O 1
ATOM 5754 N N . LEU B 1 250 ? 106.691 129.615 113.273 1.00 50.84 249 LEU B N 1
ATOM 5755 C CA . LEU B 1 250 ? 105.525 130.054 112.513 1.00 46.54 249 LEU B CA 1
ATOM 5756 C C . LEU B 1 250 ? 104.314 130.084 113.441 1.00 52.73 249 LEU B C 1
ATOM 5757 O O . LEU B 1 250 ? 103.393 129.273 113.348 1.00 59.23 249 LEU B O 1
ATOM 5762 N N . ARG B 1 251 ? 104.335 131.044 114.362 1.00 44.17 250 ARG B N 1
ATOM 5763 C CA . ARG B 1 251 ? 103.260 131.232 115.326 1.00 43.94 250 ARG B CA 1
ATOM 5764 C C . ARG B 1 251 ? 102.759 132.665 115.241 1.00 50.54 250 ARG B C 1
ATOM 5765 O O . ARG B 1 251 ? 103.558 133.607 115.266 1.00 57.51 250 ARG B O 1
ATOM 5773 N N . SER B 1 252 ? 101.443 132.826 115.140 1.00 47.35 251 SER B N 1
ATOM 5774 C CA . SER B 1 252 ? 100.855 134.157 115.145 1.00 45.31 251 SER B CA 1
ATOM 5775 C C . SER B 1 252 ? 101.029 134.801 116.514 1.00 48.27 251 SER B C 1
ATOM 5776 O O . SER B 1 252 ? 100.860 134.153 117.551 1.00 50.37 251 SER B O 1
ATOM 5779 N N . VAL B 1 253 ? 101.370 136.083 116.515 1.00 49.59 252 VAL B N 1
ATOM 5780 C CA . VAL B 1 253 ? 101.587 136.818 117.742 1.00 50.03 252 VAL B CA 1
ATOM 5781 C C . VAL B 1 253 ? 100.312 137.572 118.100 1.00 54.39 252 VAL B C 1
ATOM 5782 O O . VAL B 1 253 ? 99.409 137.734 117.283 1.00 58.23 252 VAL B O 1
ATOM 5786 N N . SER B 1 254 ? 100.233 138.030 119.344 1.00 52.54 253 SER B N 1
ATOM 5787 C CA . SER B 1 254 ? 99.040 138.721 119.806 1.00 57.93 253 SER B CA 1
ATOM 5788 C C . SER B 1 254 ? 98.861 140.031 119.043 1.00 58.94 253 SER B C 1
ATOM 5789 O O . SER B 1 254 ? 99.843 140.748 118.808 1.00 60.69 253 SER B O 1
ATOM 5792 N N . PRO B 1 255 ? 97.636 140.369 118.629 1.00 53.91 254 PRO B N 1
ATOM 5793 C CA . PRO B 1 255 ? 97.432 141.634 117.904 1.00 55.39 254 PRO B CA 1
ATOM 5794 C C . PRO B 1 255 ? 97.806 142.862 118.714 1.00 55.01 254 PRO B C 1
ATOM 5795 O O . PRO B 1 255 ? 98.161 143.895 118.130 1.00 56.22 254 PRO B O 1
ATOM 5799 N N . ILE B 1 256 ? 97.730 142.785 120.045 1.00 53.32 255 ILE B N 1
ATOM 5800 C CA . ILE B 1 256 ? 98.124 143.919 120.876 1.00 51.09 255 ILE B CA 1
ATOM 5801 C C . ILE B 1 256 ? 99.607 144.217 120.699 1.00 51.92 255 ILE B C 1
ATOM 5802 O O . ILE B 1 256 ? 100.019 145.382 120.660 1.00 55.88 255 ILE B O 1
ATOM 5807 N N . HIS B 1 257 ? 100.431 143.175 120.568 1.00 50.51 256 HIS B N 1
ATOM 5808 C CA . HIS B 1 257 ? 101.854 143.391 120.327 1.00 47.00 256 HIS B CA 1
ATOM 5809 C C . HIS B 1 257 ? 102.097 144.000 118.951 1.00 45.51 256 HIS B C 1
ATOM 5810 O O . HIS B 1 257 ? 102.988 144.842 118.788 1.00 48.86 256 HIS B O 1
ATOM 5817 N N . CYS B 1 258 ? 101.325 143.581 117.946 1.00 44.89 257 CYS B N 1
ATOM 5818 C CA . CYS B 1 258 ? 101.453 144.181 116.622 1.00 45.73 257 CYS B CA 1
ATOM 5819 C C . CYS B 1 258 ? 101.092 145.661 116.655 1.00 46.38 257 CYS B C 1
ATOM 5820 O O . CYS B 1 258 ? 101.785 146.492 116.054 1.00 51.22 257 CYS B O 1
ATOM 5823 N N . GLN B 1 259 ? 100.014 146.010 117.361 1.00 45.20 258 GLN B N 1
ATOM 5824 C CA . GLN B 1 259 ? 99.643 147.415 117.496 1.00 45.02 258 GLN B CA 1
ATOM 5825 C C . GLN B 1 259 ? 100.699 148.189 118.275 1.00 46.06 258 GLN B C 1
ATOM 5826 O O . GLN B 1 259 ? 100.968 149.357 117.978 1.00 49.40 258 GLN B O 1
ATOM 5832 N N . TYR B 1 260 ? 101.309 147.552 119.277 1.00 44.35 259 TYR B N 1
ATOM 5833 C CA . TYR B 1 260 ? 102.385 148.187 120.030 1.00 42.95 259 TYR B CA 1
ATOM 5834 C C . TYR B 1 260 ? 103.583 148.487 119.135 1.00 45.58 259 TYR B C 1
ATOM 5835 O O . TYR B 1 260 ? 104.161 149.581 119.197 1.00 51.09 259 TYR B O 1
ATOM 5844 N N . MET B 1 261 ? 103.967 147.526 118.292 1.00 44.99 260 MET B N 1
ATOM 5845 C CA . MET B 1 261 ? 105.069 147.750 117.360 1.00 42.49 260 MET B CA 1
ATOM 5846 C C . MET B 1 261 ? 104.724 148.836 116.349 1.00 41.93 260 MET B C 1
ATOM 5847 O O . MET B 1 261 ? 105.586 149.644 115.981 1.00 46.28 260 MET B O 1
ATOM 5852 N N . LYS B 1 262 ? 103.474 148.866 115.881 1.00 39.17 261 LYS B N 1
ATOM 5853 C CA . LYS B 1 262 ? 103.049 149.935 114.982 1.00 36.92 261 LYS B CA 1
ATOM 5854 C C . LYS B 1 262 ? 103.131 151.292 115.670 1.00 41.63 261 LYS B C 1
ATOM 5855 O O . LYS B 1 262 ? 103.524 152.289 115.053 1.00 47.09 261 LYS B O 1
ATOM 5861 N N . ASN B 1 263 ? 102.755 151.349 116.949 1.00 42.74 262 ASN B N 1
ATOM 5862 C CA . ASN B 1 263 ? 102.859 152.592 117.706 1.00 39.04 262 ASN B CA 1
ATOM 5863 C C . ASN B 1 263 ? 104.312 153.030 117.846 1.00 44.04 262 ASN B C 1
ATOM 5864 O O . ASN B 1 263 ? 104.619 154.224 117.745 1.00 51.52 262 ASN B O 1
ATOM 5869 N N . MET B 1 264 ? 105.221 152.079 118.083 1.00 42.60 263 MET B N 1
ATOM 5870 C CA . MET B 1 264 ? 106.643 152.412 118.086 1.00 41.11 263 MET B CA 1
ATOM 5871 C C . MET B 1 264 ? 107.114 152.913 116.727 1.00 44.88 263 MET B C 1
ATOM 5872 O O . MET B 1 264 ? 108.104 153.649 116.648 1.00 50.36 263 MET B O 1
ATOM 5877 N N . GLY B 1 265 ? 106.427 152.531 115.656 1.00 44.51 264 GLY B N 1
ATOM 5878 C CA . GLY B 1 265 ? 106.830 152.894 114.312 1.00 41.80 264 GLY B CA 1
ATOM 5879 C C . GLY B 1 265 ? 107.627 151.837 113.582 1.00 44.96 264 GLY B C 1
ATOM 5880 O O . GLY B 1 265 ? 108.069 152.090 112.453 1.00 51.04 264 GLY B O 1
ATOM 5881 N N . VAL B 1 266 ? 107.830 150.666 114.179 1.00 45.30 265 VAL B N 1
ATOM 5882 C CA . VAL B 1 266 ? 108.556 149.569 113.554 1.00 44.24 265 VAL B CA 1
ATOM 5883 C C . VAL B 1 266 ? 107.545 148.605 112.951 1.00 42.11 265 VAL B C 1
ATOM 5884 O O . VAL B 1 266 ? 106.407 148.498 113.423 1.00 47.33 265 VAL B O 1
ATOM 5888 N N . LEU B 1 267 ? 107.954 147.921 111.883 1.00 38.98 266 LEU B N 1
ATOM 5889 C CA . LEU B 1 267 ? 107.110 146.934 111.222 1.00 37.09 266 LEU B CA 1
ATOM 5890 C C . LEU B 1 267 ? 107.763 145.560 111.162 1.00 44.72 266 LEU B C 1
ATOM 5891 O O . LEU B 1 267 ? 107.229 144.659 110.505 1.00 49.07 266 LEU B O 1
ATOM 5896 N N . SER B 1 268 ? 108.902 145.375 111.826 1.00 43.37 267 SER B N 1
ATOM 5897 C CA . SER B 1 268 ? 109.567 144.081 111.875 1.00 42.05 267 SER B CA 1
ATOM 5898 C C . SER B 1 268 ? 110.318 143.973 113.192 1.00 41.36 267 SER B C 1
ATOM 5899 O O . SER B 1 268 ? 110.929 144.945 113.643 1.00 47.15 267 SER B O 1
ATOM 5902 N N . SER B 1 269 ? 110.268 142.792 113.800 1.00 39.55 268 SER B N 1
ATOM 5903 C CA . SER B 1 269 ? 110.918 142.554 115.080 1.00 42.11 268 SER B CA 1
ATOM 5904 C C . SER B 1 269 ? 111.676 141.236 115.035 1.00 44.85 268 SER B C 1
ATOM 5905 O O . SER B 1 269 ? 111.321 140.317 114.295 1.00 52.00 268 SER B O 1
ATOM 5908 N N . MET B 1 270 ? 112.724 141.150 115.850 1.00 41.22 269 MET B N 1
ATOM 5909 C CA . MET B 1 270 ? 113.541 139.942 115.926 1.00 42.37 269 MET B CA 1
ATOM 5910 C C . MET B 1 270 ? 114.240 139.931 117.274 1.00 44.28 269 MET B C 1
ATOM 5911 O O . MET B 1 270 ? 115.080 140.796 117.541 1.00 51.92 269 MET B O 1
ATOM 5916 N N . SER B 1 271 ? 113.896 138.965 118.121 1.00 37.38 270 SER B N 1
ATOM 5917 C CA . SER B 1 271 ? 114.402 138.911 119.484 1.00 38.94 270 SER B CA 1
ATOM 5918 C C . SER B 1 271 ? 115.045 137.562 119.771 1.00 44.22 270 SER B C 1
ATOM 5919 O O . SER B 1 271 ? 114.536 136.511 119.361 1.00 50.65 270 SER B O 1
ATOM 5922 N N . VAL B 1 272 ? 116.171 137.609 120.482 1.00 41.02 271 VAL B N 1
ATOM 5923 C CA . VAL B 1 272 ? 116.883 136.429 120.955 1.00 37.95 271 VAL B CA 1
ATOM 5924 C C . VAL B 1 272 ? 116.889 136.464 122.476 1.00 40.59 271 VAL B C 1
ATOM 5925 O O . VAL B 1 272 ? 117.308 137.461 123.075 1.00 44.46 271 VAL B O 1
ATOM 5929 N N . SER B 1 273 ? 116.429 135.381 123.095 1.00 41.53 272 SER B N 1
ATOM 5930 C CA . SER B 1 273 ? 116.386 135.304 124.549 1.00 41.95 272 SER B CA 1
ATOM 5931 C C . SER B 1 273 ? 117.783 135.062 125.107 1.00 41.76 272 SER B C 1
ATOM 5932 O O . SER B 1 273 ? 118.505 134.175 124.639 1.00 47.11 272 SER B O 1
ATOM 5935 N N . LEU B 1 274 ? 118.160 135.851 126.108 1.00 41.38 273 LEU B N 1
ATOM 5936 C CA . LEU B 1 274 ? 119.420 135.676 126.817 1.00 45.59 273 LEU B CA 1
ATOM 5937 C C . LEU B 1 274 ? 119.147 134.935 128.119 1.00 48.72 273 LEU B C 1
ATOM 5938 O O . LEU B 1 274 ? 118.338 135.386 128.937 1.00 53.46 273 LEU B O 1
ATOM 5943 N N . ILE B 1 275 ? 119.818 133.802 128.307 1.00 46.49 274 ILE B N 1
ATOM 5944 C CA . ILE B 1 275 ? 119.561 132.911 129.432 1.00 49.81 274 ILE B CA 1
ATOM 5945 C C . ILE B 1 275 ? 120.819 132.829 130.284 1.00 57.33 274 ILE B C 1
ATOM 5946 O O . ILE B 1 275 ? 121.904 132.533 129.771 1.00 62.58 274 ILE B O 1
ATOM 5951 N N . GLN B 1 276 ? 120.671 133.092 131.581 1.00 57.51 275 GLN B N 1
ATOM 5952 C CA . GLN B 1 276 ? 121.755 132.962 132.550 1.00 60.37 275 GLN B CA 1
ATOM 5953 C C . GLN B 1 276 ? 121.226 132.169 133.739 1.00 63.53 275 GLN B C 1
ATOM 5954 O O . GLN B 1 276 ? 120.450 132.693 134.544 1.00 65.51 275 GLN B O 1
ATOM 5960 N N . GLY B 1 277 ? 121.646 130.914 133.848 1.00 63.54 276 GLY B N 1
ATOM 5961 C CA . GLY B 1 277 ? 121.166 130.053 134.915 1.00 63.06 276 GLY B CA 1
ATOM 5962 C C . GLY B 1 277 ? 119.687 129.743 134.838 1.00 65.91 276 GLY B C 1
ATOM 5963 O O . GLY B 1 277 ? 119.020 129.660 135.877 1.00 69.75 276 GLY B O 1
ATOM 5964 N N . GLY B 1 278 ? 119.156 129.568 133.630 1.00 63.09 277 GLY B N 1
ATOM 5965 C CA . GLY B 1 278 ? 117.752 129.261 133.458 1.00 61.42 277 GLY B CA 1
ATOM 5966 C C . GLY B 1 278 ? 116.809 130.431 133.613 1.00 60.07 277 GLY B C 1
ATOM 5967 O O . GLY B 1 278 ? 115.595 130.218 133.706 1.00 64.62 277 GLY B O 1
ATOM 5968 N N . LYS B 1 279 ? 117.322 131.658 133.648 1.00 59.28 278 LYS B N 1
ATOM 5969 C CA . LYS B 1 279 ? 116.505 132.849 133.822 1.00 60.41 278 LYS B CA 1
ATOM 5970 C C . LYS B 1 279 ? 116.661 133.770 132.620 1.00 56.23 278 LYS B C 1
ATOM 5971 O O . LYS B 1 279 ? 117.739 133.860 132.025 1.00 57.67 278 LYS B O 1
ATOM 5977 N N . LEU B 1 280 ? 115.574 134.453 132.270 1.00 50.13 279 LEU B N 1
ATOM 5978 C CA . LEU B 1 280 ? 115.561 135.389 131.147 1.00 44.63 279 LEU B CA 1
ATOM 5979 C C . LEU B 1 280 ? 116.259 136.672 131.582 1.00 47.53 279 LEU B C 1
ATOM 5980 O O . LEU B 1 280 ? 115.632 137.615 132.068 1.00 52.81 279 LEU B O 1
ATOM 5985 N N . TRP B 1 281 ? 117.583 136.702 131.413 1.00 47.26 280 TRP B N 1
ATOM 5986 C CA . TRP B 1 281 ? 118.349 137.882 131.802 1.00 44.97 280 TRP B CA 1
ATOM 5987 C C . TRP B 1 281 ? 117.982 139.087 130.946 1.00 45.44 280 TRP B C 1
ATOM 5988 O O . TRP B 1 281 ? 117.830 140.201 131.461 1.00 48.34 280 TRP B O 1
ATOM 5999 N N . GLY B 1 282 ? 117.823 138.885 129.644 1.00 42.21 281 GLY B N 1
ATOM 6000 C CA . GLY B 1 282 ? 117.490 139.992 128.768 1.00 39.91 281 GLY B CA 1
ATOM 6001 C C . GLY B 1 282 ? 117.138 139.495 127.385 1.00 38.31 281 GLY B C 1
ATOM 6002 O O . GLY B 1 282 ? 117.117 138.292 127.112 1.00 44.62 281 GLY B O 1
ATOM 6003 N N . LEU B 1 283 ? 116.854 140.456 126.512 1.00 35.14 282 LEU B N 1
ATOM 6004 C CA . LEU B 1 283 ? 116.478 140.188 125.132 1.00 36.32 282 LEU B CA 1
ATOM 6005 C C . LEU B 1 283 ? 117.297 141.056 124.190 1.00 38.67 282 LEU B C 1
ATOM 6006 O O . LEU B 1 283 ? 117.533 142.239 124.460 1.00 47.11 282 LEU B O 1
ATOM 6011 N N . ILE B 1 284 ? 117.739 140.458 123.085 1.00 35.35 283 ILE B N 1
ATOM 6012 C CA . ILE B 1 284 ? 118.390 141.200 122.006 1.00 35.32 283 ILE B CA 1
ATOM 6013 C C . ILE B 1 284 ? 117.279 141.592 121.037 1.00 41.17 283 ILE B C 1
ATOM 6014 O O . ILE B 1 284 ? 116.995 140.898 120.060 1.00 46.75 283 ILE B O 1
ATOM 6019 N N . SER B 1 285 ? 116.639 142.722 121.318 1.00 41.19 284 SER B N 1
ATOM 6020 C CA . SER B 1 285 ? 115.506 143.177 120.525 1.00 41.33 284 SER B CA 1
ATOM 6021 C C . SER B 1 285 ? 116.000 143.855 119.254 1.00 38.60 284 SER B C 1
ATOM 6022 O O . SER B 1 285 ? 117.103 144.404 119.214 1.00 45.30 284 SER B O 1
ATOM 6025 N N . CYS B 1 286 ? 115.175 143.817 118.212 1.00 39.06 285 CYS B N 1
ATOM 6026 C CA . CYS B 1 286 ? 115.508 144.446 116.945 1.00 44.15 285 CYS B CA 1
ATOM 6027 C C . CYS B 1 286 ? 114.279 145.134 116.367 1.00 45.53 285 CYS B C 1
ATOM 6028 O O . CYS B 1 286 ? 113.139 144.773 116.670 1.00 50.96 285 CYS B O 1
ATOM 6031 N N . GLY B 1 287 ? 114.528 146.134 115.531 1.00 44.79 286 GLY B N 1
ATOM 6032 C CA . GLY B 1 287 ? 113.459 146.929 114.960 1.00 43.65 286 GLY B CA 1
ATOM 6033 C C . GLY B 1 287 ? 113.799 147.438 113.575 1.00 46.08 286 GLY B C 1
ATOM 6034 O O . GLY B 1 287 ? 114.890 147.964 113.329 1.00 53.46 286 GLY B O 1
ATOM 6035 N N . HIS B 1 288 ? 112.834 147.284 112.668 1.00 45.43 287 HIS B N 1
ATOM 6036 C CA . HIS B 1 288 ? 112.936 147.710 111.281 1.00 48.71 287 HIS B CA 1
ATOM 6037 C C . HIS B 1 288 ? 111.733 148.579 110.951 1.00 48.56 287 HIS B C 1
ATOM 6038 O O . HIS B 1 288 ? 110.603 148.258 111.330 1.00 51.83 287 HIS B O 1
ATOM 6045 N N . ARG B 1 289 ? 111.976 149.680 110.240 1.00 50.02 288 ARG B N 1
ATOM 6046 C CA . ARG B 1 289 ? 110.885 150.573 109.869 1.00 49.47 288 ARG B CA 1
ATOM 6047 C C . ARG B 1 289 ? 110.038 150.007 108.736 1.00 50.53 288 ARG B C 1
ATOM 6048 O O . ARG B 1 289 ? 108.890 150.427 108.556 1.00 53.72 288 ARG B O 1
ATOM 6056 N N . THR B 1 290 ? 110.576 149.065 107.971 1.00 49.68 289 THR B N 1
ATOM 6057 C CA . THR B 1 290 ? 109.893 148.438 106.851 1.00 52.33 289 THR B CA 1
ATOM 6058 C C . THR B 1 290 ? 109.898 146.926 107.024 1.00 55.87 289 THR B C 1
ATOM 6059 O O . THR B 1 290 ? 110.757 146.379 107.722 1.00 57.17 289 THR B O 1
ATOM 6063 N N . PRO B 1 291 ? 108.935 146.223 106.429 1.00 51.15 290 PRO B N 1
ATOM 6064 C CA . PRO B 1 291 ? 108.956 144.756 106.497 1.00 49.78 290 PRO B CA 1
ATOM 6065 C C . PRO B 1 291 ? 110.186 144.182 105.807 1.00 53.84 290 PRO B C 1
ATOM 6066 O O . PRO B 1 291 ? 110.590 144.641 104.736 1.00 60.63 290 PRO B O 1
ATOM 6070 N N . LEU B 1 292 ? 110.776 143.165 106.431 1.00 51.71 291 LEU B N 1
ATOM 6071 C CA . LEU B 1 292 ? 111.909 142.452 105.858 1.00 57.11 291 LEU B CA 1
ATOM 6072 C C . LEU B 1 292 ? 112.071 141.138 106.608 1.00 57.63 291 LEU B C 1
ATOM 6073 O O . LEU B 1 292 ? 111.915 141.093 107.831 1.00 61.00 291 LEU B O 1
ATOM 6078 N N . TYR B 1 293 ? 112.388 140.076 105.872 1.00 52.62 292 TYR B N 1
ATOM 6079 C CA . TYR B 1 293 ? 112.491 138.733 106.426 1.00 50.63 292 TYR B CA 1
ATOM 6080 C C . TYR B 1 293 ? 113.954 138.359 106.619 1.00 50.53 292 TYR B C 1
ATOM 6081 O O . TYR B 1 293 ? 114.804 138.706 105.791 1.00 55.93 292 TYR B O 1
ATOM 6090 N N . VAL B 1 294 ? 114.241 137.652 107.710 1.00 48.78 293 VAL B N 1
ATOM 6091 C CA . VAL B 1 294 ? 115.586 137.181 108.025 1.00 49.87 293 VAL B CA 1
ATOM 6092 C C . VAL B 1 294 ? 115.596 135.660 107.952 1.00 56.36 293 VAL B C 1
ATOM 6093 O O . VAL B 1 294 ? 114.737 134.997 108.546 1.00 58.41 293 VAL B O 1
ATOM 6097 N N . SER B 1 295 ? 116.565 135.109 107.225 1.00 56.96 294 SER B N 1
ATOM 6098 C CA . SER B 1 295 ? 116.659 133.665 107.066 1.00 52.04 294 SER B CA 1
ATOM 6099 C C . SER B 1 295 ? 116.955 132.992 108.403 1.00 52.92 294 SER B C 1
ATOM 6100 O O . SER B 1 295 ? 117.564 133.579 109.302 1.00 57.13 294 SER B O 1
ATOM 6103 N N . HIS B 1 296 ? 116.508 131.739 108.527 1.00 53.82 295 HIS B N 1
ATOM 6104 C CA . HIS B 1 296 ? 116.642 131.025 109.793 1.00 55.82 295 HIS B CA 1
ATOM 6105 C C . HIS B 1 296 ? 118.101 130.785 110.158 1.00 61.89 295 HIS B C 1
ATOM 6106 O O . HIS B 1 296 ? 118.438 130.690 111.344 1.00 64.05 295 HIS B O 1
ATOM 6113 N N . GLU B 1 297 ? 118.979 130.667 109.160 1.00 62.84 296 GLU B N 1
ATOM 6114 C CA . GLU B 1 297 ? 120.397 130.473 109.449 1.00 60.92 296 GLU B CA 1
ATOM 6115 C C . GLU B 1 297 ? 120.985 131.679 110.170 1.00 63.73 296 GLU B C 1
ATOM 6116 O O . GLU B 1 297 ? 121.717 131.527 111.158 1.00 66.09 296 GLU B O 1
ATOM 6122 N N . LEU B 1 298 ? 120.667 132.887 109.701 1.00 60.41 297 LEU B N 1
ATOM 6123 C CA . LEU B 1 298 ? 121.149 134.086 110.376 1.00 53.70 297 LEU B CA 1
ATOM 6124 C C . LEU B 1 298 ? 120.532 134.222 111.762 1.00 54.34 297 LEU B C 1
ATOM 6125 O O . LEU B 1 298 ? 121.185 134.701 112.695 1.00 59.18 297 LEU B O 1
ATOM 6130 N N . ARG B 1 299 ? 119.275 133.801 111.919 1.00 53.53 298 ARG B N 1
ATOM 6131 C CA . ARG B 1 299 ? 118.643 133.838 113.234 1.00 53.81 298 ARG B CA 1
ATOM 6132 C C . ARG B 1 299 ? 119.335 132.889 114.206 1.00 53.95 298 ARG B C 1
ATOM 6133 O O . ARG B 1 299 ? 119.549 133.232 115.374 1.00 60.10 298 ARG B O 1
ATOM 6141 N N . SER B 1 300 ? 119.695 131.689 113.741 1.00 53.62 299 SER B N 1
ATOM 6142 C CA . SER B 1 300 ? 120.435 130.752 114.582 1.00 54.41 299 SER B CA 1
ATOM 6143 C C . SER B 1 300 ? 121.824 131.282 114.919 1.00 55.05 299 SER B C 1
ATOM 6144 O O . SER B 1 300 ? 122.304 131.106 116.047 1.00 58.47 299 SER B O 1
ATOM 6147 N N . ALA B 1 301 ? 122.487 131.924 113.954 1.00 53.79 300 ALA B N 1
ATOM 6148 C CA . ALA B 1 301 ? 123.782 132.536 114.236 1.00 52.02 300 ALA B CA 1
ATOM 6149 C C . ALA B 1 301 ? 123.653 133.629 115.291 1.00 52.33 300 ALA B C 1
ATOM 6150 O O . ALA B 1 301 ? 124.492 133.734 116.194 1.00 55.94 300 ALA B O 1
ATOM 6152 N N . CYS B 1 302 ? 122.607 134.453 115.191 1.00 52.11 301 CYS B N 1
ATOM 6153 C CA . CYS B 1 302 ? 122.356 135.472 116.205 1.00 48.77 301 CYS B CA 1
ATOM 6154 C C . CYS B 1 302 ? 122.055 134.846 117.561 1.00 48.07 301 CYS B C 1
ATOM 6155 O O . CYS B 1 302 ? 122.450 135.386 118.599 1.00 54.11 301 CYS B O 1
ATOM 6158 N N . GLN B 1 303 ? 121.345 133.716 117.576 1.00 46.60 302 GLN B N 1
ATOM 6159 C CA . GLN B 1 303 ? 121.109 133.011 118.833 1.00 46.68 302 GLN B CA 1
ATOM 6160 C C . GLN B 1 303 ? 122.419 132.550 119.458 1.00 50.02 302 GLN B C 1
ATOM 6161 O O . GLN B 1 303 ? 122.623 132.689 120.671 1.00 54.77 302 GLN B O 1
ATOM 6167 N N . ALA B 1 304 ? 123.321 132.000 118.643 1.00 50.71 303 ALA B N 1
ATOM 6168 C CA . ALA B 1 304 ? 124.629 131.595 119.151 1.00 48.40 303 ALA B CA 1
ATOM 6169 C C . ALA B 1 304 ? 125.407 132.797 119.675 1.00 49.80 303 ALA B C 1
ATOM 6170 O O . ALA B 1 304 ? 126.086 132.711 120.708 1.00 52.31 303 ALA B O 1
ATOM 6172 N N . ILE B 1 305 ? 125.321 133.926 118.967 1.00 49.08 304 ILE B N 1
ATOM 6173 C CA . ILE B 1 305 ? 125.942 135.160 119.441 1.00 45.25 304 ILE B CA 1
ATOM 6174 C C . ILE B 1 305 ? 125.368 135.557 120.794 1.00 44.67 304 ILE B C 1
ATOM 6175 O O . ILE B 1 305 ? 126.094 136.015 121.680 1.00 49.46 304 ILE B O 1
ATOM 6180 N N . GLY B 1 306 ? 124.058 135.388 120.973 1.00 44.89 305 GLY B N 1
ATOM 6181 C CA . GLY B 1 306 ? 123.444 135.719 122.250 1.00 45.92 305 GLY B CA 1
ATOM 6182 C C . GLY B 1 306 ? 123.918 134.826 123.381 1.00 46.10 305 GLY B C 1
ATOM 6183 O O . GLY B 1 306 ? 124.150 135.294 124.500 1.00 53.04 305 GLY B O 1
ATOM 6184 N N . GLN B 1 307 ? 124.057 133.526 123.113 1.00 43.94 306 GLN B N 1
ATOM 6185 C CA . GLN B 1 307 ? 124.572 132.622 124.142 1.00 45.53 306 GLN B CA 1
ATOM 6186 C C . GLN B 1 307 ? 126.014 132.964 124.505 1.00 47.37 306 GLN B C 1
ATOM 6187 O O . GLN B 1 307 ? 126.387 132.961 125.686 1.00 51.35 306 GLN B O 1
ATOM 6193 N N . VAL B 1 308 ? 126.840 133.271 123.500 1.00 45.34 307 VAL B N 1
ATOM 6194 C CA . VAL B 1 308 ? 128.213 133.694 123.775 1.00 42.71 307 VAL B CA 1
ATOM 6195 C C . VAL B 1 308 ? 128.217 135.000 124.560 1.00 48.14 307 VAL B C 1
ATOM 6196 O O . VAL B 1 308 ? 129.047 135.205 125.457 1.00 54.03 307 VAL B O 1
ATOM 6200 N N . LEU B 1 309 ? 127.289 135.901 124.234 1.00 47.64 308 LEU B N 1
ATOM 6201 C CA . LEU B 1 309 ? 127.163 137.164 124.949 1.00 43.53 308 LEU B CA 1
ATOM 6202 C C . LEU B 1 309 ? 126.846 136.926 126.418 1.00 46.10 308 LEU B C 1
ATOM 6203 O O . LEU B 1 309 ? 127.434 137.562 127.298 1.00 54.18 308 LEU B O 1
ATOM 6208 N N . SER B 1 310 ? 125.914 136.012 126.697 1.00 45.62 309 SER B N 1
ATOM 6209 C CA . SER B 1 310 ? 125.573 135.694 128.081 1.00 50.34 309 SER B CA 1
ATOM 6210 C C . SER B 1 310 ? 126.758 135.077 128.813 1.00 55.23 309 SER B C 1
ATOM 6211 O O . SER B 1 310 ? 127.027 135.413 129.975 1.00 61.01 309 SER B O 1
ATOM 6214 N N . LEU B 1 311 ? 127.479 134.170 128.149 1.00 53.45 310 LEU B N 1
ATOM 6215 C CA . LEU B 1 311 ? 128.646 133.552 128.774 1.00 50.57 310 LEU B CA 1
ATOM 6216 C C . LEU B 1 311 ? 129.701 134.597 129.121 1.00 52.14 310 LEU B C 1
ATOM 6217 O O . LEU B 1 311 ? 130.259 134.591 130.226 1.00 58.74 310 LEU B O 1
ATOM 6222 N N . GLN B 1 312 ? 129.975 135.516 128.193 1.00 50.49 311 GLN B N 1
ATOM 6223 C CA . GLN B 1 312 ? 130.979 136.544 128.447 1.00 50.30 311 GLN B CA 1
ATOM 6224 C C . GLN B 1 312 ? 130.507 137.551 129.490 1.00 55.56 311 GLN B C 1
ATOM 6225 O O . GLN B 1 312 ? 131.324 138.066 130.265 1.00 60.53 311 GLN B O 1
ATOM 6231 N N . ILE B 1 313 ? 129.203 137.842 129.532 1.00 54.86 312 ILE B N 1
ATOM 6232 C CA . ILE B 1 313 ? 128.669 138.707 130.579 1.00 54.13 312 ILE B CA 1
ATOM 6233 C C . ILE B 1 313 ? 128.882 138.071 131.943 1.00 56.49 312 ILE B C 1
ATOM 6234 O O . ILE B 1 313 ? 129.304 138.735 132.894 1.00 62.88 312 ILE B O 1
ATOM 6239 N N . SER B 1 314 ? 128.592 136.772 132.059 1.00 53.62 313 SER B N 1
ATOM 6240 C CA . SER B 1 314 ? 128.830 136.079 133.321 1.00 54.25 313 SER B CA 1
ATOM 6241 C C . SER B 1 314 ? 130.310 136.090 133.682 1.00 54.17 313 SER B C 1
ATOM 6242 O O . SER B 1 314 ? 130.674 136.307 134.847 1.00 58.13 313 SER B O 1
ATOM 6245 N N . ALA B 1 315 ? 131.178 135.868 132.691 1.00 53.58 314 ALA B N 1
ATOM 6246 C CA . ALA B 1 315 ? 132.615 135.856 132.947 1.00 54.26 314 ALA B CA 1
ATOM 6247 C C . ALA B 1 315 ? 133.098 137.201 133.478 1.00 56.95 314 ALA B C 1
ATOM 6248 O O . ALA B 1 315 ? 133.808 137.262 134.489 1.00 60.13 314 ALA B O 1
ATOM 6250 N N . MET B 1 316 ? 132.713 138.299 132.823 1.00 54.00 315 MET B N 1
ATOM 6251 C CA . MET B 1 316 ? 133.174 139.600 133.296 1.00 51.99 315 MET B CA 1
ATOM 6252 C C . MET B 1 316 ? 132.457 140.055 134.561 1.00 51.33 315 MET B C 1
ATOM 6253 O O . MET B 1 316 ? 133.021 140.845 135.320 1.00 57.22 315 MET B O 1
ATOM 6258 N N . GLU B 1 317 ? 131.238 139.576 134.818 1.00 50.66 316 GLU B N 1
ATOM 6259 C CA . GLU B 1 317 ? 130.614 139.844 136.109 1.00 52.02 316 GLU B CA 1
ATOM 6260 C C . GLU B 1 317 ? 131.395 139.179 137.233 1.00 56.24 316 GLU B C 1
ATOM 6261 O O . GLU B 1 317 ? 131.640 139.794 138.279 1.00 62.52 316 GLU B O 1
ATOM 6267 N N . ALA B 1 318 ? 131.815 137.928 137.024 1.00 50.95 317 ALA B N 1
ATOM 6268 C CA . ALA B 1 318 ? 132.679 137.271 137.998 1.00 52.82 317 ALA B CA 1
ATOM 6269 C C . ALA B 1 318 ? 134.006 138.006 138.133 1.00 56.23 317 ALA B C 1
ATOM 6270 O O . ALA B 1 318 ? 134.550 138.127 139.238 1.00 59.94 317 ALA B O 1
ATOM 6272 N N . LEU B 1 319 ? 134.544 138.502 137.016 1.00 53.67 318 LEU B N 1
ATOM 6273 C CA . LEU B 1 319 ? 135.791 139.261 137.061 1.00 50.01 318 LEU B CA 1
ATOM 6274 C C . LEU B 1 319 ? 135.637 140.534 137.887 1.00 51.54 318 LEU B C 1
ATOM 6275 O O . LEU B 1 319 ? 136.517 140.874 138.685 1.00 55.85 318 LEU B O 1
ATOM 6280 N N . GLU B 1 320 ? 134.527 141.252 137.705 1.00 49.68 319 GLU B N 1
ATOM 6281 C CA . GLU B 1 320 ? 134.282 142.467 138.477 1.00 50.29 319 GLU B CA 1
ATOM 6282 C C . GLU B 1 320 ? 134.093 142.153 139.955 1.00 53.08 319 GLU B C 1
ATOM 6283 O O . GLU B 1 320 ? 134.579 142.891 140.823 1.00 59.90 319 GLU B O 1
ATOM 6289 N N . VAL B 1 321 ? 133.383 141.064 140.261 1.00 51.85 320 VAL B N 1
ATOM 6290 C CA . VAL B 1 321 ? 133.207 140.665 141.654 1.00 56.15 320 VAL B CA 1
ATOM 6291 C C . VAL B 1 321 ? 134.555 140.350 142.290 1.00 62.01 320 VAL B C 1
ATOM 6292 O O . VAL B 1 321 ? 134.838 140.767 143.421 1.00 67.80 320 VAL B O 1
ATOM 6296 N N . SER B 1 322 ? 135.414 139.624 141.570 1.00 57.30 321 SER B N 1
ATOM 6297 C CA . SER B 1 322 ? 136.735 139.304 142.101 1.00 55.98 321 SER B CA 1
ATOM 6298 C C . SER B 1 322 ? 137.600 140.550 142.243 1.00 55.68 321 SER B C 1
ATOM 6299 O O . SER B 1 322 ? 138.400 140.645 143.178 1.00 62.16 321 SER B O 1
ATOM 6302 N N . ARG B 1 323 ? 137.465 141.510 141.324 1.00 51.99 322 ARG B N 1
ATOM 6303 C CA . ARG B 1 323 ? 138.210 142.760 141.446 1.00 51.52 322 ARG B CA 1
ATOM 6304 C C . ARG B 1 323 ? 137.784 143.539 142.685 1.00 56.38 322 ARG B C 1
ATOM 6305 O O . ARG B 1 323 ? 138.628 144.079 143.412 1.00 63.35 322 ARG B O 1
ATOM 6313 N N . GLN B 1 324 ? 136.475 143.611 142.938 1.00 53.28 323 GLN B N 1
ATOM 6314 C CA . GLN B 1 324 ? 135.995 144.261 144.154 1.00 54.41 323 GLN B CA 1
ATOM 6315 C C . GLN B 1 324 ? 136.479 143.525 145.399 1.00 59.75 323 GLN B C 1
ATOM 6316 O O . GLN B 1 324 ? 136.885 144.157 146.385 1.00 65.77 323 GLN B O 1
ATOM 6322 N N . ARG B 1 325 ? 136.457 142.191 145.366 1.00 57.85 324 ARG B N 1
ATOM 6323 C CA . ARG B 1 325 ? 136.987 141.418 146.483 1.00 60.25 324 ARG B CA 1
ATOM 6324 C C . ARG B 1 325 ? 138.457 141.735 146.720 1.00 64.78 324 ARG B C 1
ATOM 6325 O O . ARG B 1 325 ? 138.881 141.930 147.863 1.00 66.81 324 ARG B O 1
ATOM 6333 N N . GLU B 1 326 ? 139.245 141.806 145.646 1.00 64.19 325 GLU B N 1
ATOM 6334 C CA . GLU B 1 326 ? 140.669 142.090 145.779 1.00 63.48 325 GLU B CA 1
ATOM 6335 C C . GLU B 1 326 ? 140.909 143.483 146.345 1.00 64.05 325 GLU B C 1
ATOM 6336 O O . GLU B 1 326 ? 141.786 143.672 147.196 1.00 69.57 325 GLU B O 1
ATOM 6342 N N . THR B 1 327 ? 140.141 144.475 145.888 1.00 58.73 326 THR B N 1
ATOM 6343 C CA . THR B 1 327 ? 140.371 145.834 146.366 1.00 64.16 326 THR B CA 1
ATOM 6344 C C . THR B 1 327 ? 139.849 146.037 147.784 1.00 62.96 326 THR B C 1
ATOM 6345 O O . THR B 1 327 ? 140.269 146.983 148.459 1.00 66.78 326 THR B O 1
ATOM 6349 N N . LYS B 1 328 ? 138.944 145.176 148.255 1.00 59.10 327 LYS B N 1
ATOM 6350 C CA . LYS B 1 328 ? 138.499 145.235 149.644 1.00 60.79 327 LYS B CA 1
ATOM 6351 C C . LYS B 1 328 ? 139.255 144.281 150.565 1.00 67.54 327 LYS B C 1
ATOM 6352 O O . LYS B 1 328 ? 139.051 144.330 151.784 1.00 71.04 327 LYS B O 1
ATOM 6358 N N . ILE B 1 329 ? 140.113 143.417 150.011 1.00 69.69 328 ILE B N 1
ATOM 6359 C CA . ILE B 1 329 ? 140.848 142.451 150.828 1.00 65.25 328 ILE B CA 1
ATOM 6360 C C . ILE B 1 329 ? 141.746 143.157 151.838 1.00 67.65 328 ILE B C 1
ATOM 6361 O O . ILE B 1 329 ? 141.843 142.739 152.997 1.00 71.86 328 ILE B O 1
ATOM 6366 N N . GLN B 1 330 ? 142.438 144.217 151.413 1.00 68.45 329 GLN B N 1
ATOM 6367 C CA . GLN B 1 330 ? 143.358 144.900 152.320 1.00 68.62 329 GLN B CA 1
ATOM 6368 C C . GLN B 1 330 ? 142.614 145.520 153.498 1.00 68.74 329 GLN B C 1
ATOM 6369 O O . GLN B 1 330 ? 143.044 145.393 154.653 1.00 71.01 329 GLN B O 1
ATOM 6375 N N . THR B 1 331 ? 141.490 146.188 153.225 1.00 67.48 330 THR B N 1
ATOM 6376 C CA . THR B 1 331 ? 140.690 146.761 154.302 1.00 64.33 330 THR B CA 1
ATOM 6377 C C . THR B 1 331 ? 140.136 145.678 155.217 1.00 70.15 330 THR B C 1
ATOM 6378 O O . THR B 1 331 ? 140.120 145.845 156.443 1.00 73.65 330 THR B O 1
ATOM 6382 N N . LEU B 1 332 ? 139.680 144.560 154.643 1.00 71.09 331 LEU B N 1
ATOM 6383 C CA . LEU B 1 332 ? 139.168 143.468 155.464 1.00 68.24 331 LEU B CA 1
ATOM 6384 C C . LEU B 1 332 ? 140.256 142.902 156.367 1.00 68.27 331 LEU B C 1
ATOM 6385 O O . LEU B 1 332 ? 140.008 142.608 157.542 1.00 69.64 331 LEU B O 1
ATOM 6390 N N . GLN B 1 333 ? 141.471 142.745 155.836 1.00 69.19 332 GLN B N 1
ATOM 6391 C CA . GLN B 1 333 ? 142.579 142.239 156.639 1.00 70.53 332 GLN B CA 1
ATOM 6392 C C . GLN B 1 333 ? 142.943 143.210 157.754 1.00 69.18 332 GLN B C 1
ATOM 6393 O O . GLN B 1 333 ? 143.225 142.791 158.883 1.00 73.92 332 GLN B O 1
ATOM 6399 N N . GLN B 1 334 ? 142.953 144.512 157.456 1.00 67.26 333 GLN B N 1
ATOM 6400 C CA . GLN B 1 334 ? 143.251 145.496 158.493 1.00 68.54 333 GLN B CA 1
ATOM 6401 C C . GLN B 1 334 ? 142.200 145.469 159.597 1.00 70.12 333 GLN B C 1
ATOM 6402 O O . GLN B 1 334 ? 142.535 145.522 160.789 1.00 72.38 333 GLN B O 1
ATOM 6408 N N . LEU B 1 335 ? 140.921 145.382 159.221 1.00 72.87 334 LEU B N 1
ATOM 6409 C CA . LEU B 1 335 ? 139.864 145.312 160.225 1.00 69.14 334 LEU B CA 1
ATOM 6410 C C . LEU B 1 335 ? 139.952 144.024 161.036 1.00 69.94 334 LEU B C 1
ATOM 6411 O O . LEU B 1 335 ? 139.701 144.032 162.245 1.00 72.55 334 LEU B O 1
ATOM 6416 N N . HIS B 1 336 ? 140.306 142.909 160.392 1.00 69.19 335 HIS B N 1
ATOM 6417 C CA . HIS B 1 336 ? 140.485 141.655 161.117 1.00 67.30 335 HIS B CA 1
ATOM 6418 C C . HIS B 1 336 ? 141.630 141.759 162.118 1.00 71.20 335 HIS B C 1
ATOM 6419 O O . HIS B 1 336 ? 141.525 141.275 163.252 1.00 76.35 335 HIS B O 1
ATOM 6426 N N . GLN B 1 337 ? 142.738 142.383 161.710 1.00 73.78 336 GLN B N 1
ATOM 6427 C CA . GLN B 1 337 ? 143.863 142.569 162.621 1.00 76.92 336 GLN B CA 1
ATOM 6428 C C . GLN B 1 337 ? 143.482 143.453 163.800 1.00 74.54 336 GLN B C 1
ATOM 6429 O O . GLN B 1 337 ? 143.880 143.181 164.939 1.00 76.97 336 GLN B O 1
ATOM 6435 N N . MET B 1 338 ? 142.719 144.520 163.549 1.00 73.55 337 MET B N 1
ATOM 6436 C CA . MET B 1 338 ? 142.246 145.358 164.648 1.00 72.89 337 MET B CA 1
ATOM 6437 C C . MET B 1 338 ? 141.306 144.588 165.569 1.00 73.80 337 MET B C 1
ATOM 6438 O O . MET B 1 338 ? 141.344 144.766 166.792 1.00 77.89 337 MET B O 1
ATOM 6443 N N . MET B 1 339 ? 140.454 143.735 164.998 1.00 72.87 338 MET B N 1
ATOM 6444 C CA . MET B 1 339 ? 139.499 142.966 165.787 1.00 68.76 338 MET B CA 1
ATOM 6445 C C . MET B 1 339 ? 140.191 141.930 166.664 1.00 73.92 338 MET B C 1
ATOM 6446 O O . MET B 1 339 ? 139.777 141.707 167.807 1.00 78.03 338 MET B O 1
ATOM 6451 N N . ALA B 1 340 ? 141.240 141.287 166.146 1.00 75.98 339 ALA B N 1
ATOM 6452 C CA . ALA B 1 340 ? 141.875 140.193 166.875 1.00 75.96 339 ALA B CA 1
ATOM 6453 C C . ALA B 1 340 ? 142.603 140.684 168.121 1.00 80.89 339 ALA B C 1
ATOM 6454 O O . ALA B 1 340 ? 142.671 139.966 169.125 1.00 85.62 339 ALA B O 1
ATOM 6456 N N . THR B 1 341 ? 143.151 141.899 168.080 1.00 79.88 340 THR B N 1
ATOM 6457 C CA . THR B 1 341 ? 143.981 142.423 169.158 1.00 81.43 340 THR B CA 1
ATOM 6458 C C . THR B 1 341 ? 143.345 143.624 169.852 1.00 83.34 340 THR B C 1
ATOM 6459 O O . THR B 1 341 ? 144.027 144.615 170.132 1.00 87.07 340 THR B O 1
ATOM 6463 N N . SER B 1 342 ? 142.045 143.556 170.134 1.00 83.44 341 SER B N 1
ATOM 6464 C CA . SER B 1 342 ? 141.353 144.651 170.801 1.00 89.92 341 SER B CA 1
ATOM 6465 C C . SER B 1 342 ? 141.082 144.317 172.263 1.00 95.05 341 SER B C 1
ATOM 6466 O O . SER B 1 342 ? 140.986 145.218 173.104 1.00 99.48 341 SER B O 1
ATOM 6469 N N . ASP B 1 343 ? 140.934 143.025 172.565 1.00 93.96 342 ASP B N 1
ATOM 6470 C CA . ASP B 1 343 ? 140.648 142.519 173.906 1.00 98.49 342 ASP B CA 1
ATOM 6471 C C . ASP B 1 343 ? 139.304 142.997 174.445 1.00 93.72 342 ASP B C 1
ATOM 6472 O O . ASP B 1 343 ? 138.944 142.663 175.578 1.00 92.36 342 ASP B O 1
ATOM 6477 N N . THR B 1 344 ? 138.561 143.770 173.659 1.00 89.32 343 THR B N 1
ATOM 6478 C CA . THR B 1 344 ? 137.207 144.183 173.996 1.00 89.49 343 THR B CA 1
ATOM 6479 C C . THR B 1 344 ? 136.221 143.383 173.151 1.00 84.62 343 THR B C 1
ATOM 6480 O O . THR B 1 344 ? 136.602 142.428 172.467 1.00 84.80 343 THR B O 1
ATOM 6484 N N . ASP B 1 345 ? 134.951 143.771 173.199 1.00 80.76 344 ASP B N 1
ATOM 6485 C CA . ASP B 1 345 ? 133.942 143.168 172.345 1.00 76.83 344 ASP B CA 1
ATOM 6486 C C . ASP B 1 345 ? 134.292 143.411 170.880 1.00 72.11 344 ASP B C 1
ATOM 6487 O O . ASP B 1 345 ? 134.955 144.390 170.526 1.00 79.78 344 ASP B O 1
ATOM 6492 N N . VAL B 1 346 ? 133.841 142.490 170.025 1.00 59.49 345 VAL B N 1
ATOM 6493 C CA . VAL B 1 346 ? 134.254 142.501 168.624 1.00 60.15 345 VAL B CA 1
ATOM 6494 C C . VAL B 1 346 ? 133.823 143.794 167.942 1.00 73.00 345 VAL B C 1
ATOM 6495 O O . VAL B 1 346 ? 134.625 144.463 167.276 1.00 75.96 345 VAL B O 1
ATOM 6499 N N . PHE B 1 347 ? 132.556 144.177 168.109 1.00 72.36 346 PHE B N 1
ATOM 6500 C CA . PHE B 1 347 ? 132.068 145.376 167.439 1.00 64.42 346 PHE B CA 1
ATOM 6501 C C . PHE B 1 347 ? 132.621 146.648 168.067 1.00 66.14 346 PHE B C 1
ATOM 6502 O O . PHE B 1 347 ? 132.759 147.657 167.372 1.00 68.53 346 PHE B O 1
ATOM 6510 N N . ASP B 1 348 ? 132.960 146.624 169.358 1.00 66.25 347 ASP B N 1
ATOM 6511 C CA . ASP B 1 348 ? 133.611 147.783 169.963 1.00 69.17 347 ASP B CA 1
ATOM 6512 C C . ASP B 1 348 ? 134.983 148.022 169.342 1.00 69.20 347 ASP B C 1
ATOM 6513 O O . ASP B 1 348 ? 135.318 149.151 168.956 1.00 72.31 347 ASP B O 1
ATOM 6518 N N . GLY B 1 349 ? 135.789 146.964 169.227 1.00 66.08 348 GLY B N 1
ATOM 6519 C CA . GLY B 1 349 ? 137.067 147.086 168.550 1.00 66.86 348 GLY B CA 1
ATOM 6520 C C . GLY B 1 349 ? 136.922 147.459 167.089 1.00 65.74 348 GLY B C 1
ATOM 6521 O O . GLY B 1 349 ? 137.774 148.161 166.536 1.00 68.91 348 GLY B O 1
ATOM 6522 N N . LEU B 1 350 ? 135.853 146.989 166.442 1.00 65.23 349 LEU B N 1
ATOM 6523 C CA . LEU B 1 350 ? 135.566 147.420 165.078 1.00 62.43 349 LEU B CA 1
ATOM 6524 C C . LEU B 1 350 ? 135.278 148.916 165.026 1.00 63.69 349 LEU B C 1
ATOM 6525 O O . LEU B 1 350 ? 135.714 149.612 164.101 1.00 61.58 349 LEU B O 1
ATOM 6530 N N . ALA B 1 351 ? 134.541 149.427 166.015 1.00 68.27 350 ALA B N 1
ATOM 6531 C CA . ALA B 1 351 ? 134.198 150.841 166.091 1.00 66.87 350 ALA B CA 1
ATOM 6532 C C . ALA B 1 351 ? 135.365 151.713 166.527 1.00 66.00 350 ALA B C 1
ATOM 6533 O O . ALA B 1 351 ? 135.262 152.941 166.436 1.00 66.53 350 ALA B O 1
ATOM 6535 N N . GLN B 1 352 ? 136.455 151.115 167.017 1.00 68.08 351 GLN B N 1
ATOM 6536 C CA . GLN B 1 352 ? 137.623 151.903 167.397 1.00 67.15 351 GLN B CA 1
ATOM 6537 C C . GLN B 1 352 ? 138.127 152.768 166.246 1.00 67.24 351 GLN B C 1
ATOM 6538 O O . GLN B 1 352 ? 138.571 153.898 166.475 1.00 70.23 351 GLN B O 1
ATOM 6544 N N . GLN B 1 353 ? 138.046 152.271 165.009 1.00 69.15 352 GLN B N 1
ATOM 6545 C CA . GLN B 1 353 ? 138.404 153.031 163.811 1.00 74.76 352 GLN B CA 1
ATOM 6546 C C . GLN B 1 353 ? 137.166 153.133 162.928 1.00 75.61 352 GLN B C 1
ATOM 6547 O O . GLN B 1 353 ? 136.879 152.224 162.134 1.00 74.57 352 GLN B O 1
ATOM 6553 N N . PRO B 1 354 ? 136.404 154.226 163.035 1.00 71.46 353 PRO B N 1
ATOM 6554 C CA . PRO B 1 354 ? 135.147 154.318 162.277 1.00 59.36 353 PRO B CA 1
ATOM 6555 C C . PRO B 1 354 ? 135.343 154.616 160.799 1.00 56.44 353 PRO B C 1
ATOM 6556 O O . PRO B 1 354 ? 134.572 154.128 159.964 1.00 60.66 353 PRO B O 1
ATOM 6560 N N . GLN B 1 355 ? 136.353 155.420 160.457 1.00 61.16 354 GLN B N 1
ATOM 6561 C CA . GLN B 1 355 ? 136.549 155.810 159.063 1.00 64.71 354 GLN B CA 1
ATOM 6562 C C . GLN B 1 355 ? 136.914 154.614 158.192 1.00 66.47 354 GLN B C 1
ATOM 6563 O O . GLN B 1 355 ? 136.466 154.516 157.043 1.00 70.52 354 GLN B O 1
ATOM 6569 N N . LEU B 1 356 ? 137.741 153.704 158.712 1.00 65.80 355 LEU B N 1
ATOM 6570 C CA . LEU B 1 356 ? 138.082 152.506 157.952 1.00 65.35 355 LEU B CA 1
ATOM 6571 C C . LEU B 1 356 ? 136.852 151.642 157.709 1.00 68.49 355 LEU B C 1
ATOM 6572 O O . LEU B 1 356 ? 136.661 151.113 156.608 1.00 71.85 355 LEU B O 1
ATOM 6577 N N . LEU B 1 357 ? 135.998 151.496 158.726 1.00 67.27 356 LEU B N 1
ATOM 6578 C CA . LEU B 1 357 ? 134.755 150.752 158.546 1.00 62.64 356 LEU B CA 1
ATOM 6579 C C . LEU B 1 357 ? 133.857 151.427 157.518 1.00 62.92 356 LEU B C 1
ATOM 6580 O O . LEU B 1 357 ? 133.177 150.751 156.736 1.00 60.70 356 LEU B O 1
ATOM 6585 N N . MET B 1 358 ? 133.833 152.761 157.513 1.00 63.54 357 MET B N 1
ATOM 6586 C CA . MET B 1 358 ? 133.045 153.491 156.525 1.00 56.96 357 MET B CA 1
ATOM 6587 C C . MET B 1 358 ? 133.550 153.227 155.112 1.00 60.03 357 MET B C 1
ATOM 6588 O O . MET B 1 358 ? 132.771 152.879 154.218 1.00 62.16 357 MET B O 1
ATOM 6593 N N . ASP B 1 359 ? 134.857 153.388 154.893 1.00 62.05 358 ASP B N 1
ATOM 6594 C CA . ASP B 1 359 ? 135.416 153.197 153.558 1.00 63.48 358 ASP B CA 1
ATOM 6595 C C . ASP B 1 359 ? 135.482 151.731 153.153 1.00 67.50 358 ASP B C 1
ATOM 6596 O O . ASP B 1 359 ? 135.744 151.439 151.981 1.00 72.60 358 ASP B O 1
ATOM 6601 N N . LEU B 1 360 ? 135.264 150.805 154.090 1.00 64.36 359 LEU B N 1
ATOM 6602 C CA . LEU B 1 360 ? 135.146 149.399 153.716 1.00 61.08 359 LEU B CA 1
ATOM 6603 C C . LEU B 1 360 ? 133.963 149.180 152.783 1.00 60.83 359 LEU B C 1
ATOM 6604 O O . LEU B 1 360 ? 134.050 148.403 151.825 1.00 62.13 359 LEU B O 1
ATOM 6609 N N . VAL B 1 361 ? 132.848 149.860 153.046 1.00 60.48 360 VAL B N 1
ATOM 6610 C CA . VAL B 1 361 ? 131.638 149.727 152.246 1.00 56.74 360 VAL B CA 1
ATOM 6611 C C . VAL B 1 361 ? 131.297 151.009 151.503 1.00 57.20 360 VAL B C 1
ATOM 6612 O O . VAL B 1 361 ? 130.364 151.015 150.690 1.00 57.15 360 VAL B O 1
ATOM 6616 N N . GLY B 1 362 ? 132.022 152.094 151.754 1.00 56.97 361 GLY B N 1
ATOM 6617 C CA . GLY B 1 362 ? 131.733 153.354 151.092 1.00 54.89 361 GLY B CA 1
ATOM 6618 C C . GLY B 1 362 ? 130.391 153.950 151.461 1.00 49.02 361 GLY B C 1
ATOM 6619 O O . GLY B 1 362 ? 129.680 154.465 150.591 1.00 49.18 361 GLY B O 1
ATOM 6620 N N . ALA B 1 363 ? 130.029 153.890 152.738 1.00 48.00 362 ALA B N 1
ATOM 6621 C CA . ALA B 1 363 ? 128.790 154.462 153.238 1.00 48.11 362 ALA B CA 1
ATOM 6622 C C . ALA B 1 363 ? 129.094 155.672 154.111 1.00 49.27 362 ALA B C 1
ATOM 6623 O O . ALA B 1 363 ? 130.187 155.806 154.666 1.00 58.73 362 ALA B O 1
ATOM 6625 N N . THR B 1 364 ? 128.110 156.563 154.223 1.00 45.01 363 THR B N 1
ATOM 6626 C CA . THR B 1 364 ? 128.271 157.798 154.978 1.00 48.11 363 THR B CA 1
ATOM 6627 C C . THR B 1 364 ? 127.720 157.720 156.395 1.00 47.76 363 THR B C 1
ATOM 6628 O O . THR B 1 364 ? 127.800 158.712 157.127 1.00 56.19 363 THR B O 1
ATOM 6632 N N . GLY B 1 365 ? 127.168 156.580 156.804 1.00 45.11 364 GLY B N 1
ATOM 6633 C CA . GLY B 1 365 ? 126.721 156.430 158.176 1.00 49.87 364 GLY B CA 1
ATOM 6634 C C . GLY B 1 365 ? 127.011 155.058 158.748 1.00 49.61 364 GLY B C 1
ATOM 6635 O O . GLY B 1 365 ? 126.798 154.051 158.071 1.00 50.86 364 GLY B O 1
ATOM 6636 N N . VAL B 1 366 ? 127.486 154.996 159.990 1.00 48.95 365 VAL B N 1
ATOM 6637 C CA . VAL B 1 366 ? 127.811 153.735 160.646 1.00 41.88 365 VAL B CA 1
ATOM 6638 C C . VAL B 1 366 ? 127.016 153.651 161.940 1.00 44.37 365 VAL B C 1
ATOM 6639 O O . VAL B 1 366 ? 127.022 154.595 162.738 1.00 55.72 365 VAL B O 1
ATOM 6643 N N . ALA B 1 367 ? 126.326 152.529 162.145 1.00 40.28 366 ALA B N 1
ATOM 6644 C CA . ALA B 1 367 ? 125.575 152.283 163.372 1.00 43.99 366 ALA B CA 1
ATOM 6645 C C . ALA B 1 367 ? 125.970 150.917 163.911 1.00 48.53 366 ALA B C 1
ATOM 6646 O O . ALA B 1 367 ? 125.714 149.894 163.268 1.00 55.46 366 ALA B O 1
ATOM 6648 N N . ILE B 1 368 ? 126.586 150.896 165.088 1.00 51.57 367 ILE B N 1
ATOM 6649 C CA . ILE B 1 368 ? 127.035 149.657 165.713 1.00 52.27 367 ILE B CA 1
ATOM 6650 C C . ILE B 1 368 ? 126.198 149.433 166.965 1.00 56.85 367 ILE B C 1
ATOM 6651 O O . ILE B 1 368 ? 126.182 150.275 167.870 1.00 60.11 367 ILE B O 1
ATOM 6656 N N . ILE B 1 369 ? 125.496 148.305 167.017 1.00 50.85 368 ILE B N 1
ATOM 6657 C CA . ILE B 1 369 ? 124.583 147.992 168.109 1.00 49.48 368 ILE B CA 1
ATOM 6658 C C . ILE B 1 369 ? 125.170 146.827 168.891 1.00 55.29 368 ILE B C 1
ATOM 6659 O O . ILE B 1 369 ? 125.488 145.781 168.310 1.00 62.29 368 ILE B O 1
ATOM 6664 N N . GLU B 1 370 ? 125.313 147.008 170.207 1.00 59.08 369 GLU B N 1
ATOM 6665 C CA . GLU B 1 370 ? 125.819 145.973 171.104 1.00 64.53 369 GLU B CA 1
ATOM 6666 C C . GLU B 1 370 ? 125.070 146.016 172.437 1.00 71.20 369 GLU B C 1
ATOM 6667 O O . GLU B 1 370 ? 125.473 146.718 173.370 1.00 73.55 369 GLU B O 1
ATOM 6673 N N . ASP B 1 371 ? 123.983 145.246 172.526 1.00 69.43 370 ASP B N 1
ATOM 6674 C CA . ASP B 1 371 ? 123.299 144.952 173.787 1.00 74.87 370 ASP B CA 1
ATOM 6675 C C . ASP B 1 371 ? 122.893 146.234 174.519 1.00 75.79 370 ASP B C 1
ATOM 6676 O O . ASP B 1 371 ? 123.361 146.501 175.630 1.00 77.06 370 ASP B O 1
ATOM 6681 N N . ARG B 1 372 ? 122.014 147.012 173.878 1.00 73.99 371 ARG B N 1
ATOM 6682 C CA . ARG B 1 372 ? 121.358 148.204 174.427 1.00 72.81 371 ARG B CA 1
ATOM 6683 C C . ARG B 1 372 ? 122.205 149.473 174.366 1.00 72.83 371 ARG B C 1
ATOM 6684 O O . ARG B 1 372 ? 121.754 150.528 174.825 1.00 76.15 371 ARG B O 1
ATOM 6692 N N . GLN B 1 373 ? 123.415 149.412 173.812 1.00 71.94 372 GLN B N 1
ATOM 6693 C CA . GLN B 1 373 ? 124.147 150.613 173.415 1.00 66.82 372 GLN B CA 1
ATOM 6694 C C . GLN B 1 373 ? 124.262 150.641 171.899 1.00 61.38 372 GLN B C 1
ATOM 6695 O O . GLN B 1 373 ? 124.660 149.646 171.284 1.00 65.68 372 GLN B O 1
ATOM 6701 N N . THR B 1 374 ? 123.914 151.780 171.305 1.00 58.27 373 THR B N 1
ATOM 6702 C CA . THR B 1 374 ? 124.063 152.004 169.872 1.00 57.14 373 THR B CA 1
ATOM 6703 C C . THR B 1 374 ? 125.007 153.182 169.667 1.00 57.79 373 THR B C 1
ATOM 6704 O O . THR B 1 374 ? 124.838 154.240 170.284 1.00 59.67 373 THR B O 1
ATOM 6708 N N . HIS B 1 375 ? 126.023 152.980 168.833 1.00 55.99 374 HIS B N 1
ATOM 6709 C CA . HIS B 1 375 ? 127.014 154.002 168.526 1.00 54.99 374 HIS B CA 1
ATOM 6710 C C . HIS B 1 375 ? 126.834 154.437 167.079 1.00 58.49 374 HIS B C 1
ATOM 6711 O O . HIS B 1 375 ? 126.802 153.596 166.173 1.00 62.00 374 HIS B O 1
ATOM 6718 N N . CYS B 1 376 ? 126.716 155.745 166.866 1.00 61.49 375 CYS B N 1
ATOM 6719 C CA . CYS B 1 376 ? 126.481 156.313 165.546 1.00 55.15 375 CYS B CA 1
ATOM 6720 C C . CYS B 1 376 ? 127.659 157.186 165.141 1.00 56.15 375 CYS B C 1
ATOM 6721 O O . CYS B 1 376 ? 128.110 158.032 165.921 1.00 63.32 375 CYS B O 1
ATOM 6724 N N . TYR B 1 377 ? 128.150 156.977 163.923 1.00 50.56 376 TYR B N 1
ATOM 6725 C CA . TYR B 1 377 ? 129.216 157.780 163.345 1.00 49.47 376 TYR B CA 1
ATOM 6726 C C . TYR B 1 377 ? 128.775 158.284 161.980 1.00 54.07 376 TYR B C 1
ATOM 6727 O O . TYR B 1 377 ? 128.092 157.572 161.236 1.00 56.81 376 TYR B O 1
ATOM 6736 N N . GLY B 1 378 ? 129.171 159.514 161.656 1.00 59.38 377 GLY B N 1
ATOM 6737 C CA . GLY B 1 378 ? 128.799 160.097 160.384 1.00 60.07 377 GLY B CA 1
ATOM 6738 C C . GLY B 1 378 ? 127.325 160.473 160.331 1.00 61.01 377 GLY B C 1
ATOM 6739 O O . GLY B 1 378 ? 126.679 160.757 161.344 1.00 63.81 377 GLY B O 1
ATOM 6740 N N . ASN B 1 379 ? 126.794 160.471 159.111 1.00 57.25 378 ASN B N 1
ATOM 6741 C CA . ASN B 1 379 ? 125.389 160.796 158.884 1.00 58.20 378 ASN B CA 1
ATOM 6742 C C . ASN B 1 379 ? 124.521 159.650 159.384 1.00 59.49 378 ASN B C 1
ATOM 6743 O O . ASN B 1 379 ? 124.280 158.678 158.662 1.00 57.53 378 ASN B O 1
ATOM 6748 N N . CYS B 1 380 ? 124.044 159.759 160.623 1.00 59.89 379 CYS B N 1
ATOM 6749 C CA . CYS B 1 380 ? 123.290 158.700 161.267 1.00 54.15 379 CYS B CA 1
ATOM 6750 C C . CYS B 1 380 ? 121.877 159.167 161.591 1.00 54.29 379 CYS B C 1
ATOM 6751 O O . CYS B 1 380 ? 121.687 160.312 162.022 1.00 58.84 379 CYS B O 1
ATOM 6754 N N . PRO B 1 381 ? 120.867 158.317 161.394 1.00 51.51 380 PRO B N 1
ATOM 6755 C CA . PRO B 1 381 ? 119.492 158.697 161.747 1.00 47.85 380 PRO B CA 1
ATOM 6756 C C . PRO B 1 381 ? 119.267 158.758 163.250 1.00 55.00 380 PRO B C 1
ATOM 6757 O O . PRO B 1 381 ? 120.205 158.593 164.036 1.00 60.92 380 PRO B O 1
ATOM 6761 N N . GLU B 1 382 ? 118.024 159.004 163.654 1.00 58.27 381 GLU B N 1
ATOM 6762 C CA . GLU B 1 382 ? 117.685 158.993 165.069 1.00 66.63 381 GLU B CA 1
ATOM 6763 C C . GLU B 1 382 ? 117.877 157.589 165.639 1.00 65.10 381 GLU B C 1
ATOM 6764 O O . GLU B 1 382 ? 117.485 156.605 165.005 1.00 65.74 381 GLU B O 1
ATOM 6770 N N . PRO B 1 383 ? 118.476 157.464 166.829 1.00 61.39 382 PRO B N 1
ATOM 6771 C CA . PRO B 1 383 ? 118.742 156.120 167.375 1.00 60.84 382 PRO B CA 1
ATOM 6772 C C . PRO B 1 383 ? 117.499 155.259 167.531 1.00 62.55 382 PRO B C 1
ATOM 6773 O O . PRO B 1 383 ? 117.574 154.039 167.343 1.00 64.00 382 PRO B O 1
ATOM 6777 N N . SER B 1 384 ? 116.357 155.857 167.879 1.00 63.31 383 SER B N 1
ATOM 6778 C CA . SER B 1 384 ? 115.124 155.082 167.989 1.00 61.64 383 SER B CA 1
ATOM 6779 C C . SER B 1 384 ? 114.715 154.503 166.640 1.00 55.84 383 SER B C 1
ATOM 6780 O O . SER B 1 384 ? 114.268 153.352 166.557 1.00 58.42 383 SER B O 1
ATOM 6783 N N . ASP B 1 385 ? 114.854 155.291 165.571 1.00 55.25 384 ASP B N 1
ATOM 6784 C CA . ASP B 1 385 ? 114.532 154.795 164.237 1.00 56.58 384 ASP B CA 1
ATOM 6785 C C . ASP B 1 385 ? 115.445 153.641 163.843 1.00 52.56 384 ASP B C 1
ATOM 6786 O O . ASP B 1 385 ? 114.986 152.639 163.279 1.00 55.67 384 ASP B O 1
ATOM 6791 N N . ILE B 1 386 ? 116.742 153.762 164.134 1.00 54.62 385 ILE B N 1
ATOM 6792 C CA . ILE B 1 386 ? 117.679 152.688 163.819 1.00 53.90 385 ILE B CA 1
ATOM 6793 C C . ILE B 1 386 ? 117.359 151.439 164.629 1.00 53.85 385 ILE B C 1
ATOM 6794 O O . ILE B 1 386 ? 117.460 150.318 164.121 1.00 56.52 385 ILE B O 1
ATOM 6799 N N . ARG B 1 387 ? 116.973 151.605 165.897 1.00 51.81 386 ARG B N 1
ATOM 6800 C CA . ARG B 1 387 ? 116.588 150.447 166.698 1.00 48.32 386 ARG B CA 1
ATOM 6801 C C . ARG B 1 387 ? 115.346 149.764 166.139 1.00 52.02 386 ARG B C 1
ATOM 6802 O O . ARG B 1 387 ? 115.299 148.531 166.050 1.00 53.28 386 ARG B O 1
ATOM 6810 N N . ALA B 1 388 ? 114.328 150.544 165.768 1.00 54.86 387 ALA B N 1
ATOM 6811 C CA . ALA B 1 388 ? 113.130 149.950 165.183 1.00 50.21 387 ALA B CA 1
ATOM 6812 C C . ALA B 1 388 ? 113.465 149.213 163.894 1.00 51.86 387 ALA B C 1
ATOM 6813 O O . ALA B 1 388 ? 112.989 148.092 163.663 1.00 55.15 387 ALA B O 1
ATOM 6815 N N . LEU B 1 389 ? 114.310 149.817 163.056 1.00 49.59 388 LEU B N 1
ATOM 6816 C CA . LEU B 1 389 ? 114.753 149.151 161.838 1.00 48.69 388 LEU B CA 1
ATOM 6817 C C . LEU B 1 389 ? 115.470 147.846 162.160 1.00 53.56 388 LEU B C 1
ATOM 6818 O O . LEU B 1 389 ? 115.221 146.820 161.523 1.00 58.73 388 LEU B O 1
ATOM 6823 N N . HIS B 1 390 ? 116.353 147.865 163.163 1.00 55.29 389 HIS B N 1
ATOM 6824 C CA . HIS B 1 390 ? 117.131 146.676 163.494 1.00 57.58 389 HIS B CA 1
ATOM 6825 C C . HIS B 1 390 ? 116.245 145.538 163.986 1.00 61.11 389 HIS B C 1
ATOM 6826 O O . HIS B 1 390 ? 116.430 144.386 163.578 1.00 64.79 389 HIS B O 1
ATOM 6833 N N . THR B 1 391 ? 115.282 145.833 164.866 1.00 58.62 390 THR B N 1
ATOM 6834 C CA . THR B 1 391 ? 114.363 144.781 165.299 1.00 56.39 390 THR B CA 1
ATOM 6835 C C . THR B 1 391 ? 113.484 144.299 164.152 1.00 52.89 390 THR B C 1
ATOM 6836 O O . THR B 1 391 ? 113.009 143.158 164.173 1.00 56.64 390 THR B O 1
ATOM 6840 N N . TRP B 1 392 ? 113.253 145.145 163.146 1.00 51.52 391 TRP B N 1
ATOM 6841 C CA . TRP B 1 392 ? 112.584 144.661 161.943 1.00 53.57 391 TRP B CA 1
ATOM 6842 C C . TRP B 1 392 ? 113.498 143.755 161.126 1.00 54.59 391 TRP B C 1
ATOM 6843 O O . TRP B 1 392 ? 113.025 142.826 160.462 1.00 59.92 391 TRP B O 1
ATOM 6854 N N . MET B 1 393 ? 114.807 144.009 161.163 1.00 55.21 392 MET B N 1
ATOM 6855 C CA . MET B 1 393 ? 115.730 143.304 160.281 1.00 58.57 392 MET B CA 1
ATOM 6856 C C . MET B 1 393 ? 115.956 141.869 160.742 1.00 67.71 392 MET B C 1
ATOM 6857 O O . MET B 1 393 ? 116.093 140.961 159.914 1.00 71.55 392 MET B O 1
ATOM 6862 N N . MET B 1 394 ? 115.996 141.645 162.057 1.00 70.83 393 MET B N 1
ATOM 6863 C CA . MET B 1 394 ? 116.203 140.299 162.579 1.00 68.98 393 MET B CA 1
ATOM 6864 C C . MET B 1 394 ? 115.007 139.391 162.326 1.00 73.97 393 MET B C 1
ATOM 6865 O O . MET B 1 394 ? 115.139 138.166 162.429 1.00 76.98 393 MET B O 1
ATOM 6870 N N . ALA B 1 395 ? 113.843 139.960 162.007 1.00 69.96 394 ALA B N 1
ATOM 6871 C CA . ALA B 1 395 ? 112.672 139.149 161.697 1.00 67.63 394 ALA B CA 1
ATOM 6872 C C . ALA B 1 395 ? 112.861 138.313 160.439 1.00 72.07 394 ALA B C 1
ATOM 6873 O O . ALA B 1 395 ? 112.376 137.178 160.386 1.00 76.84 394 ALA B O 1
ATOM 6875 N N . GLY B 1 396 ? 113.549 138.847 159.428 1.00 66.60 395 GLY B N 1
ATOM 6876 C CA . GLY B 1 396 ? 113.797 138.073 158.223 1.00 70.94 395 GLY B CA 1
ATOM 6877 C C . GLY B 1 396 ? 114.692 136.875 158.462 1.00 77.40 395 GLY B C 1
ATOM 6878 O O . GLY B 1 396 ? 114.499 135.818 157.854 1.00 81.09 395 GLY B O 1
ATOM 6879 N N . GLY B 1 397 ? 115.681 137.019 159.343 1.00 75.77 396 GLY B N 1
ATOM 6880 C CA . GLY B 1 397 ? 116.578 135.941 159.688 1.00 74.80 396 GLY B CA 1
ATOM 6881 C C . GLY B 1 397 ? 117.808 135.823 158.813 1.00 78.24 396 GLY B C 1
ATOM 6882 O O . GLY B 1 397 ? 118.666 134.977 159.091 1.00 80.68 396 GLY B O 1
ATOM 6883 N N . GLU B 1 398 ? 117.919 136.638 157.770 1.00 78.92 397 GLU B N 1
ATOM 6884 C CA . GLU B 1 398 ? 119.083 136.569 156.899 1.00 78.44 397 GLU B CA 1
ATOM 6885 C C . GLU B 1 398 ? 120.320 137.073 157.638 1.00 75.66 397 GLU B C 1
ATOM 6886 O O . GLU B 1 398 ? 120.247 138.082 158.349 1.00 73.23 397 GLU B O 1
ATOM 6892 N N . PRO B 1 399 ? 121.462 136.393 157.506 1.00 73.57 398 PRO B N 1
ATOM 6893 C CA . PRO B 1 399 ? 122.685 136.882 158.165 1.00 66.45 398 PRO B CA 1
ATOM 6894 C C . PRO B 1 399 ? 123.111 138.262 157.697 1.00 64.22 398 PRO B C 1
ATOM 6895 O O . PRO B 1 399 ? 123.634 139.045 158.499 1.00 63.44 398 PRO B O 1
ATOM 6899 N N . VAL B 1 400 ? 122.905 138.583 156.423 1.00 66.58 399 VAL B N 1
ATOM 6900 C CA . VAL B 1 400 ? 123.221 139.894 155.872 1.00 60.17 399 VAL B CA 1
ATOM 6901 C C . VAL B 1 400 ? 122.032 140.362 155.045 1.00 63.22 399 VAL B C 1
ATOM 6902 O O . VAL B 1 400 ? 121.258 139.544 154.536 1.00 70.55 399 VAL B O 1
ATOM 6906 N N . TYR B 1 401 ? 121.871 141.679 154.935 1.00 56.49 400 TYR B N 1
ATOM 6907 C CA . TYR B 1 401 ? 120.777 142.265 154.172 1.00 55.18 400 TYR B CA 1
ATOM 6908 C C . TYR B 1 401 ? 121.259 143.538 153.496 1.00 51.07 400 TYR B C 1
ATOM 6909 O O . TYR B 1 401 ? 121.944 144.356 154.119 1.00 53.80 400 TYR B O 1
ATOM 6918 N N . ALA B 1 402 ? 120.897 143.702 152.224 1.00 50.68 401 ALA B N 1
ATOM 6919 C CA . ALA B 1 402 ? 121.221 144.894 151.452 1.00 46.02 401 ALA B CA 1
ATOM 6920 C C . ALA B 1 402 ? 119.947 145.437 150.823 1.00 47.63 401 ALA B C 1
ATOM 6921 O O . ALA B 1 402 ? 119.214 144.694 150.163 1.00 58.48 401 ALA B O 1
ATOM 6923 N N . SER B 1 403 ? 119.686 146.728 151.024 1.00 41.46 402 SER B N 1
ATOM 6924 C CA . SER B 1 403 ? 118.513 147.372 150.451 1.00 41.06 402 SER B CA 1
ATOM 6925 C C . SER B 1 403 ? 118.894 148.756 149.952 1.00 48.72 402 SER B C 1
ATOM 6926 O O . SER B 1 403 ? 119.388 149.582 150.724 1.00 52.02 402 SER B O 1
ATOM 6929 N N . HIS B 1 404 ? 118.659 149.006 148.666 1.00 53.70 403 HIS B N 1
ATOM 6930 C CA . HIS B 1 404 ? 118.913 150.309 148.066 1.00 45.17 403 HIS B CA 1
ATOM 6931 C C . HIS B 1 404 ? 117.718 151.245 148.165 1.00 48.25 403 HIS B C 1
ATOM 6932 O O . HIS B 1 404 ? 117.852 152.436 147.866 1.00 53.80 403 HIS B O 1
ATOM 6939 N N . HIS B 1 405 ? 116.556 150.737 148.579 1.00 48.18 404 HIS B N 1
ATOM 6940 C CA . HIS B 1 405 ? 115.352 151.549 148.767 1.00 45.42 404 HIS B CA 1
ATOM 6941 C C . HIS B 1 405 ? 114.647 151.002 150.008 1.00 48.00 404 HIS B C 1
ATOM 6942 O O . HIS B 1 405 ? 113.843 150.070 149.920 1.00 55.13 404 HIS B O 1
ATOM 6949 N N . LEU B 1 406 ? 114.960 151.591 151.164 1.00 46.43 405 LEU B N 1
ATOM 6950 C CA . LEU B 1 406 ? 114.392 151.102 152.415 1.00 51.90 405 LEU B CA 1
ATOM 6951 C C . LEU B 1 406 ? 112.904 151.417 152.512 1.00 58.97 405 LEU B C 1
ATOM 6952 O O . LEU B 1 406 ? 112.122 150.592 152.996 1.00 62.21 405 LEU B O 1
ATOM 6957 N N . SER B 1 407 ? 112.494 152.601 152.049 1.00 55.12 406 SER B N 1
ATOM 6958 C CA . SER B 1 407 ? 111.091 152.992 152.155 1.00 56.01 406 SER B CA 1
ATOM 6959 C C . SER B 1 407 ? 110.187 152.094 151.320 1.00 59.90 406 SER B C 1
ATOM 6960 O O . SER B 1 407 ? 108.990 151.983 151.607 1.00 63.24 406 SER B O 1
ATOM 6963 N N . SER B 1 408 ? 110.734 151.454 150.285 1.00 56.78 407 SER B N 1
ATOM 6964 C CA . SER B 1 408 ? 109.932 150.546 149.471 1.00 54.07 407 SER B CA 1
ATOM 6965 C C . SER B 1 408 ? 109.477 149.335 150.276 1.00 58.42 407 SER B C 1
ATOM 6966 O O . SER B 1 408 ? 108.330 148.890 150.146 1.00 61.98 407 SER B O 1
ATOM 6969 N N . VAL B 1 409 ? 110.357 148.789 151.113 1.00 55.45 408 VAL B N 1
ATOM 6970 C CA . VAL B 1 409 ? 110.040 147.601 151.894 1.00 52.24 408 VAL B CA 1
ATOM 6971 C C . VAL B 1 409 ? 109.799 147.924 153.364 1.00 56.18 408 VAL B C 1
ATOM 6972 O O . VAL B 1 409 ? 109.201 147.107 154.078 1.00 57.81 408 VAL B O 1
ATOM 6976 N N . TYR B 1 410 ? 110.246 149.085 153.837 1.00 57.95 409 TYR B N 1
ATOM 6977 C CA . TYR B 1 410 ? 110.037 149.505 155.223 1.00 60.32 409 TYR B CA 1
ATOM 6978 C C . TYR B 1 410 ? 109.227 150.794 155.228 1.00 63.12 409 TYR B C 1
ATOM 6979 O O . TYR B 1 410 ? 109.788 151.882 155.004 1.00 66.35 409 TYR B O 1
ATOM 6988 N N . PRO B 1 411 ? 107.918 150.723 155.457 1.00 59.47 410 PRO B N 1
ATOM 6989 C CA . PRO B 1 411 ? 107.068 151.925 155.393 1.00 59.01 410 PRO B CA 1
ATOM 6990 C C . PRO B 1 411 ? 107.526 153.037 156.327 1.00 62.89 410 PRO B C 1
ATOM 6991 O O . PRO B 1 411 ? 107.495 154.211 155.929 1.00 65.47 410 PRO B O 1
ATOM 6995 N N . PRO B 1 412 ? 107.958 152.746 157.567 1.00 62.42 411 PRO B N 1
ATOM 6996 C CA . PRO B 1 412 ? 108.396 153.853 158.434 1.00 61.85 411 PRO B CA 1
ATOM 6997 C C . PRO B 1 412 ? 109.762 154.420 158.078 1.00 61.13 411 PRO B C 1
ATOM 6998 O O . PRO B 1 412 ? 110.288 155.248 158.829 1.00 64.45 411 PRO B O 1
ATOM 7002 N N . GLY B 1 413 ? 110.350 154.001 156.961 1.00 62.52 412 GLY B N 1
ATOM 7003 C CA . GLY B 1 413 ? 111.627 154.523 156.524 1.00 62.50 412 GLY B CA 1
ATOM 7004 C C . GLY B 1 413 ? 111.569 155.808 155.733 1.00 66.27 412 GLY B C 1
ATOM 7005 O O . GLY B 1 413 ? 112.617 156.334 155.346 1.00 65.95 412 GLY B O 1
ATOM 7006 N N . GLU B 1 414 ? 110.370 156.338 155.478 1.00 65.78 413 GLU B N 1
ATOM 7007 C CA . GLU B 1 414 ? 110.253 157.566 154.698 1.00 63.37 413 GLU B CA 1
ATOM 7008 C C . GLU B 1 414 ? 110.656 158.789 155.512 1.00 61.64 413 GLU B C 1
ATOM 7009 O O . GLU B 1 414 ? 111.042 159.816 154.942 1.00 64.01 413 GLU B O 1
ATOM 7015 N N . ALA B 1 415 ? 110.562 158.704 156.841 1.00 59.05 414 ALA B N 1
ATOM 7016 C CA . ALA B 1 415 ? 110.889 159.852 157.682 1.00 61.44 414 ALA B CA 1
ATOM 7017 C C . ALA B 1 415 ? 112.358 160.234 157.556 1.00 65.53 414 ALA B C 1
ATOM 7018 O O . ALA B 1 415 ? 112.696 161.422 157.501 1.00 69.60 414 ALA B O 1
ATOM 7020 N N . TYR B 1 416 ? 113.247 159.242 157.509 1.00 66.84 415 TYR B N 1
ATOM 7021 C CA . TYR B 1 416 ? 114.684 159.476 157.437 1.00 65.92 415 TYR B CA 1
ATOM 7022 C C . TYR B 1 416 ? 115.267 159.074 156.085 1.00 62.08 415 TYR B C 1
ATOM 7023 O O . TYR B 1 416 ? 116.447 158.723 155.998 1.00 61.45 415 TYR B O 1
ATOM 7032 N N . GLN B 1 417 ? 114.456 159.117 155.025 1.00 57.50 416 GLN B N 1
ATOM 7033 C CA . GLN B 1 417 ? 114.942 158.741 153.703 1.00 56.17 416 GLN B CA 1
ATOM 7034 C C . GLN B 1 417 ? 115.991 159.710 153.174 1.00 60.99 416 GLN B C 1
ATOM 7035 O O . GLN B 1 417 ? 116.804 159.321 152.329 1.00 64.35 416 GLN B O 1
ATOM 7041 N N . THR B 1 418 ? 115.993 160.958 153.648 1.00 64.82 417 THR B N 1
ATOM 7042 C CA . THR B 1 418 ? 117.014 161.907 153.218 1.00 64.35 417 THR B CA 1
ATOM 7043 C C . THR B 1 418 ? 118.379 161.542 153.786 1.00 64.96 417 THR B C 1
ATOM 7044 O O . THR B 1 418 ? 119.411 161.790 153.151 1.00 63.64 417 THR B O 1
ATOM 7048 N N . LEU B 1 419 ? 118.405 160.953 154.980 1.00 67.08 418 LEU B N 1
ATOM 7049 C CA . LEU B 1 419 ? 119.646 160.581 155.648 1.00 59.72 418 LEU B CA 1
ATOM 7050 C C . LEU B 1 419 ? 120.070 159.147 155.364 1.00 59.86 418 LEU B C 1
ATOM 7051 O O . LEU B 1 419 ? 121.249 158.898 155.099 1.00 58.92 418 LEU B O 1
ATOM 7056 N N . ALA B 1 420 ? 119.138 158.198 155.412 1.00 63.59 419 ALA B N 1
ATOM 7057 C CA . ALA B 1 420 ? 119.437 156.778 155.228 1.00 57.50 419 ALA B CA 1
ATOM 7058 C C . ALA B 1 420 ? 118.424 156.171 154.261 1.00 50.58 419 ALA B C 1
ATOM 7059 O O . ALA B 1 420 ? 117.366 155.691 154.676 1.00 52.33 419 ALA B O 1
ATOM 7061 N N . SER B 1 421 ? 118.750 156.191 152.970 1.00 43.33 420 SER B N 1
ATOM 7062 C CA . SER B 1 421 ? 117.941 155.521 151.962 1.00 40.13 420 SER B CA 1
ATOM 7063 C C . SER B 1 421 ? 118.526 154.186 151.524 1.00 45.42 420 SER B C 1
ATOM 7064 O O . SER B 1 421 ? 117.837 153.418 150.845 1.00 51.86 420 SER B O 1
ATOM 7067 N N . GLY B 1 422 ? 119.770 153.891 151.893 1.00 50.88 421 GLY B N 1
ATOM 7068 C CA . GLY B 1 422 ? 120.354 152.594 151.618 1.00 49.53 421 GLY B CA 1
ATOM 7069 C C . GLY B 1 422 ? 120.889 151.952 152.880 1.00 47.29 421 GLY B C 1
ATOM 7070 O O . GLY B 1 422 ? 121.674 152.569 153.603 1.00 51.50 421 GLY B O 1
ATOM 7071 N N . VAL B 1 423 ? 120.483 150.715 153.151 1.00 41.74 422 VAL B N 1
ATOM 7072 C CA . VAL B 1 423 ? 120.815 150.034 154.396 1.00 35.68 422 VAL B CA 1
ATOM 7073 C C . VAL B 1 423 ? 121.540 148.736 154.073 1.00 44.63 422 VAL B C 1
ATOM 7074 O O . VAL B 1 423 ? 121.020 147.896 153.330 1.00 50.76 422 VAL B O 1
ATOM 7078 N N . LEU B 1 424 ? 122.734 148.571 154.639 1.00 46.43 423 LEU B N 1
ATOM 7079 C CA . LEU B 1 424 ? 123.489 147.325 154.548 1.00 44.05 423 LEU B CA 1
ATOM 7080 C C . LEU B 1 424 ? 123.764 146.841 155.964 1.00 42.39 423 LEU B C 1
ATOM 7081 O O . LEU B 1 424 ? 124.615 147.403 156.660 1.00 48.30 423 LEU B O 1
ATOM 7086 N N . ALA B 1 425 ? 123.042 145.811 156.393 1.00 40.65 424 ALA B N 1
ATOM 7087 C CA . ALA B 1 425 ? 123.093 145.355 157.775 1.00 43.27 424 ALA B CA 1
ATOM 7088 C C . ALA B 1 425 ? 123.635 143.937 157.850 1.00 49.13 424 ALA B C 1
ATOM 7089 O O . ALA B 1 425 ? 123.359 143.106 156.979 1.00 56.61 424 ALA B O 1
ATOM 7091 N N . MET B 1 426 ? 124.415 143.669 158.896 1.00 48.32 425 MET B N 1
ATOM 7092 C CA . MET B 1 426 ? 124.944 142.337 159.159 1.00 50.72 425 MET B CA 1
ATOM 7093 C C . MET B 1 426 ? 125.043 142.131 160.664 1.00 51.32 425 MET B C 1
ATOM 7094 O O . MET B 1 426 ? 125.510 143.013 161.391 1.00 53.75 425 MET B O 1
ATOM 7099 N N . SER B 1 427 ? 124.590 140.969 161.130 1.00 50.40 426 SER B N 1
ATOM 7100 C CA . SER B 1 427 ? 124.514 140.679 162.554 1.00 52.33 426 SER B CA 1
ATOM 7101 C C . SER B 1 427 ? 125.079 139.296 162.842 1.00 54.51 426 SER B C 1
ATOM 7102 O O . SER B 1 427 ? 124.986 138.387 162.012 1.00 59.91 426 SER B O 1
ATOM 7105 N N . LEU B 1 428 ? 125.666 139.148 164.029 1.00 53.69 427 LEU B N 1
ATOM 7106 C CA . LEU B 1 428 ? 126.200 137.873 164.481 1.00 54.82 427 LEU B CA 1
ATOM 7107 C C . LEU B 1 428 ? 125.068 136.946 164.921 1.00 62.33 427 LEU B C 1
ATOM 7108 O O . LEU B 1 428 ? 124.035 137.412 165.412 1.00 64.99 427 LEU B O 1
ATOM 7113 N N . PRO B 1 429 ? 125.236 135.632 164.757 1.00 59.67 428 PRO B N 1
ATOM 7114 C CA . PRO B 1 429 ? 124.168 134.691 165.135 1.00 49.91 428 PRO B CA 1
ATOM 7115 C C . PRO B 1 429 ? 124.208 134.314 166.612 1.00 48.33 428 PRO B C 1
ATOM 7116 O O . PRO B 1 429 ? 124.570 133.193 166.986 1.00 53.21 428 PRO B O 1
ATOM 7120 N N . LYS B 1 430 ? 123.829 135.255 167.466 1.00 47.76 429 LYS B N 1
ATOM 7121 C CA . LYS B 1 430 ? 123.790 135.040 168.902 1.00 54.52 429 LYS B CA 1
ATOM 7122 C C . LYS B 1 430 ? 122.530 135.669 169.475 1.00 59.13 429 LYS B C 1
ATOM 7123 O O . LYS B 1 430 ? 121.983 136.613 168.896 1.00 64.12 429 LYS B O 1
ATOM 7129 N N . PRO B 1 431 ? 122.039 135.155 170.608 1.00 61.16 430 PRO B N 1
ATOM 7130 C CA . PRO B 1 431 ? 120.836 135.750 171.216 1.00 64.63 430 PRO B CA 1
ATOM 7131 C C . PRO B 1 431 ? 120.993 137.219 171.568 1.00 70.14 430 PRO B C 1
ATOM 7132 O O . PRO B 1 431 ? 120.005 137.964 171.535 1.00 77.05 430 PRO B O 1
ATOM 7136 N N . VAL B 1 432 ? 122.205 137.658 171.912 1.00 67.25 431 VAL B N 1
ATOM 7137 C CA . VAL B 1 432 ? 122.423 139.062 172.236 1.00 67.19 431 VAL B CA 1
ATOM 7138 C C . VAL B 1 432 ? 122.200 139.913 170.993 1.00 73.86 431 VAL B C 1
ATOM 7139 O O . VAL B 1 432 ? 122.713 139.614 169.907 1.00 73.95 431 VAL B O 1
ATOM 7143 N N . ASP B 1 433 ? 121.427 140.984 171.150 1.00 78.24 432 ASP B N 1
ATOM 7144 C CA . ASP B 1 433 ? 121.101 141.870 170.036 1.00 73.14 432 ASP B CA 1
ATOM 7145 C C . ASP B 1 433 ? 122.329 142.692 169.670 1.00 66.88 432 ASP B C 1
ATOM 7146 O O . ASP B 1 433 ? 122.642 143.691 170.324 1.00 67.72 432 ASP B O 1
ATOM 7151 N N . ASN B 1 434 ? 123.030 142.274 168.618 1.00 59.59 433 ASN B N 1
ATOM 7152 C CA . ASN B 1 434 ? 124.214 142.971 168.142 1.00 58.66 433 ASN B CA 1
ATOM 7153 C C . ASN B 1 434 ? 124.187 143.025 166.622 1.00 52.58 433 ASN B C 1
ATOM 7154 O O . ASN B 1 434 ? 123.570 142.185 165.963 1.00 57.26 433 ASN B O 1
ATOM 7159 N N . GLY B 1 435 ? 124.859 144.029 166.071 1.00 51.49 434 GLY B N 1
ATOM 7160 C CA . GLY B 1 435 ? 124.898 144.172 164.628 1.00 48.56 434 GLY B CA 1
ATOM 7161 C C . GLY B 1 435 ? 125.625 145.416 164.168 1.00 44.15 434 GLY B C 1
ATOM 7162 O O . GLY B 1 435 ? 125.968 146.302 164.958 1.00 52.26 434 GLY B O 1
ATOM 7163 N N . VAL B 1 436 ? 125.854 145.472 162.857 1.00 40.09 435 VAL B N 1
ATOM 7164 C CA . VAL B 1 436 ? 126.525 146.584 162.198 1.00 40.94 435 VAL B CA 1
ATOM 7165 C C . VAL B 1 436 ? 125.678 146.985 160.998 1.00 51.19 435 VAL B C 1
ATOM 7166 O O . VAL B 1 436 ? 125.357 146.142 160.151 1.00 57.79 435 VAL B O 1
ATOM 7170 N N . ILE B 1 437 ? 125.318 148.265 160.923 1.00 50.27 436 ILE B N 1
ATOM 7171 C CA . ILE B 1 437 ? 124.476 148.794 159.857 1.00 41.94 436 ILE B CA 1
ATOM 7172 C C . ILE B 1 437 ? 125.210 149.944 159.182 1.00 40.10 436 ILE B C 1
ATOM 7173 O O . ILE B 1 437 ? 125.772 150.815 159.859 1.00 46.73 436 ILE B O 1
ATOM 7178 N N . TRP B 1 438 ? 125.209 149.940 157.854 1.00 38.52 437 TRP B N 1
ATOM 7179 C CA . TRP B 1 438 ? 125.803 150.997 157.050 1.00 43.63 437 TRP B CA 1
ATOM 7180 C C . TRP B 1 438 ? 124.695 151.726 156.301 1.00 47.23 437 TRP B C 1
ATOM 7181 O O . TRP B 1 438 ? 123.857 151.089 155.651 1.00 49.71 437 TRP B O 1
ATOM 7192 N N . PHE B 1 439 ? 124.698 153.052 156.397 1.00 41.82 438 PHE B N 1
ATOM 7193 C CA . PHE B 1 439 ? 123.660 153.901 155.829 1.00 32.31 438 PHE B CA 1
ATOM 7194 C C . PHE B 1 439 ? 124.238 154.753 154.707 1.00 41.60 438 PHE B C 1
ATOM 7195 O O . PHE B 1 439 ? 125.280 155.398 154.880 1.00 51.24 438 PHE B O 1
ATOM 7203 N N . ARG B 1 440 ? 123.548 154.754 153.569 1.00 43.58 439 ARG B N 1
ATOM 7204 C CA . ARG B 1 440 ? 123.875 155.551 152.401 1.00 43.83 439 ARG B CA 1
ATOM 7205 C C . ARG B 1 440 ? 122.760 156.553 152.141 1.00 48.92 439 ARG B C 1
ATOM 7206 O O . ARG B 1 440 ? 121.582 156.169 152.126 1.00 54.81 439 ARG B O 1
ATOM 7214 N N . PRO B 1 441 ? 123.080 157.827 151.931 1.00 47.61 440 PRO B N 1
ATOM 7215 C CA . PRO B 1 441 ? 122.033 158.842 151.776 1.00 51.89 440 PRO B CA 1
ATOM 7216 C C . PRO B 1 441 ? 121.344 158.752 150.422 1.00 56.16 440 PRO B C 1
ATOM 7217 O O . PRO B 1 441 ? 121.853 158.161 149.467 1.00 56.72 440 PRO B O 1
ATOM 7221 N N . GLU B 1 442 ? 120.161 159.358 150.357 1.00 53.17 441 GLU B N 1
ATOM 7222 C CA . GLU B 1 442 ? 119.384 159.372 149.125 1.00 49.56 441 GLU B CA 1
ATOM 7223 C C . GLU B 1 442 ? 120.074 160.215 148.060 1.00 57.54 441 GLU B C 1
ATOM 7224 O O . GLU B 1 442 ? 120.588 161.302 148.343 1.00 64.75 441 GLU B O 1
ATOM 7230 N N . VAL B 1 443 ? 120.081 159.709 146.830 1.00 57.36 442 VAL B N 1
ATOM 7231 C CA . VAL B 1 443 ? 120.551 160.451 145.666 1.00 56.11 442 VAL B CA 1
ATOM 7232 C C . VAL B 1 443 ? 119.363 160.643 144.733 1.00 62.67 442 VAL B C 1
ATOM 7233 O O . VAL B 1 443 ? 118.674 159.677 144.382 1.00 66.38 442 VAL B O 1
ATOM 7237 N N . LYS B 1 444 ? 119.112 161.891 144.343 1.00 63.22 443 LYS B N 1
ATOM 7238 C CA . LYS B 1 444 ? 117.967 162.197 143.496 1.00 60.75 443 LYS B CA 1
ATOM 7239 C C . LYS B 1 444 ? 118.261 161.780 142.061 1.00 58.32 443 LYS B C 1
ATOM 7240 O O . LYS B 1 444 ? 119.125 162.363 141.399 1.00 65.58 443 LYS B O 1
ATOM 7246 N N . GLN B 1 445 ? 117.544 160.767 141.581 1.00 49.90 444 GLN B N 1
ATOM 7247 C CA . GLN B 1 445 ? 117.747 160.221 140.247 1.00 52.42 444 GLN B CA 1
ATOM 7248 C C . GLN B 1 445 ? 116.482 160.399 139.422 1.00 58.42 444 GLN B C 1
ATOM 7249 O O . GLN B 1 445 ? 115.389 160.016 139.856 1.00 64.37 444 GLN B O 1
ATOM 7255 N N . SER B 1 446 ? 116.639 160.969 138.229 1.00 57.20 445 SER B N 1
ATOM 7256 C CA . SER B 1 446 ? 115.538 161.164 137.288 1.00 58.83 445 SER B CA 1
ATOM 7257 C C . SER B 1 446 ? 115.535 159.974 136.335 1.00 61.87 445 SER B C 1
ATOM 7258 O O . SER B 1 446 ? 116.166 159.996 135.277 1.00 63.65 445 SER B O 1
ATOM 7261 N N . VAL B 1 447 ? 114.814 158.922 136.723 1.00 63.31 446 VAL B N 1
ATOM 7262 C CA . VAL B 1 447 ? 114.701 157.737 135.885 1.00 55.38 446 VAL B CA 1
ATOM 7263 C C . VAL B 1 447 ? 113.934 158.086 134.616 1.00 53.98 446 VAL B C 1
ATOM 7264 O O . VAL B 1 447 ? 112.914 158.789 134.652 1.00 61.32 446 VAL B O 1
ATOM 7268 N N . GLN B 1 448 ? 114.433 157.608 133.481 1.00 49.86 447 GLN B N 1
ATOM 7269 C CA . GLN B 1 448 ? 113.831 157.873 132.183 1.00 56.64 447 GLN B CA 1
ATOM 7270 C C . GLN B 1 448 ? 112.899 156.728 131.817 1.00 58.26 447 GLN B C 1
ATOM 7271 O O . GLN B 1 448 ? 113.300 155.560 131.855 1.00 59.20 447 GLN B O 1
ATOM 7277 N N . TRP B 1 449 ? 111.661 157.062 131.464 1.00 56.62 448 TRP B N 1
ATOM 7278 C CA . TRP B 1 449 ? 110.685 156.069 131.045 1.00 51.60 448 TRP B CA 1
ATOM 7279 C C . TRP B 1 449 ? 110.203 156.366 129.632 1.00 57.85 448 TRP B C 1
ATOM 7280 O O . TRP B 1 449 ? 110.127 157.523 129.209 1.00 66.65 448 TRP B O 1
ATOM 7291 N N . SER B 1 450 ? 109.881 155.299 128.903 1.00 56.12 449 SER B N 1
ATOM 7292 C CA . SER B 1 450 ? 109.349 155.405 127.546 1.00 56.03 449 SER B CA 1
ATOM 7293 C C . SER B 1 450 ? 107.828 155.408 127.638 1.00 60.10 449 SER B C 1
ATOM 7294 O O . SER B 1 450 ? 107.182 154.359 127.648 1.00 68.50 449 SER B O 1
ATOM 7297 N N . GLY B 1 451 ? 107.254 156.602 127.706 1.00 57.24 450 GLY B N 1
ATOM 7298 C CA . GLY B 1 451 ? 105.820 156.754 127.839 1.00 62.54 450 GLY B CA 1
ATOM 7299 C C . GLY B 1 451 ? 105.411 157.067 129.265 1.00 69.98 450 GLY B C 1
ATOM 7300 O O . GLY B 1 451 ? 106.194 157.552 130.086 1.00 67.78 450 GLY B O 1
ATOM 7301 N N . ASP B 1 452 ? 104.148 156.783 129.555 1.00 76.08 451 ASP B N 1
ATOM 7302 C CA . ASP B 1 452 ? 103.598 157.062 130.875 1.00 72.68 451 ASP B CA 1
ATOM 7303 C C . ASP B 1 452 ? 103.850 155.888 131.812 1.00 72.63 451 ASP B C 1
ATOM 7304 O O . ASP B 1 452 ? 103.328 154.793 131.569 1.00 76.74 451 ASP B O 1
ATOM 7309 N N . PRO B 1 453 ? 104.636 156.061 132.877 1.00 72.51 452 PRO B N 1
ATOM 7310 C CA . PRO B 1 453 ? 104.764 154.979 133.867 1.00 76.08 452 PRO B CA 1
ATOM 7311 C C . PRO B 1 453 ? 103.456 154.646 134.558 1.00 79.68 452 PRO B C 1
ATOM 7312 O O . PRO B 1 453 ? 103.223 153.479 134.898 1.00 82.12 452 PRO B O 1
ATOM 7316 N N . ASN B 1 454 ? 102.592 155.638 134.777 1.00 78.41 453 ASN B N 1
ATOM 7317 C CA . ASN B 1 454 ? 101.324 155.405 135.454 1.00 78.96 453 ASN B CA 1
ATOM 7318 C C . ASN B 1 454 ? 100.211 154.985 134.505 1.00 82.21 453 ASN B C 1
ATOM 7319 O O . ASN B 1 454 ? 99.139 154.584 134.973 1.00 88.26 453 ASN B O 1
ATOM 7324 N N . LYS B 1 455 ? 100.432 155.060 133.194 1.00 79.99 454 LYS B N 1
ATOM 7325 C CA . LYS B 1 455 ? 99.458 154.613 132.198 1.00 75.85 454 LYS B CA 1
ATOM 7326 C C . LYS B 1 455 ? 100.190 153.689 131.229 1.00 73.40 454 LYS B C 1
ATOM 7327 O O . LYS B 1 455 ? 100.639 154.111 130.155 1.00 72.83 454 LYS B O 1
ATOM 7333 N N . PRO B 1 456 ? 100.401 152.428 131.620 1.00 75.15 455 PRO B N 1
ATOM 7334 C CA . PRO B 1 456 ? 101.006 151.471 130.682 1.00 73.04 455 PRO B CA 1
ATOM 7335 C C . PRO B 1 456 ? 100.139 151.209 129.462 1.00 75.85 455 PRO B C 1
ATOM 7336 O O . PRO B 1 456 ? 100.663 150.987 128.364 1.00 76.95 455 PRO B O 1
ATOM 7340 N N . LEU B 1 457 ? 98.819 151.229 129.634 1.00 78.00 456 LEU B N 1
ATOM 7341 C CA . LEU B 1 457 ? 97.884 150.841 128.588 1.00 74.96 456 LEU B CA 1
ATOM 7342 C C . LEU B 1 457 ? 96.786 151.885 128.455 1.00 78.51 456 LEU B C 1
ATOM 7343 O O . LEU B 1 457 ? 96.359 152.481 129.448 1.00 81.32 456 LEU B O 1
ATOM 7348 N N . ASN B 1 458 ? 96.335 152.102 127.220 1.00 78.32 457 ASN B N 1
ATOM 7349 C CA . ASN B 1 458 ? 95.183 152.959 126.981 1.00 82.90 457 ASN B CA 1
ATOM 7350 C C . ASN B 1 458 ? 93.878 152.186 127.141 1.00 90.43 457 ASN B C 1
ATOM 7351 O O . ASN B 1 458 ? 93.345 151.646 126.167 1.00 93.51 457 ASN B O 1
ATOM 7356 N N . LEU B 1 459 ? 93.368 152.120 128.370 1.00 95.47 458 LEU B N 1
ATOM 7357 C CA . LEU B 1 459 ? 92.172 151.349 128.693 1.00 100.98 458 LEU B CA 1
ATOM 7358 C C . LEU B 1 459 ? 90.976 151.848 127.891 1.00 103.83 458 LEU B C 1
ATOM 7359 O O . LEU B 1 459 ? 90.586 153.015 127.996 1.00 100.31 458 LEU B O 1
ATOM 7364 N N . ASP B 1 460 ? 90.394 150.961 127.091 1.00 105.13 459 ASP B N 1
ATOM 7365 C CA . ASP B 1 460 ? 89.246 151.306 126.262 1.00 109.37 459 ASP B CA 1
ATOM 7366 C C . ASP B 1 460 ? 88.087 150.346 126.507 1.00 105.34 459 ASP B C 1
ATOM 7367 O O . ASP B 1 460 ? 88.253 149.128 126.441 1.00 103.57 459 ASP B O 1
ATOM 7372 N N . ARG B 1 467 ? 89.001 145.665 125.462 1.00 91.14 466 ARG B N 1
ATOM 7373 C CA . ARG B 1 467 ? 90.286 145.198 124.956 1.00 92.80 466 ARG B CA 1
ATOM 7374 C C . ARG B 1 467 ? 91.392 146.201 125.268 1.00 85.91 466 ARG B C 1
ATOM 7375 O O . ARG B 1 467 ? 91.210 147.409 125.111 1.00 87.62 466 ARG B O 1
ATOM 7383 N N . LEU B 1 468 ? 92.537 145.691 125.713 1.00 82.15 467 LEU B N 1
ATOM 7384 C CA . LEU B 1 468 ? 93.675 146.535 126.046 1.00 77.27 467 LEU B CA 1
ATOM 7385 C C . LEU B 1 468 ? 94.269 147.139 124.780 1.00 73.12 467 LEU B C 1
ATOM 7386 O O . LEU B 1 468 ? 94.322 146.487 123.732 1.00 77.12 467 LEU B O 1
ATOM 7391 N N . GLN B 1 469 ? 94.715 148.390 124.881 1.00 68.31 468 GLN B N 1
ATOM 7392 C CA . GLN B 1 469 ? 95.283 149.113 123.756 1.00 68.69 468 GLN B CA 1
ATOM 7393 C C . GLN B 1 469 ? 96.655 149.650 124.137 1.00 67.96 468 GLN B C 1
ATOM 7394 O O . GLN B 1 469 ? 96.790 150.309 125.180 1.00 75.03 468 GLN B O 1
ATOM 7400 N N . PRO B 1 470 ? 97.691 149.387 123.340 1.00 58.40 469 PRO B N 1
ATOM 7401 C CA . PRO B 1 470 ? 99.018 149.925 123.660 1.00 58.11 469 PRO B CA 1
ATOM 7402 C C . PRO B 1 470 ? 99.033 151.445 123.607 1.00 63.74 469 PRO B C 1
ATOM 7403 O O . PRO B 1 470 ? 98.300 152.072 122.839 1.00 63.65 469 PRO B O 1
ATOM 7407 N N . ARG B 1 471 ? 99.883 152.034 124.444 1.00 60.82 470 ARG B N 1
ATOM 7408 C CA . ARG B 1 471 ? 99.981 153.484 124.524 1.00 57.49 470 ARG B CA 1
ATOM 7409 C C . ARG B 1 471 ? 100.547 154.062 123.233 1.00 57.92 470 ARG B C 1
ATOM 7410 O O . ARG B 1 471 ? 101.528 153.556 122.681 1.00 60.48 470 ARG B O 1
ATOM 7418 N N . THR B 1 472 ? 99.918 155.136 122.751 1.00 57.29 471 THR B N 1
ATOM 7419 C CA . THR B 1 472 ? 100.378 155.780 121.525 1.00 56.94 471 THR B CA 1
ATOM 7420 C C . THR B 1 472 ? 101.644 156.595 121.758 1.00 58.40 471 THR B C 1
ATOM 7421 O O . THR B 1 472 ? 102.552 156.586 120.918 1.00 59.00 471 THR B O 1
ATOM 7425 N N . SER B 1 473 ? 101.726 157.296 122.886 1.00 60.92 472 SER B N 1
ATOM 7426 C CA . SER B 1 473 ? 102.860 158.161 123.178 1.00 63.62 472 SER B CA 1
ATOM 7427 C C . SER B 1 473 ? 104.084 157.323 123.528 1.00 62.34 472 SER B C 1
ATOM 7428 O O . SER B 1 473 ? 103.995 156.378 124.318 1.00 61.20 472 SER B O 1
ATOM 7431 N N . PHE B 1 474 ? 105.224 157.674 122.936 1.00 62.78 473 PHE B N 1
ATOM 7432 C CA . PHE B 1 474 ? 106.485 156.984 123.182 1.00 61.95 473 PHE B CA 1
ATOM 7433 C C . PHE B 1 474 ? 107.598 157.973 123.502 1.00 67.75 473 PHE B C 1
ATOM 7434 O O . PHE B 1 474 ? 108.766 157.733 123.180 1.00 64.41 473 PHE B O 1
ATOM 7442 N N . GLU B 1 475 ? 107.257 159.090 124.135 1.00 70.22 474 GLU B N 1
ATOM 7443 C CA . GLU B 1 475 ? 108.224 160.124 124.466 1.00 63.95 474 GLU B CA 1
ATOM 7444 C C . GLU B 1 475 ? 108.895 159.827 125.803 1.00 66.84 474 GLU B C 1
ATOM 7445 O O . GLU B 1 475 ? 108.406 159.038 126.616 1.00 69.52 474 GLU B O 1
ATOM 7451 N N . ILE B 1 476 ? 110.035 160.479 126.022 1.00 63.54 475 ILE B N 1
ATOM 7452 C CA . ILE B 1 476 ? 110.801 160.284 127.247 1.00 56.22 475 ILE B CA 1
ATOM 7453 C C . ILE B 1 476 ? 110.154 161.070 128.378 1.00 56.78 475 ILE B C 1
ATOM 7454 O O . ILE B 1 476 ? 109.891 162.272 128.248 1.00 61.67 475 ILE B O 1
ATOM 7459 N N . TRP B 1 477 ? 109.893 160.393 129.494 1.00 56.04 476 TRP B N 1
ATOM 7460 C CA . TRP B 1 477 ? 109.381 161.027 130.702 1.00 63.13 476 TRP B CA 1
ATOM 7461 C C . TRP B 1 477 ? 110.403 160.926 131.824 1.00 67.67 476 TRP B C 1
ATOM 7462 O O . TRP B 1 477 ? 110.995 159.862 132.046 1.00 67.31 476 TRP B O 1
ATOM 7473 N N . LYS B 1 478 ? 110.602 162.042 132.523 1.00 68.67 477 LYS B N 1
ATOM 7474 C CA . LYS B 1 478 ? 111.440 162.105 133.712 1.00 61.72 477 LYS B CA 1
ATOM 7475 C C . LYS B 1 478 ? 110.599 161.671 134.907 1.00 59.57 477 LYS B C 1
ATOM 7476 O O . LYS B 1 478 ? 109.449 162.100 135.049 1.00 67.35 477 LYS B O 1
ATOM 7482 N N . VAL B 1 479 ? 111.164 160.826 135.764 1.00 52.35 478 VAL B N 1
ATOM 7483 C CA . VAL B 1 479 ? 110.531 160.448 137.022 1.00 54.96 478 VAL B CA 1
ATOM 7484 C C . VAL B 1 479 ? 111.566 160.624 138.124 1.00 64.14 478 VAL B C 1
ATOM 7485 O O . VAL B 1 479 ? 112.534 159.859 138.201 1.00 65.95 478 VAL B O 1
ATOM 7489 N N . GLU B 1 480 ? 111.372 161.635 138.967 1.00 64.16 479 GLU B N 1
ATOM 7490 C CA . GLU B 1 480 ? 112.298 161.911 140.061 1.00 62.35 479 GLU B CA 1
ATOM 7491 C C . GLU B 1 480 ? 112.040 160.902 141.171 1.00 67.08 479 GLU B C 1
ATOM 7492 O O . GLU B 1 480 ? 111.194 161.118 142.043 1.00 71.19 479 GLU B O 1
ATOM 7498 N N . MET B 1 481 ? 112.769 159.789 141.142 1.00 65.47 480 MET B N 1
ATOM 7499 C CA . MET B 1 481 ? 112.533 158.705 142.087 1.00 61.57 480 MET B CA 1
ATOM 7500 C C . MET B 1 481 ? 113.281 158.999 143.381 1.00 61.74 480 MET B C 1
ATOM 7501 O O . MET B 1 481 ? 114.516 158.993 143.409 1.00 64.89 480 MET B O 1
ATOM 7506 N N . THR B 1 482 ? 112.532 159.254 144.448 1.00 59.28 481 THR B N 1
ATOM 7507 C CA . THR B 1 482 ? 113.093 159.627 145.737 1.00 63.92 481 THR B CA 1
ATOM 7508 C C . THR B 1 482 ? 113.164 158.415 146.657 1.00 66.68 481 THR B C 1
ATOM 7509 O O . THR B 1 482 ? 112.464 157.417 146.463 1.00 67.56 481 THR B O 1
ATOM 7513 N N . GLY B 1 483 ? 114.024 158.517 147.668 1.00 62.06 482 GLY B N 1
ATOM 7514 C CA . GLY B 1 483 ? 114.178 157.452 148.636 1.00 56.73 482 GLY B CA 1
ATOM 7515 C C . GLY B 1 483 ? 115.094 156.326 148.219 1.00 54.75 482 GLY B C 1
ATOM 7516 O O . GLY B 1 483 ? 115.170 155.317 148.928 1.00 57.85 482 GLY B O 1
ATOM 7517 N N . ILE B 1 484 ? 115.797 156.463 147.099 1.00 51.57 483 ILE B N 1
ATOM 7518 C CA . ILE B 1 484 ? 116.695 155.430 146.596 1.00 49.80 483 ILE B CA 1
ATOM 7519 C C . ILE B 1 484 ? 118.125 155.932 146.727 1.00 57.75 483 ILE B C 1
ATOM 7520 O O . ILE B 1 484 ? 118.457 157.026 146.254 1.00 62.62 483 ILE B O 1
ATOM 7525 N N . ALA B 1 485 ? 118.970 155.133 147.371 1.00 55.88 484 ALA B N 1
ATOM 7526 C CA . ALA B 1 485 ? 120.381 155.443 147.528 1.00 49.39 484 ALA B CA 1
ATOM 7527 C C . ALA B 1 485 ? 121.199 154.722 146.463 1.00 47.49 484 ALA B C 1
ATOM 7528 O O . ALA B 1 485 ? 120.663 154.035 145.589 1.00 53.76 484 ALA B O 1
ATOM 7530 N N . THR B 1 486 ? 122.516 154.896 146.539 1.00 43.19 485 THR B N 1
ATOM 7531 C CA . THR B 1 486 ? 123.412 154.237 145.599 1.00 46.01 485 THR B CA 1
ATOM 7532 C C . THR B 1 486 ? 123.352 152.725 145.782 1.00 49.94 485 THR B C 1
ATOM 7533 O O . THR B 1 486 ? 123.241 152.221 146.903 1.00 53.07 485 THR B O 1
ATOM 7537 N N . LYS B 1 487 ? 123.416 152.002 144.665 1.00 48.42 486 LYS B N 1
ATOM 7538 C CA . LYS B 1 487 ? 123.353 150.548 144.702 1.00 44.55 486 LYS B CA 1
ATOM 7539 C C . LYS B 1 487 ? 124.522 149.973 145.491 1.00 49.88 486 LYS B C 1
ATOM 7540 O O . LYS B 1 487 ? 125.661 150.436 145.375 1.00 55.66 486 LYS B O 1
ATOM 7546 N N . TRP B 1 488 ? 124.234 148.960 146.302 1.00 52.23 487 TRP B N 1
ATOM 7547 C CA . TRP B 1 488 ? 125.282 148.222 146.991 1.00 46.18 487 TRP B CA 1
ATOM 7548 C C . TRP B 1 488 ? 125.906 147.218 146.031 1.00 52.84 487 TRP B C 1
ATOM 7549 O O . TRP B 1 488 ? 125.214 146.349 145.491 1.00 58.58 487 TRP B O 1
ATOM 7560 N N . SER B 1 489 ? 127.213 147.341 145.817 1.00 50.41 488 SER B N 1
ATOM 7561 C CA . SER B 1 489 ? 127.899 146.500 144.850 1.00 51.82 488 SER B CA 1
ATOM 7562 C C . SER B 1 489 ? 128.029 145.071 145.373 1.00 56.98 488 SER B C 1
ATOM 7563 O O . SER B 1 489 ? 127.766 144.775 146.542 1.00 57.75 488 SER B O 1
ATOM 7566 N N . HIS B 1 490 ? 128.426 144.168 144.473 1.00 58.35 489 HIS B N 1
ATOM 7567 C CA . HIS B 1 490 ? 128.706 142.797 144.882 1.00 55.14 489 HIS B CA 1
ATOM 7568 C C . HIS B 1 490 ? 129.870 142.752 145.863 1.00 53.58 489 HIS B C 1
ATOM 7569 O O . HIS B 1 490 ? 129.861 141.968 146.820 1.00 55.62 489 HIS B O 1
ATOM 7576 N N . GLY B 1 491 ? 130.883 143.591 145.640 1.00 54.60 490 GLY B N 1
ATOM 7577 C CA . GLY B 1 491 ? 131.959 143.706 146.607 1.00 54.77 490 GLY B CA 1
ATOM 7578 C C . GLY B 1 491 ? 131.484 144.223 147.950 1.00 53.04 490 GLY B C 1
ATOM 7579 O O . GLY B 1 491 ? 132.046 143.877 148.988 1.00 56.73 490 GLY B O 1
ATOM 7580 N N . ASP B 1 492 ? 130.433 145.046 147.950 1.00 53.37 491 ASP B N 1
ATOM 7581 C CA . ASP B 1 492 ? 129.892 145.563 149.205 1.00 51.48 491 ASP B CA 1
ATOM 7582 C C . ASP B 1 492 ? 129.335 144.437 150.071 1.00 53.63 491 ASP B C 1
ATOM 7583 O O . ASP B 1 492 ? 129.691 144.308 151.252 1.00 54.88 491 ASP B O 1
ATOM 7588 N N . VAL B 1 493 ? 128.461 143.607 149.498 1.00 52.80 492 VAL B N 1
ATOM 7589 C CA . VAL B 1 493 ? 127.901 142.493 150.254 1.00 52.05 492 VAL B CA 1
ATOM 7590 C C . VAL B 1 493 ? 128.975 141.460 150.563 1.00 56.02 492 VAL B C 1
ATOM 7591 O O . VAL B 1 493 ? 128.933 140.806 151.612 1.00 55.30 492 VAL B O 1
ATOM 7595 N N . PHE B 1 494 ? 129.954 141.291 149.667 1.00 57.21 493 PHE B N 1
ATOM 7596 C CA . PHE B 1 494 ? 131.066 140.397 149.974 1.00 52.95 493 PHE B CA 1
ATOM 7597 C C . PHE B 1 494 ? 131.833 140.875 151.198 1.00 50.96 493 PHE B C 1
ATOM 7598 O O . PHE B 1 494 ? 132.202 140.071 152.061 1.00 55.57 493 PHE B O 1
ATOM 7606 N N . ALA B 1 495 ? 132.108 142.179 151.276 1.00 48.27 494 ALA B N 1
ATOM 7607 C CA . ALA B 1 495 ? 132.816 142.726 152.426 1.00 47.25 494 ALA B CA 1
ATOM 7608 C C . ALA B 1 495 ? 131.993 142.577 153.694 1.00 51.88 494 ALA B C 1
ATOM 7609 O O . ALA B 1 495 ? 132.535 142.265 154.759 1.00 62.61 494 ALA B O 1
ATOM 7611 N N . ALA B 1 496 ? 130.680 142.797 153.599 1.00 50.32 495 ALA B N 1
ATOM 7612 C CA . ALA B 1 496 ? 129.817 142.600 154.760 1.00 50.81 495 ALA B CA 1
ATOM 7613 C C . ALA B 1 496 ? 129.869 141.153 155.242 1.00 54.57 495 ALA B C 1
ATOM 7614 O O . ALA B 1 496 ? 129.996 140.888 156.444 1.00 57.22 495 ALA B O 1
ATOM 7616 N N . ASN B 1 497 ? 129.793 140.199 154.309 1.00 58.08 496 ASN B N 1
ATOM 7617 C CA . ASN B 1 497 ? 129.821 138.787 154.682 1.00 53.72 496 ASN B CA 1
ATOM 7618 C C . ASN B 1 497 ? 131.178 138.383 155.248 1.00 55.88 496 ASN B C 1
ATOM 7619 O O . ASN B 1 497 ? 131.250 137.596 156.199 1.00 59.82 496 ASN B O 1
ATOM 7624 N N . ASP B 1 498 ? 132.266 138.900 154.673 1.00 56.35 497 ASP B N 1
ATOM 7625 C CA . ASP B 1 498 ? 133.596 138.583 155.183 1.00 55.53 497 ASP B CA 1
ATOM 7626 C C . ASP B 1 498 ? 133.809 139.174 156.570 1.00 55.34 497 ASP B C 1
ATOM 7627 O O . ASP B 1 498 ? 134.426 138.539 157.434 1.00 63.89 497 ASP B O 1
ATOM 7632 N N . LEU B 1 499 ? 133.308 140.390 156.799 1.00 50.55 498 LEU B N 1
ATOM 7633 C CA . LEU B 1 499 ? 133.355 140.972 158.134 1.00 52.90 498 LEU B CA 1
ATOM 7634 C C . LEU B 1 499 ? 132.544 140.141 159.117 1.00 60.19 498 LEU B C 1
ATOM 7635 O O . LEU B 1 499 ? 132.959 139.941 160.263 1.00 64.50 498 LEU B O 1
ATOM 7640 N N . ARG B 1 500 ? 131.384 139.641 158.682 1.00 58.41 499 ARG B N 1
ATOM 7641 C CA . ARG B 1 500 ? 130.583 138.772 159.539 1.00 55.25 499 ARG B CA 1
ATOM 7642 C C . ARG B 1 500 ? 131.333 137.490 159.882 1.00 60.17 499 ARG B C 1
ATOM 7643 O O . ARG B 1 500 ? 131.300 137.030 161.026 1.00 63.16 499 ARG B O 1
ATOM 7651 N N . ARG B 1 501 ? 132.008 136.896 158.897 1.00 59.64 500 ARG B N 1
ATOM 7652 C CA . ARG B 1 501 ? 132.764 135.669 159.139 1.00 55.73 500 ARG B CA 1
ATOM 7653 C C . ARG B 1 501 ? 133.930 135.911 160.094 1.00 58.88 500 ARG B C 1
ATOM 7654 O O . ARG B 1 501 ? 134.182 135.109 161.005 1.00 65.38 500 ARG B O 1
ATOM 7662 N N . SER B 1 502 ? 134.655 137.015 159.897 1.00 54.25 501 SER B N 1
ATOM 7663 C CA . SER B 1 502 ? 135.755 137.348 160.796 1.00 52.32 501 SER B CA 1
ATOM 7664 C C . SER B 1 502 ? 135.249 137.610 162.208 1.00 53.09 501 SER B C 1
ATOM 7665 O O . SER B 1 502 ? 135.873 137.183 163.188 1.00 62.00 501 SER B O 1
ATOM 7668 N N . ALA B 1 503 ? 134.120 138.314 162.330 1.00 48.20 502 ALA B N 1
ATOM 7669 C CA . ALA B 1 503 ? 133.525 138.544 163.640 1.00 50.91 502 ALA B CA 1
ATOM 7670 C C . ALA B 1 503 ? 133.097 137.233 164.283 1.00 57.51 502 ALA B C 1
ATOM 7671 O O . ALA B 1 503 ? 133.269 137.046 165.489 1.00 62.97 502 ALA B O 1
ATOM 7673 N N . LEU B 1 504 ? 132.542 136.314 163.492 1.00 58.88 503 LEU B N 1
ATOM 7674 C CA . LEU B 1 504 ? 132.172 134.999 164.006 1.00 56.08 503 LEU B CA 1
ATOM 7675 C C . LEU B 1 504 ? 133.383 134.275 164.579 1.00 58.24 503 LEU B C 1
ATOM 7676 O O . LEU B 1 504 ? 133.352 133.784 165.715 1.00 62.10 503 LEU B O 1
ATOM 7681 N N . GLU B 1 505 ? 134.467 134.214 163.803 1.00 55.70 504 GLU B N 1
ATOM 7682 C CA . GLU B 1 505 ? 135.664 133.505 164.249 1.00 55.03 504 GLU B CA 1
ATOM 7683 C C . GLU B 1 505 ? 136.245 134.144 165.507 1.00 59.70 504 GLU B C 1
ATOM 7684 O O . GLU B 1 505 ? 136.516 133.457 166.504 1.00 66.01 504 GLU B O 1
ATOM 7690 N N . ASN B 1 506 ? 136.427 135.467 165.482 1.00 55.47 505 ASN B N 1
ATOM 7691 C CA . ASN B 1 506 ? 137.002 136.161 166.627 1.00 52.62 505 ASN B CA 1
ATOM 7692 C C . ASN B 1 506 ? 136.118 136.046 167.859 1.00 60.90 505 ASN B C 1
ATOM 7693 O O . ASN B 1 506 ? 136.627 135.829 168.962 1.00 68.85 505 ASN B O 1
ATOM 7698 N N . ASP B 1 507 ? 134.799 136.178 167.697 1.00 61.84 506 ASP B N 1
ATOM 7699 C CA . ASP B 1 507 ? 133.892 136.068 168.831 1.00 67.38 506 ASP B CA 1
ATOM 7700 C C . ASP B 1 507 ? 133.919 134.670 169.427 1.00 70.11 506 ASP B C 1
ATOM 7701 O O . ASP B 1 507 ? 133.912 134.519 170.653 1.00 73.59 506 ASP B O 1
ATOM 7706 N N . LEU B 1 508 ? 133.945 133.631 168.584 1.00 66.98 507 LEU B N 1
ATOM 7707 C CA . LEU B 1 508 ? 134.076 132.280 169.118 1.00 61.09 507 LEU B CA 1
ATOM 7708 C C . LEU B 1 508 ? 135.363 132.141 169.914 1.00 62.10 507 LEU B C 1
ATOM 7709 O O . LEU B 1 508 ? 135.370 131.553 171.004 1.00 68.88 507 LEU B O 1
ATOM 7714 N N . ALA B 1 509 ? 136.462 132.692 169.391 1.00 58.22 508 ALA B N 1
ATOM 7715 C CA . ALA B 1 509 ? 137.724 132.641 170.123 1.00 57.78 508 ALA B CA 1
ATOM 7716 C C . ALA B 1 509 ? 137.609 133.333 171.477 1.00 67.16 508 ALA B C 1
ATOM 7717 O O . ALA B 1 509 ? 138.083 132.808 172.493 1.00 78.24 508 ALA B O 1
ATOM 7719 N N . ARG B 1 510 ? 136.974 134.508 171.515 1.00 64.32 509 ARG B N 1
ATOM 7720 C CA . ARG B 1 510 ? 136.870 135.251 172.770 1.00 68.88 509 ARG B CA 1
ATOM 7721 C C . ARG B 1 510 ? 136.001 134.523 173.789 1.00 74.52 509 ARG B C 1
ATOM 7722 O O . ARG B 1 510 ? 136.351 134.458 174.972 1.00 81.59 509 ARG B O 1
ATOM 7730 N N . GLN B 1 511 ? 134.853 133.983 173.365 1.00 72.06 510 GLN B N 1
ATOM 7731 C CA . GLN B 1 511 ? 134.022 133.248 174.319 1.00 76.98 510 GLN B CA 1
ATOM 7732 C C . GLN B 1 511 ? 134.718 131.985 174.812 1.00 81.26 510 GLN B C 1
ATOM 7733 O O . GLN B 1 511 ? 134.625 131.649 175.999 1.00 84.19 510 GLN B O 1
ATOM 7739 N N . VAL B 1 512 ? 135.425 131.274 173.929 1.00 79.54 511 VAL B N 1
ATOM 7740 C CA . VAL B 1 512 ? 136.145 130.081 174.369 1.00 78.88 511 VAL B CA 1
ATOM 7741 C C . VAL B 1 512 ? 137.226 130.453 175.378 1.00 83.57 511 VAL B C 1
ATOM 7742 O O . VAL B 1 512 ? 137.388 129.787 176.409 1.00 91.12 511 VAL B O 1
ATOM 7746 N N . SER B 1 513 ? 137.972 131.527 175.107 1.00 80.24 512 SER B N 1
ATOM 7747 C CA . SER B 1 513 ? 139.004 131.965 176.043 1.00 82.74 512 SER B CA 1
ATOM 7748 C C . SER B 1 513 ? 138.401 132.394 177.376 1.00 87.99 512 SER B C 1
ATOM 7749 O O . SER B 1 513 ? 138.930 132.057 178.441 1.00 94.42 512 SER B O 1
ATOM 7752 N N . LYS B 1 514 ? 137.292 133.137 177.336 1.00 85.87 513 LYS B N 1
ATOM 7753 C CA . LYS B 1 514 ? 136.658 133.600 178.566 1.00 90.66 513 LYS B CA 1
ATOM 7754 C C . LYS B 1 514 ? 136.151 132.430 179.398 1.00 94.97 513 LYS B C 1
ATOM 7755 O O . LYS B 1 514 ? 136.281 132.430 180.628 1.00 95.95 513 LYS B O 1
ATOM 7761 N N . GLU B 1 515 ? 135.565 131.423 178.746 1.00 95.02 514 GLU B N 1
ATOM 7762 C CA . GLU B 1 515 ? 135.145 130.227 179.466 1.00 97.92 514 GLU B CA 1
ATOM 7763 C C . GLU B 1 515 ? 136.344 129.488 180.046 1.00 98.05 514 GLU B C 1
ATOM 7764 O O . GLU B 1 515 ? 136.279 128.967 181.166 1.00 99.04 514 GLU B O 1
ATOM 7770 N N . GLN B 1 516 ? 137.449 129.431 179.296 1.00 97.82 515 GLN B N 1
ATOM 7771 C CA . GLN B 1 516 ? 138.651 128.771 179.796 1.00 97.88 515 GLN B CA 1
ATOM 7772 C C . GLN B 1 516 ? 139.203 129.480 181.028 1.00 96.30 515 GLN B C 1
ATOM 7773 O O . GLN B 1 516 ? 139.605 128.829 182.000 1.00 99.49 515 GLN B O 1
ATOM 7779 N N . GLN B 1 517 ? 139.233 130.809 181.007 1.00 92.99 516 GLN B N 1
ATOM 7780 C CA . GLN B 1 517 ? 139.712 131.579 182.150 1.00 93.85 516 GLN B CA 1
ATOM 7781 C C . GLN B 1 517 ? 138.546 132.108 182.978 1.00 93.09 516 GLN B C 1
ATOM 7782 O O . GLN B 1 517 ? 137.613 131.370 183.296 1.00 93.85 516 GLN B O 1
#

InterPro domains:
  IPR003018 GAF domain [PF01590] (148-311)
  IPR003018 GAF domain [SM00065] (148-326)
  IPR003594 Histidine kinase/HSP90-like ATPase domain [PF02518] (637-744)
  IPR003594 Histidine kinase/HSP90-like ATPase domain [SM00387] (636-745)
  IPR003661 Signal transduction histidine kinase, dimerisation/phosphoacceptor domain [PF00512] (520-591)
  IPR003661 Signal transduction histidine kinase, dimerisation/phosphoacceptor domain [SM00388] (520-591)
  IPR003661 Signal transduction histidine kinase, dimerisation/phosphoacceptor domain [cd00082] (519-587)
  IPR004358 Signal transduction histidine kinase-related protein, C-terminal [PR00344] (673-687)
  IPR004358 Signal transduction histidine kinase-related protein, C-terminal [PR00344] (691-701)
  IPR004358 Signal transduction histidine kinase-related protein, C-terminal [PR00344] (705-723)
  IPR004358 Signal transduction histidine kinase-related protein, C-terminal [PR00344] (729-742)
  IPR005467 Histidine kinase domain [PS50109] (527-745)
  IPR013515 Phytochrome, central region [PF00360] (331-503)
  IPR013654 PAS fold-2 [PF08446] (16-119)
  IPR016132 Phytochrome chromophore attachment domain [PS50046] (148-306)
  IPR029016 GAF-like domain superfamily [G3DSA:3.30.450.40] (15-482)
  IPR035965 PAS domain superfamily [SSF55785] (11-119)
  IPR036097 Signal transduction histidine kinase, dimerisation/phosphoacceptor domain superfamily [SSF47384] (505-592)
  IPR036890 Histidine kinase/HSP90-like ATPase superfamily [G3DSA:3.30.565.10] (589-744)
  IPR036890 Histidine kinase/HSP90-like ATPase superfamily [SSF55874] (580-743)

Organism: Pseudomonas syringae pv. tomato (strain ATCC BAA-871 / DC3000) (NCBI:txid223283)